Protein 5YQG (pdb70)

Solvent-accessible surface area: 45230 Å² total

Nearest PDB structures (foldseek):
  5yqg-assembly1_B  TM=1.004E+00  e=5.027E-29  Mus musculus
  7nmz-assembly1_AA  TM=9.951E-01  e=8.163E-27  Homo sapiens
  2c63-assembly2_D  TM=9.895E-01  e=8.532E-27  Homo sapiens
  7nmz-assembly1_BA  TM=9.955E-01  e=5.475E-26  Homo sapiens
  6byj-assembly1_A  TM=9.793E-01  e=8.900E-25  Homo sapiens

Foldseek 3Di:
DPDLLVVLVVQLVVCVVVVVLVSNLVSLLVNLVVQDAADPVSVVSNVVSLCSQLVVLLVVLVVLVVVLVPDPPPVVSVVSVVVSVVSLVSNLVSLVSLLCSLVVHQCVPDDPPPLVSNLQSLLSQLVSLLSNLVPDDDPSNVVSLVRNLVSLVVSQVSCVVPHQLLDQSNLVSLLVNLVSCVPRVVNLVVSLVSLVVSLVSNVVPDPCSSVVSNVSSVVVNVVSD/DDDLVVLVVQLVVCVVVVNLVSNLVSLLVNLVVQDAADPVSLVSNVVSLCSQLVVLLVVLVVLVVVLVVCVVVVVPVVNVVSVVVSVVSLVSNLVSLVSLLCSLVVHQCVPDDPPPLVSLLSSLLVLLVSLLSNLVPDDDPSNVVSLVSNLVSLVVSQVSCVVPHQLQQLSNLVSLQVNLVSCCVRVVNLVVSLVSLVVSLVRNVVCLVPDDPVSNVSRVVSSVSSVVCNVVSVVD/DQDDLNVLVVQLVVCVVVVNLVSNLVSLLVSLVVLDAADPVSLVSNCVSLCSQLVVLLVVLVVLVVVLVVCVVVVVVVVNVVSVVVSVVSLVSNVVSLVSLLCSLVVHQCVPDDPPNLVSLLSSLLVNLVSLLSNLVPDDDPSNVVSLVSNLVSLVVSQVSCVVPHQLQQLSNLVSLQVNLVSCCVRVVNLVVSLVSLVVSLVSNVVCLVVDDPVSNVSRVVSSVSSVVCNVVSVVD/DDLLVVLVVQLVVCVVVVVLVSNLVSLLVNLVVQDAADPVSVVSNVVSLCSQLVVLLVVLVVLVVVLVVVVVDPVVSVVSVVVSVVSLVSNLVSLVSLLCSLVVHQCVPDDPPPLVSNLQSLLVQLVSLLSNLVPDDDPSNVVSLVSSLVSLVVSQVSCVVPHQLLDLSNLVSLQVNLVSCVVRVVNLVVSLVSLVVSLVSNVVPQVSNVRSVVSSVVSVVVNVVSD/DDPDDDCCVVVVVDDDPDDD/DPPDVCVCVVVDDDPPD

InterPro domains:
  IPR000308 14-3-3 protein [PIRSF000868] (3-244)
  IPR000308 14-3-3 protein [PR00305] (36-65)
  IPR000308 14-3-3 protein [PR00305] (85-109)
  IPR000308 14-3-3 protein [PR00305] (118-140)
  IPR000308 14-3-3 protein [PR00305] (153-179)
  IPR000308 14-3-3 protein [PR00305] (180-206)
  IPR000308 14-3-3 protein [PR00305] (207-236)
  IPR000308 14-3-3 protein [PTHR18860] (4-238)
  IPR023409 14-3-3 protein, conserved site [PS00796] (42-52)
  IPR023409 14-3-3 protein, conserved site [PS00797] (216-235)
  IPR023410 14-3-3 domain [PF00244] (11-234)
  IPR023410 14-3-3 domain [SM00101] (4-246)
  IPR036815 14-3-3 domain superfamily [G3DSA:1.20.190.20] (1-246)
  IPR036815 14-3-3 domain superfamily [SSF48445] (1-236)

B-factor: mean 34.45, std 14.55, range [11.11, 111.49]

Radius of gyration: 33.61 Å; Cα contacts (8 Å, |Δi|>4): 1139; chains: 6; bounding box: 61×78×100 Å

Organism: Mus musculus (NCBI:txid10090)

Secondary structure (P-SEA, 3-state):
cccaaaaaaaaaaaaaaacaaaaaaaaaaaaaaccccccaaaaaaaaaaaaaaaaaaaaaaaaaaaaaaccccaaaaaaaaaaaaaaaaaaaaaaaaaaaaaaacccccccccaaaaaaaaaaaaaaaaaaaaaccccaaaaaaaaaaaaaaaaaaaaaaaccccccaaaaaaaaaaaaaaacccccaaaaaaaaaaaaaaaaaaccaaaaaaaaaaaaaaaaac/ccaaaaaaaaaaaaaaacaaaaaaaaaaaaaaccccccaaaaaaaaaaaaaaaaaaaaaaaaaaaaaaaaaaacaaaaaaaaaaaaaaaaaaaaaaaaaaaaaaaacccccccccaaaaaaaaaaaaaaaaaaaaaacccaaaaaaaaaaaaaaaaaaaaaaaccccccaaaaaaaaaaaaaaacccccaaaaaaaaaaaaaacccccccccaaaaaaaaaaaaaaaaaaaaaaac/cccaaaaaaaaaaaaaaacaaaaaaaaaaaaaaccccccaaaaaaaaaaaaaaaaaaaaaaaaaaaaaaaaaaacaaaaaaaaaaaaaaaaaaaaaaaaaaaaaaaacccccccccaaaaaaaaaaaaaaaaaaaaaacccaaaaaaaaaaaaaaaaaaaaaaaccccccaaaaaaaaaaaaaaacccccaaaaaaaaaaaaaacccccccccaaaaaaaaaaaaaaaaaaaaaacc/ccaaaaaaaaaaaaaaacaaaaaaaaaaaaaaccccccaaaaaaaaaaaaaaaaaaaaaaaaaaaaaaaccccaaaaaaaaaaaaaaaaaaaaaaaaaaaaaaacccccccccaaaaaaaaaaaaaaaaaaaaaccccaaaaaaaaaaaaaaaaaaaaaaaccccccaaaaaaaaaaaaaaacccccaaaaaaaaaaaaaaaaacccaaaaaaaaaaaaaaaaaaac/cccccccccccccccccccc/ccccccccccccccccc

GO terms:
  GO:0003779 actin binding (F, IDA)
  GO:0005737 cytoplasm (C, IDA)
  GO:0050774 negative regulation of dendrite morphogenesis (P, IDA)
  GO:0006886 intracellular protein transport (P, IDA)
  GO:0019904 protein domain specific binding (F, IDA)
  GO:0005515 protein binding (F, IPI)
  GO:0005829 cytosol (C, TAS)
  GO:0014704 intercalated disc (C, IC)
  GO:0044325 transmembrane transporter binding (F, IPI)
  GO:0098793 presynapse (C, IDA)
  GO:0098978 glutamatergic synapse (C, IDA)
  GO:0150048 cerebellar granule cell to Purkinje cell synapse (C, IDA)
  GO:0150048 cerebellar granule cell to Purkinje cell synapse (C, IMP)
  GO:0099171 presynaptic modulation of chemical synaptic transmission (P, IDA)
  GO:0099171 presynaptic modulation of chemical synaptic transmission (P, IMP)

CATH classification: 1.20.190.20

Structure (mmCIF, N/CA/C/O backbone):
data_5YQG
#
_entry.id   5YQG
#
_cell.length_a   59.260
_cell.length_b   74.626
_cell.length_c   134.136
_cell.angle_alpha   90.00
_cell.angle_beta   90.07
_cell.angle_gamma   90.00
#
_symmetry.space_group_name_H-M   'P 1 21 1'
#
loop_
_entity.id
_entity.type
_entity.pdbx_description
1 polymer '14-3-3 protein eta'
2 polymer 'Peptide from Protein numb homolog'
3 water water
#
loop_
_atom_site.group_PDB
_atom_site.id
_atom_site.type_symbol
_atom_site.label_atom_id
_atom_site.label_alt_id
_atom_site.label_comp_id
_atom_site.label_asym_id
_atom_site.label_entity_id
_atom_site.label_seq_id
_atom_site.pdbx_PDB_ins_code
_atom_site.Cartn_x
_atom_site.Cartn_y
_atom_site.Cartn_z
_atom_site.occupancy
_atom_site.B_iso_or_equiv
_atom_site.auth_seq_id
_atom_site.auth_comp_id
_atom_site.auth_asym_id
_atom_site.auth_atom_id
_atom_site.pdbx_PDB_model_num
ATOM 1 N N . PHE A 1 6 ? -37.125 -2.403 -25.613 1.00 59.11 0 PHE A N 1
ATOM 2 C CA . PHE A 1 6 ? -35.822 -2.803 -26.137 1.00 58.28 0 PHE A CA 1
ATOM 3 C C . PHE A 1 6 ? -35.270 -1.752 -27.108 1.00 55.47 0 PHE A C 1
ATOM 4 O O . PHE A 1 6 ? -34.632 -2.083 -28.117 1.00 50.06 0 PHE A O 1
ATOM 6 N N . MET A 1 7 ? -35.503 -0.477 -26.784 1.00 51.47 1 MET A N 1
ATOM 7 C CA . MET A 1 7 ? -35.137 0.626 -27.662 1.00 47.59 1 MET A CA 1
ATOM 8 C C . MET A 1 7 ? -33.801 1.288 -27.325 1.00 45.30 1 MET A C 1
ATOM 9 O O . MET A 1 7 ? -33.275 2.028 -28.164 1.00 43.88 1 MET A O 1
ATOM 13 N N . GLY A 1 8 ? -33.243 1.049 -26.137 1.00 37.97 2 GLY A N 1
ATOM 14 C CA . GLY A 1 8 ? -32.008 1.706 -25.748 1.00 32.47 2 GLY A CA 1
ATOM 15 C C . GLY A 1 8 ? -30.810 1.263 -26.572 1.00 32.18 2 GLY A C 1
ATOM 16 O O . GLY A 1 8 ? -30.862 0.303 -27.350 1.00 28.40 2 GLY A O 1
ATOM 17 N N . ASP A 1 9 ? -29.697 1.995 -26.393 1.00 26.41 3 ASP A N 1
ATOM 18 C CA . ASP A 1 9 ? -28.477 1.695 -27.150 1.00 22.46 3 ASP A CA 1
ATOM 19 C C . ASP A 1 9 ? -28.011 0.268 -26.902 1.00 26.98 3 ASP A C 1
ATOM 20 O O . ASP A 1 9 ? -27.614 -0.441 -27.838 1.00 22.08 3 ASP A O 1
ATOM 25 N N . ARG A 1 10 ? -28.046 -0.173 -25.643 1.00 24.48 4 ARG A N 1
ATOM 26 C CA . ARG A 1 10 ? -27.487 -1.478 -25.319 1.00 24.96 4 ARG A CA 1
ATOM 27 C C . ARG A 1 10 ? -28.186 -2.586 -26.105 1.00 18.54 4 ARG A C 1
ATOM 28 O O . ARG A 1 10 ? -27.531 -3.403 -26.760 1.00 17.37 4 ARG A O 1
ATOM 36 N N . GLU A 1 11 ? -29.518 -2.616 -26.063 1.00 20.57 5 GLU A N 1
ATOM 37 C CA . GLU A 1 11 ? -30.254 -3.653 -26.772 1.00 22.15 5 GLU A CA 1
ATOM 38 C C . GLU A 1 11 ? -30.112 -3.504 -28.280 1.00 22.48 5 GLU A C 1
ATOM 39 O O . GLU A 1 11 ? -30.022 -4.508 -28.993 1.00 26.62 5 GLU A O 1
ATOM 42 N N . GLN A 1 12 ? -30.089 -2.265 -28.790 1.00 20.95 6 GLN A N 1
ATOM 43 C CA . GLN A 1 12 ? -29.790 -2.051 -30.207 1.00 24.77 6 GLN A CA 1
ATOM 44 C C . GLN A 1 12 ? -28.460 -2.696 -30.592 1.00 23.18 6 GLN A C 1
ATOM 45 O O . GLN A 1 12 ? -28.374 -3.452 -31.572 1.00 22.61 6 GLN A O 1
ATOM 51 N N . LEU A 1 13 ? -27.403 -2.385 -29.846 1.00 17.38 7 LEU A N 1
ATOM 52 C CA . LEU A 1 13 ? -26.083 -2.913 -30.190 1.00 19.93 7 LEU A CA 1
ATOM 53 C C . LEU A 1 13 ? -26.034 -4.427 -30.049 1.00 21.57 7 LEU A C 1
ATOM 54 O O . LEU A 1 13 ? -25.452 -5.109 -30.898 1.00 24.41 7 LEU A O 1
ATOM 59 N N . LEU A 1 14 ? -26.637 -4.971 -28.981 1.00 21.61 8 LEU A N 1
ATOM 60 C CA . LEU A 1 14 ? -26.613 -6.420 -28.779 1.00 20.04 8 LEU A CA 1
ATOM 61 C C . LEU A 1 14 ? -27.355 -7.137 -29.896 1.00 22.15 8 LEU A C 1
ATOM 62 O O . LEU A 1 14 ? -26.909 -8.184 -30.374 1.00 21.21 8 LEU A O 1
ATOM 67 N N . GLN A 1 15 ? -28.493 -6.589 -30.320 1.00 22.32 9 GLN A N 1
ATOM 68 C CA . GLN A 1 15 ? -29.221 -7.187 -31.433 1.00 26.18 9 GLN A CA 1
ATOM 69 C C . GLN A 1 15 ? -28.390 -7.144 -32.710 1.00 23.60 9 GLN A C 1
ATOM 70 O O . GLN A 1 15 ? -28.350 -8.125 -33.463 1.00 20.68 9 GLN A O 1
ATOM 76 N N . ARG A 1 16 ? -27.697 -6.021 -32.952 1.00 19.69 10 ARG A N 1
ATOM 77 C CA . ARG A 1 16 ? -26.824 -5.903 -34.120 1.00 18.60 10 ARG A CA 1
ATOM 78 C C . ARG A 1 16 ? -25.720 -6.962 -34.101 1.00 20.27 10 ARG A C 1
ATOM 79 O O . ARG A 1 16 ? -25.412 -7.577 -35.134 1.00 19.08 10 ARG A O 1
ATOM 87 N N . ALA A 1 17 ? -25.118 -7.206 -32.939 1.00 15.40 11 ALA A N 1
ATOM 88 C CA . ALA A 1 17 ? -24.041 -8.188 -32.907 1.00 16.67 11 ALA A CA 1
ATOM 89 C C . ALA A 1 17 ? -24.532 -9.609 -33.115 1.00 15.74 11 ALA A C 1
ATOM 90 O O . ALA A 1 17 ? -23.791 -10.441 -33.649 1.00 19.59 11 ALA A O 1
ATOM 92 N N . ARG A 1 18 ? -25.722 -9.932 -32.618 1.00 14.35 12 ARG A N 1
ATOM 93 C CA . ARG A 1 18 ? -26.240 -11.274 -32.839 1.00 16.09 12 ARG A CA 1
ATOM 94 C C . ARG A 1 18 ? -26.566 -11.496 -34.314 1.00 18.81 12 ARG A C 1
ATOM 95 O O . ARG A 1 18 ? -26.291 -12.573 -34.858 1.00 24.46 12 ARG A O 1
ATOM 103 N N . LEU A 1 19 ? -27.133 -10.483 -34.981 1.00 16.71 13 LEU A N 1
ATOM 104 C CA . LEU A 1 19 ? -27.388 -10.585 -36.417 1.00 17.10 13 LEU A CA 1
ATOM 105 C C . LEU A 1 19 ? -26.086 -10.682 -37.189 1.00 18.39 13 LEU A C 1
ATOM 106 O O . LEU A 1 19 ? -25.947 -11.515 -38.095 1.00 20.22 13 LEU A O 1
ATOM 111 N N . ALA A 1 20 ? -25.130 -9.810 -36.865 1.00 11.89 14 ALA A N 1
ATOM 112 C CA . ALA A 1 20 ? -23.838 -9.860 -37.523 1.00 16.99 14 ALA A CA 1
ATOM 113 C C . ALA A 1 20 ? -23.215 -11.239 -37.375 1.00 17.73 14 ALA A C 1
ATOM 114 O O . ALA A 1 20 ? -22.627 -11.771 -38.325 1.00 18.71 14 ALA A O 1
ATOM 116 N N . GLU A 1 21 ? -23.367 -11.854 -36.200 1.00 15.80 15 GLU A N 1
ATOM 117 C CA . GLU A 1 21 ? -22.882 -13.218 -36.030 1.00 19.18 15 GLU A CA 1
ATOM 118 C C . GLU A 1 21 ? -23.513 -14.154 -37.034 1.00 15.22 15 GLU A C 1
ATOM 119 O O . GLU A 1 21 ? -22.812 -14.893 -37.733 1.00 18.29 15 GLU A O 1
ATOM 125 N N . GLN A 1 22 ? -24.844 -14.151 -37.099 1.00 16.71 16 GLN A N 1
ATOM 126 C CA . GLN A 1 22 ? -25.521 -15.072 -37.992 1.00 19.56 16 GLN A CA 1
ATOM 127 C C . GLN A 1 22 ? -25.122 -14.823 -39.438 1.00 26.00 16 GLN A C 1
ATOM 128 O O . GLN A 1 22 ? -25.085 -15.760 -40.239 1.00 24.89 16 GLN A O 1
ATOM 134 N N . ALA A 1 23 ? -24.810 -13.577 -39.790 1.00 22.20 17 ALA A N 1
ATOM 135 C CA . ALA A 1 23 ? -24.405 -13.234 -41.151 1.00 22.45 17 ALA A CA 1
ATOM 136 C C . ALA A 1 23 ? -22.912 -13.437 -41.400 1.00 15.11 17 ALA A C 1
ATOM 137 O O . ALA A 1 23 ? -22.442 -13.158 -42.510 1.00 20.00 17 ALA A O 1
ATOM 139 N N . GLU A 1 24 ? -22.166 -13.900 -40.396 1.00 16.43 18 GLU A N 1
ATOM 140 C CA . GLU A 1 24 ? -20.700 -14.007 -40.435 1.00 16.02 18 GLU A CA 1
ATOM 141 C C . GLU A 1 24 ? -20.044 -12.708 -40.891 1.00 20.52 18 GLU A C 1
ATOM 142 O O . GLU A 1 24 ? -19.112 -12.695 -41.699 1.00 18.70 18 GLU A O 1
ATOM 148 N N . ARG A 1 25 ? -20.522 -11.601 -40.325 1.00 17.45 19 ARG A N 1
ATOM 149 C CA . ARG A 1 25 ? -19.950 -10.279 -40.545 1.00 17.41 19 ARG A CA 1
ATOM 150 C C . ARG A 1 25 ? -19.290 -9.876 -39.231 1.00 20.53 19 ARG A C 1
ATOM 151 O O . ARG A 1 25 ? -19.855 -9.146 -38.414 1.00 17.46 19 ARG A O 1
ATOM 159 N N . TYR A 1 26 ? -18.074 -10.385 -39.026 1.00 17.21 20 TYR A N 1
ATOM 160 C CA . TYR A 1 26 ? -17.449 -10.306 -37.717 1.00 17.37 20 TYR A CA 1
ATOM 161 C C . TYR A 1 26 ? -16.891 -8.928 -37.422 1.00 18.21 20 TYR A C 1
ATOM 162 O O . TYR A 1 26 ? -16.764 -8.570 -36.248 1.00 14.11 20 TYR A O 1
ATOM 171 N N . ASP A 1 27 ? -16.569 -8.139 -38.445 1.00 15.33 21 ASP A N 1
ATOM 172 C CA . ASP A 1 27 ? -16.181 -6.764 -38.171 1.00 20.76 21 ASP A CA 1
ATOM 173 C C . ASP A 1 27 ? -17.362 -5.968 -37.623 1.00 17.57 21 ASP A C 1
ATOM 174 O O . ASP A 1 27 ? -17.199 -5.196 -36.673 1.00 19.00 21 ASP A O 1
ATOM 179 N N . ASP A 1 28 ? -18.560 -6.159 -38.198 1.00 17.44 22 ASP A N 1
ATOM 180 C CA . ASP A 1 28 ? -19.772 -5.561 -37.625 1.00 13.51 22 ASP A CA 1
ATOM 181 C C . ASP A 1 28 ? -19.981 -6.050 -36.206 1.00 20.13 22 ASP A C 1
ATOM 182 O O . ASP A 1 28 ? -20.301 -5.266 -35.306 1.00 17.89 22 ASP A O 1
ATOM 187 N N . MET A 1 29 ? -19.840 -7.349 -36.013 1.00 14.09 23 MET A N 1
ATOM 188 C CA . MET A 1 29 ? -20.041 -7.933 -34.725 1.00 14.61 23 MET A CA 1
ATOM 189 C C . MET A 1 29 ? -19.143 -7.317 -33.673 1.00 19.11 23 MET A C 1
ATOM 190 O O . MET A 1 29 ? -19.620 -6.932 -32.654 1.00 20.72 23 MET A O 1
ATOM 195 N N . ALA A 1 30 ? -17.857 -7.220 -33.984 1.00 18.05 24 ALA A N 1
ATOM 196 C CA . ALA A 1 30 ? -16.866 -6.681 -33.054 1.00 14.85 24 ALA A CA 1
ATOM 197 C C . ALA A 1 30 ? -17.120 -5.208 -32.761 1.00 15.06 24 ALA A C 1
ATOM 198 O O . ALA A 1 30 ? -17.039 -4.772 -31.607 1.00 16.30 24 ALA A O 1
ATOM 200 N N . SER A 1 31 ? -17.360 -4.410 -33.811 1.00 16.36 25 SER A N 1
ATOM 201 C CA . SER A 1 31 ? -17.704 -3.004 -33.611 1.00 17.71 25 SER A CA 1
ATOM 202 C C . SER A 1 31 ? -18.923 -2.855 -32.701 1.00 18.74 25 SER A C 1
ATOM 203 O O . SER A 1 31 ? -18.951 -1.973 -31.835 1.00 17.54 25 SER A O 1
ATOM 206 N N . ALA A 1 32 ? -19.930 -3.727 -32.853 1.00 18.52 26 ALA A N 1
ATOM 207 C CA . ALA A 1 32 ? -21.093 -3.645 -31.972 1.00 15.46 26 ALA A CA 1
ATOM 208 C C . ALA A 1 32 ? -20.738 -4.019 -30.534 1.00 16.16 26 ALA A C 1
ATOM 209 O O . ALA A 1 32 ? -21.184 -3.357 -29.591 1.00 21.29 26 ALA A O 1
ATOM 211 N N . MET A 1 33 ? -19.966 -5.061 -30.327 1.00 16.95 27 MET A N 1
ATOM 212 C CA . MET A 1 33 ? -19.603 -5.500 -28.997 1.00 13.96 27 MET A CA 1
ATOM 213 C C . MET A 1 33 ? -18.640 -4.513 -28.330 1.00 18.06 27 MET A C 1
ATOM 214 O O . MET A 1 33 ? -18.658 -4.318 -27.163 1.00 28.03 27 MET A O 1
ATOM 219 N N . LYS A 1 34 ? -17.804 -3.901 -29.114 1.00 15.47 28 LYS A N 1
ATOM 220 C CA . LYS A 1 34 ? -16.948 -2.840 -28.604 1.00 22.97 28 LYS A CA 1
ATOM 221 C C . LYS A 1 34 ? -17.801 -1.721 -28.031 1.00 22.20 28 LYS A C 1
ATOM 222 O O . LYS A 1 34 ? -17.572 -1.253 -26.907 1.00 22.30 28 LYS A O 1
ATOM 228 N N . ALA A 1 35 ? -18.809 -1.296 -28.798 1.00 20.45 29 ALA A N 1
ATOM 229 C CA . ALA A 1 35 ? -19.715 -0.251 -28.335 1.00 22.36 29 ALA A CA 1
ATOM 230 C C . ALA A 1 35 ? -20.467 -0.683 -27.080 1.00 21.46 29 ALA A C 1
ATOM 231 O O . ALA A 1 35 ? -20.592 0.102 -26.131 1.00 20.82 29 ALA A O 1
ATOM 233 N N . VAL A 1 36 ? -20.964 -1.928 -27.048 1.00 16.44 30 VAL A N 1
ATOM 234 C CA . VAL A 1 36 ? -21.605 -2.453 -25.833 1.00 17.33 30 VAL A CA 1
ATOM 235 C C . VAL A 1 36 ? -20.668 -2.346 -24.636 1.00 24.23 30 VAL A C 1
ATOM 236 O O . VAL A 1 36 ? -21.051 -1.858 -23.561 1.00 23.58 30 VAL A O 1
ATOM 240 N N . THR A 1 37 ? -19.443 -2.861 -24.784 1.00 16.10 31 THR A N 1
ATOM 241 C CA . THR A 1 37 ? -18.477 -2.803 -23.689 1.00 18.03 31 THR A CA 1
ATOM 242 C C . THR A 1 37 ? -18.244 -1.376 -23.230 1.00 19.27 31 THR A C 1
ATOM 243 O O . THR A 1 37 ? -18.093 -1.124 -22.031 1.00 21.14 31 THR A O 1
ATOM 247 N N . GLU A 1 38 ? -18.209 -0.425 -24.173 1.00 18.76 32 GLU A N 1
ATOM 248 C CA . GLU A 1 38 ? -17.911 0.959 -23.826 1.00 26.51 32 GLU A CA 1
ATOM 249 C C . GLU A 1 38 ? -19.063 1.643 -23.106 1.00 26.01 32 GLU A C 1
ATOM 250 O O . GLU A 1 38 ? -18.886 2.766 -22.628 1.00 23.02 32 GLU A O 1
ATOM 256 N N . LEU A 1 39 ? -20.230 1.004 -23.009 1.00 22.85 33 LEU A N 1
ATOM 257 C CA . LEU A 1 39 ? -21.271 1.513 -22.122 1.00 22.38 33 LEU A CA 1
ATOM 258 C C . LEU A 1 39 ? -20.906 1.368 -20.654 1.00 28.19 33 LEU A C 1
ATOM 259 O O . LEU A 1 39 ? -21.650 1.857 -19.798 1.00 28.18 33 LEU A O 1
ATOM 264 N N . ASN A 1 40 ? -19.808 0.683 -20.339 1.00 27.25 34 ASN A N 1
ATOM 265 C CA . ASN A 1 40 ? -19.286 0.614 -18.978 1.00 28.73 34 ASN A CA 1
ATOM 266 C C . ASN A 1 40 ? -20.219 -0.146 -18.040 1.00 28.02 34 ASN A C 1
ATOM 267 O O . ASN A 1 40 ? -20.316 0.180 -16.859 1.00 30.10 34 ASN A O 1
ATOM 272 N N . GLU A 1 41 ? -20.927 -1.144 -18.558 1.00 29.90 35 GLU A N 1
ATOM 273 C CA . GLU A 1 41 ? -21.755 -2.020 -17.751 1.00 27.12 35 GLU A CA 1
ATOM 274 C C . GLU A 1 41 ? -21.218 -3.439 -17.871 1.00 25.03 35 GLU A C 1
ATOM 275 O O . GLU A 1 41 ? -20.619 -3.784 -18.888 1.00 29.58 35 GLU A O 1
ATOM 281 N N . PRO A 1 42 ? -21.409 -4.277 -16.858 1.00 27.19 36 PRO A N 1
ATOM 282 C CA . PRO A 1 42 ? -20.855 -5.635 -16.918 1.00 26.93 36 PRO A CA 1
ATOM 283 C C . PRO A 1 42 ? -21.410 -6.408 -18.102 1.00 30.67 36 PRO A C 1
ATOM 284 O O . PRO A 1 42 ? -22.526 -6.164 -18.568 1.00 37.80 36 PRO A O 1
ATOM 288 N N . LEU A 1 43 ? -20.596 -7.320 -18.616 1.00 25.84 37 LEU A N 1
ATOM 289 C CA . LEU A 1 43 ? -21.047 -8.252 -19.639 1.00 23.38 37 LEU A CA 1
ATOM 290 C C . LEU A 1 43 ? -21.524 -9.524 -18.956 1.00 26.07 37 LEU A C 1
ATOM 291 O O . LEU A 1 43 ? -20.837 -10.062 -18.079 1.00 29.42 37 LEU A O 1
ATOM 296 N N . SER A 1 44 ? -22.705 -9.994 -19.336 1.00 25.81 38 SER A N 1
ATOM 297 C CA . SER A 1 44 ? -23.108 -11.326 -18.919 1.00 29.16 38 SER A CA 1
ATOM 298 C C . SER A 1 44 ? -22.196 -12.359 -19.585 1.00 31.12 38 SER A C 1
ATOM 299 O O . SER A 1 44 ? -21.319 -12.032 -20.403 1.00 27.89 38 SER A O 1
ATOM 302 N N . ASN A 1 45 ? -22.408 -13.634 -19.247 1.00 30.80 39 ASN A N 1
ATOM 303 C CA . ASN A 1 45 ? -21.629 -14.684 -19.892 1.00 29.24 39 ASN A CA 1
ATOM 304 C C . ASN A 1 45 ? -21.966 -14.774 -21.374 1.00 27.77 39 ASN A C 1
ATOM 305 O O . ASN A 1 45 ? -21.076 -14.977 -22.205 1.00 27.25 39 ASN A O 1
ATOM 308 N N . GLU A 1 46 ? -23.233 -14.571 -21.734 1.00 32.69 40 GLU A N 1
ATOM 309 C CA . GLU A 1 46 ? -23.581 -14.547 -23.152 1.00 34.66 40 GLU A CA 1
ATOM 310 C C . GLU A 1 46 ? -22.924 -13.370 -23.854 1.00 25.14 40 GLU A C 1
ATOM 311 O O . GLU A 1 46 ? -22.369 -13.530 -24.948 1.00 28.48 40 GLU A O 1
ATOM 313 N N . ASP A 1 47 ? -22.979 -12.178 -23.240 1.00 23.96 41 ASP A N 1
ATOM 314 C CA . ASP A 1 47 ? -22.365 -10.994 -23.837 1.00 19.86 41 ASP A CA 1
ATOM 315 C C . ASP A 1 47 ? -20.864 -11.185 -23.982 1.00 26.11 41 ASP A C 1
ATOM 316 O O . ASP A 1 47 ? -20.261 -10.758 -24.974 1.00 21.95 41 ASP A O 1
ATOM 321 N N . ARG A 1 48 ? -20.245 -11.789 -22.965 1.00 20.59 42 ARG A N 1
ATOM 322 C CA . ARG A 1 48 ? -18.805 -12.015 -22.965 1.00 26.71 42 ARG A CA 1
ATOM 323 C C . ARG A 1 48 ? -18.407 -12.954 -24.091 1.00 24.55 42 ARG A C 1
ATOM 324 O O . ARG A 1 48 ? -17.360 -12.777 -24.726 1.00 21.80 42 ARG A O 1
ATOM 332 N N . ASN A 1 49 ? -19.227 -13.977 -24.336 1.00 21.46 43 ASN A N 1
ATOM 333 C CA . ASN A 1 49 ? -18.963 -14.888 -25.444 1.00 23.12 43 ASN A CA 1
ATOM 334 C C . ASN A 1 49 ? -19.156 -14.204 -26.800 1.00 26.21 43 ASN A C 1
ATOM 335 O O . ASN A 1 49 ? -18.438 -14.512 -27.754 1.00 23.15 43 ASN A O 1
ATOM 340 N N . LEU A 1 50 ? -20.131 -13.292 -26.920 1.00 24.24 44 LEU A N 1
ATOM 341 C CA . LEU A 1 50 ? -20.271 -12.521 -28.160 1.00 21.38 44 LEU A CA 1
ATOM 342 C C . LEU A 1 50 ? -19.017 -11.719 -28.444 1.00 19.64 44 LEU A C 1
ATOM 343 O O . LEU A 1 50 ? -18.488 -11.735 -29.562 1.00 19.46 44 LEU A O 1
ATOM 348 N N . LEU A 1 51 ? -18.543 -10.983 -27.434 1.00 18.94 45 LEU A N 1
ATOM 349 C CA . LEU A 1 51 ? -17.351 -10.166 -27.591 1.00 15.06 45 LEU A CA 1
ATOM 350 C C . LEU A 1 51 ? -16.144 -11.019 -27.981 1.00 21.52 45 LEU A C 1
ATOM 351 O O . LEU A 1 51 ? -15.375 -10.651 -28.873 1.00 17.32 45 LEU A O 1
ATOM 356 N N . SER A 1 52 ? -15.990 -12.184 -27.346 1.00 21.64 46 SER A N 1
ATOM 357 C CA . SER A 1 52 ? -14.850 -13.049 -27.629 1.00 22.01 46 SER A CA 1
ATOM 358 C C . SER A 1 52 ? -14.940 -13.654 -29.029 1.00 21.96 46 SER A C 1
ATOM 359 O O . SER A 1 52 ? -13.950 -13.679 -29.761 1.00 17.45 46 SER A O 1
ATOM 362 N N . VAL A 1 53 ? -16.117 -14.161 -29.410 1.00 27.50 47 VAL A N 1
ATOM 363 C CA . VAL A 1 53 ? -16.293 -14.756 -30.740 1.00 22.04 47 VAL A CA 1
ATOM 364 C C . VAL A 1 53 ? -15.987 -13.729 -31.824 1.00 23.68 47 VAL A C 1
ATOM 365 O O . VAL A 1 53 ? -15.260 -14.006 -32.791 1.00 24.67 47 VAL A O 1
ATOM 369 N N . ALA A 1 54 ? -16.536 -12.524 -31.667 1.00 20.46 48 ALA A N 1
ATOM 370 C CA . ALA A 1 54 ? -16.349 -11.467 -32.651 1.00 21.61 48 ALA A CA 1
ATOM 371 C C . ALA A 1 54 ? -14.872 -11.159 -32.857 1.00 20.52 48 ALA A C 1
ATOM 372 O O . ALA A 1 54 ? -14.370 -11.209 -33.983 1.00 20.31 48 ALA A O 1
ATOM 374 N N . TYR A 1 55 ? -14.148 -10.863 -31.773 1.00 19.79 49 TYR A N 1
ATOM 375 C CA . TYR A 1 55 ? -12.753 -10.455 -31.928 1.00 18.16 49 TYR A CA 1
ATOM 376 C C . TYR A 1 55 ? -11.842 -11.619 -32.300 1.00 13.65 49 TYR A C 1
ATOM 377 O O . TYR A 1 55 ? -10.872 -11.420 -33.034 1.00 19.83 49 TYR A O 1
ATOM 386 N N . LYS A 1 56 ? -12.127 -12.826 -31.817 1.00 19.78 50 LYS A N 1
ATOM 387 C CA . LYS A 1 56 ? -11.344 -13.976 -32.251 1.00 21.60 50 LYS A CA 1
ATOM 388 C C . LYS A 1 56 ? -11.394 -14.128 -33.766 1.00 18.48 50 LYS A C 1
ATOM 389 O O . LYS A 1 56 ? -10.385 -14.454 -34.393 1.00 16.16 50 LYS A O 1
ATOM 395 N N . ASN A 1 57 ? -12.558 -13.889 -34.369 1.00 20.48 51 ASN A N 1
ATOM 396 C CA . ASN A 1 57 ? -12.704 -14.067 -35.812 1.00 25.29 51 ASN A CA 1
ATOM 397 C C . ASN A 1 57 ? -12.020 -12.944 -36.578 1.00 20.04 51 ASN A C 1
ATOM 398 O O . ASN A 1 57 ? -11.319 -13.191 -37.568 1.00 22.27 51 ASN A O 1
ATOM 403 N N . VAL A 1 58 ? -12.252 -11.699 -36.157 1.00 15.51 52 VAL A N 1
ATOM 404 C CA . VAL A 1 58 ? -11.606 -10.550 -36.785 1.00 16.66 52 VAL A CA 1
ATOM 405 C C . VAL A 1 58 ? -10.084 -10.703 -36.740 1.00 22.09 52 VAL A C 1
ATOM 406 O O . VAL A 1 58 ? -9.406 -10.625 -37.771 1.00 21.88 52 VAL A O 1
ATOM 410 N N . VAL A 1 59 ? -9.525 -10.959 -35.552 1.00 17.77 53 VAL A N 1
ATOM 411 C CA . VAL A 1 59 ? -8.076 -11.100 -35.450 1.00 16.59 53 VAL A CA 1
ATOM 412 C C . VAL A 1 59 ? -7.603 -12.348 -36.185 1.00 18.19 53 VAL A C 1
ATOM 413 O O . VAL A 1 59 ? -6.514 -12.349 -36.764 1.00 18.77 53 VAL A O 1
ATOM 417 N N . GLY A 1 60 ? -8.418 -13.407 -36.220 1.00 19.96 54 GLY A N 1
ATOM 418 C CA . GLY A 1 60 ? -7.999 -14.628 -36.894 1.00 22.70 54 GLY A CA 1
ATOM 419 C C . GLY A 1 60 ? -7.825 -14.447 -38.394 1.00 21.12 54 GLY A C 1
ATOM 420 O O . GLY A 1 60 ? -6.894 -14.989 -38.990 1.00 22.69 54 GLY A O 1
ATOM 421 N N . ALA A 1 61 ? -8.702 -13.663 -39.020 1.00 20.29 55 ALA A N 1
ATOM 422 C CA . ALA A 1 61 ? -8.527 -13.357 -40.439 1.00 21.70 55 ALA A CA 1
ATOM 423 C C . ALA A 1 61 ? -7.236 -12.580 -40.692 1.00 19.52 55 ALA A C 1
ATOM 424 O O . ALA A 1 61 ? -6.535 -12.840 -41.680 1.00 26.60 55 ALA A O 1
ATOM 426 N N . ARG A 1 62 ? -6.909 -11.603 -39.831 1.00 14.91 56 ARG A N 1
ATOM 427 C CA . ARG A 1 62 ? -5.671 -10.851 -40.049 1.00 17.33 56 ARG A CA 1
ATOM 428 C C . ARG A 1 62 ? -4.464 -11.738 -39.806 1.00 21.12 56 ARG A C 1
ATOM 429 O O . ARG A 1 62 ? -3.510 -11.709 -40.584 1.00 28.17 56 ARG A O 1
ATOM 437 N N . ARG A 1 63 ? -4.508 -12.552 -38.744 1.00 24.81 57 ARG A N 1
ATOM 438 C CA . ARG A 1 63 ? -3.434 -13.494 -38.464 1.00 18.51 57 ARG A CA 1
ATOM 439 C C . ARG A 1 63 ? -3.212 -14.418 -39.647 1.00 23.76 57 ARG A C 1
ATOM 440 O O . ARG A 1 63 ? -2.076 -14.621 -40.091 1.00 29.76 57 ARG A O 1
ATOM 448 N N . SER A 1 64 ? -4.294 -14.990 -40.175 1.00 18.40 58 SER A N 1
ATOM 449 C CA . SER A 1 64 ? -4.147 -15.938 -41.265 1.00 25.99 58 SER A CA 1
ATOM 450 C C . SER A 1 64 ? -3.634 -15.241 -42.524 1.00 28.48 58 SER A C 1
ATOM 451 O O . SER A 1 64 ? -2.778 -15.782 -43.227 1.00 31.44 58 SER A O 1
ATOM 454 N N . SER A 1 65 ? -4.129 -14.028 -42.811 1.00 25.11 59 SER A N 1
ATOM 455 C CA . SER A 1 65 ? -3.593 -13.274 -43.945 1.00 28.07 59 SER A CA 1
ATOM 456 C C . SER A 1 65 ? -2.118 -12.952 -43.726 1.00 28.50 59 SER A C 1
ATOM 457 O O . SER A 1 65 ? -1.296 -13.063 -44.647 1.00 24.04 59 SER A O 1
ATOM 460 N N . TRP A 1 66 ? -1.771 -12.556 -42.501 1.00 23.28 60 TRP A N 1
ATOM 461 C CA . TRP A 1 66 ? -0.409 -12.140 -42.209 1.00 28.57 60 TRP A CA 1
ATOM 462 C C . TRP A 1 66 ? 0.571 -13.294 -42.412 1.00 29.89 60 TRP A C 1
ATOM 463 O O . TRP A 1 66 ? 1.681 -13.099 -42.924 1.00 31.01 60 TRP A O 1
ATOM 474 N N . ARG A 1 67 ? 0.169 -14.510 -42.031 1.00 26.06 61 ARG A N 1
ATOM 475 C CA . ARG A 1 67 ? 1.041 -15.661 -42.225 1.00 31.76 61 ARG A CA 1
ATOM 476 C C . ARG A 1 67 ? 1.259 -15.945 -43.708 1.00 32.51 61 ARG A C 1
ATOM 477 O O . ARG A 1 67 ? 2.363 -16.310 -44.118 1.00 36.64 61 ARG A O 1
ATOM 485 N N . VAL A 1 68 ? 0.230 -15.757 -44.534 1.00 30.79 62 VAL A N 1
ATOM 486 C CA . VAL A 1 68 ? 0.366 -16.055 -45.957 1.00 36.42 62 VAL A CA 1
ATOM 487 C C . VAL A 1 68 ? 1.356 -15.099 -46.609 1.00 27.79 62 VAL A C 1
ATOM 488 O O . VAL A 1 68 ? 2.262 -15.519 -47.330 1.00 36.65 62 VAL A O 1
ATOM 492 N N . ILE A 1 69 ? 1.196 -13.799 -46.364 1.00 29.58 63 ILE A N 1
ATOM 493 C CA . ILE A 1 69 ? 2.045 -12.804 -47.010 1.00 31.69 63 ILE A CA 1
ATOM 494 C C . ILE A 1 69 ? 3.471 -12.885 -46.470 1.00 37.05 63 ILE A C 1
ATOM 495 O O . ILE A 1 69 ? 4.440 -12.944 -47.239 1.00 41.51 63 ILE A O 1
ATOM 500 N N . SER A 1 70 ? 3.618 -12.918 -45.139 1.00 38.42 64 SER A N 1
ATOM 501 C CA . SER A 1 70 ? 4.937 -13.065 -44.525 1.00 42.32 64 SER A CA 1
ATOM 502 C C . SER A 1 70 ? 5.677 -14.286 -45.060 1.00 50.69 64 SER A C 1
ATOM 505 N N . SER A 1 71 ? 4.940 -15.351 -45.381 1.00 48.48 65 SER A N 1
ATOM 506 C CA . SER A 1 71 ? 5.553 -16.530 -45.981 1.00 46.05 65 SER A CA 1
ATOM 507 C C . SER A 1 71 ? 5.966 -16.256 -47.423 1.00 52.04 65 SER A C 1
ATOM 508 O O . SER A 1 71 ? 7.074 -16.609 -47.840 1.00 55.65 65 SER A O 1
ATOM 511 N N . ILE A 1 72 ? 5.083 -15.627 -48.204 1.00 44.78 66 ILE A N 1
ATOM 512 C CA . ILE A 1 72 ? 5.482 -15.189 -49.537 1.00 44.67 66 ILE A CA 1
ATOM 513 C C . ILE A 1 72 ? 6.660 -14.225 -49.453 1.00 49.19 66 ILE A C 1
ATOM 514 O O . ILE A 1 72 ? 7.529 -14.217 -50.334 1.00 54.49 66 ILE A O 1
ATOM 519 N N . GLU A 1 73 ? 6.720 -13.410 -48.394 1.00 50.90 67 GLU A N 1
ATOM 520 C CA . GLU A 1 73 ? 7.866 -12.525 -48.218 1.00 59.26 67 GLU A CA 1
ATOM 521 C C . GLU A 1 73 ? 9.146 -13.314 -47.969 1.00 65.13 67 GLU A C 1
ATOM 522 O O . GLU A 1 73 ? 10.235 -12.859 -48.341 1.00 64.08 67 GLU A O 1
ATOM 528 N N . GLN A 1 74 ? 9.036 -14.497 -47.352 1.00 68.28 68 GLN A N 1
ATOM 529 C CA . GLN A 1 74 ? 10.210 -15.346 -47.162 1.00 69.27 68 GLN A CA 1
ATOM 530 C C . GLN A 1 74 ? 10.844 -15.718 -48.500 1.00 72.19 68 GLN A C 1
ATOM 531 O O . GLN A 1 74 ? 12.074 -15.729 -48.626 1.00 76.82 68 GLN A O 1
ATOM 533 N N . LYS A 1 75 ? 10.025 -16.013 -49.515 1.00 70.22 69 LYS A N 1
ATOM 534 C CA . LYS A 1 75 ? 10.543 -16.180 -50.871 1.00 69.16 69 LYS A CA 1
ATOM 535 C C . LYS A 1 75 ? 11.055 -14.842 -51.391 1.00 70.02 69 LYS A C 1
ATOM 536 O O . LYS A 1 75 ? 10.294 -14.061 -51.977 1.00 67.59 69 LYS A O 1
ATOM 538 N N . THR A 1 76 ? 12.339 -14.568 -51.159 1.00 73.77 70 THR A N 1
ATOM 539 C CA . THR A 1 76 ? 12.963 -13.284 -51.483 1.00 74.33 70 THR A CA 1
ATOM 540 C C . THR A 1 76 ? 14.276 -13.560 -52.212 1.00 82.61 70 THR A C 1
ATOM 541 O O . THR A 1 76 ? 15.304 -13.821 -51.579 1.00 84.11 70 THR A O 1
ATOM 543 N N . MET A 1 77 ? 14.234 -13.502 -53.540 1.00 88.25 71 MET A N 1
ATOM 544 C CA . MET A 1 77 ? 15.406 -13.727 -54.382 1.00 86.49 71 MET A CA 1
ATOM 545 C C . MET A 1 77 ? 15.198 -13.132 -55.773 1.00 82.32 71 MET A C 1
ATOM 546 O O . MET A 1 77 ? 15.692 -12.044 -56.076 1.00 82.31 71 MET A O 1
ATOM 550 N N . ASN A 1 81 ? 13.539 -9.676 -57.168 1.00 71.68 75 ASN A N 1
ATOM 551 C CA . ASN A 1 81 ? 13.258 -8.287 -57.518 1.00 67.11 75 ASN A CA 1
ATOM 552 C C . ASN A 1 81 ? 13.125 -7.433 -56.259 1.00 61.07 75 ASN A C 1
ATOM 553 O O . ASN A 1 81 ? 12.263 -7.686 -55.420 1.00 49.12 75 ASN A O 1
ATOM 555 N N . GLU A 1 82 ? 14.002 -6.430 -56.134 1.00 59.39 76 GLU A N 1
ATOM 556 C CA . GLU A 1 82 ? 13.890 -5.475 -55.034 1.00 57.43 76 GLU A CA 1
ATOM 557 C C . GLU A 1 82 ? 12.526 -4.795 -55.024 1.00 53.04 76 GLU A C 1
ATOM 558 O O . GLU A 1 82 ? 11.925 -4.613 -53.961 1.00 51.30 76 GLU A O 1
ATOM 560 N N . LYS A 1 83 ? 12.024 -4.401 -56.199 1.00 58.35 77 LYS A N 1
ATOM 561 C CA . LYS A 1 83 ? 10.742 -3.707 -56.246 1.00 59.71 77 LYS A CA 1
ATOM 562 C C . LYS A 1 83 ? 9.576 -4.649 -55.948 1.00 56.88 77 LYS A C 1
ATOM 563 O O . LYS A 1 83 ? 8.573 -4.217 -55.374 1.00 54.87 77 LYS A O 1
ATOM 567 N N . LYS A 1 84 ? 9.688 -5.932 -56.313 1.00 54.78 78 LYS A N 1
ATOM 568 C CA . LYS A 1 84 ? 8.628 -6.879 -55.977 1.00 53.77 78 LYS A CA 1
ATOM 569 C C . LYS A 1 84 ? 8.627 -7.200 -54.487 1.00 52.88 78 LYS A C 1
ATOM 570 O O . LYS A 1 84 ? 7.560 -7.286 -53.866 1.00 50.33 78 LYS A O 1
ATOM 572 N N . LEU A 1 85 ? 9.810 -7.368 -53.888 1.00 53.74 79 LEU A N 1
ATOM 573 C CA . LEU A 1 85 ? 9.863 -7.653 -52.456 1.00 54.63 79 LEU A CA 1
ATOM 574 C C . LEU A 1 85 ? 9.291 -6.500 -51.639 1.00 47.81 79 LEU A C 1
ATOM 575 O O . LEU A 1 85 ? 8.573 -6.722 -50.656 1.00 39.85 79 LEU A O 1
ATOM 580 N N . GLU A 1 86 ? 9.599 -5.259 -52.032 1.00 47.72 80 GLU A N 1
ATOM 581 C CA . GLU A 1 86 ? 9.162 -4.101 -51.256 1.00 44.50 80 GLU A CA 1
ATOM 582 C C . GLU A 1 86 ? 7.641 -4.019 -51.187 1.00 45.63 80 GLU A C 1
ATOM 584 N N . LYS A 1 87 ? 6.961 -4.393 -52.277 1.00 49.24 81 LYS A N 1
ATOM 585 C CA . LYS A 1 87 ? 5.504 -4.338 -52.286 1.00 43.34 81 LYS A CA 1
ATOM 586 C C . LYS A 1 87 ? 4.898 -5.471 -51.470 1.00 42.15 81 LYS A C 1
ATOM 587 O O . LYS A 1 87 ? 3.827 -5.294 -50.875 1.00 42.90 81 LYS A O 1
ATOM 591 N N . VAL A 1 88 ? 5.551 -6.638 -51.439 1.00 38.46 82 VAL A N 1
ATOM 592 C CA . VAL A 1 88 ? 5.130 -7.696 -50.526 1.00 35.19 82 VAL A CA 1
ATOM 593 C C . VAL A 1 88 ? 5.288 -7.229 -49.084 1.00 44.63 82 VAL A C 1
ATOM 594 O O . VAL A 1 88 ? 4.373 -7.363 -48.261 1.00 41.33 82 VAL A O 1
ATOM 598 N N . LYS A 1 89 ? 6.460 -6.679 -48.764 1.00 39.04 83 LYS A N 1
ATOM 599 C CA . LYS A 1 89 ? 6.710 -6.138 -47.432 1.00 39.48 83 LYS A CA 1
ATOM 600 C C . LYS A 1 89 ? 5.683 -5.073 -47.069 1.00 34.07 83 LYS A C 1
ATOM 601 O O . LYS A 1 89 ? 5.130 -5.081 -45.964 1.00 43.12 83 LYS A O 1
ATOM 606 N N . ALA A 1 90 ? 5.418 -4.145 -47.988 1.00 34.50 84 ALA A N 1
ATOM 607 C CA . ALA A 1 90 ? 4.464 -3.080 -47.704 1.00 41.86 84 ALA A CA 1
ATOM 608 C C . ALA A 1 90 ? 3.069 -3.642 -47.446 1.00 40.22 84 ALA A C 1
ATOM 609 O O . ALA A 1 90 ? 2.348 -3.149 -46.570 1.00 39.23 84 ALA A O 1
ATOM 611 N N . TYR A 1 91 ? 2.676 -4.682 -48.193 1.00 38.82 85 TYR A N 1
ATOM 612 C CA . TYR A 1 91 ? 1.368 -5.294 -47.983 1.00 31.34 85 TYR A CA 1
ATOM 613 C C . TYR A 1 91 ? 1.313 -6.029 -46.650 1.00 34.70 85 TYR A C 1
ATOM 614 O O . TYR A 1 91 ? 0.316 -5.945 -45.928 1.00 34.31 85 TYR A O 1
ATOM 623 N N . ARG A 1 92 ? 2.377 -6.759 -46.315 1.00 38.67 86 ARG A N 1
ATOM 624 C CA . ARG A 1 92 ? 2.430 -7.459 -45.039 1.00 28.21 86 ARG A CA 1
ATOM 625 C C . ARG A 1 92 ? 2.323 -6.480 -43.875 1.00 34.84 86 ARG A C 1
ATOM 626 O O . ARG A 1 92 ? 1.693 -6.777 -42.855 1.00 34.76 86 ARG A O 1
ATOM 634 N N . GLU A 1 93 ? 2.949 -5.308 -44.004 1.00 36.17 87 GLU A N 1
ATOM 635 C CA . GLU A 1 93 ? 2.885 -4.307 -42.945 1.00 36.86 87 GLU A CA 1
ATOM 636 C C . GLU A 1 93 ? 1.511 -3.652 -42.867 1.00 30.28 87 GLU A C 1
ATOM 637 O O . GLU A 1 93 ? 1.063 -3.290 -41.773 1.00 30.00 87 GLU A O 1
ATOM 640 N N . LYS A 1 94 ? 0.838 -3.482 -44.009 1.00 27.54 88 LYS A N 1
ATOM 641 C CA . LYS A 1 94 ? -0.542 -3.005 -44.008 1.00 31.28 88 LYS A CA 1
ATOM 642 C C . LYS A 1 94 ? -1.437 -3.945 -43.208 1.00 31.80 88 LYS A C 1
ATOM 643 O O . LYS A 1 94 ? -2.224 -3.505 -42.357 1.00 29.66 88 LYS A O 1
ATOM 649 N N . ILE A 1 95 ? -1.329 -5.248 -43.478 1.00 32.78 89 ILE A N 1
ATOM 650 C CA . ILE A 1 95 ? -2.098 -6.236 -42.731 1.00 32.97 89 ILE A CA 1
ATOM 651 C C . ILE A 1 95 ? -1.695 -6.195 -41.267 1.00 30.90 89 ILE A C 1
ATOM 652 O O . ILE A 1 95 ? -2.541 -6.195 -40.366 1.00 25.05 89 ILE A O 1
ATOM 657 N N . GLU A 1 96 ? -0.386 -6.155 -41.021 1.00 23.55 90 GLU A N 1
ATOM 658 C CA . GLU A 1 96 ? 0.145 -6.092 -39.661 1.00 26.73 90 GLU A CA 1
ATOM 659 C C . GLU A 1 96 ? -0.457 -4.938 -38.879 1.00 27.62 90 GLU A C 1
ATOM 660 O O . GLU A 1 96 ? -0.800 -5.084 -37.700 1.00 23.25 90 GLU A O 1
ATOM 666 N N . LYS A 1 97 ? -0.553 -3.768 -39.516 1.00 25.49 91 LYS A N 1
ATOM 667 C CA . LYS A 1 97 ? -1.116 -2.594 -38.860 1.00 30.61 91 LYS A CA 1
ATOM 668 C C . LYS A 1 97 ? -2.598 -2.797 -38.564 1.00 29.03 91 LYS A C 1
ATOM 669 O O . LYS A 1 97 ? -3.086 -2.389 -37.509 1.00 26.25 91 LYS A O 1
ATOM 672 N N . GLU A 1 98 ? -3.328 -3.437 -39.478 1.00 22.68 92 GLU A N 1
ATOM 673 C CA . GLU A 1 98 ? -4.705 -3.814 -39.176 1.00 26.38 92 GLU A CA 1
ATOM 674 C C . GLU A 1 98 ? -4.775 -4.728 -37.957 1.00 27.42 92 GLU A C 1
ATOM 675 O O . GLU A 1 98 ? -5.665 -4.586 -37.110 1.00 20.48 92 GLU A O 1
ATOM 681 N N . LEU A 1 99 ? -3.866 -5.696 -37.873 1.00 30.79 93 LEU A N 1
ATOM 682 C CA . LEU A 1 99 ? -3.912 -6.664 -36.783 1.00 29.05 93 LEU A CA 1
ATOM 683 C C . LEU A 1 99 ? -3.596 -5.994 -35.450 1.00 25.04 93 LEU A C 1
ATOM 684 O O . LEU A 1 99 ? -4.223 -6.302 -34.427 1.00 21.23 93 LEU A O 1
ATOM 689 N N . GLU A 1 100 ? -2.637 -5.061 -35.455 1.00 27.12 94 GLU A N 1
ATOM 690 C CA . GLU A 1 100 ? -2.254 -4.346 -34.237 1.00 27.25 94 GLU A CA 1
ATOM 691 C C . GLU A 1 100 ? -3.406 -3.499 -33.714 1.00 25.19 94 GLU A C 1
ATOM 692 O O . GLU A 1 100 ? -3.666 -3.462 -32.504 1.00 30.45 94 GLU A O 1
ATOM 698 N N . THR A 1 101 ? -4.093 -2.794 -34.616 1.00 27.00 95 THR A N 1
ATOM 699 C CA . THR A 1 101 ? -5.242 -1.980 -34.232 1.00 31.18 95 THR A CA 1
ATOM 700 C C . THR A 1 101 ? -6.338 -2.837 -33.607 1.00 26.27 95 THR A C 1
ATOM 701 O O . THR A 1 101 ? -6.943 -2.449 -32.600 1.00 24.35 95 THR A O 1
ATOM 705 N N . VAL A 1 102 ? -6.603 -4.009 -34.187 1.00 25.22 96 VAL A N 1
ATOM 706 C CA . VAL A 1 102 ? -7.592 -4.921 -33.607 1.00 26.94 96 VAL A CA 1
ATOM 707 C C . VAL A 1 102 ? -7.178 -5.330 -32.198 1.00 27.51 96 VAL A C 1
ATOM 708 O O . VAL A 1 102 ? -7.976 -5.261 -31.256 1.00 25.40 96 VAL A O 1
ATOM 712 N N . CYS A 1 103 ? -5.919 -5.766 -32.037 1.00 17.77 97 CYS A N 1
ATOM 713 C CA . CYS A 1 103 ? -5.441 -6.248 -30.740 1.00 21.34 97 CYS A CA 1
ATOM 714 C C . CYS A 1 103 ? -5.469 -5.136 -29.703 1.00 25.18 97 CYS A C 1
ATOM 715 O O . CYS A 1 103 ? -5.834 -5.357 -28.540 1.00 23.62 97 CYS A O 1
ATOM 718 N N . ASN A 1 104 ? -5.070 -3.929 -30.109 1.00 28.99 98 ASN A N 1
ATOM 719 C CA . ASN A 1 104 ? -5.027 -2.808 -29.179 1.00 31.99 98 ASN A CA 1
ATOM 720 C C . ASN A 1 104 ? -6.425 -2.354 -28.780 1.00 21.13 98 ASN A C 1
ATOM 721 O O . ASN A 1 104 ? -6.623 -1.899 -27.652 1.00 22.20 98 ASN A O 1
ATOM 726 N N . ASP A 1 105 ? -7.397 -2.456 -29.683 1.00 19.27 99 ASP A N 1
ATOM 727 C CA . ASP A 1 105 ? -8.782 -2.162 -29.307 1.00 26.74 99 ASP A CA 1
ATOM 728 C C . ASP A 1 105 ? -9.272 -3.113 -28.226 1.00 24.23 99 ASP A C 1
ATOM 729 O O . ASP A 1 105 ? -9.858 -2.685 -27.226 1.00 27.44 99 ASP A O 1
ATOM 734 N N . VAL A 1 106 ? -9.044 -4.414 -28.432 1.00 22.08 100 VAL A N 1
ATOM 735 C CA . VAL A 1 106 ? -9.374 -5.436 -27.440 1.00 18.83 100 VAL A CA 1
ATOM 736 C C . VAL A 1 106 ? -8.702 -5.131 -26.119 1.00 19.68 100 VAL A C 1
ATOM 737 O O . VAL A 1 106 ? -9.345 -5.114 -25.067 1.00 21.13 100 VAL A O 1
ATOM 741 N N . LEU A 1 107 ? -7.380 -4.934 -26.151 1.00 21.23 101 LEU A N 1
ATOM 742 C CA . LEU A 1 107 ? -6.644 -4.721 -24.915 1.00 23.46 101 LEU A CA 1
ATOM 743 C C . LEU A 1 107 ? -7.102 -3.448 -24.213 1.00 22.19 101 LEU A C 1
ATOM 744 O O . LEU A 1 107 ? -7.151 -3.396 -22.979 1.00 23.38 101 LEU A O 1
ATOM 749 N N . ALA A 1 108 ? -7.418 -2.397 -24.974 1.00 22.55 102 ALA A N 1
ATOM 750 C CA . ALA A 1 108 ? -7.960 -1.201 -24.335 1.00 30.95 102 ALA A CA 1
ATOM 751 C C . ALA A 1 108 ? -9.299 -1.513 -23.668 1.00 22.29 102 ALA A C 1
ATOM 752 O O . ALA A 1 108 ? -9.534 -1.119 -22.524 1.00 27.63 102 ALA A O 1
ATOM 754 N N . LEU A 1 109 ? -10.163 -2.271 -24.344 1.00 20.81 103 LEU A N 1
ATOM 755 C CA . LEU A 1 109 ? -11.426 -2.680 -23.731 1.00 23.31 103 LEU A CA 1
ATOM 756 C C . LEU A 1 109 ? -11.188 -3.449 -22.431 1.00 24.24 103 LEU A C 1
ATOM 757 O O . LEU A 1 109 ? -11.801 -3.156 -21.398 1.00 22.15 103 LEU A O 1
ATOM 762 N N . LEU A 1 110 ? -10.275 -4.421 -22.459 1.00 21.56 104 LEU A N 1
ATOM 763 C CA . LEU A 1 110 ? -9.989 -5.215 -21.268 1.00 18.42 104 LEU A CA 1
ATOM 764 C C . LEU A 1 110 ? -9.468 -4.344 -20.136 1.00 31.72 104 LEU A C 1
ATOM 765 O O . LEU A 1 110 ? -9.860 -4.517 -18.973 1.00 30.44 104 LEU A O 1
ATOM 770 N N . ASP A 1 111 ? -8.579 -3.406 -20.454 1.00 29.61 105 ASP A N 1
ATOM 771 C CA . ASP A 1 111 ? -7.959 -2.604 -19.410 1.00 32.20 105 ASP A CA 1
ATOM 772 C C . ASP A 1 111 ? -8.877 -1.486 -18.929 1.00 35.38 105 ASP A C 1
ATOM 773 O O . ASP A 1 111 ? -8.899 -1.181 -17.734 1.00 36.04 105 ASP A O 1
ATOM 778 N N . LYS A 1 112 ? -9.630 -0.847 -19.832 1.00 27.03 106 LYS A N 1
ATOM 779 C CA . LYS A 1 112 ? -10.442 0.293 -19.406 1.00 37.06 106 LYS A CA 1
ATOM 780 C C . LYS A 1 112 ? -11.753 -0.134 -18.749 1.00 35.75 106 LYS A C 1
ATOM 781 O O . LYS A 1 112 ? -12.258 0.581 -17.877 1.00 31.93 106 LYS A O 1
ATOM 785 N N . PHE A 1 113 ? -12.312 -1.286 -19.138 1.00 28.65 107 PHE A N 1
ATOM 786 C CA . PHE A 1 113 ? -13.652 -1.667 -18.701 1.00 29.27 107 PHE A CA 1
ATOM 787 C C . PHE A 1 113 ? -13.703 -3.064 -18.086 1.00 31.63 107 PHE A C 1
ATOM 788 O O . PHE A 1 113 ? -14.127 -3.219 -16.938 1.00 34.31 107 PHE A O 1
ATOM 796 N N . LEU A 1 114 ? -13.280 -4.087 -18.834 1.00 29.60 108 LEU A N 1
ATOM 797 C CA . LEU A 1 114 ? -13.655 -5.457 -18.489 1.00 27.05 108 LEU A CA 1
ATOM 798 C C . LEU A 1 114 ? -12.950 -5.947 -17.232 1.00 28.38 108 LEU A C 1
ATOM 799 O O . LEU A 1 114 ? -13.602 -6.384 -16.279 1.00 28.42 108 LEU A O 1
ATOM 804 N N . ILE A 1 115 ? -11.614 -5.943 -17.237 1.00 25.72 109 ILE A N 1
ATOM 805 C CA . ILE A 1 115 ? -10.872 -6.374 -16.054 1.00 27.94 109 ILE A CA 1
ATOM 806 C C . ILE A 1 115 ? -11.118 -5.404 -14.903 1.00 28.42 109 ILE A C 1
ATOM 807 O O . ILE A 1 115 ? -11.353 -5.820 -13.762 1.00 31.84 109 ILE A O 1
ATOM 812 N N . LYS A 1 116 ? -11.131 -4.102 -15.197 1.00 33.69 110 LYS A N 1
ATOM 813 C CA . LYS A 1 116 ? -11.303 -3.094 -14.154 1.00 42.86 110 LYS A CA 1
ATOM 814 C C . LYS A 1 116 ? -12.563 -3.349 -13.330 1.00 44.68 110 LYS A C 1
ATOM 815 O O . LYS A 1 116 ? -12.506 -3.473 -12.102 1.00 50.12 110 LYS A O 1
ATOM 820 N N . ASN A 1 117 ? -13.710 -3.453 -13.996 1.00 37.27 111 ASN A N 1
ATOM 821 C CA . ASN A 1 117 ? -14.996 -3.544 -13.304 1.00 32.60 111 ASN A CA 1
ATOM 822 C C . ASN A 1 117 ? -15.255 -4.900 -12.667 1.00 34.26 111 ASN A C 1
ATOM 823 O O . ASN A 1 117 ? -16.302 -5.066 -12.037 1.00 38.85 111 ASN A O 1
ATOM 828 N N . CYS A 1 118 ? -14.370 -5.880 -12.824 1.00 32.37 112 CYS A N 1
ATOM 829 C CA . CYS A 1 118 ? -14.583 -7.147 -12.146 1.00 36.17 112 CYS A CA 1
ATOM 830 C C . CYS A 1 118 ? -14.538 -6.945 -10.643 1.00 38.16 112 CYS A C 1
ATOM 831 O O . CYS A 1 118 ? -13.600 -6.346 -10.113 1.00 43.31 112 CYS A O 1
ATOM 834 N N . ASN A 1 119 ? -15.560 -7.441 -9.962 1.00 43.72 113 ASN A N 1
ATOM 835 C CA . ASN A 1 119 ? -15.545 -7.458 -8.512 1.00 46.80 113 ASN A CA 1
ATOM 836 C C . ASN A 1 119 ? -14.637 -8.570 -8.014 1.00 47.74 113 ASN A C 1
ATOM 837 O O . ASN A 1 119 ? -14.411 -9.573 -8.699 1.00 45.11 113 ASN A O 1
ATOM 842 N N . ASP A 1 120 ? -14.127 -8.387 -6.792 1.00 55.25 114 ASP A N 1
ATOM 843 C CA . ASP A 1 120 ? -13.158 -9.324 -6.235 1.00 59.09 114 ASP A CA 1
ATOM 844 C C . ASP A 1 120 ? -13.675 -10.759 -6.237 1.00 59.29 114 ASP A C 1
ATOM 845 O O . ASP A 1 120 ? -12.877 -11.700 -6.306 1.00 61.85 114 ASP A O 1
ATOM 847 N N . PHE A 1 121 ? -14.996 -10.951 -6.189 1.00 53.48 115 PHE A N 1
ATOM 848 C CA . PHE A 1 121 ? -15.576 -12.290 -6.135 1.00 48.41 115 PHE A CA 1
ATOM 849 C C . PHE A 1 121 ? -15.891 -12.883 -7.509 1.00 48.71 115 PHE A C 1
ATOM 850 O O . PHE A 1 121 ? -16.282 -14.052 -7.583 1.00 44.94 115 PHE A O 1
ATOM 858 N N . GLN A 1 122 ? -15.734 -12.133 -8.598 1.00 36.36 116 GLN A N 1
ATOM 859 C CA . GLN A 1 122 ? -16.042 -12.673 -9.923 1.00 40.18 116 GLN A CA 1
ATOM 860 C C . GLN A 1 122 ? -14.796 -13.294 -10.561 1.00 39.92 116 GLN A C 1
ATOM 861 O O . GLN A 1 122 ? -14.282 -12.840 -11.585 1.00 39.97 116 GLN A O 1
ATOM 867 N N . TYR A 1 123 ? -14.334 -14.378 -9.935 1.00 36.32 117 TYR A N 1
ATOM 868 C CA . TYR A 1 123 ? -13.085 -15.012 -10.349 1.00 32.00 117 TYR A CA 1
ATOM 869 C C . TYR A 1 123 ? -13.176 -15.560 -11.765 1.00 31.60 117 TYR A C 1
ATOM 870 O O . TYR A 1 123 ? -12.193 -15.515 -12.517 1.00 33.83 117 TYR A O 1
ATOM 879 N N . GLU A 1 124 ? -14.341 -16.091 -12.153 1.00 32.91 118 GLU A N 1
ATOM 880 C CA . GLU A 1 124 ? -14.487 -16.593 -13.517 1.00 39.26 118 GLU A CA 1
ATOM 881 C C . GLU A 1 124 ? -14.282 -15.476 -14.532 1.00 37.46 118 GLU A C 1
ATOM 882 O O . GLU A 1 124 ? -13.538 -15.636 -15.507 1.00 33.99 118 GLU A O 1
ATOM 888 N N . SER A 1 125 ? -14.935 -14.332 -14.316 1.00 36.02 119 SER A N 1
ATOM 889 C CA . SER A 1 125 ? -14.740 -13.195 -15.210 1.00 35.14 119 SER A CA 1
ATOM 890 C C . SER A 1 125 ? -13.274 -12.785 -15.263 1.00 25.61 119 SER A C 1
ATOM 891 O O . SER A 1 125 ? -12.720 -12.561 -16.345 1.00 28.27 119 SER A O 1
ATOM 894 N N . LYS A 1 126 ? -12.627 -12.695 -14.098 1.00 27.89 120 LYS A N 1
ATOM 895 C CA . LYS A 1 126 ? -11.246 -12.229 -14.046 1.00 29.01 120 LYS A CA 1
ATOM 896 C C . LYS A 1 126 ? -10.327 -13.165 -14.818 1.00 26.15 120 LYS A C 1
ATOM 897 O O . LYS A 1 126 ? -9.519 -12.722 -15.641 1.00 30.94 120 LYS A O 1
ATOM 900 N N . VAL A 1 127 ? -10.451 -14.472 -14.575 1.00 25.07 121 VAL A N 1
ATOM 901 C CA . VAL A 1 127 ? -9.609 -15.439 -15.273 1.00 29.93 121 VAL A CA 1
ATOM 902 C C . VAL A 1 127 ? -9.857 -15.365 -16.776 1.00 27.14 121 VAL A C 1
ATOM 903 O O . VAL A 1 127 ? -8.914 -15.354 -17.576 1.00 23.32 121 VAL A O 1
ATOM 907 N N . PHE A 1 128 ? -11.128 -15.272 -17.174 1.00 25.48 122 PHE A N 1
ATOM 908 C CA . PHE A 1 128 ? -11.483 -15.223 -18.589 1.00 24.20 122 PHE A CA 1
ATOM 909 C C . PHE A 1 128 ? -10.887 -13.998 -19.273 1.00 26.24 122 PHE A C 1
ATOM 910 O O . PHE A 1 128 ? -10.377 -14.094 -20.398 1.00 28.79 122 PHE A O 1
ATOM 918 N N . TYR A 1 129 ? -10.981 -12.829 -18.626 1.00 26.86 123 TYR A N 1
ATOM 919 C CA . TYR A 1 129 ? -10.520 -11.575 -19.231 1.00 23.16 123 TYR A CA 1
ATOM 920 C C . TYR A 1 129 ? -9.001 -11.462 -19.207 1.00 23.07 123 TYR A C 1
ATOM 921 O O . TYR A 1 129 ? -8.398 -10.983 -20.172 1.00 23.66 123 TYR A O 1
ATOM 930 N N . LEU A 1 130 ? -8.367 -11.887 -18.112 1.00 20.96 124 LEU A N 1
ATOM 931 C CA . LEU A 1 130 ? -6.907 -11.881 -18.079 1.00 21.00 124 LEU A CA 1
ATOM 932 C C . LEU A 1 130 ? -6.322 -12.877 -19.074 1.00 22.09 124 LEU A C 1
ATOM 933 O O . LEU A 1 130 ? -5.290 -12.596 -19.698 1.00 26.13 124 LEU A O 1
ATOM 938 N N . LYS A 1 131 ? -6.960 -14.041 -19.246 1.00 21.04 125 LYS A N 1
ATOM 939 C CA . LYS A 1 131 ? -6.552 -14.947 -20.325 1.00 21.61 125 LYS A CA 1
ATOM 940 C C . LYS A 1 131 ? -6.650 -14.253 -21.682 1.00 23.01 125 LYS A C 1
ATOM 941 O O . LYS A 1 131 ? -5.732 -14.344 -22.508 1.00 21.20 125 LYS A O 1
ATOM 947 N N . MET A 1 132 ? -7.767 -13.554 -21.925 1.00 18.23 126 MET A N 1
ATOM 948 C CA . MET A 1 132 ? -7.949 -12.807 -23.168 1.00 19.55 126 MET A CA 1
ATOM 949 C C . MET A 1 132 ? -6.815 -11.805 -23.373 1.00 21.66 126 MET A C 1
ATOM 950 O O . MET A 1 132 ? -6.294 -11.655 -24.486 1.00 23.33 126 MET A O 1
ATOM 955 N N . LYS A 1 133 ? -6.404 -11.132 -22.293 1.00 23.97 127 LYS A N 1
ATOM 956 C CA . LYS A 1 133 ? -5.296 -10.185 -22.359 1.00 22.99 127 LYS A CA 1
ATOM 957 C C . LYS A 1 133 ? -3.987 -10.879 -22.739 1.00 23.68 127 LYS A C 1
ATOM 958 O O . LYS A 1 133 ? -3.224 -10.375 -23.573 1.00 25.81 127 LYS A O 1
ATOM 964 N N . GLY A 1 134 ? -3.700 -12.030 -22.125 1.00 18.99 128 GLY A N 1
ATOM 965 C CA . GLY A 1 134 ? -2.549 -12.814 -22.552 1.00 24.45 128 GLY A CA 1
ATOM 966 C C . GLY A 1 134 ? -2.625 -13.212 -24.016 1.00 19.02 128 GLY A C 1
ATOM 967 O O . GLY A 1 134 ? -1.619 -13.172 -24.729 1.00 24.21 128 GLY A O 1
ATOM 968 N N . ASP A 1 135 ? -3.821 -13.582 -24.487 1.00 19.82 129 ASP A N 1
ATOM 969 C CA . ASP A 1 135 ? -3.997 -14.007 -25.879 1.00 20.84 129 ASP A CA 1
ATOM 970 C C . ASP A 1 135 ? -3.690 -12.874 -26.858 1.00 20.14 129 ASP A C 1
ATOM 971 O O . ASP A 1 135 ? -2.999 -13.075 -27.865 1.00 27.54 129 ASP A O 1
ATOM 976 N N . TYR A 1 136 ? -4.250 -11.685 -26.614 1.00 20.39 130 TYR A N 1
ATOM 977 C CA . TYR A 1 136 ? -4.100 -10.614 -27.593 1.00 23.16 130 TYR A CA 1
ATOM 978 C C . TYR A 1 136 ? -2.708 -9.993 -27.544 1.00 18.08 130 TYR A C 1
ATOM 979 O O . TYR A 1 136 ? -2.199 -9.561 -28.581 1.00 26.62 130 TYR A O 1
ATOM 988 N N . TYR A 1 137 ? -2.059 -9.971 -26.375 1.00 18.65 131 TYR A N 1
ATOM 989 C CA . TYR A 1 137 ? -0.636 -9.643 -26.367 1.00 19.78 131 TYR A CA 1
ATOM 990 C C . TYR A 1 137 ? 0.171 -10.714 -27.082 1.00 25.54 131 TYR A C 1
ATOM 991 O O . TYR A 1 137 ? 1.162 -10.399 -27.749 1.00 32.27 131 TYR A O 1
ATOM 1000 N N . ARG A 1 138 ? -0.238 -11.980 -26.957 1.00 23.53 132 ARG A N 1
ATOM 1001 C CA . ARG A 1 138 ? 0.441 -13.037 -27.697 1.00 25.15 132 ARG A CA 1
ATOM 1002 C C . ARG A 1 138 ? 0.289 -12.827 -29.203 1.00 22.70 132 ARG A C 1
ATOM 1003 O O . ARG A 1 138 ? 1.254 -12.991 -29.953 1.00 27.79 132 ARG A O 1
ATOM 1011 N N . TYR A 1 139 ? -0.894 -12.400 -29.661 1.00 20.49 133 TYR A N 1
ATOM 1012 C CA . TYR A 1 139 ? -1.044 -12.114 -31.090 1.00 19.02 133 TYR A CA 1
ATOM 1013 C C . TYR A 1 139 ? -0.174 -10.932 -31.514 1.00 24.34 133 TYR A C 1
ATOM 1014 O O . TYR A 1 139 ? 0.353 -10.919 -32.636 1.00 21.60 133 TYR A O 1
ATOM 1023 N N . LEU A 1 140 ? 0.019 -9.944 -30.642 1.00 20.12 134 LEU A N 1
ATOM 1024 C CA . LEU A 1 140 ? 0.948 -8.877 -31.002 1.00 25.51 134 LEU A CA 1
ATOM 1025 C C . LEU A 1 140 ? 2.378 -9.412 -31.081 1.00 26.94 134 LEU A C 1
ATOM 1026 O O . LEU A 1 140 ? 3.138 -9.047 -31.989 1.00 26.66 134 LEU A O 1
ATOM 1031 N N . ALA A 1 141 ? 2.746 -10.300 -30.151 1.00 25.11 135 ALA A N 1
ATOM 1032 C CA . ALA A 1 141 ? 4.095 -10.861 -30.122 1.00 30.09 135 ALA A CA 1
ATOM 1033 C C . ALA A 1 141 ? 4.388 -11.699 -31.360 1.00 33.67 135 ALA A C 1
ATOM 1034 O O . ALA A 1 141 ? 5.553 -11.822 -31.762 1.00 31.12 135 ALA A O 1
ATOM 1036 N N . GLU A 1 142 ? 3.351 -12.273 -31.981 1.00 33.94 136 GLU A N 1
ATOM 1037 C CA . GLU A 1 142 ? 3.551 -13.086 -33.179 1.00 30.15 136 GLU A CA 1
ATOM 1038 C C . GLU A 1 142 ? 4.109 -12.262 -34.331 1.00 27.35 136 GLU A C 1
ATOM 1039 O O . GLU A 1 142 ? 4.739 -12.816 -35.239 1.00 29.86 136 GLU A O 1
ATOM 1045 N N . VAL A 1 143 ? 3.869 -10.954 -34.336 1.00 25.09 137 VAL A N 1
ATOM 1046 C CA . VAL A 1 143 ? 4.302 -10.103 -35.438 1.00 34.52 137 VAL A CA 1
ATOM 1047 C C . VAL A 1 143 ? 5.279 -9.024 -35.005 1.00 27.97 137 VAL A C 1
ATOM 1048 O O . VAL A 1 143 ? 5.877 -8.377 -35.870 1.00 36.18 137 VAL A O 1
ATOM 1052 N N . ALA A 1 144 ? 5.459 -8.796 -33.709 1.00 27.76 138 ALA A N 1
ATOM 1053 C CA . ALA A 1 144 ? 6.325 -7.716 -33.275 1.00 35.65 138 ALA A CA 1
ATOM 1054 C C . ALA A 1 144 ? 7.792 -8.119 -33.414 1.00 35.35 138 ALA A C 1
ATOM 1055 O O . ALA A 1 144 ? 8.139 -9.299 -33.518 1.00 33.83 138 ALA A O 1
ATOM 1057 N N . SER A 1 145 ? 8.652 -7.110 -33.426 1.00 34.87 139 SER A N 1
ATOM 1058 C CA . SER A 1 145 ? 10.093 -7.285 -33.507 1.00 39.29 139 SER A CA 1
ATOM 1059 C C . SER A 1 145 ? 10.772 -6.410 -32.462 1.00 42.88 139 SER A C 1
ATOM 1060 O O . SER A 1 145 ? 10.167 -5.495 -31.897 1.00 39.77 139 SER A O 1
ATOM 1063 N N . GLY A 1 146 ? 12.049 -6.700 -32.218 1.00 44.61 140 GLY A N 1
ATOM 1064 C CA . GLY A 1 146 ? 12.887 -5.790 -31.450 1.00 55.57 140 GLY A CA 1
ATOM 1065 C C . GLY A 1 146 ? 12.381 -5.568 -30.038 1.00 48.66 140 GLY A C 1
ATOM 1066 O O . GLY A 1 146 ? 11.947 -6.502 -29.352 1.00 40.75 140 GLY A O 1
ATOM 1067 N N . GLU A 1 147 ? 12.436 -4.304 -29.598 1.00 47.43 141 GLU A N 1
ATOM 1068 C CA . GLU A 1 147 ? 12.033 -3.956 -28.238 1.00 44.87 141 GLU A CA 1
ATOM 1069 C C . GLU A 1 147 ? 10.522 -4.026 -28.072 1.00 47.62 141 GLU A C 1
ATOM 1070 O O . GLU A 1 147 ? 10.026 -4.406 -27.002 1.00 47.25 141 GLU A O 1
ATOM 1072 N N . LYS A 1 148 ? 9.775 -3.647 -29.113 1.00 42.22 142 LYS A N 1
ATOM 1073 C CA . LYS A 1 148 ? 8.329 -3.801 -29.065 1.00 37.12 142 LYS A CA 1
ATOM 1074 C C . LYS A 1 148 ? 7.963 -5.244 -28.763 1.00 38.01 142 LYS A C 1
ATOM 1075 O O . LYS A 1 148 ? 7.065 -5.505 -27.957 1.00 34.60 142 LYS A O 1
ATOM 1077 N N . LYS A 1 149 ? 8.676 -6.198 -29.374 1.00 33.68 143 LYS A N 1
ATOM 1078 C CA . LYS A 1 149 ? 8.386 -7.603 -29.113 1.00 41.59 143 LYS A CA 1
ATOM 1079 C C . LYS A 1 149 ? 8.614 -7.952 -27.648 1.00 32.62 143 LYS A C 1
ATOM 1080 O O . LYS A 1 149 ? 7.791 -8.631 -27.029 1.00 33.61 143 LYS A O 1
ATOM 1086 N N . ASN A 1 150 ? 9.734 -7.514 -27.078 1.00 35.10 144 ASN A N 1
ATOM 1087 C CA . ASN A 1 150 ? 10.014 -7.861 -25.690 1.00 43.50 144 ASN A CA 1
ATOM 1088 C C . ASN A 1 150 ? 8.919 -7.348 -24.767 1.00 40.61 144 ASN A C 1
ATOM 1089 O O . ASN A 1 150 ? 8.502 -8.048 -23.838 1.00 39.32 144 ASN A O 1
ATOM 1094 N N . SER A 1 151 ? 8.413 -6.145 -25.041 1.00 41.01 145 SER A N 1
ATOM 1095 C CA . SER A 1 151 ? 7.393 -5.538 -24.196 1.00 32.73 145 SER A CA 1
ATOM 1096 C C . SER A 1 151 ? 6.076 -6.319 -24.248 1.00 30.00 145 SER A C 1
ATOM 1097 O O . SER A 1 151 ? 5.440 -6.535 -23.213 1.00 29.32 145 SER A O 1
ATOM 1100 N N . VAL A 1 152 ? 5.662 -6.778 -25.434 1.00 30.77 146 VAL A N 1
ATOM 1101 C CA . VAL A 1 152 ? 4.393 -7.502 -25.520 1.00 32.36 146 VAL A CA 1
ATOM 1102 C C . VAL A 1 152 ? 4.539 -8.947 -25.061 1.00 30.53 146 VAL A C 1
ATOM 1103 O O . VAL A 1 152 ? 3.568 -9.549 -24.581 1.00 29.20 146 VAL A O 1
ATOM 1107 N N . VAL A 1 153 ? 5.720 -9.543 -25.225 1.00 29.01 147 VAL A N 1
ATOM 1108 C CA . VAL A 1 153 ? 5.930 -10.884 -24.687 1.00 27.57 147 VAL A CA 1
ATOM 1109 C C . VAL A 1 153 ? 5.810 -10.857 -23.172 1.00 33.57 147 VAL A C 1
ATOM 1110 O O . VAL A 1 153 ? 5.152 -11.713 -22.569 1.00 33.52 147 VAL A O 1
ATOM 1114 N N . GLU A 1 154 ? 6.419 -9.848 -22.537 1.00 32.39 148 GLU A N 1
ATOM 1115 C CA . GLU A 1 154 ? 6.329 -9.696 -21.087 1.00 30.41 148 GLU A CA 1
ATOM 1116 C C . GLU A 1 154 ? 4.896 -9.418 -20.638 1.00 35.41 148 GLU A C 1
ATOM 1117 O O . GLU A 1 154 ? 4.429 -10.008 -19.657 1.00 36.05 148 GLU A O 1
ATOM 1123 N N . ALA A 1 155 ? 4.171 -8.553 -21.357 1.00 27.47 149 ALA A N 1
ATOM 1124 C CA . ALA A 1 155 ? 2.787 -8.279 -20.981 1.00 28.82 149 ALA A CA 1
ATOM 1125 C C . ALA A 1 155 ? 1.919 -9.526 -21.119 1.00 28.82 149 ALA A C 1
ATOM 1126 O O . ALA A 1 155 ? 1.058 -9.789 -20.269 1.00 26.83 149 ALA A O 1
ATOM 1128 N N . SER A 1 156 ? 2.151 -10.323 -22.165 1.00 27.69 150 SER A N 1
ATOM 1129 C CA . SER A 1 156 ? 1.390 -11.554 -22.345 1.00 26.13 150 SER A CA 1
ATOM 1130 C C . SER A 1 156 ? 1.614 -12.521 -21.190 1.00 26.31 150 SER A C 1
ATOM 1131 O O . SER A 1 156 ? 0.659 -13.039 -20.606 1.00 29.07 150 SER A O 1
ATOM 1134 N N . GLU A 1 157 ? 2.874 -12.781 -20.850 1.00 28.54 151 GLU A N 1
ATOM 1135 C CA . GLU A 1 157 ? 3.165 -13.746 -19.796 1.00 31.26 151 GLU A CA 1
ATOM 1136 C C . GLU A 1 157 ? 2.626 -13.272 -18.449 1.00 32.16 151 GLU A C 1
ATOM 1137 O O . GLU A 1 157 ? 2.165 -14.084 -17.639 1.00 32.87 151 GLU A O 1
ATOM 1143 N N . ALA A 1 158 ? 2.661 -11.960 -18.195 1.00 29.86 152 ALA A N 1
ATOM 1144 C CA . ALA A 1 158 ? 2.198 -11.455 -16.901 1.00 32.58 152 ALA A CA 1
ATOM 1145 C C . ALA A 1 158 ? 0.684 -11.573 -16.768 1.00 29.52 152 ALA A C 1
ATOM 1146 O O . ALA A 1 158 ? 0.172 -11.862 -15.680 1.00 33.13 152 ALA A O 1
ATOM 1148 N N . ALA A 1 159 ? -0.049 -11.342 -17.860 1.00 28.04 153 ALA A N 1
ATOM 1149 C CA . ALA A 1 159 ? -1.493 -11.561 -17.849 1.00 25.36 153 ALA A CA 1
ATOM 1150 C C . ALA A 1 159 ? -1.816 -13.030 -17.625 1.00 25.01 153 ALA A C 1
ATOM 1151 O O . ALA A 1 159 ? -2.619 -13.373 -16.753 1.00 35.34 153 ALA A O 1
ATOM 1153 N N . TYR A 1 160 ? -1.220 -13.910 -18.437 1.00 25.23 154 TYR A N 1
ATOM 1154 C CA . TYR A 1 160 ? -1.397 -15.350 -18.274 1.00 24.19 154 TYR A CA 1
ATOM 1155 C C . TYR A 1 160 ? -1.053 -15.794 -16.858 1.00 29.74 154 TYR A C 1
ATOM 1156 O O . TYR A 1 160 ? -1.805 -16.540 -16.224 1.00 30.45 154 TYR A O 1
ATOM 1165 N N . LYS A 1 161 ? 0.102 -15.350 -16.358 1.00 33.81 155 LYS A N 1
ATOM 1166 C CA . LYS A 1 161 ? 0.545 -15.739 -15.027 1.00 35.99 155 LYS A CA 1
ATOM 1167 C C . LYS A 1 161 ? -0.474 -15.341 -13.967 1.00 36.56 155 LYS A C 1
ATOM 1168 O O . LYS A 1 161 ? -0.771 -16.124 -13.063 1.00 32.86 155 LYS A O 1
ATOM 1171 N N . GLU A 1 162 ? -1.044 -14.139 -14.070 1.00 36.61 156 GLU A N 1
ATOM 1172 C CA . GLU A 1 162 ? -2.015 -13.724 -13.061 1.00 38.92 156 GLU A CA 1
ATOM 1173 C C . GLU A 1 162 ? -3.306 -14.525 -13.176 1.00 39.88 156 GLU A C 1
ATOM 1174 O O . GLU A 1 162 ? -3.838 -15.006 -12.169 1.00 28.41 156 GLU A O 1
ATOM 1180 N N . ALA A 1 163 ? -3.841 -14.656 -14.392 1.00 25.56 157 ALA A N 1
ATOM 1181 C CA . ALA A 1 163 ? -5.036 -15.473 -14.577 1.00 28.09 157 ALA A CA 1
ATOM 1182 C C . ALA A 1 163 ? -4.820 -16.894 -14.059 1.00 33.32 157 ALA A C 1
ATOM 1183 O O . ALA A 1 163 ? -5.730 -17.497 -13.474 1.00 34.09 157 ALA A O 1
ATOM 1185 N N . PHE A 1 164 ? -3.618 -17.444 -14.251 1.00 31.98 158 PHE A N 1
ATOM 1186 C CA . PHE A 1 164 ? -3.390 -18.819 -13.833 1.00 32.69 158 PHE A CA 1
ATOM 1187 C C . PHE A 1 164 ? -3.364 -18.936 -12.318 1.00 35.73 158 PHE A C 1
ATOM 1188 O O . PHE A 1 164 ? -3.874 -19.913 -11.761 1.00 38.52 158 PHE A O 1
ATOM 1196 N N . GLU A 1 165 ? -2.770 -17.952 -11.639 1.00 36.17 159 GLU A N 1
ATOM 1197 C CA . GLU A 1 165 ? -2.737 -17.951 -10.184 1.00 39.35 159 GLU A CA 1
ATOM 1198 C C . GLU A 1 165 ? -4.138 -17.844 -9.597 1.00 37.20 159 GLU A C 1
ATOM 1199 O O . GLU A 1 165 ? -4.487 -18.603 -8.688 1.00 34.78 159 GLU A O 1
ATOM 1204 N N . ILE A 1 166 ? -4.964 -16.930 -10.116 1.00 36.74 160 ILE A N 1
ATOM 1205 C CA . ILE A 1 166 ? -6.356 -16.860 -9.671 1.00 34.05 160 ILE A CA 1
ATOM 1206 C C . ILE A 1 166 ? -7.067 -18.177 -9.945 1.00 32.80 160 ILE A C 1
ATOM 1207 O O . ILE A 1 166 ? -7.799 -18.692 -9.093 1.00 37.91 160 ILE A O 1
ATOM 1212 N N . SER A 1 167 ? -6.873 -18.739 -11.138 1.00 32.29 161 SER A N 1
ATOM 1213 C CA . SER A 1 167 ? -7.590 -19.962 -11.478 1.00 36.37 161 SER A CA 1
ATOM 1214 C C . SER A 1 167 ? -7.101 -21.153 -10.660 1.00 43.21 161 SER A C 1
ATOM 1215 O O . SER A 1 167 ? -7.896 -22.038 -10.329 1.00 47.07 161 SER A O 1
ATOM 1218 N N . LYS A 1 168 ? -5.808 -21.199 -10.328 1.00 44.82 162 LYS A N 1
ATOM 1219 C CA . LYS A 1 168 ? -5.311 -22.270 -9.474 1.00 49.66 162 LYS A CA 1
ATOM 1220 C C . LYS A 1 168 ? -5.896 -22.171 -8.072 1.00 54.56 162 LYS A C 1
ATOM 1221 O O . LYS A 1 168 ? -6.047 -23.188 -7.390 1.00 59.15 162 LYS A O 1
ATOM 1226 N N . GLU A 1 169 ? -6.261 -20.962 -7.639 1.00 54.40 163 GLU A N 1
ATOM 1227 C CA . GLU A 1 169 ? -6.817 -20.779 -6.308 1.00 50.87 163 GLU A CA 1
ATOM 1228 C C . GLU A 1 169 ? -8.322 -21.013 -6.268 1.00 50.13 163 GLU A C 1
ATOM 1229 O O . GLU A 1 169 ? -8.838 -21.471 -5.246 1.00 49.48 163 GLU A O 1
ATOM 1233 N N . HIS A 1 170 ? -9.047 -20.713 -7.349 1.00 41.46 164 HIS A N 1
ATOM 1234 C CA . HIS A 1 170 ? -10.501 -20.670 -7.267 1.00 43.34 164 HIS A CA 1
ATOM 1235 C C . HIS A 1 170 ? -11.230 -21.569 -8.256 1.00 46.50 164 HIS A C 1
ATOM 1236 O O . HIS A 1 170 ? -12.467 -21.586 -8.248 1.00 55.46 164 HIS A O 1
ATOM 1243 N N . MET A 1 171 ? -10.528 -22.331 -9.087 1.00 39.14 165 MET A N 1
ATOM 1244 C CA . MET A 1 171 ? -11.187 -23.233 -10.022 1.00 42.00 165 MET A CA 1
ATOM 1245 C C . MET A 1 171 ? -10.665 -24.651 -9.854 1.00 43.58 165 MET A C 1
ATOM 1246 O O . MET A 1 171 ? -9.500 -24.865 -9.513 1.00 47.70 165 MET A O 1
ATOM 1251 N N . GLN A 1 172 ? -11.542 -25.619 -10.105 1.00 41.19 166 GLN A N 1
ATOM 1252 C CA . GLN A 1 172 ? -11.120 -27.008 -10.134 1.00 46.64 166 GLN A CA 1
ATOM 1253 C C . GLN A 1 172 ? -10.261 -27.249 -11.372 1.00 46.90 166 GLN A C 1
ATOM 1254 O O . GLN A 1 172 ? -10.407 -26.554 -12.379 1.00 43.62 166 GLN A O 1
ATOM 1256 N N . PRO A 1 173 ? -9.345 -28.221 -11.318 1.00 49.09 167 PRO A N 1
ATOM 1257 C CA . PRO A 1 173 ? -8.532 -28.521 -12.505 1.00 44.35 167 PRO A CA 1
ATOM 1258 C C . PRO A 1 173 ? -9.361 -28.962 -13.685 1.00 41.42 167 PRO A C 1
ATOM 1259 O O . PRO A 1 173 ? -8.859 -28.962 -14.814 1.00 41.72 167 PRO A O 1
ATOM 1263 N N . THR A 1 174 ? -10.611 -29.356 -13.457 1.00 44.20 168 THR A N 1
ATOM 1264 C CA . THR A 1 174 ? -11.508 -29.759 -14.527 1.00 45.23 168 THR A CA 1
ATOM 1265 C C . THR A 1 174 ? -12.247 -28.590 -15.162 1.00 42.28 168 THR A C 1
ATOM 1266 O O . THR A 1 174 ? -12.914 -28.789 -16.183 1.00 36.10 168 THR A O 1
ATOM 1269 N N . HIS A 1 175 ? -12.146 -27.393 -14.593 1.00 45.66 169 HIS A N 1
ATOM 1270 C CA . HIS A 1 175 ? -12.905 -26.250 -15.098 1.00 44.20 169 HIS A CA 1
ATOM 1271 C C . HIS A 1 175 ? -12.465 -25.890 -16.515 1.00 41.46 169 HIS A C 1
ATOM 1272 O O . HIS A 1 175 ? -11.279 -25.607 -16.736 1.00 42.03 169 HIS A O 1
ATOM 1279 N N . PRO A 1 176 ? -13.381 -25.862 -17.490 1.00 36.98 170 PRO A N 1
ATOM 1280 C CA . PRO A 1 176 ? -12.978 -25.567 -18.878 1.00 35.39 170 PRO A CA 1
ATOM 1281 C C . PRO A 1 176 ? -12.222 -24.260 -19.044 1.00 35.16 170 PRO A C 1
ATOM 1282 O O . PRO A 1 176 ? -11.296 -24.191 -19.861 1.00 38.13 170 PRO A O 1
ATOM 1286 N N . ILE A 1 177 ? -12.597 -23.209 -18.314 1.00 33.03 171 ILE A N 1
ATOM 1287 C CA . ILE A 1 177 ? -11.892 -21.941 -18.468 1.00 28.99 171 ILE A CA 1
ATOM 1288 C C . ILE A 1 177 ? -10.439 -22.084 -18.028 1.00 31.42 171 ILE A C 1
ATOM 1289 O O . ILE A 1 177 ? -9.519 -21.598 -18.693 1.00 29.02 171 ILE A O 1
ATOM 1294 N N . ARG A 1 178 ? -10.203 -22.772 -16.915 1.00 34.72 172 ARG A N 1
ATOM 1295 C CA . ARG A 1 178 ? -8.829 -22.928 -16.456 1.00 37.47 172 ARG A CA 1
ATOM 1296 C C . ARG A 1 178 ? -8.040 -23.870 -17.366 1.00 37.13 172 ARG A C 1
ATOM 1297 O O . ARG A 1 178 ? -6.862 -23.627 -17.652 1.00 40.58 172 ARG A O 1
ATOM 1305 N N . LEU A 1 179 ? -8.677 -24.933 -17.856 1.00 26.54 173 LEU A N 1
ATOM 1306 C CA . LEU A 1 179 ? -8.025 -25.791 -18.848 1.00 26.32 173 LEU A CA 1
ATOM 1307 C C . LEU A 1 179 ? -7.743 -25.034 -20.142 1.00 28.52 173 LEU A C 1
ATOM 1308 O O . LEU A 1 179 ? -6.668 -25.185 -20.735 1.00 28.65 173 LEU A O 1
ATOM 1313 N N . GLY A 1 180 ? -8.697 -24.221 -20.607 1.00 24.18 174 GLY A N 1
ATOM 1314 C CA . GLY A 1 180 ? -8.443 -23.422 -21.796 1.00 25.78 174 GLY A CA 1
ATOM 1315 C C . GLY A 1 180 ? -7.318 -22.425 -21.595 1.00 31.22 174 GLY A C 1
ATOM 1316 O O . GLY A 1 180 ? -6.578 -22.112 -22.537 1.00 28.37 174 GLY A O 1
ATOM 1317 N N . LEU A 1 181 ? -7.170 -21.917 -20.367 1.00 26.31 175 LEU A N 1
ATOM 1318 C CA . LEU A 1 181 ? -6.068 -21.012 -20.055 1.00 21.76 175 LEU A CA 1
ATOM 1319 C C . LEU A 1 181 ? -4.738 -21.753 -20.028 1.00 28.94 175 LEU A C 1
ATOM 1320 O O . LEU A 1 181 ? -3.736 -21.271 -20.566 1.00 29.70 175 LEU A O 1
ATOM 1325 N N . ALA A 1 182 ? -4.700 -22.922 -19.391 1.00 30.62 176 ALA A N 1
ATOM 1326 C CA . ALA A 1 182 ? -3.467 -23.697 -19.391 1.00 31.91 176 ALA A CA 1
ATOM 1327 C C . ALA A 1 182 ? -3.024 -24.000 -20.814 1.00 30.34 176 ALA A C 1
ATOM 1328 O O . ALA A 1 182 ? -1.834 -23.896 -21.146 1.00 26.67 176 ALA A O 1
ATOM 1330 N N . LEU A 1 183 ? -3.979 -24.370 -21.671 1.00 29.52 177 LEU A N 1
ATOM 1331 C CA . LEU A 1 183 ? -3.662 -24.707 -23.052 1.00 28.01 177 LEU A CA 1
ATOM 1332 C C . LEU A 1 183 ? -2.999 -23.532 -23.758 1.00 24.51 177 LEU A C 1
ATOM 1333 O O . LEU A 1 183 ? -1.899 -23.659 -24.309 1.00 26.29 177 LEU A O 1
ATOM 1338 N N . ASN A 1 184 ? -3.646 -22.367 -23.717 1.00 23.28 178 ASN A N 1
ATOM 1339 C CA . ASN A 1 184 ? -3.119 -21.189 -24.396 1.00 25.88 178 ASN A CA 1
ATOM 1340 C C . ASN A 1 184 ? -1.824 -20.703 -23.770 1.00 24.38 178 ASN A C 1
ATOM 1341 O O . ASN A 1 184 ? -0.945 -20.202 -24.475 1.00 24.06 178 ASN A O 1
ATOM 1346 N N . PHE A 1 185 ? -1.712 -20.800 -22.443 1.00 28.56 179 PHE A N 1
ATOM 1347 C CA . PHE A 1 185 ? -0.467 -20.450 -21.770 1.00 28.85 179 PHE A CA 1
ATOM 1348 C C . PHE A 1 185 ? 0.661 -21.372 -22.221 1.00 33.00 179 PHE A C 1
ATOM 1349 O O . PHE A 1 185 ? 1.797 -20.925 -22.421 1.00 27.91 179 PHE A O 1
ATOM 1357 N N . SER A 1 186 ? 0.365 -22.661 -22.414 1.00 32.13 180 SER A N 1
ATOM 1358 C CA . SER A 1 186 ? 1.413 -23.558 -22.887 1.00 31.72 180 SER A CA 1
ATOM 1359 C C . SER A 1 186 ? 1.769 -23.258 -24.335 1.00 29.54 180 SER A C 1
ATOM 1360 O O . SER A 1 186 ? 2.938 -23.360 -24.716 1.00 31.56 180 SER A O 1
ATOM 1363 N N . VAL A 1 187 ? 0.784 -22.856 -25.150 1.00 26.73 181 VAL A N 1
ATOM 1364 C CA . VAL A 1 187 ? 1.087 -22.439 -26.523 1.00 23.98 181 VAL A CA 1
ATOM 1365 C C . VAL A 1 187 ? 1.982 -21.207 -26.509 1.00 29.20 181 VAL A C 1
ATOM 1366 O O . VAL A 1 187 ? 2.911 -21.089 -27.320 1.00 30.18 181 VAL A O 1
ATOM 1370 N N . PHE A 1 188 ? 1.734 -20.282 -25.574 1.00 25.13 182 PHE A N 1
ATOM 1371 C CA . PHE A 1 188 ? 2.605 -19.117 -25.433 1.00 29.33 182 PHE A CA 1
ATOM 1372 C C . PHE A 1 188 ? 4.055 -19.535 -25.196 1.00 31.23 182 PHE A C 1
ATOM 1373 O O . PHE A 1 188 ? 4.978 -18.994 -25.811 1.00 35.58 182 PHE A O 1
ATOM 1381 N N . TYR A 1 189 ? 4.277 -20.494 -24.300 1.00 28.58 183 TYR A N 1
ATOM 1382 C CA . TYR A 1 189 ? 5.647 -20.912 -24.042 1.00 34.38 183 TYR A CA 1
ATOM 1383 C C . TYR A 1 189 ? 6.257 -21.576 -25.268 1.00 36.22 183 TYR A C 1
ATOM 1384 O O . TYR A 1 189 ? 7.415 -21.306 -25.613 1.00 39.82 183 TYR A O 1
ATOM 1393 N N . TYR A 1 190 ? 5.488 -22.422 -25.957 1.00 33.19 184 TYR A N 1
ATOM 1394 C CA . TYR A 1 190 ? 6.059 -23.184 -27.065 1.00 41.38 184 TYR A CA 1
ATOM 1395 C C . TYR A 1 190 ? 6.309 -22.293 -28.274 1.00 41.20 184 TYR A C 1
ATOM 1396 O O . TYR A 1 190 ? 7.407 -22.300 -28.847 1.00 46.43 184 TYR A O 1
ATOM 1404 N N . GLU A 1 191 ? 5.311 -21.501 -28.661 1.00 36.24 185 GLU A N 1
ATOM 1405 C CA . GLU A 1 191 ? 5.361 -20.717 -29.892 1.00 36.51 185 GLU A CA 1
ATOM 1406 C C . GLU A 1 191 ? 6.052 -19.362 -29.719 1.00 36.40 185 GLU A C 1
ATOM 1407 O O . GLU A 1 191 ? 6.768 -18.919 -30.620 1.00 34.95 185 GLU A O 1
ATOM 1409 N N . ILE A 1 192 ? 5.850 -18.682 -28.592 1.00 33.73 186 ILE A N 1
ATOM 1410 C CA . ILE A 1 192 ? 6.399 -17.339 -28.427 1.00 30.87 186 ILE A CA 1
ATOM 1411 C C . ILE A 1 192 ? 7.755 -17.368 -27.746 1.00 38.40 186 ILE A C 1
ATOM 1412 O O . ILE A 1 192 ? 8.663 -16.631 -28.137 1.00 37.10 186 ILE A O 1
ATOM 1417 N N . GLN A 1 193 ? 7.912 -18.211 -26.729 1.00 42.42 187 GLN A N 1
ATOM 1418 C CA . GLN A 1 193 ? 9.134 -18.232 -25.946 1.00 43.37 187 GLN A CA 1
ATOM 1419 C C . GLN A 1 193 ? 10.138 -19.268 -26.425 1.00 47.32 187 GLN A C 1
ATOM 1420 O O . GLN A 1 193 ? 11.285 -19.247 -25.964 1.00 53.86 187 GLN A O 1
ATOM 1426 N N . ASN A 1 194 ? 9.746 -20.153 -27.345 1.00 47.12 188 ASN A N 1
ATOM 1427 C CA . ASN A 1 194 ? 10.603 -21.257 -27.793 1.00 49.94 188 ASN A CA 1
ATOM 1428 C C . ASN A 1 194 ? 11.116 -22.043 -26.592 1.00 51.50 188 ASN A C 1
ATOM 1429 O O . ASN A 1 194 ? 12.302 -22.357 -26.486 1.00 56.49 188 ASN A O 1
ATOM 1432 N N . ALA A 1 195 ? 10.204 -22.334 -25.662 1.00 46.74 189 ALA A N 1
ATOM 1433 C CA . ALA A 1 195 ? 10.502 -23.007 -24.400 1.00 47.62 189 ALA A CA 1
ATOM 1434 C C . ALA A 1 195 ? 9.724 -24.317 -24.368 1.00 47.75 189 ALA A C 1
ATOM 1435 O O . ALA A 1 195 ? 8.755 -24.458 -23.609 1.00 51.45 189 ALA A O 1
ATOM 1437 N N . PRO A 1 196 ? 10.124 -25.300 -25.184 1.00 52.12 190 PRO A N 1
ATOM 1438 C CA . PRO A 1 196 ? 9.296 -26.511 -25.327 1.00 51.88 190 PRO A CA 1
ATOM 1439 C C . PRO A 1 196 ? 9.133 -27.301 -24.039 1.00 51.03 190 PRO A C 1
ATOM 1440 O O . PRO A 1 196 ? 8.030 -27.789 -23.756 1.00 51.18 190 PRO A O 1
ATOM 1444 N N . GLU A 1 197 ? 10.202 -27.443 -23.250 1.00 42.83 191 GLU A N 1
ATOM 1445 C CA . GLU A 1 197 ? 10.105 -28.196 -22.005 1.00 46.87 191 GLU A CA 1
ATOM 1446 C C . GLU A 1 197 ? 9.161 -27.505 -21.036 1.00 51.23 191 GLU A C 1
ATOM 1447 O O . GLU A 1 197 ? 8.272 -28.141 -20.458 1.00 47.48 191 GLU A O 1
ATOM 1449 N N . GLN A 1 198 ? 9.330 -26.192 -20.859 1.00 53.28 192 GLN A N 1
ATOM 1450 C CA . GLN A 1 198 ? 8.418 -25.431 -20.012 1.00 44.80 192 GLN A CA 1
ATOM 1451 C C . GLN A 1 198 ? 6.985 -25.490 -20.537 1.00 43.11 192 GLN A C 1
ATOM 1452 O O . GLN A 1 198 ? 6.035 -25.532 -19.745 1.00 44.77 192 GLN A O 1
ATOM 1458 N N . ALA A 1 199 ? 6.808 -25.522 -21.861 1.00 36.08 193 ALA A N 1
ATOM 1459 C CA . ALA A 1 199 ? 5.466 -25.657 -22.421 1.00 35.19 193 ALA A CA 1
ATOM 1460 C C . ALA A 1 199 ? 4.882 -27.033 -22.125 1.00 40.34 193 ALA A C 1
ATOM 1461 O O . ALA A 1 199 ? 3.724 -27.151 -21.709 1.00 35.83 193 ALA A O 1
ATOM 1463 N N . CYS A 1 200 ? 5.670 -28.092 -22.339 1.00 39.32 194 CYS A N 1
ATOM 1464 C CA . CYS A 1 200 ? 5.151 -29.438 -22.120 1.00 39.80 194 CYS A CA 1
ATOM 1465 C C . CYS A 1 200 ? 4.858 -29.696 -20.647 1.00 43.99 194 CYS A C 1
ATOM 1466 O O . CYS A 1 200 ? 3.878 -30.375 -20.316 1.00 47.76 194 CYS A O 1
ATOM 1469 N N . LEU A 1 201 ? 5.684 -29.163 -19.745 1.00 43.48 195 LEU A N 1
ATOM 1470 C CA . LEU A 1 201 ? 5.431 -29.380 -18.324 1.00 37.40 195 LEU A CA 1
ATOM 1471 C C . LEU A 1 201 ? 4.151 -28.697 -17.861 1.00 44.95 195 LEU A C 1
ATOM 1472 O O . LEU A 1 201 ? 3.461 -29.217 -16.976 1.00 43.72 195 LEU A O 1
ATOM 1477 N N . LEU A 1 202 ? 3.800 -27.552 -18.452 1.00 39.37 196 LEU A N 1
ATOM 1478 C CA . LEU A 1 202 ? 2.573 -26.877 -18.040 1.00 38.65 196 LEU A CA 1
ATOM 1479 C C . LEU A 1 202 ? 1.351 -27.598 -18.598 1.00 36.90 196 LEU A C 1
ATOM 1480 O O . LEU A 1 202 ? 0.374 -27.837 -17.878 1.00 35.93 196 LEU A O 1
ATOM 1485 N N . ALA A 1 203 ? 1.389 -27.946 -19.884 1.00 38.52 197 ALA A N 1
ATOM 1486 C CA . ALA A 1 203 ? 0.331 -28.768 -20.459 1.00 41.55 197 ALA A CA 1
ATOM 1487 C C . ALA A 1 203 ? 0.205 -30.092 -19.717 1.00 40.40 197 ALA A C 1
ATOM 1488 O O . ALA A 1 203 ? -0.909 -30.575 -19.490 1.00 43.71 197 ALA A O 1
ATOM 1490 N N . LYS A 1 204 ? 1.336 -30.687 -19.319 1.00 40.28 198 LYS A N 1
ATOM 1491 C CA . LYS A 1 204 ? 1.298 -31.970 -18.619 1.00 44.75 198 LYS A CA 1
ATOM 1492 C C . LYS A 1 204 ? 0.642 -31.840 -17.249 1.00 45.88 198 LYS A C 1
ATOM 1493 O O . LYS A 1 204 ? -0.235 -32.637 -16.894 1.00 43.34 198 LYS A O 1
ATOM 1495 N N . GLN A 1 205 ? 1.052 -30.844 -16.460 1.00 48.15 199 GLN A N 1
ATOM 1496 C CA . GLN A 1 205 ? 0.477 -30.702 -15.126 1.00 51.14 199 GLN A CA 1
ATOM 1497 C C . GLN A 1 205 ? -1.022 -30.435 -15.203 1.00 49.00 199 GLN A C 1
ATOM 1498 O O . GLN A 1 205 ? -1.794 -30.948 -14.383 1.00 52.08 199 GLN A O 1
ATOM 1500 N N . ALA A 1 206 ? -1.455 -29.663 -16.203 1.00 41.84 200 ALA A N 1
ATOM 1501 C CA . ALA A 1 206 ? -2.869 -29.321 -16.323 1.00 37.93 200 ALA A CA 1
ATOM 1502 C C . ALA A 1 206 ? -3.705 -30.545 -16.675 1.00 38.47 200 ALA A C 1
ATOM 1503 O O . ALA A 1 206 ? -4.760 -30.783 -16.078 1.00 40.59 200 ALA A O 1
ATOM 1505 N N . PHE A 1 207 ? -3.256 -31.330 -17.653 1.00 40.02 201 PHE A N 1
ATOM 1506 C CA . PHE A 1 207 ? -3.955 -32.568 -17.967 1.00 38.68 201 PHE A CA 1
ATOM 1507 C C . PHE A 1 207 ? -3.895 -33.531 -16.788 1.00 47.89 201 PHE A C 1
ATOM 1508 O O . PHE A 1 207 ? -4.895 -34.178 -16.456 1.00 51.38 201 PHE A O 1
ATOM 1516 N N . ASP A 1 208 ? -2.735 -33.618 -16.128 1.00 48.66 202 ASP A N 1
ATOM 1517 C CA . ASP A 1 208 ? -2.593 -34.500 -14.972 1.00 52.40 202 ASP A CA 1
ATOM 1518 C C . ASP A 1 208 ? -3.557 -34.105 -13.861 1.00 55.67 202 ASP A C 1
ATOM 1519 O O . ASP A 1 208 ? -4.329 -34.937 -13.370 1.00 58.46 202 ASP A O 1
ATOM 1524 N N . ASP A 1 209 ? -3.539 -32.828 -13.465 1.00 54.36 203 ASP A N 1
ATOM 1525 C CA . ASP A 1 209 ? -4.430 -32.359 -12.407 1.00 53.36 203 ASP A CA 1
ATOM 1526 C C . ASP A 1 209 ? -5.898 -32.551 -12.769 1.00 50.33 203 ASP A C 1
ATOM 1527 O O . ASP A 1 209 ? -6.729 -32.782 -11.886 1.00 51.27 203 ASP A O 1
ATOM 1532 N N . ALA A 1 210 ? -6.240 -32.474 -14.054 1.00 51.06 204 ALA A N 1
ATOM 1533 C CA . ALA A 1 210 ? -7.634 -32.655 -14.444 1.00 49.66 204 ALA A CA 1
ATOM 1534 C C . ALA A 1 210 ? -8.033 -34.128 -14.432 1.00 48.91 204 ALA A C 1
ATOM 1535 O O . ALA A 1 210 ? -9.089 -34.485 -13.902 1.00 49.01 204 ALA A O 1
ATOM 1537 N N . ILE A 1 211 ? -7.202 -34.998 -15.015 1.00 47.35 205 ILE A N 1
ATOM 1538 C CA . ILE A 1 211 ? -7.521 -36.418 -15.063 1.00 48.67 205 ILE A CA 1
ATOM 1539 C C . ILE A 1 211 ? -7.576 -37.007 -13.659 1.00 57.71 205 ILE A C 1
ATOM 1540 O O . ILE A 1 211 ? -8.238 -38.028 -13.434 1.00 60.43 205 ILE A O 1
ATOM 1544 N N . ALA A 1 212 ? -6.924 -36.363 -12.692 1.00 59.37 206 ALA A N 1
ATOM 1545 C CA . ALA A 1 212 ? -7.041 -36.810 -11.310 1.00 61.20 206 ALA A CA 1
ATOM 1546 C C . ALA A 1 212 ? -8.459 -36.612 -10.785 1.00 61.31 206 ALA A C 1
ATOM 1547 O O . ALA A 1 212 ? -8.977 -37.462 -10.053 1.00 58.43 206 ALA A O 1
ATOM 1549 N N . GLU A 1 213 ? -9.109 -35.512 -11.165 1.00 59.67 207 GLU A N 1
ATOM 1550 C CA . GLU A 1 213 ? -10.411 -35.141 -10.623 1.00 61.36 207 GLU A CA 1
ATOM 1551 C C . GLU A 1 213 ? -11.584 -35.625 -11.469 1.00 69.01 207 GLU A C 1
ATOM 1552 O O . GLU A 1 213 ? -12.736 -35.404 -11.082 1.00 74.62 207 GLU A O 1
ATOM 1554 N N . LEU A 1 214 ? -11.330 -36.267 -12.606 1.00 72.45 208 LEU A N 1
ATOM 1555 C CA . LEU A 1 214 ? -12.412 -36.783 -13.446 1.00 73.79 208 LEU A CA 1
ATOM 1556 C C . LEU A 1 214 ? -13.158 -37.918 -12.749 1.00 77.13 208 LEU A C 1
ATOM 1557 O O . LEU A 1 214 ? -14.386 -37.971 -12.772 1.00 78.36 208 LEU A O 1
ATOM 1560 N N . TYR A 1 222 ? -21.111 -32.266 -18.628 1.00 86.17 216 TYR A N 1
ATOM 1561 C CA . TYR A 1 222 ? -19.897 -31.565 -18.223 1.00 81.15 216 TYR A CA 1
ATOM 1562 C C . TYR A 1 222 ? -18.674 -32.059 -18.994 1.00 81.45 216 TYR A C 1
ATOM 1563 O O . TYR A 1 222 ? -17.539 -31.704 -18.665 1.00 80.37 216 TYR A O 1
ATOM 1565 N N . LYS A 1 223 ? -18.909 -32.869 -20.031 1.00 80.46 217 LYS A N 1
ATOM 1566 C CA . LYS A 1 223 ? -17.839 -33.370 -20.891 1.00 70.12 217 LYS A CA 1
ATOM 1567 C C . LYS A 1 223 ? -17.189 -32.285 -21.744 1.00 64.58 217 LYS A C 1
ATOM 1568 O O . LYS A 1 223 ? -16.359 -32.613 -22.599 1.00 61.00 217 LYS A O 1
ATOM 1570 N N . ASP A 1 224 ? -17.551 -31.013 -21.558 1.00 65.85 218 ASP A N 1
ATOM 1571 C CA . ASP A 1 224 ? -16.853 -29.937 -22.253 1.00 63.10 218 ASP A CA 1
ATOM 1572 C C . ASP A 1 224 ? -15.411 -29.803 -21.779 1.00 63.01 218 ASP A C 1
ATOM 1573 O O . ASP A 1 224 ? -14.582 -29.225 -22.494 1.00 65.43 218 ASP A O 1
ATOM 1576 N N . SER A 1 225 ? -15.099 -30.326 -20.591 1.00 55.93 219 SER A N 1
ATOM 1577 C CA . SER A 1 225 ? -13.720 -30.344 -20.124 1.00 54.76 219 SER A CA 1
ATOM 1578 C C . SER A 1 225 ? -12.886 -31.379 -20.870 1.00 54.27 219 SER A C 1
ATOM 1579 O O . SER A 1 225 ? -11.679 -31.179 -21.058 1.00 49.31 219 SER A O 1
ATOM 1581 N N . THR A 1 226 ? -13.502 -32.487 -21.300 1.00 54.57 220 THR A N 1
ATOM 1582 C CA . THR A 1 226 ? -12.735 -33.539 -21.962 1.00 51.29 220 THR A CA 1
ATOM 1583 C C . THR A 1 226 ? -12.202 -33.063 -23.303 1.00 47.09 220 THR A C 1
ATOM 1584 O O . THR A 1 226 ? -11.083 -33.423 -23.690 1.00 44.76 220 THR A O 1
ATOM 1588 N N . LEU A 1 227 ? -12.980 -32.244 -24.018 1.00 42.83 221 LEU A N 1
ATOM 1589 C CA . LEU A 1 227 ? -12.523 -31.739 -25.307 1.00 41.54 221 LEU A CA 1
ATOM 1590 C C . LEU A 1 227 ? -11.221 -30.957 -25.165 1.00 48.09 221 LEU A C 1
ATOM 1591 O O . LEU A 1 227 ? -10.288 -31.142 -25.957 1.00 49.04 221 LEU A O 1
ATOM 1593 N N . ILE A 1 228 ? -11.126 -30.097 -24.146 1.00 47.69 222 ILE A N 1
ATOM 1594 C CA . ILE A 1 228 ? -9.917 -29.297 -23.966 1.00 40.74 222 ILE A CA 1
ATOM 1595 C C . ILE A 1 228 ? -8.749 -30.175 -23.538 1.00 39.24 222 ILE A C 1
ATOM 1596 O O . ILE A 1 228 ? -7.620 -30.005 -24.019 1.00 38.78 222 ILE A O 1
ATOM 1601 N N . MET A 1 229 ? -8.994 -31.108 -22.608 1.00 41.37 223 MET A N 1
ATOM 1602 C CA . MET A 1 229 ? -7.949 -32.040 -22.191 1.00 39.83 223 MET A CA 1
ATOM 1603 C C . MET A 1 229 ? -7.360 -32.787 -23.385 1.00 38.28 223 MET A C 1
ATOM 1604 O O . MET A 1 229 ? -6.152 -33.045 -23.429 1.00 40.55 223 MET A O 1
ATOM 1609 N N . GLN A 1 230 ? -8.195 -33.135 -24.368 1.00 38.71 224 GLN A N 1
ATOM 1610 C CA . GLN A 1 230 ? -7.680 -33.769 -25.575 1.00 43.64 224 GLN A CA 1
ATOM 1611 C C . GLN A 1 230 ? -6.746 -32.839 -26.345 1.00 41.70 224 GLN A C 1
ATOM 1612 O O . GLN A 1 230 ? -5.762 -33.301 -26.932 1.00 38.53 224 GLN A O 1
ATOM 1618 N N . LEU A 1 231 ? -7.027 -31.532 -26.354 1.00 33.38 225 LEU A N 1
ATOM 1619 C CA . LEU A 1 231 ? -6.138 -30.602 -27.047 1.00 33.59 225 LEU A CA 1
ATOM 1620 C C . LEU A 1 231 ? -4.784 -30.517 -26.352 1.00 27.53 225 LEU A C 1
ATOM 1621 O O . LEU A 1 231 ? -3.739 -30.546 -27.010 1.00 39.50 225 LEU A O 1
ATOM 1624 N N . LEU A 1 232 ? -4.782 -30.410 -25.022 1.00 27.71 226 LEU A N 1
ATOM 1625 C CA . LEU A 1 232 ? -3.542 -30.510 -24.262 1.00 35.35 226 LEU A CA 1
ATOM 1626 C C . LEU A 1 232 ? -2.749 -31.755 -24.657 1.00 36.79 226 LEU A C 1
ATOM 1627 O O . LEU A 1 232 ? -1.546 -31.681 -24.935 1.00 34.79 226 LEU A O 1
ATOM 1632 N N . ARG A 1 233 ? -3.415 -32.914 -24.684 1.00 42.61 227 ARG A N 1
ATOM 1633 C CA . ARG A 1 233 ? -2.726 -34.158 -25.011 1.00 43.13 227 ARG A CA 1
ATOM 1634 C C . ARG A 1 233 ? -2.239 -34.155 -26.456 1.00 38.86 227 ARG A C 1
ATOM 1635 O O . ARG A 1 233 ? -1.138 -34.635 -26.747 1.00 43.26 227 ARG A O 1
ATOM 1637 N N . ASP A 1 234 ? -3.048 -33.625 -27.375 1.00 39.87 228 ASP A N 1
ATOM 1638 C CA . ASP A 1 234 ? -2.621 -33.505 -28.766 1.00 43.47 228 ASP A CA 1
ATOM 1639 C C . ASP A 1 234 ? -1.359 -32.667 -28.876 1.00 44.06 228 ASP A C 1
ATOM 1640 O O . ASP A 1 234 ? -0.382 -33.075 -29.514 1.00 45.93 228 ASP A O 1
ATOM 1645 N N . ASN A 1 235 ? -1.371 -31.477 -28.272 1.00 36.47 229 ASN A N 1
ATOM 1646 C CA . ASN A 1 235 ? -0.185 -30.630 -28.287 1.00 36.63 229 ASN A CA 1
ATOM 1647 C C . ASN A 1 235 ? 1.017 -31.359 -27.697 1.00 36.33 229 ASN A C 1
ATOM 1648 O O . ASN A 1 235 ? 2.113 -31.325 -28.268 1.00 37.27 229 ASN A O 1
ATOM 1653 N N . LEU A 1 236 ? 0.825 -32.045 -26.564 1.00 35.47 230 LEU A N 1
ATOM 1654 C CA . LEU A 1 236 ? 1.944 -32.744 -25.927 1.00 41.85 230 LEU A CA 1
ATOM 1655 C C . LEU A 1 236 ? 2.476 -33.875 -26.804 1.00 46.86 230 LEU A C 1
ATOM 1656 O O . LEU A 1 236 ? 3.696 -34.049 -26.931 1.00 47.83 230 LEU A O 1
ATOM 1659 N N . THR A 1 237 ? 1.582 -34.664 -27.409 1.00 49.01 231 THR A N 1
ATOM 1660 C CA . THR A 1 237 ? 2.042 -35.711 -28.319 1.00 53.37 231 THR A CA 1
ATOM 1661 C C . THR A 1 237 ? 2.811 -35.114 -29.490 1.00 50.95 231 THR A C 1
ATOM 1662 O O . THR A 1 237 ? 3.809 -35.684 -29.945 1.00 48.92 231 THR A O 1
ATOM 1666 N N . LEU A 1 238 ? 2.362 -33.960 -29.987 1.00 44.70 232 LEU A N 1
ATOM 1667 C CA . LEU A 1 238 ? 3.061 -33.299 -31.085 1.00 48.05 232 LEU A CA 1
ATOM 1668 C C . LEU A 1 238 ? 4.424 -32.789 -30.632 1.00 45.78 232 LEU A C 1
ATOM 1669 O O . LEU A 1 238 ? 5.447 -33.099 -31.249 1.00 50.11 232 LEU A O 1
ATOM 1672 N N . TRP A 1 239 ? 4.457 -32.019 -29.533 1.00 39.46 233 TRP A N 1
ATOM 1673 C CA . TRP A 1 239 ? 5.644 -31.366 -28.973 1.00 42.48 233 TRP A CA 1
ATOM 1674 C C . TRP A 1 239 ? 6.711 -32.356 -28.431 1.00 50.52 233 TRP A C 1
ATOM 1675 O O . TRP A 1 239 ? 7.718 -31.880 -27.891 1.00 50.75 233 TRP A O 1
ATOM 1686 N N . THR A 1 240 ? 6.542 -33.669 -28.558 1.00 57.76 234 THR A N 1
ATOM 1687 C CA . THR A 1 240 ? 7.520 -34.634 -28.060 1.00 59.94 234 THR A CA 1
ATOM 1688 C C . THR A 1 240 ? 8.023 -35.574 -29.166 1.00 60.70 234 THR A C 1
ATOM 1689 O O . THR A 1 240 ? 7.609 -35.482 -30.328 1.00 59.32 234 THR A O 1
ATOM 1692 N N . MET B 1 7 ? 7.793 -4.410 -61.847 1.00 76.01 1 MET B N 1
ATOM 1693 C CA . MET B 1 7 ? 8.295 -3.162 -62.415 1.00 72.81 1 MET B CA 1
ATOM 1694 C C . MET B 1 7 ? 7.192 -2.114 -62.504 1.00 69.05 1 MET B C 1
ATOM 1695 O O . MET B 1 7 ? 6.993 -1.331 -61.574 1.00 73.37 1 MET B O 1
ATOM 1699 N N . GLY B 1 8 ? 6.470 -2.124 -63.621 1.00 59.39 2 GLY B N 1
ATOM 1700 C CA . GLY B 1 8 ? 5.526 -1.072 -63.937 1.00 59.14 2 GLY B CA 1
ATOM 1701 C C . GLY B 1 8 ? 4.312 -1.010 -63.016 1.00 52.16 2 GLY B C 1
ATOM 1702 O O . GLY B 1 8 ? 4.078 -1.854 -62.150 1.00 49.76 2 GLY B O 1
ATOM 1703 N N . ASP B 1 9 ? 3.512 0.036 -63.238 1.00 53.42 3 ASP B N 1
ATOM 1704 C CA . ASP B 1 9 ? 2.394 0.342 -62.350 1.00 47.75 3 ASP B CA 1
ATOM 1705 C C . ASP B 1 9 ? 1.280 -0.688 -62.484 1.00 51.13 3 ASP B C 1
ATOM 1706 O O . ASP B 1 9 ? 0.708 -1.130 -61.481 1.00 51.18 3 ASP B O 1
ATOM 1711 N N . ARG B 1 10 ? 0.946 -1.060 -63.721 1.00 51.82 4 ARG B N 1
ATOM 1712 C CA . ARG B 1 10 ? -0.082 -2.069 -63.953 1.00 49.01 4 ARG B CA 1
ATOM 1713 C C . ARG B 1 10 ? 0.312 -3.400 -63.326 1.00 42.63 4 ARG B C 1
ATOM 1714 O O . ARG B 1 10 ? -0.498 -4.041 -62.652 1.00 38.96 4 ARG B O 1
ATOM 1722 N N . GLU B 1 11 ? 1.567 -3.825 -63.535 1.00 40.30 5 GLU B N 1
ATOM 1723 C CA . GLU B 1 11 ? 2.056 -5.046 -62.902 1.00 41.08 5 GLU B CA 1
ATOM 1724 C C . GLU B 1 11 ? 2.051 -4.921 -61.381 1.00 45.41 5 GLU B C 1
ATOM 1725 O O . GLU B 1 11 ? 1.848 -5.915 -60.674 1.00 45.93 5 GLU B O 1
ATOM 1727 N N . GLN B 1 12 ? 2.257 -3.707 -60.863 1.00 48.13 6 GLN B N 1
ATOM 1728 C CA . GLN B 1 12 ? 2.176 -3.477 -59.423 1.00 43.66 6 GLN B CA 1
ATOM 1729 C C . GLN B 1 12 ? 0.759 -3.719 -58.911 1.00 41.61 6 GLN B C 1
ATOM 1730 O O . GLN B 1 12 ? 0.567 -4.338 -57.855 1.00 34.83 6 GLN B O 1
ATOM 1734 N N . LEU B 1 13 ? -0.245 -3.225 -59.646 1.00 35.46 7 LEU B N 1
ATOM 1735 C CA . LEU B 1 13 ? -1.645 -3.449 -59.272 1.00 32.75 7 LEU B CA 1
ATOM 1736 C C . LEU B 1 13 ? -2.012 -4.923 -59.369 1.00 30.42 7 LEU B C 1
ATOM 1737 O O . LEU B 1 13 ? -2.745 -5.449 -58.524 1.00 32.29 7 LEU B O 1
ATOM 1742 N N . LEU B 1 14 ? -1.520 -5.604 -60.404 1.00 31.09 8 LEU B N 1
ATOM 1743 C CA . LEU B 1 14 ? -1.803 -7.024 -60.572 1.00 29.70 8 LEU B CA 1
ATOM 1744 C C . LEU B 1 14 ? -1.123 -7.857 -59.488 1.00 33.51 8 LEU B C 1
ATOM 1745 O O . LEU B 1 14 ? -1.691 -8.847 -59.019 1.00 32.46 8 LEU B O 1
ATOM 1750 N N . GLN B 1 15 ? 0.093 -7.476 -59.074 1.00 32.97 9 GLN B N 1
ATOM 1751 C CA . GLN B 1 15 ? 0.727 -8.179 -57.960 1.00 35.80 9 GLN B CA 1
ATOM 1752 C C . GLN B 1 15 ? -0.081 -7.994 -56.678 1.00 34.61 9 GLN B C 1
ATOM 1753 O O . GLN B 1 15 ? -0.307 -8.959 -55.937 1.00 34.25 9 GLN B O 1
ATOM 1759 N N . ARG B 1 16 ? -0.541 -6.761 -56.415 1.00 34.47 10 ARG B N 1
ATOM 1760 C CA . ARG B 1 16 ? -1.446 -6.510 -55.292 1.00 28.74 10 ARG B CA 1
ATOM 1761 C C . ARG B 1 16 ? -2.658 -7.431 -55.341 1.00 25.96 10 ARG B C 1
ATOM 1762 O O . ARG B 1 16 ? -3.058 -8.000 -54.321 1.00 26.95 10 ARG B O 1
ATOM 1770 N N . ALA B 1 17 ? -3.251 -7.597 -56.524 1.00 25.69 11 ALA B N 1
ATOM 1771 C CA . ALA B 1 17 ? -4.453 -8.420 -56.634 1.00 26.09 11 ALA B CA 1
ATOM 1772 C C . ALA B 1 17 ? -4.156 -9.887 -56.340 1.00 23.17 11 ALA B C 1
ATOM 1773 O O . ALA B 1 17 ? -4.970 -10.569 -55.706 1.00 25.00 11 ALA B O 1
ATOM 1775 N N . ARG B 1 18 ? -3.001 -10.407 -56.779 1.00 24.68 12 ARG B N 1
ATOM 1776 C CA . ARG B 1 18 ? -2.740 -11.812 -56.469 1.00 27.29 12 ARG B CA 1
ATOM 1777 C C . ARG B 1 18 ? -2.283 -12.019 -55.032 1.00 25.68 12 ARG B C 1
ATOM 1778 O O . ARG B 1 18 ? -2.588 -13.060 -54.445 1.00 30.07 12 ARG B O 1
ATOM 1786 N N . LEU B 1 19 ? -1.564 -11.058 -54.444 1.00 29.97 13 LEU B N 1
ATOM 1787 C CA . LEU B 1 19 ? -1.277 -11.136 -53.012 1.00 30.37 13 LEU B CA 1
ATOM 1788 C C . LEU B 1 19 ? -2.572 -11.154 -52.217 1.00 26.49 13 LEU B C 1
ATOM 1789 O O . LEU B 1 19 ? -2.752 -11.971 -51.307 1.00 30.37 13 LEU B O 1
ATOM 1794 N N . ALA B 1 20 ? -3.495 -10.259 -52.563 1.00 26.28 14 ALA B N 1
ATOM 1795 C CA . ALA B 1 20 ? -4.768 -10.200 -51.861 1.00 24.22 14 ALA B CA 1
ATOM 1796 C C . ALA B 1 20 ? -5.540 -11.506 -52.013 1.00 21.66 14 ALA B C 1
ATOM 1797 O O . ALA B 1 20 ? -6.087 -12.028 -51.036 1.00 26.45 14 ALA B O 1
ATOM 1799 N N . GLU B 1 21 ? -5.588 -12.061 -53.226 1.00 20.86 15 GLU B N 1
ATOM 1800 C CA . GLU B 1 21 ? -6.244 -13.354 -53.398 1.00 19.93 15 GLU B CA 1
ATOM 1801 C C . GLU B 1 21 ? -5.640 -14.414 -52.480 1.00 21.41 15 GLU B C 1
ATOM 1802 O O . GLU B 1 21 ? -6.367 -15.195 -51.863 1.00 24.08 15 GLU B O 1
ATOM 1808 N N . GLN B 1 22 ? -4.307 -14.470 -52.395 1.00 24.37 16 GLN B N 1
ATOM 1809 C CA . GLN B 1 22 ? -3.661 -15.495 -51.579 1.00 30.41 16 GLN B CA 1
ATOM 1810 C C . GLN B 1 22 ? -3.980 -15.301 -50.105 1.00 26.66 16 GLN B C 1
ATOM 1811 O O . GLN B 1 22 ? -4.101 -16.277 -49.355 1.00 26.57 16 GLN B O 1
ATOM 1817 N N . ALA B 1 23 ? -4.105 -14.047 -49.672 1.00 24.22 17 ALA B N 1
ATOM 1818 C CA . ALA B 1 23 ? -4.465 -13.718 -48.297 1.00 31.23 17 ALA B CA 1
ATOM 1819 C C . ALA B 1 23 ? -5.968 -13.773 -48.048 1.00 30.30 17 ALA B C 1
ATOM 1820 O O . ALA B 1 23 ? -6.406 -13.521 -46.914 1.00 27.83 17 ALA B O 1
ATOM 1822 N N . GLU B 1 24 ? -6.758 -14.091 -49.074 1.00 28.35 18 GLU B N 1
ATOM 1823 C CA . GLU B 1 24 ? -8.221 -14.087 -48.983 1.00 24.23 18 GLU B CA 1
ATOM 1824 C C . GLU B 1 24 ? -8.745 -12.734 -48.511 1.00 22.32 18 GLU B C 1
ATOM 1825 O O . GLU B 1 24 ? -9.660 -12.646 -47.683 1.00 21.45 18 GLU B O 1
ATOM 1831 N N . ARG B 1 25 ? -8.145 -11.662 -49.035 1.00 22.74 19 ARG B N 1
ATOM 1832 C CA . ARG B 1 25 ? -8.600 -10.288 -48.798 1.00 23.25 19 ARG B CA 1
ATOM 1833 C C . ARG B 1 25 ? -9.177 -9.770 -50.114 1.00 26.32 19 ARG B C 1
ATOM 1834 O O . ARG B 1 25 ? -8.516 -9.076 -50.900 1.00 18.97 19 ARG B O 1
ATOM 1842 N N . TYR B 1 26 ? -10.437 -10.135 -50.356 1.00 22.01 20 TYR B N 1
ATOM 1843 C CA . TYR B 1 26 ? -11.049 -9.934 -51.657 1.00 18.89 20 TYR B CA 1
ATOM 1844 C C . TYR B 1 26 ? -11.483 -8.493 -51.891 1.00 21.30 20 TYR B C 1
ATOM 1845 O O . TYR B 1 26 ? -11.571 -8.071 -53.051 1.00 15.57 20 TYR B O 1
ATOM 1854 N N . ASP B 1 27 ? -11.732 -7.716 -50.831 1.00 16.61 21 ASP B N 1
ATOM 1855 C CA . ASP B 1 27 ? -11.968 -6.292 -51.055 1.00 21.61 21 ASP B CA 1
ATOM 1856 C C . ASP B 1 27 ? -10.693 -5.623 -51.564 1.00 21.36 21 ASP B C 1
ATOM 1857 O O . ASP B 1 27 ? -10.742 -4.805 -52.494 1.00 23.09 21 ASP B O 1
ATOM 1862 N N . ASP B 1 28 ? -9.533 -5.994 -51.006 1.00 19.54 22 ASP B N 1
ATOM 1863 C CA . ASP B 1 28 ? -8.262 -5.525 -51.574 1.00 22.09 22 ASP B CA 1
ATOM 1864 C C . ASP B 1 28 ? -8.098 -6.004 -53.010 1.00 26.57 22 ASP B C 1
ATOM 1865 O O . ASP B 1 28 ? -7.683 -5.238 -53.888 1.00 24.67 22 ASP B O 1
ATOM 1870 N N . MET B 1 29 ? -8.431 -7.272 -53.271 1.00 24.09 23 MET B N 1
ATOM 1871 C CA . MET B 1 29 ? -8.286 -7.804 -54.620 1.00 24.77 23 MET B CA 1
ATOM 1872 C C . MET B 1 29 ? -9.162 -7.044 -55.611 1.00 23.76 23 MET B C 1
ATOM 1873 O O . MET B 1 29 ? -8.728 -6.743 -56.727 1.00 25.93 23 MET B O 1
ATOM 1878 N N . ALA B 1 30 ? -10.402 -6.730 -55.216 1.00 18.94 24 ALA B N 1
ATOM 1879 C CA . ALA B 1 30 ? -11.341 -6.066 -56.116 1.00 16.03 24 ALA B CA 1
ATOM 1880 C C . ALA B 1 30 ? -10.948 -4.619 -56.337 1.00 22.92 24 ALA B C 1
ATOM 1881 O O . ALA B 1 30 ? -11.080 -4.088 -57.446 1.00 24.57 24 ALA B O 1
ATOM 1883 N N . SER B 1 31 ? -10.480 -3.960 -55.281 1.00 20.85 25 SER B N 1
ATOM 1884 C CA . SER B 1 31 ? -9.966 -2.609 -55.428 1.00 27.12 25 SER B CA 1
ATOM 1885 C C . SER B 1 31 ? -8.794 -2.564 -56.399 1.00 29.54 25 SER B C 1
ATOM 1886 O O . SER B 1 31 ? -8.664 -1.612 -57.174 1.00 29.32 25 SER B O 1
ATOM 1889 N N . ALA B 1 32 ? -7.934 -3.587 -56.387 1.00 27.10 26 ALA B N 1
ATOM 1890 C CA . ALA B 1 32 ? -6.795 -3.564 -57.302 1.00 28.92 26 ALA B CA 1
ATOM 1891 C C . ALA B 1 32 ? -7.234 -3.832 -58.737 1.00 26.32 26 ALA B C 1
ATOM 1892 O O . ALA B 1 32 ? -6.763 -3.166 -59.666 1.00 25.20 26 ALA B O 1
ATOM 1894 N N . MET B 1 33 ? -8.146 -4.787 -58.945 1.00 18.68 27 MET B N 1
ATOM 1895 C CA . MET B 1 33 ? -8.567 -5.099 -60.311 1.00 20.44 27 MET B CA 1
ATOM 1896 C C . MET B 1 33 ? -9.452 -4.002 -60.878 1.00 24.93 27 MET B C 1
ATOM 1897 O O . MET B 1 33 ? -9.515 -3.820 -62.101 1.00 25.13 27 MET B O 1
ATOM 1902 N N . LYS B 1 34 ? -10.154 -3.276 -60.009 1.00 22.03 28 LYS B N 1
ATOM 1903 C CA . LYS B 1 34 ? -10.869 -2.092 -60.458 1.00 27.87 28 LYS B CA 1
ATOM 1904 C C . LYS B 1 34 ? -9.891 -1.040 -60.970 1.00 26.26 28 LYS B C 1
ATOM 1905 O O . LYS B 1 34 ? -10.105 -0.453 -62.035 1.00 23.27 28 LYS B O 1
ATOM 1911 N N . ALA B 1 35 ? -8.799 -0.807 -60.240 1.00 22.38 29 ALA B N 1
ATOM 1912 C CA . ALA B 1 35 ? -7.810 0.168 -60.690 1.00 28.01 29 ALA B CA 1
ATOM 1913 C C . ALA B 1 35 ? -7.164 -0.269 -62.003 1.00 26.57 29 ALA B C 1
ATOM 1914 O O . ALA B 1 35 ? -6.921 0.557 -62.886 1.00 26.20 29 ALA B O 1
ATOM 1916 N N . VAL B 1 36 ? -6.906 -1.568 -62.163 1.00 25.36 30 VAL B N 1
ATOM 1917 C CA . VAL B 1 36 ? -6.361 -2.072 -63.424 1.00 32.07 30 VAL B CA 1
ATOM 1918 C C . VAL B 1 36 ? -7.303 -1.749 -64.581 1.00 33.15 30 VAL B C 1
ATOM 1919 O O . VAL B 1 36 ? -6.876 -1.277 -65.643 1.00 35.22 30 VAL B O 1
ATOM 1923 N N . THR B 1 37 ? -8.603 -1.997 -64.388 1.00 28.06 31 THR B N 1
ATOM 1924 C CA . THR B 1 37 ? -9.571 -1.803 -65.464 1.00 27.82 31 THR B CA 1
ATOM 1925 C C . THR B 1 37 ? -9.658 -0.340 -65.875 1.00 24.89 31 THR B C 1
ATOM 1926 O O . THR B 1 37 ? -9.743 -0.023 -67.066 1.00 27.29 31 THR B O 1
ATOM 1930 N N . GLU B 1 38 ? -9.645 0.561 -64.901 1.00 27.70 32 GLU B N 1
ATOM 1931 C CA . GLU B 1 38 ? -9.757 1.988 -65.159 1.00 33.50 32 GLU B CA 1
ATOM 1932 C C . GLU B 1 38 ? -8.485 2.589 -65.743 1.00 35.77 32 GLU B C 1
ATOM 1933 O O . GLU B 1 38 ? -8.493 3.766 -66.107 1.00 38.01 32 GLU B O 1
ATOM 1939 N N . LEU B 1 39 ? -7.397 1.825 -65.857 1.00 33.59 33 LEU B N 1
ATOM 1940 C CA . LEU B 1 39 ? -6.297 2.297 -66.697 1.00 39.78 33 LEU B CA 1
ATOM 1941 C C . LEU B 1 39 ? -6.644 2.276 -68.179 1.00 41.98 33 LEU B C 1
ATOM 1942 O O . LEU B 1 39 ? -5.831 2.731 -68.992 1.00 43.05 33 LEU B O 1
ATOM 1947 N N . ASN B 1 40 ? -7.811 1.741 -68.548 1.00 32.55 34 ASN B N 1
ATOM 1948 C CA . ASN B 1 40 ? -8.318 1.820 -69.915 1.00 37.18 34 ASN B CA 1
ATOM 1949 C C . ASN B 1 40 ? -7.445 1.030 -70.883 1.00 40.39 34 ASN B C 1
ATOM 1950 O O . ASN B 1 40 ? -7.372 1.348 -72.072 1.00 42.12 34 ASN B O 1
ATOM 1955 N N . GLU B 1 41 ? -6.751 0.016 -70.370 1.00 34.52 35 GLU B N 1
ATOM 1956 C CA . GLU B 1 41 ? -6.074 -0.956 -71.209 1.00 35.57 35 GLU B CA 1
ATOM 1957 C C . GLU B 1 41 ? -6.777 -2.304 -71.080 1.00 30.25 35 GLU B C 1
ATOM 1958 O O . GLU B 1 41 ? -7.310 -2.623 -70.013 1.00 31.80 35 GLU B O 1
ATOM 1964 N N . PRO B 1 42 ? -6.820 -3.103 -72.140 1.00 30.89 36 PRO B N 1
ATOM 1965 C CA . PRO B 1 42 ? -7.602 -4.344 -72.090 1.00 32.77 36 PRO B CA 1
ATOM 1966 C C . PRO B 1 42 ? -7.028 -5.329 -71.081 1.00 32.07 36 PRO B C 1
ATOM 1967 O O . PRO B 1 42 ? -5.868 -5.243 -70.668 1.00 33.07 36 PRO B O 1
ATOM 1971 N N . LEU B 1 43 ? -7.866 -6.276 -70.676 1.00 28.28 37 LEU B N 1
ATOM 1972 C CA . LEU B 1 43 ? -7.434 -7.318 -69.761 1.00 28.21 37 LEU B CA 1
ATOM 1973 C C . LEU B 1 43 ? -7.121 -8.596 -70.519 1.00 26.47 37 LEU B C 1
ATOM 1974 O O . LEU B 1 43 ? -7.858 -8.990 -71.424 1.00 33.96 37 LEU B O 1
ATOM 1979 N N . SER B 1 44 ? -6.028 -9.245 -70.137 1.00 28.51 38 SER B N 1
ATOM 1980 C CA . SER B 1 44 ? -5.732 -10.574 -70.648 1.00 30.92 38 SER B CA 1
ATOM 1981 C C . SER B 1 44 ? -6.713 -11.597 -70.065 1.00 22.74 38 SER B C 1
ATOM 1982 O O . SER B 1 44 ? -7.544 -11.285 -69.222 1.00 24.25 38 SER B O 1
ATOM 1985 N N A ASN B 1 45 ? -6.606 -12.839 -70.536 0.63 28.07 39 ASN B N 1
ATOM 1986 N N B ASN B 1 45 ? -6.597 -12.839 -70.536 0.37 27.98 39 ASN B N 1
ATOM 1987 C CA A ASN B 1 45 ? -7.450 -13.904 -70.002 0.63 29.04 39 ASN B CA 1
ATOM 1988 C CA B ASN B 1 45 ? -7.435 -13.912 -70.012 0.37 28.99 39 ASN B CA 1
ATOM 1989 C C A ASN B 1 45 ? -7.244 -14.066 -68.501 0.63 29.97 39 ASN B C 1
ATOM 1990 C C B ASN B 1 45 ? -7.239 -14.083 -68.510 0.37 30.26 39 ASN B C 1
ATOM 1991 O O A ASN B 1 45 ? -8.206 -14.275 -67.750 0.63 31.73 39 ASN B O 1
ATOM 1992 O O B ASN B 1 45 ? -8.202 -14.319 -67.771 0.37 30.98 39 ASN B O 1
ATOM 1997 N N . GLU B 1 46 ? -5.997 -13.962 -68.040 1.00 34.23 40 GLU B N 1
ATOM 1998 C CA . GLU B 1 46 ? -5.723 -14.123 -66.615 1.00 31.29 40 GLU B CA 1
ATOM 1999 C C . GLU B 1 46 ? -6.203 -12.912 -65.833 1.00 25.00 40 GLU B C 1
ATOM 2000 O O . GLU B 1 46 ? -6.682 -13.045 -64.703 1.00 26.20 40 GLU B O 1
ATOM 2002 N N . ASP B 1 47 ? -6.068 -11.720 -66.420 1.00 24.92 41 ASP B N 1
ATOM 2003 C CA . ASP B 1 47 ? -6.552 -10.506 -65.777 1.00 22.37 41 ASP B CA 1
ATOM 2004 C C . ASP B 1 47 ? -8.065 -10.547 -65.603 1.00 23.05 41 ASP B C 1
ATOM 2005 O O . ASP B 1 47 ? -8.582 -10.142 -64.560 1.00 20.68 41 ASP B O 1
ATOM 2010 N N . ARG B 1 48 ? -8.791 -10.998 -66.634 1.00 22.38 42 ARG B N 1
ATOM 2011 C CA . ARG B 1 48 ? -10.243 -11.127 -66.525 1.00 29.05 42 ARG B CA 1
ATOM 2012 C C . ARG B 1 48 ? -10.630 -12.078 -65.404 1.00 26.30 42 ARG B C 1
ATOM 2013 O O . ARG B 1 48 ? -11.612 -11.842 -64.694 1.00 24.66 42 ARG B O 1
ATOM 2021 N N . ASN B 1 49 ? -9.888 -13.180 -65.254 1.00 24.09 43 ASN B N 1
ATOM 2022 C CA . ASN B 1 49 ? -10.206 -14.140 -64.203 1.00 21.75 43 ASN B CA 1
ATOM 2023 C C . ASN B 1 49 ? -9.954 -13.549 -62.818 1.00 25.62 43 ASN B C 1
ATOM 2024 O O . ASN B 1 49 ? -10.740 -13.772 -61.892 1.00 27.44 43 ASN B O 1
ATOM 2029 N N . LEU B 1 50 ? -8.874 -12.778 -62.657 1.00 25.60 44 LEU B N 1
ATOM 2030 C CA . LEU B 1 50 ? -8.633 -12.117 -61.377 1.00 17.49 44 LEU B CA 1
ATOM 2031 C C . LEU B 1 50 ? -9.746 -11.134 -61.055 1.00 22.14 44 LEU B C 1
ATOM 2032 O O . LEU B 1 50 ? -10.195 -11.048 -59.907 1.00 29.53 44 LEU B O 1
ATOM 2037 N N . LEU B 1 51 ? -10.180 -10.365 -62.054 1.00 21.56 45 LEU B N 1
ATOM 2038 C CA . LEU B 1 51 ? -11.320 -9.470 -61.870 1.00 28.78 45 LEU B CA 1
ATOM 2039 C C . LEU B 1 51 ? -12.565 -10.244 -61.459 1.00 26.20 45 LEU B C 1
ATOM 2040 O O . LEU B 1 51 ? -13.292 -9.830 -60.545 1.00 17.29 45 LEU B O 1
ATOM 2045 N N . SER B 1 52 ? -12.826 -11.373 -62.127 1.00 20.86 46 SER B N 1
ATOM 2046 C CA . SER B 1 52 ? -14.030 -12.145 -61.837 1.00 18.64 46 SER B CA 1
ATOM 2047 C C . SER B 1 52 ? -13.963 -12.803 -60.464 1.00 18.81 46 SER B C 1
ATOM 2048 O O . SER B 1 52 ? -14.943 -12.776 -59.715 1.00 20.43 46 SER B O 1
ATOM 2051 N N . VAL B 1 53 ? -12.821 -13.401 -60.119 1.00 17.48 47 VAL B N 1
ATOM 2052 C CA . VAL B 1 53 ? -12.660 -14.029 -58.808 1.00 17.34 47 VAL B CA 1
ATOM 2053 C C . VAL B 1 53 ? -12.838 -13.001 -57.689 1.00 21.88 47 VAL B C 1
ATOM 2054 O O . VAL B 1 53 ? -13.475 -13.278 -56.670 1.00 19.06 47 VAL B O 1
ATOM 2058 N N . ALA B 1 54 ? -12.269 -11.801 -57.860 1.00 18.45 48 ALA B N 1
ATOM 2059 C CA . ALA B 1 54 ? -12.322 -10.786 -56.808 1.00 17.70 48 ALA B CA 1
ATOM 2060 C C . ALA B 1 54 ? -13.763 -10.387 -56.502 1.00 16.14 48 ALA B C 1
ATOM 2061 O O . ALA B 1 54 ? -14.206 -10.449 -55.351 1.00 18.17 48 ALA B O 1
ATOM 2063 N N . TYR B 1 55 ? -14.520 -9.995 -57.532 1.00 11.95 49 TYR B N 1
ATOM 2064 C CA . TYR B 1 55 ? -15.887 -9.531 -57.306 1.00 16.49 49 TYR B CA 1
ATOM 2065 C C . TYR B 1 55 ? -16.847 -10.669 -56.993 1.00 12.06 49 TYR B C 1
ATOM 2066 O O . TYR B 1 55 ? -17.838 -10.454 -56.288 1.00 19.42 49 TYR B O 1
ATOM 2075 N N . LYS B 1 56 ? -16.601 -11.865 -57.525 1.00 17.47 50 LYS B N 1
ATOM 2076 C CA . LYS B 1 56 ? -17.428 -13.003 -57.151 1.00 19.55 50 LYS B CA 1
ATOM 2077 C C . LYS B 1 56 ? -17.389 -13.214 -55.646 1.00 14.72 50 LYS B C 1
ATOM 2078 O O . LYS B 1 56 ? -18.422 -13.470 -55.015 1.00 18.67 50 LYS B O 1
ATOM 2081 N N . ASN B 1 57 ? -16.201 -13.092 -55.055 1.00 14.16 51 ASN B N 1
ATOM 2082 C CA . ASN B 1 57 ? -16.062 -13.304 -53.622 1.00 16.39 51 ASN B CA 1
ATOM 2083 C C . ASN B 1 57 ? -16.642 -12.142 -52.830 1.00 18.16 51 ASN B C 1
ATOM 2084 O O . ASN B 1 57 ? -17.311 -12.362 -51.817 1.00 20.73 51 ASN B O 1
ATOM 2089 N N . VAL B 1 58 ? -16.410 -10.900 -53.279 1.00 16.89 52 VAL B N 1
ATOM 2090 C CA . VAL B 1 58 ? -16.940 -9.740 -52.563 1.00 18.77 52 VAL B CA 1
ATOM 2091 C C . VAL B 1 58 ? -18.465 -9.748 -52.591 1.00 18.54 52 VAL B C 1
ATOM 2092 O O . VAL B 1 58 ? -19.121 -9.580 -51.559 1.00 21.67 52 VAL B O 1
ATOM 2096 N N . VAL B 1 59 ? -19.056 -9.908 -53.778 1.00 13.87 53 VAL B N 1
ATOM 2097 C CA . VAL B 1 59 ? -20.515 -9.938 -53.847 1.00 16.95 53 VAL B CA 1
ATOM 2098 C C . VAL B 1 59 ? -21.064 -11.201 -53.183 1.00 16.24 53 VAL B C 1
ATOM 2099 O O . VAL B 1 59 ? -22.150 -11.171 -52.601 1.00 19.79 53 VAL B O 1
ATOM 2103 N N . GLY B 1 60 ? -20.335 -12.317 -53.247 1.00 18.95 54 GLY B N 1
ATOM 2104 C CA . GLY B 1 60 ? -20.852 -13.559 -52.690 1.00 11.11 54 GLY B CA 1
ATOM 2105 C C . GLY B 1 60 ? -20.974 -13.498 -51.180 1.00 19.09 54 GLY B C 1
ATOM 2106 O O . GLY B 1 60 ? -21.953 -13.979 -50.608 1.00 13.19 54 GLY B O 1
ATOM 2107 N N . ALA B 1 61 ? -19.991 -12.887 -50.516 1.00 14.04 55 ALA B N 1
ATOM 2108 C CA . ALA B 1 61 ? -20.103 -12.630 -49.083 1.00 14.97 55 ALA B CA 1
ATOM 2109 C C . ALA B 1 61 ? -21.356 -11.815 -48.760 1.00 18.37 55 ALA B C 1
ATOM 2110 O O . ALA B 1 61 ? -22.074 -12.136 -47.805 1.00 18.07 55 ALA B O 1
ATOM 2112 N N . ARG B 1 62 ? -21.643 -10.761 -49.551 1.00 16.91 56 ARG B N 1
ATOM 2113 C CA . ARG B 1 62 ? -22.815 -9.920 -49.279 1.00 17.64 56 ARG B CA 1
ATOM 2114 C C . ARG B 1 62 ? -24.112 -10.669 -49.550 1.00 16.74 56 ARG B C 1
ATOM 2115 O O . ARG B 1 62 ? -25.097 -10.494 -48.821 1.00 20.93 56 ARG B O 1
ATOM 2123 N N . ARG B 1 63 ? -24.155 -11.454 -50.634 1.00 13.71 57 ARG B N 1
ATOM 2124 C CA . ARG B 1 63 ? -25.340 -12.257 -50.945 1.00 15.71 57 ARG B CA 1
ATOM 2125 C C . ARG B 1 63 ? -25.621 -13.285 -49.855 1.00 14.68 57 ARG B C 1
ATOM 2126 O O . ARG B 1 63 ? -26.778 -13.509 -49.487 1.00 17.03 57 ARG B O 1
ATOM 2134 N N . SER B 1 64 ? -24.581 -13.954 -49.358 1.00 14.75 58 SER B N 1
ATOM 2135 C CA . SER B 1 64 ? -24.787 -14.921 -48.280 1.00 20.55 58 SER B CA 1
ATOM 2136 C C . SER B 1 64 ? -25.340 -14.235 -47.040 1.00 19.65 58 SER B C 1
ATOM 2137 O O . SER B 1 64 ? -26.340 -14.680 -46.453 1.00 16.08 58 SER B O 1
ATOM 2140 N N . SER B 1 65 ? -24.702 -13.136 -46.632 1.00 15.17 59 SER B N 1
ATOM 2141 C CA . SER B 1 65 ? -25.178 -12.404 -45.467 1.00 15.71 59 SER B CA 1
ATOM 2142 C C . SER B 1 65 ? -26.612 -11.925 -45.670 1.00 22.49 59 SER B C 1
ATOM 2143 O O . SER B 1 65 ? -27.450 -12.047 -44.764 1.00 20.35 59 SER B O 1
ATOM 2146 N N . TRP B 1 66 ? -26.915 -11.398 -46.863 1.00 21.37 60 TRP B N 1
ATOM 2147 C CA . TRP B 1 66 ? -28.249 -10.867 -47.135 1.00 15.02 60 TRP B CA 1
ATOM 2148 C C . TRP B 1 66 ? -29.314 -11.946 -46.986 1.00 19.64 60 TRP B C 1
ATOM 2149 O O . TRP B 1 66 ? -30.381 -11.696 -46.413 1.00 19.74 60 TRP B O 1
ATOM 2160 N N . ARG B 1 67 ? -29.052 -13.148 -47.515 1.00 15.47 61 ARG B N 1
ATOM 2161 C CA . ARG B 1 67 ? -30.035 -14.224 -47.415 1.00 16.43 61 ARG B CA 1
ATOM 2162 C C . ARG B 1 67 ? -30.296 -14.610 -45.966 1.00 18.40 61 ARG B C 1
ATOM 2163 O O . ARG B 1 67 ? -31.449 -14.850 -45.578 1.00 18.55 61 ARG B O 1
ATOM 2171 N N . VAL B 1 68 ? -29.238 -14.691 -45.150 1.00 16.71 62 VAL B N 1
ATOM 2172 C CA . VAL B 1 68 ? -29.418 -15.027 -43.737 1.00 19.98 62 VAL B CA 1
ATOM 2173 C C . VAL B 1 68 ? -30.288 -13.979 -43.047 1.00 17.06 62 VAL B C 1
ATOM 2174 O O . VAL B 1 68 ? -31.261 -14.309 -42.368 1.00 19.46 62 VAL B O 1
ATOM 2178 N N . ILE B 1 69 ? -29.955 -12.695 -43.214 1.00 18.72 63 ILE B N 1
ATOM 2179 C CA . ILE B 1 69 ? -30.686 -11.663 -42.472 1.00 17.09 63 ILE B CA 1
ATOM 2180 C C . ILE B 1 69 ? -32.092 -11.487 -43.032 1.00 23.00 63 ILE B C 1
ATOM 2181 O O . ILE B 1 69 ? -33.036 -11.184 -42.292 1.00 25.34 63 ILE B O 1
ATOM 2186 N N . SER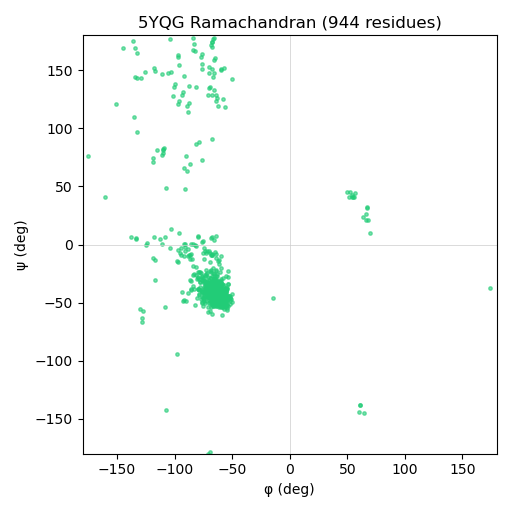 B 1 70 ? -32.266 -11.669 -44.340 1.00 23.51 64 SER B N 1
ATOM 2187 C CA . SER B 1 70 ? -33.602 -11.546 -44.907 1.00 19.08 64 SER B CA 1
ATOM 2188 C C . SER B 1 70 ? -34.493 -12.696 -44.437 1.00 21.36 64 SER B C 1
ATOM 2189 O O . SER B 1 70 ? -35.686 -12.505 -44.156 1.00 21.96 64 SER B O 1
ATOM 2192 N N . SER B 1 71 ? -33.922 -13.894 -44.316 1.00 19.85 65 SER B N 1
ATOM 2193 C CA . SER B 1 71 ? -34.657 -15.006 -43.716 1.00 29.60 65 SER B CA 1
ATOM 2194 C C . SER B 1 71 ? -35.055 -14.694 -42.270 1.00 31.02 65 SER B C 1
ATOM 2195 O O . SER B 1 71 ? -36.188 -14.965 -41.853 1.00 28.71 65 SER B O 1
ATOM 2198 N N . ILE B 1 72 ? -34.149 -14.098 -41.492 1.00 25.68 66 ILE B N 1
ATOM 2199 C CA . ILE B 1 72 ? -34.525 -13.710 -40.129 1.00 24.18 66 ILE B CA 1
ATOM 2200 C C . ILE B 1 72 ? -35.601 -12.625 -40.153 1.00 25.71 66 ILE B C 1
ATOM 2201 O O . ILE B 1 72 ? -36.495 -12.606 -39.301 1.00 24.14 66 ILE B O 1
ATOM 2206 N N . GLU B 1 73 ? -35.552 -11.729 -41.144 1.00 26.13 67 GLU B N 1
ATOM 2207 C CA . GLU B 1 73 ? -36.541 -10.659 -41.246 1.00 27.97 67 GLU B CA 1
ATOM 2208 C C . GLU B 1 73 ? -37.943 -11.207 -41.510 1.00 30.96 67 GLU B C 1
ATOM 2209 O O . GLU B 1 73 ? -38.928 -10.700 -40.957 1.00 29.51 67 GLU B O 1
ATOM 2215 N N . GLN B 1 74 ? -38.056 -12.217 -42.378 1.00 34.09 68 GLN B N 1
ATOM 2216 C CA . GLN B 1 74 ? -39.368 -12.792 -42.668 1.00 38.50 68 GLN B CA 1
ATOM 2217 C C . GLN B 1 74 ? -39.925 -13.518 -41.451 1.00 36.07 68 GLN B C 1
ATOM 2218 O O . GLN B 1 74 ? -41.134 -13.475 -41.195 1.00 37.84 68 GLN B O 1
ATOM 2224 N N . LYS B 1 75 ? -39.058 -14.201 -40.699 1.00 31.83 69 LYS B N 1
ATOM 2225 C CA . LYS B 1 75 ? -39.502 -14.890 -39.490 1.00 37.20 69 LYS B CA 1
ATOM 2226 C C . LYS B 1 75 ? -39.887 -13.896 -38.394 1.00 36.59 69 LYS B C 1
ATOM 2227 O O . LYS B 1 75 ? -40.832 -14.137 -37.632 1.00 37.36 69 LYS B O 1
ATOM 2230 N N . THR B 1 76 ? -39.183 -12.761 -38.315 1.00 32.59 70 THR B N 1
ATOM 2231 C CA . THR B 1 76 ? -39.527 -11.738 -37.329 1.00 29.41 70 THR B CA 1
ATOM 2232 C C . THR B 1 76 ? -40.865 -11.082 -37.664 1.00 39.13 70 THR B C 1
ATOM 2233 O O . THR B 1 76 ? -41.664 -10.788 -36.768 1.00 39.78 70 THR B O 1
ATOM 2237 N N . MET B 1 77 ? -41.119 -10.837 -38.952 1.00 31.86 71 MET B N 1
ATOM 2238 C CA . MET B 1 77 ? -42.374 -10.223 -39.369 1.00 35.04 71 MET B CA 1
ATOM 2239 C C . MET B 1 77 ? -43.546 -11.158 -39.114 1.00 40.44 71 MET B C 1
ATOM 2240 O O . MET B 1 77 ? -44.616 -10.722 -38.667 1.00 42.47 71 MET B O 1
ATOM 2245 N N . ALA B 1 78 ? -43.358 -12.451 -39.381 1.00 41.35 72 ALA B N 1
ATOM 2246 C CA . ALA B 1 78 ? -44.425 -13.417 -39.136 1.00 46.14 72 ALA B CA 1
ATOM 2247 C C . ALA B 1 78 ? -44.834 -13.412 -37.667 1.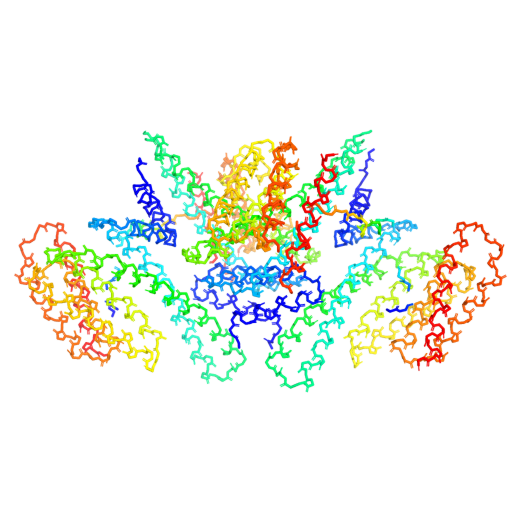00 48.31 72 ALA B C 1
ATOM 2248 O O . ALA B 1 78 ? -46.027 -13.362 -37.341 1.00 53.47 72 ALA B O 1
ATOM 2250 N N . ASP B 1 79 ? -43.850 -13.436 -36.761 1.00 42.71 73 ASP B N 1
ATOM 2251 C CA . ASP B 1 79 ? -44.125 -13.347 -35.329 1.00 46.88 73 ASP B CA 1
ATOM 2252 C C . ASP B 1 79 ? -44.664 -11.987 -34.902 1.00 46.45 73 ASP B C 1
ATOM 2253 O O . ASP B 1 79 ? -45.043 -11.836 -33.737 1.00 47.49 73 ASP B O 1
ATOM 2258 N N . GLY B 1 80 ? -44.684 -10.994 -35.791 1.00 45.86 74 GLY B N 1
ATOM 2259 C CA . GLY B 1 80 ? -45.204 -9.688 -35.430 1.00 47.32 74 GLY B CA 1
ATOM 2260 C C . GLY B 1 80 ? -44.404 -8.933 -34.389 1.00 46.27 74 GLY B C 1
ATOM 2261 O O . GLY B 1 80 ? -44.946 -8.031 -33.738 1.00 42.64 74 GLY B O 1
ATOM 2262 N N . ASN B 1 81 ? -43.127 -9.270 -34.206 1.00 43.71 75 ASN B N 1
ATOM 2263 C CA . ASN B 1 81 ? -42.265 -8.538 -33.279 1.00 37.42 75 ASN B CA 1
ATOM 2264 C C . ASN B 1 81 ? -41.836 -7.254 -33.978 1.00 30.51 75 ASN B C 1
ATOM 2265 O O . ASN B 1 81 ? -40.798 -7.191 -34.639 1.00 29.71 75 ASN B O 1
ATOM 2270 N N . GLU B 1 82 ? -42.655 -6.212 -33.829 1.00 28.39 76 GLU B N 1
ATOM 2271 C CA . GLU B 1 82 ? -42.488 -5.025 -34.662 1.00 32.02 76 GLU B CA 1
ATOM 2272 C C . GLU B 1 82 ? -41.196 -4.282 -34.329 1.00 33.21 76 GLU B C 1
ATOM 2273 O O . GLU B 1 82 ? -40.532 -3.746 -35.229 1.00 27.89 76 GLU B O 1
ATOM 2279 N N . LYS B 1 83 ? -40.813 -4.257 -33.047 1.00 29.16 77 LYS B N 1
ATOM 2280 C CA . LYS B 1 83 ? -39.617 -3.521 -32.651 1.00 29.24 77 LYS B CA 1
ATOM 2281 C C . LYS B 1 83 ? -38.364 -4.246 -33.110 1.00 25.98 77 LYS B C 1
ATOM 2282 O O . LYS B 1 83 ? -37.422 -3.618 -33.607 1.00 26.94 77 LYS B O 1
ATOM 2284 N N . LYS B 1 84 ? -38.354 -5.574 -33.010 1.00 27.57 78 LYS B N 1
ATOM 2285 C CA . LYS B 1 84 ? -37.215 -6.316 -33.529 1.00 29.76 78 LYS B CA 1
ATOM 2286 C C . LYS B 1 84 ? -37.181 -6.274 -35.051 1.00 28.84 78 LYS B C 1
ATOM 2287 O O . LYS B 1 84 ? -36.104 -6.184 -35.648 1.00 25.76 78 LYS B O 1
ATOM 2293 N N . LEU B 1 85 ? -38.349 -6.320 -35.697 1.00 27.96 79 LEU B N 1
ATOM 2294 C CA . LEU B 1 85 ? -38.385 -6.257 -37.152 1.00 28.09 79 LEU B CA 1
ATOM 2295 C C . LEU B 1 85 ? -37.702 -4.999 -37.669 1.00 29.23 79 LEU B C 1
ATOM 2296 O O . LEU B 1 85 ? -36.959 -5.048 -38.657 1.00 30.60 79 LEU B O 1
ATOM 2301 N N . GLU B 1 86 ? -37.953 -3.859 -37.024 1.00 23.93 80 GLU B N 1
ATOM 2302 C CA . GLU B 1 86 ? -37.344 -2.614 -37.474 1.00 20.23 80 GLU B CA 1
ATOM 2303 C C . GLU B 1 86 ? -35.822 -2.690 -37.434 1.00 21.14 80 GLU B C 1
ATOM 2304 O O . GLU B 1 86 ? -35.150 -2.141 -38.317 1.00 20.14 80 GLU B O 1
ATOM 2306 N N . LYS B 1 87 ? -35.261 -3.387 -36.438 1.00 19.29 81 LYS B N 1
ATOM 2307 C CA . LYS B 1 87 ? -33.812 -3.506 -36.304 1.00 18.71 81 LYS B CA 1
ATOM 2308 C C . LYS B 1 87 ? -33.230 -4.491 -37.317 1.00 24.43 81 LYS B C 1
ATOM 2309 O O . LYS B 1 87 ? -32.145 -4.260 -37.864 1.00 21.11 81 LYS B O 1
ATOM 2315 N N . VAL B 1 88 ? -33.913 -5.614 -37.543 1.00 20.43 82 VAL B N 1
ATOM 2316 C CA . VAL B 1 88 ? -33.470 -6.562 -38.564 1.00 19.75 82 VAL B CA 1
ATOM 2317 C C . VAL B 1 88 ? -33.520 -5.916 -39.947 1.00 23.74 82 VAL B C 1
ATOM 2318 O O . VAL B 1 88 ? -32.590 -6.056 -40.753 1.00 18.26 82 VAL B O 1
ATOM 2322 N N . LYS B 1 89 ? -34.631 -5.237 -40.251 1.00 16.48 83 LYS B N 1
ATOM 2323 C CA . LYS B 1 89 ? -34.788 -4.550 -41.528 1.00 18.16 83 LYS B CA 1
ATOM 2324 C C . LYS B 1 89 ? -33.645 -3.571 -41.785 1.00 21.66 83 LYS B C 1
ATOM 2325 O O . LYS B 1 89 ? -33.105 -3.512 -42.895 1.00 19.05 83 LYS B O 1
ATOM 2330 N N . ALA B 1 90 ? -33.277 -2.783 -40.778 1.00 20.13 84 ALA B N 1
ATOM 2331 C CA . ALA B 1 90 ? -32.197 -1.820 -40.953 1.00 26.39 84 ALA B CA 1
ATOM 2332 C C . ALA B 1 90 ? -30.885 -2.517 -41.313 1.00 22.63 84 ALA B C 1
ATOM 2333 O O . ALA B 1 90 ? -30.094 -1.995 -42.109 1.00 20.51 84 ALA B O 1
ATOM 2335 N N . TYR B 1 91 ? -30.635 -3.694 -40.736 1.00 18.87 85 TYR B N 1
ATOM 2336 C CA . TYR B 1 91 ? -29.400 -4.412 -41.037 1.00 21.54 85 TYR B CA 1
ATOM 2337 C C . TYR B 1 91 ? -29.453 -5.039 -42.425 1.00 20.55 85 TYR B C 1
ATOM 2338 O O . TYR B 1 91 ? -28.463 -5.004 -43.170 1.00 19.97 85 TYR B O 1
ATOM 2347 N N . ARG B 1 92 ? -30.591 -5.635 -42.778 1.00 17.50 86 ARG B N 1
ATOM 2348 C CA . ARG B 1 92 ? -30.757 -6.193 -44.118 1.00 19.56 86 ARG B CA 1
ATOM 2349 C C . ARG B 1 92 ? -30.549 -5.121 -45.179 1.00 21.27 86 ARG B C 1
ATOM 2350 O O . ARG B 1 92 ? -29.847 -5.347 -46.170 1.00 19.30 86 ARG B O 1
ATOM 2358 N N . GLU B 1 93 ? -31.153 -3.939 -44.978 1.00 15.77 87 GLU B N 1
ATOM 2359 C CA . GLU B 1 93 ? -30.980 -2.825 -45.911 1.00 20.59 87 GLU B CA 1
ATOM 2360 C C . GLU B 1 93 ? -29.529 -2.345 -45.970 1.00 20.90 87 GLU B C 1
ATOM 2361 O O . GLU B 1 93 ? -29.053 -1.939 -47.036 1.00 17.55 87 GLU B O 1
ATOM 2367 N N . LYS B 1 94 ? -28.826 -2.337 -44.832 1.00 18.88 88 LYS B N 1
ATOM 2368 C CA . LYS B 1 94 ? -27.396 -2.009 -44.841 1.00 20.66 88 LYS B CA 1
ATOM 2369 C C . LYS B 1 94 ? -26.629 -2.945 -45.772 1.00 18.34 88 LYS B C 1
ATOM 2370 O O . LYS B 1 94 ? -25.882 -2.499 -46.651 1.00 17.82 88 LYS B O 1
ATOM 2376 N N . ILE B 1 95 ? -26.798 -4.250 -45.570 1.00 15.52 89 ILE B N 1
ATOM 2377 C CA . ILE B 1 95 ? -26.120 -5.257 -46.377 1.00 14.50 89 ILE B CA 1
ATOM 2378 C C . ILE B 1 95 ? -26.536 -5.136 -47.834 1.00 15.66 89 ILE B C 1
ATOM 2379 O O . ILE B 1 95 ? -25.704 -5.225 -48.744 1.00 17.63 89 ILE B O 1
ATOM 2384 N N . GLU B 1 96 ? -27.830 -4.910 -48.069 1.00 15.91 90 GLU B N 1
ATOM 2385 C CA . GLU B 1 96 ? -28.358 -4.757 -49.417 1.00 19.20 90 GLU B CA 1
ATOM 2386 C C . GLU B 1 96 ? -27.685 -3.607 -50.161 1.00 17.86 90 GLU B C 1
ATOM 2387 O O . GLU B 1 96 ? -27.397 -3.715 -51.359 1.00 18.80 90 GLU B O 1
ATOM 2393 N N . LYS B 1 97 ? -27.474 -2.477 -49.484 1.00 16.22 91 LYS B N 1
ATOM 2394 C CA . LYS B 1 97 ? -26.879 -1.338 -50.167 1.00 20.45 91 LYS B CA 1
ATOM 2395 C C . LYS B 1 97 ? -25.433 -1.627 -50.533 1.00 17.65 91 LYS B C 1
ATOM 2396 O O . LYS B 1 97 ? -24.964 -1.207 -51.596 1.00 20.56 91 LYS B O 1
ATOM 2399 N N . GLU B 1 98 ? -24.706 -2.313 -49.649 1.00 14.72 92 GLU B N 1
ATOM 2400 C CA . GLU B 1 98 ? -23.362 -2.777 -49.991 1.00 17.17 92 GLU B CA 1
ATOM 2401 C C . GLU B 1 98 ? -23.387 -3.668 -51.216 1.00 16.94 92 GLU B C 1
ATOM 2402 O O . GLU B 1 98 ? -22.539 -3.546 -52.107 1.00 15.51 92 GLU B O 1
ATOM 2408 N N . LEU B 1 99 ? -24.346 -4.592 -51.256 1.00 20.10 93 LEU B N 1
ATOM 2409 C CA . LEU B 1 99 ? -24.469 -5.517 -52.373 1.00 18.14 93 LEU B CA 1
ATOM 2410 C C . LEU B 1 99 ? -24.742 -4.756 -53.663 1.00 18.81 93 LEU B C 1
ATOM 2411 O O . LEU B 1 99 ? -24.105 -5.001 -54.693 1.00 22.59 93 LEU B O 1
ATOM 2416 N N . GLU B 1 100 ? -25.662 -3.795 -53.611 1.00 18.96 94 GLU B N 1
ATOM 2417 C CA . GLU B 1 100 ? -25.990 -3.042 -54.810 1.00 18.93 94 GLU B CA 1
ATOM 2418 C C . GLU B 1 100 ? -24.812 -2.185 -55.271 1.00 22.00 94 GLU B C 1
ATOM 2419 O O . GLU B 1 100 ? -24.567 -2.070 -56.474 1.00 20.56 94 GLU B O 1
ATOM 2425 N N . THR B 1 101 ? -24.031 -1.636 -54.333 1.00 20.02 95 THR B N 1
ATOM 2426 C CA . THR B 1 101 ? -22.870 -0.825 -54.718 1.00 21.99 95 THR B CA 1
ATOM 2427 C C . THR B 1 101 ? -21.795 -1.668 -55.403 1.00 15.53 95 THR B C 1
ATOM 2428 O O . THR B 1 101 ? -21.225 -1.245 -56.420 1.00 16.50 95 THR B O 1
ATOM 2432 N N . VAL B 1 102 ? -21.508 -2.860 -54.862 1.00 20.21 96 VAL B N 1
ATOM 2433 C CA . VAL B 1 102 ? -20.589 -3.796 -55.518 1.00 15.59 96 VAL B CA 1
ATOM 2434 C C . VAL B 1 102 ? -21.067 -4.093 -56.930 1.00 17.28 96 VAL B C 1
ATOM 2435 O O . VAL B 1 102 ? -20.298 -4.002 -57.898 1.00 22.33 96 VAL B O 1
ATOM 2439 N N . CYS B 1 103 ? -22.354 -4.436 -57.072 1.00 15.47 97 CYS B N 1
ATOM 2440 C CA . CYS B 1 103 ? -22.904 -4.721 -58.395 1.00 19.94 97 CYS B CA 1
ATOM 2441 C C . CYS B 1 103 ? -22.779 -3.523 -59.325 1.00 22.38 97 CYS B C 1
ATOM 2442 O O . CYS B 1 103 ? -22.423 -3.684 -60.498 1.00 18.10 97 CYS B O 1
ATOM 2445 N N . ASN B 1 104 ? -23.087 -2.312 -58.832 1.00 18.50 98 ASN B N 1
ATOM 2446 C CA . ASN B 1 104 ? -22.997 -1.147 -59.714 1.00 21.54 98 ASN B CA 1
ATOM 2447 C C . ASN B 1 104 ? -21.554 -0.793 -60.055 1.00 19.32 98 ASN B C 1
ATOM 2448 O O . ASN B 1 104 ? -21.294 -0.253 -61.136 1.00 22.82 98 ASN B O 1
ATOM 2453 N N . ASP B 1 105 ? -20.619 -1.022 -59.131 1.00 15.95 99 ASP B N 1
ATOM 2454 C CA . ASP B 1 105 ? -19.201 -0.855 -59.450 1.00 25.68 99 ASP B CA 1
ATOM 2455 C C . ASP B 1 105 ? -18.796 -1.732 -60.632 1.00 26.05 99 ASP B C 1
ATOM 2456 O O . ASP B 1 105 ? -18.205 -1.252 -61.609 1.00 23.88 99 ASP B O 1
ATOM 2461 N N . VAL B 1 106 ? -19.121 -3.027 -60.553 1.00 21.18 100 VAL B N 1
ATOM 2462 C CA . VAL B 1 106 ? -18.822 -3.972 -61.630 1.00 20.19 100 VAL B CA 1
ATOM 2463 C C . VAL B 1 106 ? -19.479 -3.541 -62.931 1.00 16.02 100 VAL B C 1
ATOM 2464 O O . VAL B 1 106 ? -18.847 -3.542 -63.995 1.00 23.39 100 VAL B O 1
ATOM 2468 N N . LEU B 1 107 ? -20.779 -3.232 -62.873 1.00 20.74 101 LEU B N 1
ATOM 2469 C CA . LEU B 1 107 ? -21.508 -2.840 -64.075 1.00 20.42 101 LEU B CA 1
ATOM 2470 C C . LEU B 1 107 ? -20.913 -1.583 -64.694 1.00 18.82 101 LEU B C 1
ATOM 2471 O O . LEU B 1 107 ? -20.791 -1.494 -65.921 1.00 23.58 101 LEU B O 1
ATOM 2476 N N . ALA B 1 108 ? -20.493 -0.622 -63.864 1.00 18.76 102 ALA B N 1
ATOM 2477 C CA . ALA B 1 108 ? -19.841 0.567 -64.406 1.00 24.51 102 ALA B CA 1
ATOM 2478 C C . ALA B 1 108 ? -18.548 0.202 -65.132 1.00 25.56 102 ALA B C 1
ATOM 2479 O O . ALA B 1 108 ? -18.298 0.693 -66.236 1.00 22.27 102 ALA B O 1
ATOM 2481 N N . LEU B 1 109 ? -17.731 -0.687 -64.545 1.00 23.32 103 LEU B N 1
ATOM 2482 C CA . LEU B 1 109 ? -16.502 -1.119 -65.217 1.00 27.93 103 LEU B CA 1
ATOM 2483 C C . LEU B 1 109 ? -16.806 -1.773 -66.554 1.00 27.41 103 LEU B C 1
ATOM 2484 O O . LEU B 1 109 ? -16.120 -1.516 -67.550 1.00 30.66 103 LEU B O 1
ATOM 2489 N N . LEU B 1 110 ? -17.838 -2.613 -66.599 1.00 21.50 104 LEU B N 1
ATOM 2490 C CA . LEU B 1 110 ? -18.172 -3.302 -67.838 1.00 24.60 104 LEU B CA 1
ATOM 2491 C C . LEU B 1 110 ? -18.597 -2.316 -68.920 1.00 26.61 104 LEU B C 1
ATOM 2492 O O . LEU B 1 110 ? -18.158 -2.413 -70.070 1.00 25.88 104 LEU B O 1
ATOM 2497 N N . ASP B 1 111 ? -19.434 -1.345 -68.558 1.00 21.74 105 ASP B N 1
ATOM 2498 C CA . ASP B 1 111 ? -20.005 -0.416 -69.525 1.00 27.11 105 ASP B CA 1
ATOM 2499 C C . ASP B 1 111 ? -19.030 0.693 -69.904 1.00 31.01 105 ASP B C 1
ATOM 2500 O O . ASP B 1 111 ? -18.987 1.107 -71.067 1.00 35.56 105 ASP B O 1
ATOM 2505 N N . LYS B 1 112 ? -18.252 1.198 -68.943 1.00 29.25 106 LYS B N 1
ATOM 2506 C CA . LYS B 1 112 ? -17.350 2.309 -69.235 1.00 29.34 106 LYS B CA 1
ATOM 2507 C C . LYS B 1 112 ? -16.039 1.846 -69.857 1.00 27.01 106 LYS B C 1
ATOM 2508 O O . LYS B 1 112 ? -15.388 2.625 -70.559 1.00 28.88 106 LYS B O 1
ATOM 2512 N N . PHE B 1 113 ? -15.630 0.602 -69.605 1.00 25.38 107 PHE B N 1
ATOM 2513 C CA . PHE B 1 113 ? -14.323 0.129 -70.042 1.00 31.75 107 PHE B CA 1
ATOM 2514 C C . PHE B 1 113 ? -14.389 -1.189 -70.813 1.00 31.49 107 PHE B C 1
ATOM 2515 O O . PHE B 1 113 ? -14.099 -1.225 -72.016 1.00 31.64 107 PHE B O 1
ATOM 2523 N N . LEU B 1 114 ? -14.767 -2.273 -70.127 1.00 23.38 108 LEU B N 1
ATOM 2524 C CA . LEU B 1 114 ? -14.492 -3.613 -70.640 1.00 24.70 108 LEU B CA 1
ATOM 2525 C C . LEU B 1 114 ? -15.297 -3.913 -71.898 1.00 27.56 108 LEU B C 1
ATOM 2526 O O . LEU B 1 114 ? -14.719 -4.199 -72.953 1.00 29.45 108 LEU B O 1
ATOM 2531 N N . ILE B 1 115 ? -16.634 -3.871 -71.811 1.00 22.49 109 ILE B N 1
ATOM 2532 C CA . ILE B 1 115 ? -17.444 -4.081 -73.016 1.00 28.20 109 ILE B CA 1
ATOM 2533 C C . ILE B 1 115 ? -17.180 -2.974 -74.026 1.00 25.47 109 ILE B C 1
ATOM 2534 O O . ILE B 1 115 ? -17.102 -3.215 -75.235 1.00 28.12 109 ILE B O 1
ATOM 2539 N N . LYS B 1 116 ? -17.016 -1.747 -73.537 1.00 31.18 110 LYS B N 1
ATOM 2540 C CA . LYS B 1 116 ? -16.857 -0.595 -74.414 1.00 30.62 110 LYS B CA 1
ATOM 2541 C C . LYS B 1 116 ? -15.667 -0.754 -75.352 1.00 35.94 110 LYS B C 1
ATOM 2542 O O . LYS B 1 116 ? -15.763 -0.424 -76.536 1.00 34.90 110 LYS B O 1
ATOM 2546 N N . ASN B 1 117 ? -14.544 -1.264 -74.851 1.00 30.36 111 ASN B N 1
ATOM 2547 C CA . ASN B 1 117 ? -13.311 -1.314 -75.630 1.00 36.47 111 ASN B CA 1
ATOM 2548 C C . ASN B 1 117 ? -13.114 -2.610 -76.417 1.00 39.79 111 ASN B C 1
ATOM 2549 O O . ASN B 1 117 ? -12.085 -2.752 -77.086 1.00 40.45 111 ASN B O 1
ATOM 2554 N N . CYS B 1 118 ? -14.047 -3.557 -76.350 1.00 35.64 112 CYS B N 1
ATOM 2555 C CA . CYS B 1 118 ? -13.962 -4.735 -77.202 1.00 35.84 112 CYS B CA 1
ATOM 2556 C C . CYS B 1 118 ? -14.229 -4.373 -78.649 1.00 35.71 112 CYS B C 1
ATOM 2557 O O . CYS B 1 118 ? -15.176 -3.648 -78.955 1.00 38.45 112 CYS B O 1
ATOM 2560 N N . ASN B 1 119 ? -13.394 -4.903 -79.540 1.00 41.67 113 ASN B N 1
ATOM 2561 C CA . ASN B 1 119 ? -13.701 -4.948 -80.959 1.00 41.80 113 ASN B CA 1
ATOM 2562 C C . ASN B 1 119 ? -14.598 -6.148 -81.255 1.00 46.07 113 ASN B C 1
ATOM 2563 O O . ASN B 1 119 ? -14.763 -7.053 -80.432 1.00 40.93 113 ASN B O 1
ATOM 2568 N N . ASP B 1 120 ? -15.182 -6.141 -82.456 1.00 48.18 114 ASP B N 1
ATOM 2569 C CA . ASP B 1 120 ? -16.157 -7.149 -82.855 1.00 53.51 114 ASP B CA 1
ATOM 2570 C C . ASP B 1 120 ? -15.543 -8.529 -83.059 1.00 53.00 114 ASP B C 1
ATOM 2571 O O . ASP B 1 120 ? -16.287 -9.510 -83.129 1.00 57.82 114 ASP B O 1
ATOM 2574 N N . PHE B 1 121 ? -14.223 -8.641 -83.158 1.00 49.63 115 PHE B N 1
ATOM 2575 C CA . PHE B 1 121 ? -13.590 -9.941 -83.327 1.00 49.62 115 PHE B CA 1
ATOM 2576 C C . PHE B 1 121 ? -13.083 -10.531 -82.017 1.00 47.04 115 PHE B C 1
ATOM 2577 O O . PHE B 1 121 ? -12.590 -11.658 -82.020 1.00 48.96 115 PHE B O 1
ATOM 2585 N N . GLN B 1 122 ? -13.171 -9.800 -80.906 1.00 43.35 116 GLN B N 1
ATOM 2586 C CA . GLN B 1 122 ? -12.808 -10.364 -79.605 1.00 42.29 116 GLN B CA 1
ATOM 2587 C C . GLN B 1 122 ? -14.051 -11.001 -78.984 1.00 38.91 116 GLN B C 1
ATOM 2588 O O . GLN B 1 122 ? -14.700 -10.461 -78.082 1.00 35.73 116 GLN B O 1
ATOM 2594 N N . TYR B 1 123 ? -14.378 -12.183 -79.515 1.00 36.46 117 TYR B N 1
ATOM 2595 C CA . TYR B 1 123 ? -15.608 -12.871 -79.135 1.00 36.96 117 TYR B CA 1
ATOM 2596 C C . TYR B 1 123 ? -15.536 -13.399 -77.709 1.00 31.20 117 TYR B C 1
ATOM 2597 O O . TYR B 1 123 ? -16.525 -13.344 -76.972 1.00 28.78 117 TYR B O 1
ATOM 2606 N N . GLU B 1 124 ? -14.381 -13.927 -77.307 1.00 32.04 118 GLU B N 1
ATOM 2607 C CA . GLU B 1 124 ? -14.249 -14.450 -75.952 1.00 37.42 118 GLU B CA 1
ATOM 2608 C C . GLU B 1 124 ? -14.381 -13.336 -74.926 1.00 28.43 118 GLU B C 1
ATOM 2609 O O . GLU B 1 124 ? -15.077 -13.492 -73.919 1.00 33.12 118 GLU B O 1
ATOM 2614 N N . SER B 1 125 ? -13.734 -12.197 -75.175 1.00 26.56 119 SER B N 1
ATOM 2615 C CA . SER B 1 125 ? -13.881 -11.053 -74.279 1.00 24.56 119 SER B CA 1
ATOM 2616 C C . SER B 1 125 ? -15.328 -10.602 -74.209 1.00 22.92 119 SER B C 1
ATOM 2617 O O . SER B 1 125 ? -15.870 -10.416 -73.120 1.00 31.70 119 SER B O 1
ATOM 2620 N N . LYS B 1 126 ? -15.974 -10.432 -75.368 1.00 24.04 120 LYS B N 1
ATOM 2621 C CA . LYS B 1 126 ? -17.362 -9.973 -75.390 1.00 29.63 120 LYS B CA 1
ATOM 2622 C C . LYS B 1 126 ? -18.264 -10.912 -74.601 1.00 22.08 120 LYS B C 1
ATOM 2623 O O . LYS B 1 126 ? -19.040 -10.473 -73.746 1.00 25.43 120 LYS B O 1
ATOM 2628 N N . VAL B 1 127 ? -18.182 -12.213 -74.883 1.00 31.74 121 VAL B N 1
ATOM 2629 C CA . VAL B 1 127 ? -19.022 -13.177 -74.176 1.00 22.82 121 VAL B CA 1
ATOM 2630 C C . VAL B 1 127 ? -18.744 -13.129 -72.682 1.00 20.75 121 VAL B C 1
ATOM 2631 O O . VAL B 1 127 ? -19.668 -13.148 -71.859 1.00 23.37 121 VAL B O 1
ATOM 2635 N N . PHE B 1 128 ? -17.464 -13.078 -72.313 1.00 27.76 122 PHE B N 1
ATOM 2636 C CA . PHE B 1 128 ? -17.092 -13.071 -70.907 1.00 27.21 122 PHE B CA 1
ATOM 2637 C C . PHE B 1 128 ? -17.712 -11.870 -70.197 1.00 21.75 122 PHE B C 1
ATOM 2638 O O . PHE B 1 128 ? -18.307 -12.011 -69.125 1.00 20.38 122 PHE B O 1
ATOM 2646 N N . TYR B 1 129 ? -17.606 -10.684 -70.805 1.00 17.60 123 TYR B N 1
ATOM 2647 C CA . TYR B 1 129 ? -18.053 -9.456 -70.163 1.00 18.14 123 TYR B CA 1
ATOM 2648 C C . TYR B 1 129 ? -19.568 -9.348 -70.157 1.00 19.64 123 TYR B C 1
ATOM 2649 O O . TYR B 1 129 ? -20.149 -8.857 -69.183 1.00 22.18 123 TYR B O 1
ATOM 2658 N N . LEU B 1 130 ? -20.222 -9.815 -71.229 1.00 18.54 124 LEU B N 1
ATOM 2659 C CA . LEU B 1 130 ? -21.684 -9.771 -71.298 1.00 19.43 124 LEU B CA 1
ATOM 2660 C C . LEU B 1 130 ? -22.318 -10.804 -70.367 1.00 20.82 124 LEU B C 1
ATOM 2661 O O . LEU B 1 130 ? -23.375 -10.539 -69.775 1.00 18.65 124 LEU B O 1
ATOM 2666 N N . LYS B 1 131 ? -21.714 -12.001 -70.253 1.00 19.56 125 LYS B N 1
ATOM 2667 C CA . LYS B 1 131 ? -22.122 -12.951 -69.207 1.00 18.06 125 LYS B CA 1
ATOM 2668 C C . LYS B 1 131 ? -21.986 -12.330 -67.816 1.00 16.45 125 LYS B C 1
ATOM 2669 O O . LYS B 1 131 ? -22.869 -12.471 -66.967 1.00 18.86 125 LYS B O 1
ATOM 2675 N N . MET B 1 132 ? -20.871 -11.655 -67.560 1.00 15.69 126 MET B N 1
ATOM 2676 C CA . MET B 1 132 ? -20.685 -11.056 -66.245 1.00 17.58 126 MET B CA 1
ATOM 2677 C C . MET B 1 132 ? -21.677 -9.922 -66.008 1.00 15.69 126 MET B C 1
ATOM 2678 O O . MET B 1 132 ? -22.170 -9.763 -64.888 1.00 18.93 126 MET B O 1
ATOM 2683 N N . LYS B 1 133 ? -22.043 -9.174 -67.052 1.00 13.91 127 LYS B N 1
ATOM 2684 C CA . LYS B 1 133 ? -23.100 -8.174 -66.897 1.00 15.75 127 LYS B CA 1
ATOM 2685 C C . LYS B 1 133 ? -24.432 -8.842 -66.570 1.00 15.57 127 LYS B C 1
ATOM 2686 O O . LYS B 1 133 ? -25.211 -8.345 -65.743 1.00 17.20 127 LYS B O 1
ATOM 2692 N N . GLY B 1 134 ? -24.709 -9.978 -67.203 1.00 14.04 128 GLY B N 1
ATOM 2693 C CA . GLY B 1 134 ? -25.907 -10.720 -66.858 1.00 13.30 128 GLY B CA 1
ATOM 2694 C C . GLY B 1 134 ? -25.889 -11.168 -65.411 1.00 15.97 128 GLY B C 1
ATOM 2695 O O . GLY B 1 134 ? -26.902 -11.083 -64.716 1.00 18.19 128 GLY B O 1
ATOM 2696 N N . ASP B 1 135 ? -24.730 -11.641 -64.941 1.00 15.88 129 ASP B N 1
ATOM 2697 C CA . ASP B 1 135 ? -24.593 -12.148 -63.575 1.00 17.95 129 ASP B CA 1
ATOM 2698 C C . ASP B 1 135 ? -24.887 -11.058 -62.548 1.00 17.21 129 ASP B C 1
ATOM 2699 O O . ASP B 1 135 ? -25.655 -11.268 -61.604 1.00 17.43 129 ASP B O 1
ATOM 2704 N N . TYR B 1 136 ? -24.268 -9.882 -62.710 1.00 17.89 130 TYR B N 1
ATOM 2705 C CA . TYR B 1 136 ? -24.385 -8.849 -61.683 1.00 19.22 130 TYR B CA 1
ATOM 2706 C C . TYR B 1 136 ? -25.738 -8.142 -61.729 1.00 16.51 130 TYR B C 1
ATOM 2707 O O . TYR B 1 136 ? -26.220 -7.696 -60.685 1.00 16.96 130 TYR B O 1
ATOM 2716 N N . TYR B 1 137 ? -26.387 -8.061 -62.897 1.00 14.09 131 TYR B N 1
ATOM 2717 C CA . TYR B 1 137 ? -27.797 -7.685 -62.896 1.00 13.88 131 TYR B CA 1
ATOM 2718 C C . TYR B 1 137 ? -28.651 -8.751 -62.212 1.00 17.09 131 TYR B C 1
ATOM 2719 O O . TYR B 1 137 ? -29.609 -8.424 -61.507 1.00 17.04 131 TYR B O 1
ATOM 2728 N N . ARG B 1 138 ? -28.322 -10.032 -62.404 1.00 12.65 132 ARG B N 1
ATOM 2729 C CA . ARG B 1 138 ? -29.087 -11.088 -61.739 1.00 14.46 132 ARG B CA 1
ATOM 2730 C C . ARG B 1 138 ? -28.948 -11.007 -60.219 1.00 15.33 132 ARG B C 1
ATOM 2731 O O . ARG B 1 138 ? -29.916 -11.244 -59.486 1.00 19.76 132 ARG B O 1
ATOM 2739 N N . TYR B 1 139 ? -27.748 -10.703 -59.719 1.00 12.50 133 TYR B N 1
ATOM 2740 C CA . TYR B 1 139 ? -27.606 -10.496 -58.280 1.00 14.16 133 TYR B CA 1
ATOM 2741 C C . TYR B 1 139 ? -28.432 -9.311 -57.807 1.00 14.20 133 TYR B C 1
ATOM 2742 O O . TYR B 1 139 ? -28.922 -9.318 -56.675 1.00 17.75 133 TYR B O 1
ATOM 2751 N N . LEU B 1 140 ? -28.583 -8.276 -58.642 1.00 13.32 134 LEU B N 1
ATOM 2752 C CA . LEU B 1 140 ? -29.429 -7.151 -58.255 1.00 16.69 134 LEU B CA 1
ATOM 2753 C C . LEU B 1 140 ? -30.889 -7.579 -58.180 1.00 17.95 134 LEU B C 1
ATOM 2754 O O . LEU B 1 140 ? -31.6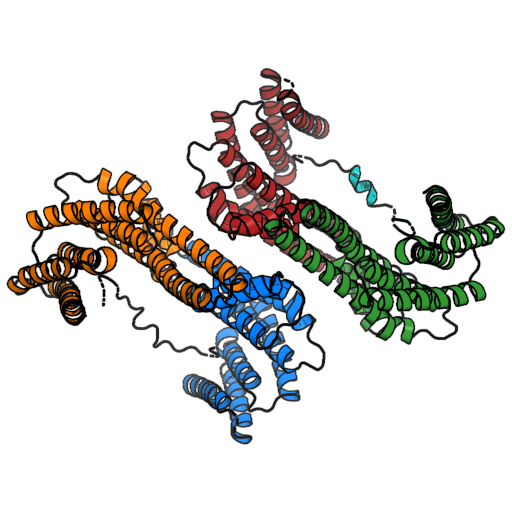11 -7.189 -57.253 1.00 16.21 134 LEU B O 1
ATOM 2759 N N . ALA B 1 141 ? -31.319 -8.408 -59.138 1.00 15.68 135 ALA B N 1
ATOM 2760 C CA . ALA B 1 141 ? -32.679 -8.942 -59.173 1.00 17.93 135 ALA B CA 1
ATOM 2761 C C . ALA B 1 141 ? -33.011 -9.784 -57.946 1.00 15.52 135 ALA B C 1
ATOM 2762 O O . ALA B 1 141 ? -34.156 -9.771 -57.478 1.00 26.34 135 ALA B O 1
ATOM 2764 N N . GLU B 1 142 ? -32.033 -10.522 -57.423 1.00 15.15 136 GLU B N 1
ATOM 2765 C CA . GLU B 1 142 ? -32.239 -11.374 -56.249 1.00 14.21 136 GLU B CA 1
ATOM 2766 C C . GLU B 1 142 ? -32.733 -10.591 -55.042 1.00 14.89 136 GLU B C 1
ATOM 2767 O O . GLU B 1 142 ? -33.390 -11.156 -54.164 1.00 29.12 136 GLU B O 1
ATOM 2773 N N . VAL B 1 143 ? -32.381 -9.317 -54.938 1.00 18.98 137 VAL B N 1
ATOM 2774 C CA . VAL B 1 143 ? -32.757 -8.526 -53.772 1.00 24.06 137 VAL B CA 1
ATOM 2775 C C . VAL B 1 143 ? -33.786 -7.463 -54.099 1.00 21.93 137 VAL B C 1
ATOM 2776 O O . VAL B 1 143 ? -34.201 -6.718 -53.204 1.00 27.14 137 VAL B O 1
ATOM 2780 N N . ALA B 1 144 ? -34.217 -7.366 -55.341 1.00 17.83 138 ALA B N 1
ATOM 2781 C CA . ALA B 1 144 ? -35.192 -6.351 -55.708 1.00 20.33 138 ALA B CA 1
ATOM 2782 C C . ALA B 1 144 ? -36.588 -6.951 -55.703 1.00 23.56 138 ALA B C 1
ATOM 2783 O O . ALA B 1 144 ? -36.766 -8.170 -55.767 1.00 24.28 138 ALA B O 1
ATOM 2785 N N . SER B 1 145 ? -37.581 -6.073 -55.646 1.00 22.65 139 SER B N 1
ATOM 2786 C CA . SER B 1 145 ? -38.969 -6.440 -55.886 1.00 27.77 139 SER B CA 1
ATOM 2787 C C . SER B 1 145 ? -39.613 -5.413 -56.820 1.00 29.21 139 SER B C 1
ATOM 2788 O O . SER B 1 145 ? -39.038 -4.361 -57.116 1.00 30.36 139 SER B O 1
ATOM 2791 N N . GLY B 1 146 ? -40.805 -5.735 -57.317 1.00 29.56 140 GLY B N 1
ATOM 2792 C CA . GLY B 1 146 ? -41.603 -4.733 -58.018 1.00 38.37 140 GLY B CA 1
ATOM 2793 C C . GLY B 1 146 ? -40.968 -4.238 -59.309 1.00 36.27 140 GLY B C 1
ATOM 2794 O O . GLY B 1 146 ? -40.325 -4.989 -60.045 1.00 26.34 140 GLY B O 1
ATOM 2795 N N . GLU B 1 147 ? -41.166 -2.948 -59.601 1.00 28.36 141 GLU B N 1
ATOM 2796 C CA . GLU B 1 147 ? -40.645 -2.395 -60.852 1.00 28.59 141 GLU B CA 1
ATOM 2797 C C . GLU B 1 147 ? -39.128 -2.279 -60.845 1.00 29.44 141 GLU B C 1
ATOM 2798 O O . GLU B 1 147 ? -38.494 -2.340 -61.909 1.00 27.24 141 GLU B O 1
ATOM 2804 N N . LYS B 1 148 ? -38.527 -2.117 -59.672 1.00 24.53 142 LYS B N 1
ATOM 2805 C CA . LYS B 1 148 ? -37.073 -2.126 -59.606 1.00 22.82 142 LYS B CA 1
ATOM 2806 C C . LYS B 1 148 ? -36.529 -3.470 -60.064 1.00 28.71 142 LYS B C 1
ATOM 2807 O O . LYS B 1 148 ? -35.542 -3.538 -60.809 1.00 20.45 142 LYS B O 1
ATOM 2813 N N . LYS B 1 149 ? -37.185 -4.552 -59.647 1.00 22.80 143 LYS B N 1
ATOM 2814 C CA . LYS B 1 149 ? -36.758 -5.883 -60.034 1.00 20.46 143 LYS B CA 1
ATOM 2815 C C . LYS B 1 149 ? -36.915 -6.086 -61.541 1.00 21.31 143 LYS B C 1
ATOM 2816 O O . LYS B 1 149 ? -36.006 -6.597 -62.200 1.00 23.54 143 LYS B O 1
ATOM 2822 N N . ASN B 1 150 ? -38.064 -5.691 -62.085 1.00 23.09 144 ASN B N 1
ATOM 2823 C CA . ASN B 1 150 ? -38.299 -5.895 -63.511 1.00 27.18 144 ASN B CA 1
ATOM 2824 C C . ASN B 1 150 ? -37.225 -5.226 -64.343 1.00 23.89 144 ASN B C 1
ATOM 2825 O O . ASN B 1 150 ? -36.827 -5.768 -65.375 1.00 25.27 144 ASN B O 1
ATOM 2830 N N . SER B 1 151 ? -36.722 -4.069 -63.897 1.00 25.81 145 SER B N 1
ATOM 2831 C CA . SER B 1 151 ? -35.707 -3.353 -64.665 1.00 26.10 145 SER B CA 1
ATOM 2832 C C . SER B 1 151 ? -34.409 -4.158 -64.764 1.00 28.02 145 SER B C 1
ATOM 2833 O O . SER B 1 151 ? -33.877 -4.362 -65.859 1.00 30.29 145 SER B O 1
ATOM 2836 N N . VAL B 1 152 ? -33.882 -4.623 -63.627 1.00 19.41 146 VAL B N 1
ATOM 2837 C CA . VAL B 1 152 ? -32.621 -5.368 -63.658 1.00 17.84 146 VAL B CA 1
ATOM 2838 C C . VAL B 1 152 ? -32.815 -6.766 -64.242 1.00 17.84 146 VAL B C 1
ATOM 2839 O O . VAL B 1 152 ? -31.869 -7.361 -64.782 1.00 23.74 146 VAL B O 1
ATOM 2843 N N . VAL B 1 153 ? -34.024 -7.320 -64.148 1.00 23.11 147 VAL B N 1
ATOM 2844 C CA . VAL B 1 153 ? -34.292 -8.607 -64.784 1.00 25.70 147 VAL B CA 1
ATOM 2845 C C . VAL B 1 153 ? -34.204 -8.478 -66.303 1.00 29.86 147 VAL B C 1
ATOM 2846 O O . VAL B 1 153 ? -33.583 -9.307 -66.982 1.00 24.78 147 VAL B O 1
ATOM 2850 N N . GLU B 1 154 ? -34.817 -7.427 -66.857 1.00 28.20 148 GLU B N 1
ATOM 2851 C CA . GLU B 1 154 ? -34.722 -7.189 -68.292 1.00 29.71 148 GLU B CA 1
ATOM 2852 C C . GLU B 1 154 ? -33.282 -6.940 -68.710 1.00 30.09 148 GLU B C 1
ATOM 2853 O O . GLU B 1 154 ? -32.830 -7.449 -69.745 1.00 31.50 148 GLU B O 1
ATOM 2859 N N . ALA B 1 155 ? -32.546 -6.156 -67.924 1.00 21.22 149 ALA B N 1
ATOM 2860 C CA . ALA B 1 155 ? -31.138 -5.927 -68.233 1.00 25.94 149 ALA B CA 1
ATOM 2861 C C . ALA B 1 155 ? -30.334 -7.227 -68.156 1.00 22.09 149 ALA B C 1
ATOM 2862 O O . ALA B 1 155 ? -29.475 -7.482 -69.009 1.00 27.35 149 ALA B O 1
ATOM 2864 N N . SER B 1 156 ? -30.629 -8.089 -67.179 1.00 24.48 150 SER B N 1
ATOM 2865 C CA . SER B 1 156 ? -29.911 -9.366 -67.084 1.00 19.86 150 SER B CA 1
ATOM 2866 C C . SER B 1 156 ? -30.158 -10.236 -68.310 1.00 20.21 150 SER B C 1
ATOM 2867 O O . SER B 1 156 ? -29.214 -10.739 -68.931 1.00 20.65 150 SER B O 1
ATOM 2870 N N . GLU B 1 157 ? -31.427 -10.437 -68.663 1.00 20.85 151 GLU B N 1
ATOM 2871 C CA . GLU B 1 157 ? -31.763 -11.305 -69.791 1.00 21.04 151 GLU B CA 1
ATOM 2872 C C . GLU B 1 157 ? -31.157 -10.789 -71.091 1.00 27.12 151 GLU B C 1
ATOM 2873 O O . GLU B 1 157 ? -30.633 -11.576 -71.894 1.00 28.53 151 GLU B O 1
ATOM 2879 N N . ALA B 1 158 ? -31.234 -9.472 -71.325 1.00 22.35 152 ALA B N 1
ATOM 2880 C CA . ALA B 1 158 ? -30.708 -8.900 -72.562 1.00 32.93 152 ALA B CA 1
ATOM 2881 C C . ALA B 1 158 ? -29.218 -9.158 -72.688 1.00 26.92 152 ALA B C 1
ATOM 2882 O O . ALA B 1 158 ? -28.738 -9.508 -73.769 1.00 27.25 152 ALA B O 1
ATOM 2884 N N . ALA B 1 159 ? -28.476 -8.987 -71.590 1.00 25.60 153 ALA B N 1
ATOM 2885 C CA . ALA B 1 159 ? -27.041 -9.258 -71.583 1.00 21.47 153 ALA B CA 1
ATOM 2886 C C . ALA B 1 159 ? -26.760 -10.732 -71.825 1.00 23.69 153 ALA B C 1
ATOM 2887 O O . ALA B 1 159 ? -25.888 -11.080 -72.625 1.00 26.34 153 ALA B O 1
ATOM 2889 N N . TYR B 1 160 ? -27.467 -11.614 -71.108 1.00 24.20 154 TYR B N 1
ATOM 2890 C CA . TYR B 1 160 ? -27.289 -13.051 -71.293 1.00 24.11 154 TYR B CA 1
ATOM 2891 C C . TYR B 1 160 ? -27.614 -13.471 -72.721 1.00 23.06 154 TYR B C 1
ATOM 2892 O O . TYR B 1 160 ? -26.884 -14.264 -73.326 1.00 21.78 154 TYR B O 1
ATOM 2901 N N . LYS B 1 161 ? -28.714 -12.950 -73.267 1.00 22.94 155 LYS B N 1
ATOM 2902 C CA . LYS B 1 161 ? -29.130 -13.289 -74.624 1.00 28.61 155 LYS B CA 1
ATOM 2903 C C . LYS B 1 161 ? -28.052 -12.934 -75.643 1.00 31.46 155 LYS B C 1
ATOM 2904 O O . LYS B 1 161 ? -27.723 -13.741 -76.517 1.00 29.18 155 LYS B O 1
ATOM 2907 N N . GLU B 1 162 ? -27.503 -11.718 -75.569 1.00 29.33 156 GLU B N 1
ATOM 2908 C CA . GLU B 1 162 ? -26.482 -11.360 -76.545 1.00 26.72 156 GLU B CA 1
ATOM 2909 C C . GLU B 1 162 ? -25.221 -12.184 -76.332 1.00 28.54 156 GLU B C 1
ATOM 2910 O O . GLU B 1 162 ? -24.588 -12.616 -77.299 1.00 31.80 156 GLU B O 1
ATOM 2916 N N . ALA B 1 163 ? -24.836 -12.405 -75.074 1.00 24.76 157 ALA B N 1
ATOM 2917 C CA . ALA B 1 163 ? -23.695 -13.269 -74.796 1.00 25.28 157 ALA B CA 1
ATOM 2918 C C . ALA B 1 163 ? -23.876 -14.634 -75.447 1.00 23.12 157 ALA B C 1
ATOM 2919 O O . ALA B 1 163 ? -22.954 -15.175 -76.073 1.00 24.35 157 ALA B O 1
ATOM 2921 N N . PHE B 1 164 ? -25.067 -15.207 -75.309 1.00 21.66 158 PHE B N 1
ATOM 2922 C CA . PHE B 1 164 ? -25.275 -16.567 -75.781 1.00 21.29 158 PHE B CA 1
ATOM 2923 C C . PHE B 1 164 ? -25.284 -16.633 -77.304 1.00 26.13 158 PHE B C 1
ATOM 2924 O O . PHE B 1 164 ? -24.734 -17.571 -77.894 1.00 30.63 158 PHE B O 1
ATOM 2932 N N . GLU B 1 165 ? -25.884 -15.642 -77.966 1.00 27.43 159 GLU B N 1
ATOM 2933 C CA . GLU B 1 165 ? -25.858 -15.637 -79.426 1.00 30.41 159 GLU B CA 1
ATOM 2934 C C . GLU B 1 165 ? -24.429 -15.553 -79.950 1.00 30.14 159 GLU B C 1
ATOM 2935 O O . GLU B 1 165 ? -24.064 -16.257 -80.896 1.00 32.03 159 GLU B O 1
ATOM 2941 N N . ILE B 1 166 ? -23.600 -14.702 -79.349 1.00 29.36 160 ILE B N 1
ATOM 2942 C CA . ILE B 1 166 ? -22.212 -14.617 -79.790 1.00 33.90 160 ILE B CA 1
ATOM 2943 C C . ILE B 1 166 ? -21.493 -15.928 -79.511 1.00 33.59 160 ILE B C 1
ATOM 2944 O O . ILE B 1 166 ? -20.747 -16.436 -80.358 1.00 27.99 160 ILE B O 1
ATOM 2949 N N . SER B 1 167 ? -21.731 -16.513 -78.333 1.00 27.08 161 SER B N 1
ATOM 2950 C CA . SER B 1 167 ? -21.044 -17.746 -77.964 1.00 25.28 161 SER B CA 1
ATOM 2951 C C . SER B 1 167 ? -21.438 -18.882 -78.886 1.00 30.54 161 SER B C 1
ATOM 2952 O O . SER B 1 167 ? -20.585 -19.676 -79.293 1.00 33.94 161 SER B O 1
ATOM 2955 N N . LYS B 1 168 ? -22.722 -18.966 -79.241 1.00 32.05 162 LYS B N 1
ATOM 2956 C CA . LYS B 1 168 ? -23.169 -19.997 -80.170 1.00 29.33 162 LYS B CA 1
ATOM 2957 C C . LYS B 1 168 ? -22.512 -19.835 -81.536 1.00 39.45 162 LYS B C 1
ATOM 2958 O O . LYS B 1 168 ? -22.175 -20.825 -82.197 1.00 38.72 162 LYS B O 1
ATOM 2963 N N . GLU B 1 169 ? -22.323 -18.594 -81.978 1.00 35.62 163 GLU B N 1
ATOM 2964 C CA . GLU B 1 169 ? -21.804 -18.347 -83.310 1.00 38.51 163 GLU B CA 1
ATOM 2965 C C . GLU B 1 169 ? -20.281 -18.406 -83.379 1.00 43.87 163 GLU B C 1
ATOM 2966 O O . GLU B 1 169 ? -19.739 -18.602 -84.472 1.00 48.19 163 GLU B O 1
ATOM 2970 N N . HIS B 1 170 ? -19.569 -18.286 -82.251 1.00 36.85 164 HIS B N 1
ATOM 2971 C CA . HIS B 1 170 ? -18.113 -18.197 -82.313 1.00 38.29 164 HIS B CA 1
ATOM 2972 C C . HIS B 1 170 ? -17.369 -19.088 -81.322 1.00 38.06 164 HIS B C 1
ATOM 2973 O O . HIS B 1 170 ? -16.137 -18.990 -81.231 1.00 43.00 164 HIS B O 1
ATOM 2980 N N . MET B 1 171 ? -18.059 -19.944 -80.575 1.00 35.01 165 MET B N 1
ATOM 2981 C CA . MET B 1 171 ? -17.401 -20.777 -79.575 1.00 37.19 165 MET B CA 1
ATOM 2982 C C . MET B 1 171 ? -17.889 -22.214 -79.667 1.00 34.00 165 MET B C 1
ATOM 2983 O O . MET B 1 171 ? -19.067 -22.458 -79.941 1.00 30.87 165 MET B O 1
ATOM 2988 N N . GLN B 1 172 ? -16.979 -23.160 -79.433 1.00 36.80 166 GLN B N 1
ATOM 2989 C CA . GLN B 1 172 ? -17.365 -24.560 -79.414 1.00 39.60 166 GLN B CA 1
ATOM 2990 C C . GLN B 1 172 ? -18.220 -24.857 -78.178 1.00 35.16 166 GLN B C 1
ATOM 2991 O O . GLN B 1 172 ? -18.031 -24.255 -77.117 1.00 27.96 166 GLN B O 1
ATOM 2993 N N . PRO B 1 173 ? -19.165 -25.801 -78.297 1.00 36.43 167 PRO B N 1
ATOM 2994 C CA . PRO B 1 173 ? -20.027 -26.175 -77.158 1.00 28.30 167 PRO B CA 1
ATOM 2995 C C . PRO B 1 173 ? -19.289 -26.558 -75.886 1.00 32.62 167 PRO B C 1
ATOM 2996 O O . PRO B 1 173 ? -19.862 -26.490 -74.795 1.00 36.96 167 PRO B O 1
ATOM 3000 N N . THR B 1 174 ? -18.031 -26.980 -76.009 1.00 32.49 168 THR B N 1
ATOM 3001 C CA . THR B 1 174 ? -17.216 -27.407 -74.876 1.00 30.47 168 THR B CA 1
ATOM 3002 C C . THR B 1 174 ? -16.482 -26.264 -74.191 1.00 32.19 168 THR B C 1
ATOM 3003 O O . THR B 1 174 ? -15.929 -26.471 -73.104 1.00 32.04 168 THR B O 1
ATOM 3007 N N . HIS B 1 175 ? -16.436 -25.092 -74.807 1.00 27.24 169 HIS B N 1
ATOM 3008 C CA . HIS B 1 175 ? -15.680 -23.984 -74.245 1.00 33.29 169 HIS B CA 1
ATOM 3009 C C . HIS B 1 175 ? -16.193 -23.675 -72.843 1.00 28.18 169 HIS B C 1
ATOM 3010 O O . HIS B 1 175 ? -17.406 -23.479 -72.658 1.00 29.55 169 HIS B O 1
ATOM 3017 N N . PRO B 1 176 ? -15.325 -23.664 -71.832 1.00 25.10 170 PRO B N 1
ATOM 3018 C CA . PRO B 1 176 ? -15.806 -23.422 -70.463 1.00 24.15 170 PRO B CA 1
ATOM 3019 C C . PRO B 1 176 ? -16.601 -22.135 -70.309 1.00 27.54 170 PRO B C 1
ATOM 3020 O O . PRO B 1 176 ? -17.572 -22.112 -69.547 1.00 26.55 170 PRO B O 1
ATOM 3024 N N . ILE B 1 177 ? -16.222 -21.062 -71.005 1.00 28.70 171 ILE B N 1
ATOM 3025 C CA . ILE B 1 177 ? -16.961 -19.809 -70.871 1.00 24.47 171 ILE B CA 1
ATOM 3026 C C . ILE B 1 177 ? -18.369 -19.955 -71.435 1.00 29.39 171 ILE B C 1
ATOM 3027 O O . ILE B 1 177 ? -19.345 -19.492 -70.832 1.00 18.84 171 ILE B O 1
ATOM 3032 N N . ARG B 1 178 ? -18.502 -20.580 -72.611 1.00 29.61 172 ARG B N 1
ATOM 3033 C CA . ARG B 1 178 ? -19.836 -20.797 -73.158 1.00 25.94 172 ARG B CA 1
ATOM 3034 C C . ARG B 1 178 ? -20.646 -21.742 -72.274 1.00 24.31 172 ARG B C 1
ATOM 3035 O O . ARG B 1 178 ? -21.843 -21.521 -72.062 1.00 28.16 172 ARG B O 1
ATOM 3043 N N . LEU B 1 179 ? -20.018 -22.794 -71.739 1.00 28.47 173 LEU B N 1
ATOM 3044 C CA . LEU B 1 179 ? -20.734 -23.673 -70.813 1.00 25.36 173 LEU B CA 1
ATOM 3045 C C . LEU B 1 179 ? -21.125 -22.934 -69.534 1.00 21.18 173 LEU B C 1
ATOM 3046 O O . LEU B 1 179 ? -22.240 -23.103 -69.028 1.00 22.10 173 LEU B O 1
ATOM 3051 N N . GLY B 1 180 ? -20.226 -22.107 -68.999 1.00 20.33 174 GLY B N 1
ATOM 3052 C CA . GLY B 1 180 ? -20.548 -21.380 -67.782 1.00 17.40 174 GLY B CA 1
ATOM 3053 C C . GLY B 1 180 ? -21.688 -20.407 -67.989 1.00 19.44 174 GLY B C 1
ATOM 3054 O O . GLY B 1 180 ? -22.469 -20.150 -67.065 1.00 17.67 174 GLY B O 1
ATOM 3055 N N . LEU B 1 181 ? -21.829 -19.894 -69.217 1.00 23.23 175 LEU B N 1
ATOM 3056 C CA . LEU B 1 181 ? -22.873 -18.928 -69.551 1.00 16.13 175 LEU B CA 1
ATOM 3057 C C . LEU B 1 181 ? -24.223 -19.615 -69.688 1.00 16.32 175 LEU B C 1
ATOM 3058 O O . LEU B 1 181 ? -25.231 -19.131 -69.167 1.00 15.70 175 LEU B O 1
ATOM 3063 N N . ALA B 1 182 ? -24.253 -20.748 -70.394 1.00 17.02 176 ALA B N 1
ATOM 3064 C CA . ALA B 1 182 ? -25.452 -21.577 -70.442 1.00 21.04 176 ALA B CA 1
ATOM 3065 C C . ALA B 1 182 ? -25.929 -21.939 -69.039 1.00 25.88 176 ALA B C 1
ATOM 3066 O O . ALA B 1 182 ? -27.119 -21.817 -68.724 1.00 21.07 176 ALA B O 1
ATOM 3068 N N . LEU B 1 183 ? -25.011 -22.393 -68.184 1.00 16.96 177 LEU B N 1
ATOM 3069 C CA . LEU B 1 183 ? -25.356 -22.687 -66.792 1.00 19.35 177 LEU B CA 1
ATOM 3070 C C . LEU B 1 183 ? -26.012 -21.489 -66.108 1.00 16.98 177 LEU B C 1
ATOM 3071 O O . LEU B 1 183 ? -27.124 -21.590 -65.574 1.00 18.45 177 LEU B O 1
ATOM 3076 N N . ASN B 1 184 ? -25.329 -20.338 -66.108 1.00 15.28 178 ASN B N 1
ATOM 3077 C CA . ASN B 1 184 ? -25.844 -19.197 -65.351 1.00 15.27 178 ASN B CA 1
ATOM 3078 C C . ASN B 1 184 ? -27.119 -18.648 -65.977 1.00 21.10 178 ASN B C 1
ATOM 3079 O O . ASN B 1 184 ? -28.022 -18.208 -65.255 1.00 22.25 178 ASN B O 1
ATOM 3084 N N . PHE B 1 185 ? -27.214 -18.677 -67.312 1.00 26.31 179 PHE B N 1
ATOM 3085 C CA . PHE B 1 185 ? -28.439 -18.262 -67.993 1.00 23.57 179 PHE B CA 1
ATOM 3086 C C . PHE B 1 185 ? -29.605 -19.186 -67.629 1.00 24.25 179 PHE B C 1
ATOM 3087 O O . PHE B 1 185 ? -30.724 -18.719 -67.380 1.00 20.12 179 PHE B O 1
ATOM 3095 N N . SER B 1 186 ? -29.369 -20.507 -67.586 1.00 20.67 180 SER B N 1
ATOM 3096 C CA . SER B 1 186 ? -30.446 -21.396 -67.157 1.00 20.59 180 SER B CA 1
ATOM 3097 C C . SER B 1 186 ? -30.809 -21.142 -65.696 1.00 19.94 180 SER B C 1
ATOM 3098 O O . SER B 1 186 ? -31.990 -21.128 -65.339 1.00 23.31 180 SER B O 1
ATOM 3101 N N . VAL B 1 187 ? -29.815 -20.904 -64.840 1.00 17.15 181 VAL B N 1
ATOM 3102 C CA . VAL B 1 187 ? -30.117 -20.517 -63.457 1.00 17.20 181 VAL B CA 1
ATOM 3103 C C . VAL B 1 187 ? -30.981 -19.248 -63.427 1.00 24.05 181 VAL B C 1
ATOM 3104 O O . VAL B 1 187 ? -31.925 -19.144 -62.632 1.00 22.37 181 VAL B O 1
ATOM 3108 N N . PHE B 1 188 ? -30.680 -18.268 -64.294 1.00 18.82 182 PHE B N 1
ATOM 3109 C CA . PHE B 1 188 ? -31.506 -17.057 -64.391 1.00 21.36 182 PHE B CA 1
ATOM 3110 C C . PHE B 1 188 ? -32.967 -17.401 -64.660 1.00 22.71 182 PHE B C 1
ATOM 3111 O O . PHE B 1 188 ? -33.867 -16.900 -63.977 1.00 26.21 182 PHE B O 1
ATOM 3119 N N . TYR B 1 189 ? -33.223 -18.242 -65.670 1.00 18.69 183 TYR B N 1
ATOM 3120 C CA . TYR B 1 189 ? -34.597 -18.628 -65.976 1.00 21.94 183 TYR B CA 1
ATOM 3121 C C . TYR B 1 189 ? -35.248 -19.326 -64.791 1.00 23.72 183 TYR B C 1
ATOM 3122 O O . TYR B 1 189 ? -36.406 -19.046 -64.454 1.00 24.38 183 TYR B O 1
ATOM 3131 N N . TYR B 1 190 ? -34.516 -20.220 -64.128 1.00 21.30 184 TYR B N 1
ATOM 3132 C CA . TYR B 1 190 ? -35.134 -21.001 -63.066 1.00 24.33 184 TYR B CA 1
ATOM 3133 C C . TYR B 1 190 ? -35.312 -20.174 -61.798 1.00 27.50 184 TYR B C 1
ATOM 3134 O O . TYR B 1 190 ? -36.412 -20.125 -61.241 1.00 26.05 184 TYR B O 1
ATOM 3143 N N . GLU B 1 191 ? -34.254 -19.493 -61.343 1.00 20.99 185 GLU B N 1
ATOM 3144 C CA . GLU B 1 191 ? -34.309 -18.830 -60.041 1.00 27.97 185 GLU B CA 1
ATOM 3145 C C . GLU B 1 191 ? -34.947 -17.445 -60.117 1.00 26.39 185 GLU B C 1
ATOM 3146 O O . GLU B 1 191 ? -35.643 -17.035 -59.184 1.00 29.15 185 GLU B O 1
ATOM 3152 N N . ILE B 1 192 ? -34.713 -16.708 -61.196 1.00 24.66 186 ILE B N 1
ATOM 3153 C CA . ILE B 1 192 ? -35.171 -15.323 -61.285 1.00 21.91 186 ILE B CA 1
ATOM 3154 C C . ILE B 1 192 ? -36.535 -15.232 -61.952 1.00 27.74 186 ILE B C 1
ATOM 3155 O O . ILE B 1 192 ? -37.437 -14.548 -61.461 1.00 29.92 186 ILE B O 1
ATOM 3160 N N . GLN B 1 193 ? -36.696 -15.901 -63.094 1.00 24.35 187 GLN B N 1
ATOM 3161 C CA . GLN B 1 193 ? -37.927 -15.850 -63.865 1.00 30.15 187 GLN B CA 1
ATOM 3162 C C . GLN B 1 193 ? -38.947 -16.892 -63.443 1.00 34.70 187 GLN B C 1
ATOM 3163 O O . GLN B 1 193 ? -40.094 -16.821 -63.899 1.00 33.08 187 GLN B O 1
ATOM 3169 N N . ASN B 1 194 ? -38.560 -17.845 -62.591 1.00 33.91 188 ASN B N 1
ATOM 3170 C CA . ASN B 1 194 ? -39.413 -18.975 -62.230 1.00 36.14 188 ASN B CA 1
ATOM 3171 C C . ASN B 1 194 ? -39.951 -19.663 -63.483 1.00 33.64 188 ASN B C 1
ATOM 3172 O O . ASN B 1 194 ? -41.123 -20.034 -63.560 1.00 34.58 188 ASN B O 1
ATOM 3177 N N . ALA B 1 195 ? -39.085 -19.809 -64.489 1.00 28.42 189 ALA B N 1
ATOM 3178 C CA . ALA B 1 195 ? -39.436 -20.441 -65.756 1.00 32.44 189 ALA B CA 1
ATOM 3179 C C . ALA B 1 195 ? -38.702 -21.769 -65.873 1.00 37.82 189 ALA B C 1
ATOM 3180 O O . ALA B 1 195 ? -37.708 -21.868 -66.606 1.00 35.07 189 ALA B O 1
ATOM 3182 N N . PRO B 1 196 ? -39.161 -22.809 -65.175 1.00 35.37 190 PRO B N 1
ATOM 3183 C CA . PRO B 1 196 ? -38.387 -24.063 -65.145 1.00 34.73 190 PRO B CA 1
ATOM 3184 C C . PRO B 1 196 ? -38.243 -24.720 -66.504 1.00 31.65 190 PRO B C 1
ATOM 3185 O O . PRO B 1 196 ? -37.180 -25.276 -66.809 1.00 36.10 190 PRO B O 1
ATOM 3189 N N . GLU B 1 197 ? -39.277 -24.664 -67.341 1.00 36.55 191 GLU B N 1
ATOM 3190 C CA . GLU B 1 197 ? -39.204 -25.347 -68.630 1.00 38.85 191 GLU B CA 1
ATOM 3191 C C . GLU B 1 197 ? -38.160 -24.692 -69.529 1.00 30.38 191 GLU B C 1
ATOM 3192 O O . GLU B 1 197 ? -37.319 -25.373 -70.121 1.00 37.59 191 GLU B O 1
ATOM 3194 N N . GLN B 1 198 ? -38.196 -23.364 -69.624 1.00 35.21 192 GLN B N 1
ATOM 3195 C CA . GLN B 1 198 ? -37.166 -22.623 -70.346 1.00 34.60 192 GLN B CA 1
ATOM 3196 C C . GLN B 1 198 ? -35.776 -22.929 -69.796 1.00 35.15 192 GLN B C 1
ATOM 3197 O O . GLN B 1 198 ? -34.822 -23.134 -70.561 1.00 30.25 192 GLN B O 1
ATOM 3203 N N . ALA B 1 199 ? -35.648 -22.976 -68.465 1.00 30.32 193 ALA B N 1
ATOM 3204 C CA . ALA B 1 199 ? -34.353 -23.212 -67.843 1.00 23.76 193 ALA B CA 1
ATOM 3205 C C . ALA B 1 199 ? -33.822 -24.598 -68.187 1.00 30.90 193 ALA B C 1
ATOM 3206 O O . ALA B 1 199 ? -32.651 -24.757 -68.566 1.00 27.14 193 ALA B O 1
ATOM 3208 N N . CYS B 1 200 ? -34.677 -25.618 -68.056 1.00 27.26 194 CYS B N 1
ATOM 3209 C CA . CYS B 1 200 ? -34.265 -26.984 -68.366 1.00 32.97 194 CYS B CA 1
ATOM 3210 C C . CYS B 1 200 ? -33.945 -27.144 -69.843 1.00 31.47 194 CYS B C 1
ATOM 3211 O O . CYS B 1 200 ? -32.962 -27.802 -70.203 1.00 34.76 194 CYS B O 1
ATOM 3214 N N . LEU B 1 201 ? -34.762 -26.549 -70.714 1.00 32.33 195 LEU B N 1
ATOM 3215 C CA . LEU B 1 201 ? -34.483 -26.616 -72.146 1.00 34.42 195 LEU B CA 1
ATOM 3216 C C . LEU B 1 201 ? -33.086 -26.086 -72.459 1.00 37.98 195 LEU B C 1
ATOM 3217 O O . LEU B 1 201 ? -32.344 -26.693 -73.243 1.00 32.81 195 LEU B O 1
ATOM 3220 N N . LEU B 1 202 ? -32.702 -24.969 -71.831 1.00 26.60 196 LEU B N 1
ATOM 3221 C CA . LEU B 1 202 ? -31.402 -24.365 -72.101 1.00 32.07 196 LEU B CA 1
ATOM 3222 C C . LEU B 1 202 ? -30.280 -25.247 -71.580 1.00 29.43 196 LEU B C 1
ATOM 3223 O O . LEU B 1 202 ? -29.355 -25.598 -72.319 1.00 30.31 196 LEU B O 1
ATOM 3228 N N . ALA B 1 203 ? -30.352 -25.613 -70.299 1.00 26.06 197 ALA B N 1
ATOM 3229 C CA . ALA B 1 203 ? -29.301 -26.417 -69.698 1.00 25.49 197 ALA B CA 1
ATOM 3230 C C . ALA B 1 203 ? -29.130 -27.741 -70.432 1.00 24.22 197 ALA B C 1
ATOM 3231 O O . ALA B 1 203 ? -28.001 -28.199 -70.632 1.00 26.31 197 ALA B O 1
ATOM 3233 N N . LYS B 1 204 ? -30.233 -28.356 -70.862 1.00 25.94 198 LYS B N 1
ATOM 3234 C CA . LYS B 1 204 ? -30.147 -29.651 -71.537 1.00 27.82 198 LYS B CA 1
ATOM 3235 C C . LYS B 1 204 ? -29.562 -29.517 -72.937 1.00 34.26 198 LYS B C 1
ATOM 3236 O O . LYS B 1 204 ? -28.801 -30.384 -73.383 1.00 30.32 198 LYS B O 1
ATOM 3240 N N . GLN B 1 205 ? -29.904 -28.443 -73.652 1.00 31.84 199 GLN B N 1
ATOM 3241 C CA . GLN B 1 205 ? -29.275 -28.206 -74.946 1.00 34.69 199 GLN B CA 1
ATOM 3242 C C . GLN B 1 205 ? -27.767 -28.007 -74.796 1.00 33.76 199 GLN B C 1
ATOM 3243 O O . GLN B 1 205 ? -26.978 -28.564 -75.568 1.00 29.57 199 GLN B O 1
ATOM 3246 N N . ALA B 1 206 ? -27.349 -27.219 -73.802 1.00 31.21 200 ALA B N 1
ATOM 3247 C CA . ALA B 1 206 ? -25.926 -26.966 -73.602 1.00 25.56 200 ALA B CA 1
ATOM 3248 C C . ALA B 1 206 ? -25.173 -28.245 -73.257 1.00 27.93 200 ALA B C 1
ATOM 3249 O O . ALA B 1 206 ? -24.065 -28.478 -73.757 1.00 26.31 200 ALA B O 1
ATOM 3251 N N . PHE B 1 207 ? -25.749 -29.078 -72.386 1.00 25.89 201 PHE B N 1
ATOM 3252 C CA . PHE B 1 207 ? -25.091 -30.323 -72.008 1.00 29.18 201 PHE B CA 1
ATOM 3253 C C . PHE B 1 207 ? -24.959 -31.260 -73.206 1.00 28.95 201 PHE B C 1
ATOM 3254 O O . PHE B 1 207 ? -23.879 -31.808 -73.458 1.00 31.94 201 PHE B O 1
ATOM 3262 N N . ASP B 1 208 ? -26.044 -31.447 -73.965 1.00 29.83 202 ASP B N 1
ATOM 3263 C CA . ASP B 1 208 ? -25.997 -32.371 -75.100 1.00 33.83 202 ASP B CA 1
ATOM 3264 C C . ASP B 1 208 ? -25.047 -31.876 -76.190 1.00 36.07 202 ASP B C 1
ATOM 3265 O O . ASP B 1 208 ? -24.324 -32.674 -76.800 1.00 33.91 202 ASP B O 1
ATOM 3270 N N . ASP B 1 209 ? -25.022 -30.565 -76.445 1.00 32.65 203 ASP B N 1
ATOM 3271 C CA . ASP B 1 209 ? -24.092 -30.047 -77.448 1.00 32.43 203 ASP B CA 1
ATOM 3272 C C . ASP B 1 209 ? -22.641 -30.249 -77.028 1.00 34.45 203 ASP B C 1
ATOM 3273 O O . ASP B 1 209 ? -21.773 -30.452 -77.882 1.00 32.64 203 ASP B O 1
ATOM 3278 N N . ALA B 1 210 ? -22.350 -30.187 -75.732 1.00 36.75 204 ALA B N 1
ATOM 3279 C CA . ALA B 1 210 ? -20.964 -30.326 -75.300 1.00 37.52 204 ALA B CA 1
ATOM 3280 C C . ALA B 1 210 ? -20.522 -31.787 -75.285 1.00 31.75 204 ALA B C 1
ATOM 3281 O O . ALA B 1 210 ? -19.420 -32.110 -75.736 1.00 33.57 204 ALA B O 1
ATOM 3283 N N . ILE B 1 211 ? -21.363 -32.682 -74.774 1.00 31.02 205 ILE B N 1
ATOM 3284 C CA . ILE B 1 211 ? -20.895 -34.038 -74.524 1.00 32.31 205 ILE B CA 1
ATOM 3285 C C . ILE B 1 211 ? -20.585 -34.755 -75.829 1.00 35.51 205 ILE B C 1
ATOM 3286 O O . ILE B 1 211 ? -19.710 -35.624 -75.869 1.00 37.26 205 ILE B O 1
ATOM 3291 N N . ALA B 1 212 ? -21.240 -34.367 -76.925 1.00 40.14 206 ALA B N 1
ATOM 3292 C CA . ALA B 1 212 ? -20.978 -35.014 -78.204 1.00 41.70 206 ALA B CA 1
ATOM 3293 C C . ALA B 1 212 ? -19.567 -34.729 -78.707 1.00 40.32 206 ALA B C 1
ATOM 3294 O O . ALA B 1 212 ? -19.013 -35.523 -79.472 1.00 42.96 206 ALA B O 1
ATOM 3296 N N . GLU B 1 213 ? -18.962 -33.628 -78.277 1.00 36.31 207 GLU B N 1
ATOM 3297 C CA . GLU B 1 213 ? -17.645 -33.229 -78.753 1.00 43.22 207 GLU B CA 1
ATOM 3298 C C . GLU B 1 213 ? -16.588 -33.316 -77.665 1.00 41.66 207 GLU B C 1
ATOM 3299 O O . GLU B 1 213 ? -15.435 -32.942 -77.898 1.00 42.65 207 GLU B O 1
ATOM 3305 N N . LEU B 1 214 ? -16.961 -33.813 -76.486 1.00 38.32 208 LEU B N 1
ATOM 3306 C CA . LEU B 1 214 ? -16.049 -33.897 -75.356 1.00 38.43 208 LEU B CA 1
ATOM 3307 C C . LEU B 1 214 ? -14.850 -34.786 -75.659 1.00 41.09 208 LEU B C 1
ATOM 3308 O O . LEU B 1 214 ? -13.743 -34.516 -75.180 1.00 37.18 208 LEU B O 1
ATOM 3313 N N . ASP B 1 215 ? -15.045 -35.840 -76.457 1.00 38.24 209 ASP B N 1
ATOM 3314 C CA . ASP B 1 215 ? -13.998 -36.829 -76.696 1.00 42.49 209 ASP B CA 1
ATOM 3315 C C . ASP B 1 215 ? -12.793 -36.251 -77.429 1.00 44.92 209 ASP B C 1
ATOM 3316 O O . ASP B 1 215 ? -11.784 -36.946 -77.575 1.00 45.89 209 ASP B O 1
ATOM 3321 N N . THR B 1 216 ? -12.868 -35.003 -77.883 1.00 50.28 210 THR B N 1
ATOM 3322 C CA . THR B 1 216 ? -11.831 -34.400 -78.703 1.00 60.61 210 THR B CA 1
ATOM 3323 C C . THR B 1 216 ? -10.944 -33.428 -77.922 1.00 64.16 210 THR B C 1
ATOM 3324 O O . THR B 1 216 ? -10.198 -32.660 -78.536 1.00 71.30 210 THR B O 1
ATOM 3328 N N . LEU B 1 217 ? -11.008 -33.442 -76.588 1.00 57.10 211 LEU B N 1
ATOM 3329 C CA . LEU B 1 217 ? -10.274 -32.491 -75.762 1.00 48.74 211 LEU B CA 1
ATOM 3330 C C . LEU B 1 217 ? -9.038 -33.131 -75.131 1.00 53.23 211 LEU B C 1
ATOM 3331 O O . LEU B 1 217 ? -9.021 -34.326 -74.824 1.00 51.02 211 LEU B O 1
ATOM 3336 N N . ASN B 1 218 ? -7.998 -32.315 -74.943 1.00 52.27 212 ASN B N 1
ATOM 3337 C CA . ASN B 1 218 ? -6.842 -32.741 -74.170 1.00 52.00 212 ASN B CA 1
ATOM 3338 C C . ASN B 1 218 ? -7.242 -32.901 -72.706 1.00 48.01 212 ASN B C 1
ATOM 3339 O O . ASN B 1 218 ? -8.364 -32.579 -72.305 1.00 45.37 212 ASN B O 1
ATOM 3341 N N . GLU B 1 219 ? -6.313 -33.411 -71.896 1.00 55.96 213 GLU B N 1
ATOM 3342 C CA . GLU B 1 219 ? -6.641 -33.694 -70.499 1.00 57.79 213 GLU B CA 1
ATOM 3343 C C . GLU B 1 219 ? -7.118 -32.438 -69.773 1.00 60.07 213 GLU B C 1
ATOM 3344 O O . GLU B 1 219 ? -8.180 -32.441 -69.137 1.00 54.62 213 GLU B O 1
ATOM 3350 N N . ASP B 1 220 ? -6.352 -31.345 -69.873 1.00 63.21 214 ASP B N 1
ATOM 3351 C CA . ASP B 1 220 ? -6.666 -30.144 -69.102 1.00 62.42 214 ASP B CA 1
ATOM 3352 C C . ASP B 1 220 ? -7.998 -29.536 -69.528 1.00 55.13 214 ASP B C 1
ATOM 3353 O O . ASP B 1 220 ? -8.821 -29.162 -68.679 1.00 48.74 214 ASP B O 1
ATOM 3355 N N . SER B 1 221 ? -8.229 -29.428 -70.841 1.00 52.08 215 SER B N 1
ATOM 3356 C CA . SER B 1 221 ? -9.466 -28.836 -71.335 1.00 46.10 215 SER B CA 1
ATOM 3357 C C . SER B 1 221 ? -10.677 -29.680 -70.953 1.00 48.25 215 SER B C 1
ATOM 3358 O O . SER B 1 221 ? -11.770 -29.143 -70.746 1.00 46.32 215 SER B O 1
ATOM 3360 N N . TYR B 1 222 ? -10.490 -30.994 -70.821 1.00 48.31 216 TYR B N 1
ATOM 3361 C CA . TYR B 1 222 ? -11.582 -31.889 -70.453 1.00 46.36 216 TYR B CA 1
ATOM 3362 C C . TYR B 1 222 ? -12.019 -31.676 -69.007 1.00 51.32 216 TYR B C 1
ATOM 3363 O O . TYR B 1 222 ? -13.221 -31.690 -68.709 1.00 51.69 216 TYR B O 1
ATOM 3372 N N . LYS B 1 223 ? -11.060 -31.484 -68.096 1.00 53.29 217 LYS B N 1
ATOM 3373 C CA . LYS B 1 223 ? -11.396 -31.250 -66.694 1.00 51.19 217 LYS B CA 1
ATOM 3374 C C . LYS B 1 223 ? -12.260 -30.005 -66.533 1.00 47.02 217 LYS B C 1
ATOM 3375 O O . LYS B 1 223 ? -13.249 -30.015 -65.790 1.00 45.91 217 LYS B O 1
ATOM 3377 N N . ASP B 1 224 ? -11.905 -28.921 -67.234 1.00 50.27 218 ASP B N 1
ATOM 3378 C CA . ASP B 1 224 ? -12.653 -27.670 -67.119 1.00 45.38 218 ASP B CA 1
ATOM 3379 C C . ASP B 1 224 ? -14.093 -27.837 -67.593 1.00 38.58 218 ASP B C 1
ATOM 3380 O O . ASP B 1 224 ? -15.041 -27.411 -66.920 1.00 36.19 218 ASP B O 1
ATOM 3385 N N . SER B 1 225 ? -14.273 -28.434 -68.769 1.00 36.89 219 SER B N 1
ATOM 3386 C CA . SER B 1 225 ? -15.606 -28.527 -69.353 1.00 34.34 219 SER B CA 1
ATOM 3387 C C . SER B 1 225 ? -16.500 -29.486 -68.568 1.00 36.33 219 SER B C 1
ATOM 3388 O O . SER B 1 225 ? -17.686 -29.207 -68.364 1.00 32.46 219 SER B O 1
ATOM 3391 N N . THR B 1 226 ? -15.962 -30.629 -68.128 1.00 34.60 220 THR B N 1
ATOM 3392 C CA . THR B 1 226 ? -16.817 -31.609 -67.457 1.00 33.02 220 THR B CA 1
ATOM 3393 C C . THR B 1 226 ? -17.277 -31.110 -66.092 1.00 31.48 220 THR B C 1
ATOM 3394 O O . THR B 1 226 ? -18.408 -31.386 -65.681 1.00 36.47 220 THR B O 1
ATOM 3398 N N . LEU B 1 227 ? -16.410 -30.398 -65.366 1.00 32.89 221 LEU B N 1
ATOM 3399 C CA . LEU B 1 227 ? -16.830 -29.795 -64.104 1.00 38.81 221 LEU B CA 1
ATOM 3400 C C . LEU B 1 227 ? -18.103 -28.979 -64.300 1.00 42.19 221 LEU B C 1
ATOM 3401 O O . LEU B 1 227 ? -19.071 -29.125 -63.546 1.00 44.94 221 LEU B O 1
ATOM 3404 N N . ILE B 1 228 ? -18.142 -28.157 -65.349 1.00 38.02 222 ILE B N 1
ATOM 3405 C CA . ILE B 1 228 ? -19.316 -27.320 -65.573 1.00 32.94 222 ILE B CA 1
ATOM 3406 C C . ILE B 1 228 ? -20.489 -28.161 -66.060 1.00 32.70 222 ILE B C 1
ATOM 3407 O O . ILE B 1 228 ? -21.645 -27.904 -65.705 1.00 28.71 222 ILE B O 1
ATOM 3412 N N . MET B 1 229 ? -20.216 -29.180 -66.875 1.00 31.04 223 MET B N 1
ATOM 3413 C CA . MET B 1 229 ? -21.292 -30.028 -67.374 1.00 30.13 223 MET B CA 1
ATOM 3414 C C . MET B 1 229 ? -21.938 -30.829 -66.259 1.00 32.98 223 MET B C 1
ATOM 3415 O O . MET B 1 229 ? -23.143 -31.102 -66.319 1.00 31.29 223 MET B O 1
ATOM 3420 N N . GLN B 1 230 ? -21.159 -31.224 -65.247 1.00 32.46 224 GLN B N 1
ATOM 3421 C CA . GLN B 1 230 ? -21.746 -31.911 -64.101 1.00 38.02 224 GLN B CA 1
ATOM 3422 C C . GLN B 1 230 ? -22.709 -31.005 -63.345 1.00 34.51 224 GLN B C 1
ATOM 3423 O O . GLN B 1 230 ? -23.736 -31.478 -62.846 1.00 37.92 224 GLN B O 1
ATOM 3429 N N . LEU B 1 231 ? -22.403 -29.704 -63.267 1.00 28.19 225 LEU B N 1
ATOM 3430 C CA . LEU B 1 231 ? -23.315 -28.756 -62.624 1.00 34.56 225 LEU B CA 1
ATOM 3431 C C . LEU B 1 231 ? -24.596 -28.587 -63.427 1.00 25.56 225 LEU B C 1
ATOM 3432 O O . LEU B 1 231 ? -25.686 -28.497 -62.853 1.00 28.72 225 LEU B O 1
ATOM 3437 N N . LEU B 1 232 ? -24.487 -28.512 -64.753 1.00 23.59 226 LEU B N 1
ATOM 3438 C CA . LEU B 1 232 ? -25.687 -28.506 -65.579 1.00 27.95 226 LEU B CA 1
ATOM 3439 C C . LEU B 1 232 ? -26.532 -29.735 -65.286 1.00 31.63 226 LEU B C 1
ATOM 3440 O O . LEU B 1 232 ? -27.743 -29.633 -65.050 1.00 34.50 226 LEU B O 1
ATOM 3445 N N . ARG B 1 233 ? -25.894 -30.906 -65.267 1.00 29.39 227 ARG B N 1
ATOM 3446 C CA . ARG B 1 233 ? -26.616 -32.153 -65.032 1.00 34.12 227 ARG B CA 1
ATOM 3447 C C . ARG B 1 233 ? -27.273 -32.167 -63.654 1.00 30.68 227 ARG B C 1
ATOM 3448 O O . ARG B 1 233 ? -28.403 -32.654 -63.502 1.00 42.12 227 ARG B O 1
ATOM 3453 N N . ASP B 1 234 ? -26.590 -31.637 -62.635 1.00 34.69 228 ASP B N 1
ATOM 3454 C CA . ASP B 1 234 ? -27.177 -31.614 -61.292 1.00 37.90 228 ASP B CA 1
ATOM 3455 C C . ASP B 1 234 ? -28.396 -30.697 -61.230 1.00 30.83 228 ASP B C 1
ATOM 3456 O O . ASP B 1 234 ? -29.439 -31.069 -60.679 1.00 33.23 228 ASP B O 1
ATOM 3461 N N . ASN B 1 235 ? -28.277 -29.486 -61.772 1.00 31.48 229 ASN B N 1
ATOM 3462 C CA . ASN B 1 235 ? -29.416 -28.574 -61.794 1.00 32.63 229 ASN B CA 1
ATOM 3463 C C . ASN B 1 235 ? -30.604 -29.193 -62.521 1.00 37.11 229 ASN B C 1
ATOM 3464 O O . ASN B 1 235 ? -31.738 -29.117 -62.039 1.00 38.84 229 ASN B O 1
ATOM 3469 N N . LEU B 1 236 ? -30.365 -29.798 -63.688 1.00 29.37 230 LEU B N 1
ATOM 3470 C CA . LEU B 1 236 ? -31.453 -30.437 -64.424 1.00 34.46 230 LEU B CA 1
ATOM 3471 C C . LEU B 1 236 ? -32.156 -31.487 -63.578 1.00 38.41 230 LEU B C 1
ATOM 3472 O O . LEU B 1 236 ? -33.390 -31.565 -63.576 1.00 39.53 230 LEU B O 1
ATOM 3477 N N . THR B 1 237 ? -31.394 -32.302 -62.848 1.00 38.66 231 THR B N 1
ATOM 3478 C CA . THR B 1 237 ? -32.020 -33.304 -61.993 1.00 45.60 231 THR B CA 1
ATOM 3479 C C . THR B 1 237 ? -32.832 -32.646 -60.879 1.00 48.47 231 THR B C 1
ATOM 3480 O O . THR B 1 237 ? -33.977 -33.033 -60.617 1.00 48.73 231 THR B O 1
ATOM 3484 N N . LEU B 1 238 ? -32.258 -31.635 -60.222 1.00 44.78 232 LEU B N 1
ATOM 3485 C CA . LEU B 1 238 ? -32.963 -30.958 -59.137 1.00 52.62 232 LEU B CA 1
ATOM 3486 C C . LEU B 1 238 ? -34.191 -30.218 -59.649 1.00 54.79 232 LEU B C 1
ATOM 3487 O O . LEU B 1 238 ? -35.254 -30.257 -59.018 1.00 54.20 232 LEU B O 1
ATOM 3490 N N . TRP B 1 239 ? -34.064 -29.544 -60.792 1.00 52.25 233 TRP B N 1
ATOM 3491 C CA . TRP B 1 239 ? -35.139 -28.684 -61.273 1.00 50.20 233 TRP B CA 1
ATOM 3492 C C . TRP B 1 239 ? -36.336 -29.493 -61.765 1.00 58.24 233 TRP B C 1
ATOM 3493 O O . TRP B 1 239 ? -37.487 -29.086 -61.562 1.00 58.00 233 TRP B O 1
ATOM 3504 N N . THR B 1 240 ? -36.097 -30.635 -62.420 1.00 58.95 234 THR B N 1
ATOM 3505 C CA . THR B 1 240 ? -37.223 -31.444 -62.888 1.00 66.39 234 THR B CA 1
ATOM 3506 C C . THR B 1 240 ? -37.942 -32.162 -61.749 1.00 66.06 234 THR B C 1
ATOM 3507 O O . THR B 1 240 ? -39.110 -32.531 -61.910 1.00 71.33 234 THR B O 1
ATOM 3511 N N . SER B 1 241 ? -37.280 -32.360 -60.607 1.00 61.78 235 SER B N 1
ATOM 3512 C CA . SER B 1 241 ? -37.915 -32.987 -59.454 1.00 65.31 235 SER B CA 1
ATOM 3513 C C . SER B 1 241 ? -38.757 -32.013 -58.632 1.00 71.30 235 SER B C 1
ATOM 3514 O O . SER B 1 241 ? -39.617 -32.461 -57.864 1.00 73.44 235 SER B O 1
ATOM 3516 N N . ASP B 1 242 ? -38.533 -30.705 -58.778 1.00 71.57 236 ASP B N 1
ATOM 3517 C CA . ASP B 1 242 ? -39.266 -29.668 -58.040 1.00 71.54 236 ASP B CA 1
ATOM 3518 C C . ASP B 1 242 ? -39.140 -29.847 -56.530 1.00 70.72 236 ASP B C 1
ATOM 3520 N N . PHE C 1 6 ? 12.239 8.945 -2.741 1.00 66.40 0 PHE C N 1
ATOM 3521 C CA . PHE C 1 6 ? 11.468 8.088 -3.633 1.00 65.90 0 PHE C CA 1
ATOM 3522 C C . PHE C 1 6 ? 9.971 8.342 -3.497 1.00 65.87 0 PHE C C 1
ATOM 3523 O O . PHE C 1 6 ? 9.454 8.518 -2.396 1.00 59.80 0 PHE C O 1
ATOM 3528 N N . MET C 1 7 ? 9.282 8.342 -4.633 1.00 64.38 1 MET C N 1
ATOM 3529 C CA . MET C 1 7 ? 7.849 8.607 -4.687 1.00 66.32 1 MET C CA 1
ATOM 3530 C C . MET C 1 7 ? 7.089 7.295 -4.505 1.00 66.59 1 MET C C 1
ATOM 3531 O O . MET C 1 7 ? 7.157 6.408 -5.363 1.00 73.57 1 MET C O 1
ATOM 3536 N N . GLY C 1 8 ? 6.359 7.174 -3.400 1.00 59.30 2 GLY C N 1
ATOM 3537 C CA . GLY C 1 8 ? 5.562 5.993 -3.142 1.00 55.90 2 GLY C CA 1
ATOM 3538 C C . GLY C 1 8 ? 4.339 5.887 -4.049 1.00 55.49 2 GLY C C 1
ATOM 3539 O O . GLY C 1 8 ? 4.060 6.734 -4.897 1.00 58.58 2 GLY C O 1
ATOM 3540 N N . ASP C 1 9 ? 3.581 4.809 -3.834 1.00 55.82 3 ASP C N 1
ATOM 3541 C CA . ASP C 1 9 ? 2.458 4.484 -4.711 1.00 48.20 3 ASP C CA 1
ATOM 3542 C C . ASP C 1 9 ? 1.321 5.489 -4.566 1.00 50.45 3 ASP C C 1
ATOM 3543 O O . ASP C 1 9 ? 0.749 5.940 -5.564 1.00 48.60 3 ASP C O 1
ATOM 3548 N N . ARG C 1 10 ? 0.966 5.833 -3.328 1.00 51.41 4 ARG C N 1
ATOM 3549 C CA . ARG C 1 10 ? -0.084 6.816 -3.105 1.00 50.88 4 ARG C CA 1
ATOM 3550 C C . ARG C 1 10 ? 0.279 8.151 -3.736 1.00 46.62 4 ARG C C 1
ATOM 3551 O O . ARG C 1 10 ? -0.568 8.797 -4.361 1.00 39.13 4 ARG C O 1
ATOM 3559 N N . GLU C 1 11 ? 1.543 8.570 -3.609 1.00 44.52 5 GLU C N 1
ATOM 3560 C CA . GLU C 1 11 ? 1.949 9.844 -4.193 1.00 47.38 5 GLU C CA 1
ATOM 3561 C C . GLU C 1 11 ? 1.971 9.795 -5.718 1.00 43.77 5 GLU C C 1
ATOM 3562 O O . GLU C 1 11 ? 1.753 10.821 -6.369 1.00 44.68 5 GLU C O 1
ATOM 3568 N N . GLN C 1 12 ? 2.220 8.623 -6.304 1.00 43.78 6 GLN C N 1
ATOM 3569 C CA . GLN C 1 12 ? 2.149 8.498 -7.757 1.00 43.02 6 GLN C CA 1
ATOM 3570 C C . GLN C 1 12 ? 0.719 8.667 -8.252 1.00 37.55 6 GLN C C 1
ATOM 3571 O O . GLN C 1 12 ? 0.494 9.220 -9.335 1.00 36.02 6 GLN C O 1
ATOM 3573 N N . LEU C 1 13 ? -0.262 8.194 -7.477 1.00 40.66 7 LEU C N 1
ATOM 3574 C CA . LEU C 1 13 ? -1.659 8.414 -7.846 1.00 36.91 7 LEU C CA 1
ATOM 3575 C C . LEU C 1 13 ? -2.042 9.880 -7.699 1.00 32.30 7 LEU C C 1
ATOM 3576 O O . LEU C 1 13 ? -2.738 10.433 -8.557 1.00 30.90 7 LEU C O 1
ATOM 3581 N N . LEU C 1 14 ? -1.603 10.526 -6.618 1.00 33.75 8 LEU C N 1
ATOM 3582 C CA . LEU C 1 14 ? -1.840 11.959 -6.473 1.00 34.56 8 LEU C CA 1
ATOM 3583 C C . LEU C 1 14 ? -1.155 12.751 -7.587 1.00 35.98 8 LEU C C 1
ATOM 3584 O O . LEU C 1 14 ? -1.695 13.753 -8.067 1.00 31.25 8 LEU C O 1
ATOM 3589 N N . GLN C 1 15 ? 0.041 12.323 -8.010 1.00 34.58 9 GLN C N 1
ATOM 3590 C CA . GLN C 1 15 ? 0.692 12.988 -9.137 1.00 34.85 9 GLN C CA 1
ATOM 3591 C C . GLN C 1 15 ? -0.120 12.820 -10.418 1.00 32.53 9 GLN C C 1
ATOM 3592 O O . GLN C 1 15 ? -0.276 13.776 -11.186 1.00 31.71 9 GLN C O 1
ATOM 3598 N N . ARG C 1 16 ? -0.639 11.610 -10.669 1.00 31.84 10 ARG C N 1
ATOM 3599 C CA . ARG C 1 16 ? -1.498 11.403 -11.837 1.00 29.66 10 ARG C CA 1
ATOM 3600 C C . ARG C 1 16 ? -2.699 12.339 -11.804 1.00 29.67 10 ARG C C 1
ATOM 3601 O O . ARG C 1 16 ? -3.065 12.942 -12.821 1.00 25.70 10 ARG C O 1
ATOM 3609 N N . ALA C 1 17 ? -3.325 12.483 -10.648 1.00 26.50 11 ALA C N 1
ATOM 3610 C CA . ALA C 1 17 ? -4.514 13.316 -10.637 1.00 31.35 11 ALA C CA 1
ATOM 3611 C C . ALA C 1 17 ? -4.184 14.790 -10.801 1.00 24.62 11 ALA C C 1
ATOM 3612 O O . ALA C 1 17 ? -4.968 15.526 -11.402 1.00 25.50 11 ALA C O 1
ATOM 3614 N N . ARG C 1 18 ? -3.046 15.250 -10.286 1.00 29.76 12 ARG C N 1
ATOM 3615 C CA . ARG C 1 18 ? -2.693 16.651 -10.497 1.00 28.80 12 ARG C CA 1
ATOM 3616 C C . ARG C 1 18 ? -2.315 16.909 -11.954 1.00 27.80 12 ARG C C 1
ATOM 3617 O O . ARG C 1 18 ? -2.629 17.971 -12.500 1.00 27.40 12 ARG C O 1
ATOM 3625 N N . LEU C 1 19 ? -1.639 15.956 -12.602 1.00 33.75 13 LEU C N 1
ATOM 3626 C CA . LEU C 1 19 ? -1.352 16.103 -14.030 1.00 33.16 13 LEU C CA 1
ATOM 3627 C C . LEU C 1 19 ? -2.636 16.040 -14.851 1.00 25.92 13 LEU C C 1
ATOM 3628 O O . LEU C 1 19 ? -2.825 16.823 -15.789 1.00 30.13 13 LEU C O 1
ATOM 3633 N N . ALA C 1 20 ? -3.529 15.114 -14.515 1.00 24.04 14 ALA C N 1
ATOM 3634 C CA . ALA C 1 20 ? -4.808 15.050 -15.213 1.00 26.11 14 ALA C CA 1
ATOM 3635 C C . ALA C 1 20 ? -5.575 16.365 -15.068 1.00 21.29 14 ALA C C 1
ATOM 3636 O O . ALA C 1 20 ? -6.142 16.875 -16.042 1.00 27.19 14 ALA C O 1
ATOM 3638 N N . GLU C 1 21 ? -5.587 16.939 -13.866 1.00 20.64 15 GLU C N 1
ATOM 3639 C CA . GLU C 1 21 ? -6.237 18.235 -13.677 1.00 20.10 15 GLU C CA 1
ATOM 3640 C C . GLU C 1 21 ? -5.667 19.297 -14.609 1.00 21.95 15 GLU C C 1
ATOM 3641 O O . GLU C 1 21 ? -6.419 20.082 -15.196 1.00 23.44 15 GLU C O 1
ATOM 3647 N N . GLN C 1 22 ? -4.337 19.372 -14.722 1.00 23.96 16 GLN C N 1
ATOM 3648 C CA . GLN C 1 22 ? -3.729 20.405 -15.553 1.00 32.00 16 GLN C CA 1
ATOM 3649 C C . GLN C 1 22 ? -4.051 20.193 -17.023 1.00 29.15 16 GLN C C 1
ATOM 3650 O O . GLN C 1 22 ? -4.168 21.166 -17.780 1.00 27.50 16 GLN C O 1
ATOM 3656 N N . ALA C 1 23 ? -4.175 18.933 -17.445 1.00 31.77 17 ALA C N 1
ATOM 3657 C CA . ALA C 1 23 ? -4.534 18.589 -18.815 1.00 34.60 17 ALA C CA 1
ATOM 3658 C C . ALA C 1 23 ? -6.039 18.604 -19.048 1.00 30.05 17 ALA C C 1
ATOM 3659 O O . ALA C 1 23 ? -6.479 18.335 -20.175 1.00 32.31 17 ALA C O 1
ATOM 3661 N N . GLU C 1 24 ? -6.827 18.923 -18.023 1.00 26.67 18 GLU C N 1
ATOM 3662 C CA . GLU C 1 24 ? -8.292 18.937 -18.118 1.00 30.87 18 GLU C CA 1
ATOM 3663 C C . GLU C 1 24 ? -8.822 17.581 -18.576 1.00 26.80 18 GLU C C 1
ATOM 3664 O O . GLU C 1 24 ? -9.697 17.476 -19.438 1.00 24.01 18 GLU C O 1
ATOM 3670 N N . ARG C 1 25 ? -8.263 16.530 -17.982 1.00 23.47 19 ARG C N 1
ATOM 3671 C CA . ARG C 1 25 ? -8.627 15.141 -18.254 1.00 24.33 19 ARG C CA 1
ATOM 3672 C C . ARG C 1 25 ? -9.225 14.604 -16.957 1.00 25.83 19 ARG C C 1
ATOM 3673 O O . ARG C 1 25 ? -8.565 13.933 -16.151 1.00 20.56 19 ARG C O 1
ATOM 3681 N N . TYR C 1 26 ? -10.502 14.928 -16.754 1.00 23.21 20 TYR C N 1
ATOM 3682 C CA . TYR C 1 26 ? -11.130 14.752 -15.457 1.00 18.71 20 TYR C CA 1
ATOM 3683 C C . TYR C 1 26 ? -11.584 13.317 -15.209 1.00 19.86 20 TYR C C 1
ATOM 3684 O O . TYR C 1 26 ? -11.651 12.900 -14.045 1.00 15.34 20 TYR C O 1
ATOM 3693 N N . ASP C 1 27 ? -11.878 12.543 -16.262 1.00 18.53 21 ASP C N 1
ATOM 3694 C CA . ASP C 1 27 ? -12.063 11.104 -16.063 1.00 23.31 21 ASP C CA 1
ATOM 3695 C C . ASP C 1 27 ? -10.783 10.478 -15.504 1.00 23.39 21 ASP C C 1
ATOM 3696 O O . ASP C 1 27 ? -10.826 9.667 -14.570 1.00 22.88 21 ASP C O 1
ATOM 3701 N N . ASP C 1 28 ? -9.629 10.849 -16.068 1.00 18.48 22 ASP C N 1
ATOM 3702 C CA . ASP C 1 28 ? -8.342 10.386 -15.532 1.00 18.83 22 ASP C CA 1
ATOM 3703 C C . ASP C 1 28 ? -8.150 10.839 -14.086 1.00 20.65 22 ASP C C 1
ATOM 3704 O O . ASP C 1 28 ? -7.707 10.059 -13.229 1.00 22.59 22 ASP C O 1
ATOM 3709 N N . MET C 1 29 ? -8.442 12.114 -13.806 1.00 20.13 23 MET C N 1
ATOM 3710 C CA . MET C 1 29 ? -8.338 12.627 -12.439 1.00 23.82 23 MET C CA 1
ATOM 3711 C C . MET C 1 29 ? -9.212 11.829 -11.483 1.00 22.56 23 MET C C 1
ATOM 3712 O O . MET C 1 29 ? -8.761 11.405 -10.413 1.00 26.63 23 MET C O 1
ATOM 3717 N N . ALA C 1 30 ? -10.478 11.630 -11.854 1.00 21.88 24 ALA C N 1
ATOM 3718 C CA . ALA C 1 30 ? -11.412 10.966 -10.959 1.00 20.10 24 ALA C CA 1
ATOM 3719 C C . ALA C 1 30 ? -10.990 9.528 -10.709 1.00 22.40 24 ALA C C 1
ATOM 3720 O O . ALA C 1 30 ? -11.081 9.026 -9.583 1.00 22.92 24 ALA C O 1
ATOM 3722 N N . SER C 1 31 ? -10.496 8.859 -11.745 1.00 23.85 25 SER C N 1
ATOM 3723 C CA . SER C 1 31 ? -10.011 7.500 -11.570 1.00 26.87 25 SER C CA 1
ATOM 3724 C C . SER C 1 31 ? -8.825 7.460 -10.616 1.00 28.47 25 SER C C 1
ATOM 3725 O O . SER C 1 31 ? -8.701 6.534 -9.807 1.00 29.33 25 SER C O 1
ATOM 3728 N N . ALA C 1 32 ? -7.946 8.463 -10.677 1.00 24.66 26 ALA C N 1
ATOM 3729 C CA . ALA C 1 32 ? -6.803 8.450 -9.771 1.00 28.62 26 ALA C CA 1
ATOM 3730 C C . ALA C 1 32 ? -7.244 8.712 -8.338 1.00 29.12 26 ALA C C 1
ATOM 3731 O O . ALA C 1 32 ? -6.760 8.061 -7.402 1.00 26.90 26 ALA C O 1
ATOM 3733 N N . MET C 1 33 ? -8.169 9.648 -8.143 1.00 20.31 27 MET C N 1
ATOM 3734 C CA . MET C 1 33 ? -8.663 9.964 -6.812 1.00 22.21 27 MET C CA 1
ATOM 3735 C C . MET C 1 33 ? -9.511 8.844 -6.233 1.00 24.27 27 MET C C 1
ATOM 3736 O O . MET C 1 33 ? -9.472 8.595 -5.084 1.00 25.82 27 MET C O 1
ATOM 3741 N N . LYS C 1 34 ? -10.272 8.178 -7.062 1.00 22.34 28 LYS C N 1
ATOM 3742 C CA . LYS C 1 34 ? -10.976 6.975 -6.626 1.00 25.33 28 LYS C CA 1
ATOM 3743 C C . LYS C 1 34 ? -9.992 5.931 -6.110 1.00 27.16 28 LYS C C 1
ATOM 3744 O O . LYS C 1 34 ? -10.215 5.311 -5.060 1.00 22.90 28 LYS C O 1
ATOM 3750 N N . ALA C 1 35 ? -8.882 5.739 -6.819 1.00 25.66 29 ALA C N 1
ATOM 3751 C CA . ALA C 1 35 ? -7.906 4.753 -6.368 1.00 29.95 29 ALA C CA 1
ATOM 3752 C C . ALA C 1 35 ? -7.244 5.195 -5.064 1.00 29.23 29 ALA C C 1
ATOM 3753 O O . ALA C 1 35 ? -7.041 4.377 -4.165 1.00 26.92 29 ALA C O 1
ATOM 3755 N N . VAL C 1 36 ? -6.927 6.486 -4.926 1.00 27.41 30 VAL C N 1
ATOM 3756 C CA . VAL C 1 36 ? -6.378 6.968 -3.659 1.00 31.18 30 VAL C CA 1
ATOM 3757 C C . VAL C 1 36 ? -7.325 6.639 -2.512 1.00 34.25 30 VAL C C 1
ATOM 3758 O O . VAL C 1 36 ? -6.906 6.130 -1.464 1.00 34.99 30 VAL C O 1
ATOM 3762 N N . THR C 1 37 ? -8.622 6.906 -2.706 1.00 26.51 31 THR C N 1
ATOM 3763 C CA . THR C 1 37 ? -9.600 6.667 -1.649 1.00 26.77 31 THR C CA 1
ATOM 3764 C C . THR C 1 37 ? -9.662 5.196 -1.268 1.00 24.23 31 THR C C 1
ATOM 3765 O O . THR C 1 37 ? -9.801 4.855 -0.088 1.00 25.65 31 THR C O 1
ATOM 3769 N N . GLU C 1 38 ? -9.573 4.309 -2.254 1.00 30.87 32 GLU C N 1
ATOM 3770 C CA . GLU C 1 38 ? -9.721 2.880 -2.002 1.00 31.78 32 GLU C CA 1
ATOM 3771 C C . GLU C 1 38 ? -8.490 2.273 -1.344 1.00 36.66 32 GLU C C 1
ATOM 3772 O O . GLU C 1 38 ? -8.538 1.110 -0.935 1.00 39.20 32 GLU C O 1
ATOM 3778 N N . LEU C 1 39 ? -7.398 3.029 -1.218 1.00 35.48 33 LEU C N 1
ATOM 3779 C CA . LEU C 1 39 ? -6.301 2.605 -0.355 1.00 42.36 33 LEU C CA 1
ATOM 3780 C C . LEU C 1 39 ? -6.702 2.541 1.114 1.00 43.67 33 LEU C C 1
ATOM 3781 O O . LEU C 1 39 ? -5.925 2.019 1.920 1.00 40.71 33 LEU C O 1
ATOM 3786 N N . ASN C 1 40 ? -7.871 3.077 1.481 1.00 36.64 34 ASN C N 1
ATOM 3787 C CA . ASN C 1 40 ? -8.413 3.007 2.832 1.00 43.17 34 ASN C CA 1
ATOM 3788 C C . ASN C 1 40 ? -7.597 3.824 3.824 1.00 46.00 34 ASN C C 1
ATOM 3789 O O . ASN C 1 40 ? -7.646 3.562 5.031 1.00 41.56 34 ASN C O 1
ATOM 3794 N N . GLU C 1 41 ? -6.807 4.825 3.320 1.00 39.47 35 GLU C N 1
ATOM 3795 C CA . GLU C 1 41 ? -6.131 5.814 4.146 1.00 36.71 35 GLU C CA 1
ATOM 3796 C C . GLU C 1 41 ? -6.855 7.150 4.035 1.00 29.11 35 GLU C C 1
ATOM 3797 O O . GLU C 1 41 ? -7.427 7.466 2.986 1.00 27.82 35 GLU C O 1
ATOM 3801 N N . PRO C 1 42 ? -6.869 7.950 5.095 1.00 29.69 36 PRO C N 1
ATOM 3802 C CA . PRO C 1 42 ? -7.634 9.201 5.058 1.00 35.32 36 PRO C CA 1
ATOM 3803 C C . PRO C 1 42 ? -7.056 10.178 4.043 1.00 34.86 36 PRO C C 1
ATOM 3804 O O . PRO C 1 42 ? -5.893 10.094 3.643 1.00 35.28 36 PRO C O 1
ATOM 3808 N N . LEU C 1 43 ? -7.898 11.114 3.620 1.00 31.42 37 LEU C N 1
ATOM 3809 C CA . LEU C 1 43 ? -7.479 12.149 2.690 1.00 27.11 37 LEU C CA 1
ATOM 3810 C C . LEU C 1 43 ? -7.188 13.442 3.431 1.00 29.07 37 LEU C C 1
ATOM 3811 O O . LEU C 1 43 ? -7.951 13.858 4.303 1.00 36.73 37 LEU C O 1
ATOM 3816 N N . SER C 1 44 ? -6.084 14.076 3.069 1.00 30.42 38 SER C N 1
ATOM 3817 C CA . SER C 1 44 ? -5.788 15.406 3.561 1.00 34.16 38 SER C CA 1
ATOM 3818 C C . SER C 1 44 ? -6.766 16.426 2.973 1.00 24.99 38 SER C C 1
ATOM 3819 O O . SER C 1 44 ? -7.569 16.131 2.090 1.00 28.00 38 SER C O 1
ATOM 3822 N N . ASN C 1 45 ? -6.682 17.649 3.492 1.00 30.33 39 ASN C N 1
ATOM 3823 C CA . ASN C 1 45 ? -7.432 18.777 2.948 1.00 31.40 39 ASN C CA 1
ATOM 3824 C C . ASN C 1 45 ? -7.234 18.908 1.437 1.00 33.85 39 ASN C C 1
ATOM 3825 O O . ASN C 1 45 ? -8.198 19.083 0.674 1.00 30.49 39 ASN C O 1
ATOM 3830 N N . GLU C 1 46 ? -5.978 18.827 0.987 1.00 33.00 40 GLU C N 1
ATOM 3831 C CA . GLU C 1 46 ? -5.679 18.924 -0.441 1.00 29.83 40 GLU C CA 1
ATOM 3832 C C . GLU C 1 46 ? -6.247 17.736 -1.205 1.00 26.69 40 GLU C C 1
ATOM 3833 O O . GLU C 1 46 ? -6.791 17.898 -2.300 1.00 25.88 40 GLU C O 1
ATOM 3835 N N . ASP C 1 47 ? -6.102 16.529 -0.645 1.00 26.96 41 ASP C N 1
ATOM 3836 C CA . ASP C 1 47 ? -6.614 15.324 -1.288 1.00 23.72 41 ASP C CA 1
ATOM 3837 C C . ASP C 1 47 ? -8.127 15.387 -1.451 1.00 25.41 41 ASP C C 1
ATOM 3838 O O . ASP C 1 47 ? -8.655 15.017 -2.501 1.00 22.51 41 ASP C O 1
ATOM 3843 N N . ARG C 1 48 ? -8.843 15.848 -0.418 1.00 19.99 42 ARG C N 1
ATOM 3844 C CA . ARG C 1 48 ? -10.291 15.987 -0.541 1.00 30.29 42 ARG C CA 1
ATOM 3845 C C . ARG C 1 48 ? -10.660 16.946 -1.665 1.00 29.67 42 ARG C C 1
ATOM 3846 O O . ARG C 1 48 ? -11.597 16.687 -2.431 1.00 23.60 42 ARG C O 1
ATOM 3854 N N A ASN C 1 49 ? -9.936 18.064 -1.777 0.98 29.34 43 ASN C N 1
ATOM 3855 N N B ASN C 1 49 ? -9.930 18.059 -1.783 0.02 29.19 43 ASN C N 1
ATOM 3856 C CA A ASN C 1 49 ? -10.227 19.028 -2.833 0.98 28.06 43 ASN C CA 1
ATOM 3857 C CA B ASN C 1 49 ? -10.222 19.027 -2.836 0.02 29.86 43 ASN C CA 1
ATOM 3858 C C A ASN C 1 49 ? -9.995 18.426 -4.215 0.98 28.74 43 ASN C C 1
ATOM 3859 C C B ASN C 1 49 ? -9.994 18.426 -4.217 0.02 28.36 43 ASN C C 1
ATOM 3860 O O A ASN C 1 49 ? -10.783 18.657 -5.138 0.98 29.12 43 ASN C O 1
ATOM 3861 O O B ASN C 1 49 ? -10.783 18.661 -5.140 0.02 27.72 43 ASN C O 1
ATOM 3868 N N . LEU C 1 50 ? -8.922 17.644 -4.381 1.00 27.77 44 LEU C N 1
ATOM 3869 C CA . LEU C 1 50 ? -8.692 16.983 -5.664 1.00 17.33 44 LEU C CA 1
ATOM 3870 C C . LEU C 1 50 ? -9.804 15.989 -5.971 1.00 21.44 44 LEU C C 1
ATOM 3871 O O . LEU C 1 50 ? -10.269 15.903 -7.112 1.00 26.76 44 LEU C O 1
ATOM 3876 N N . LEU C 1 51 ? -10.221 15.210 -4.973 1.00 27.36 45 LEU C N 1
ATOM 3877 C CA . LEU C 1 51 ? -11.370 14.323 -5.157 1.00 27.40 45 LEU C CA 1
ATOM 3878 C C . LEU C 1 51 ? -12.602 15.106 -5.594 1.00 22.49 45 LEU C C 1
ATOM 3879 O O . LEU C 1 51 ? -13.291 14.732 -6.554 1.00 17.05 45 LEU C O 1
ATOM 3884 N N . SER C 1 52 ? -12.894 16.205 -4.894 1.00 19.26 46 SER C N 1
ATOM 3885 C CA . SER C 1 52 ? -14.099 16.969 -5.195 1.00 20.35 46 SER C CA 1
ATOM 3886 C C . SER C 1 52 ? -14.024 17.625 -6.567 1.00 21.08 46 SER C C 1
ATOM 3887 O O . SER C 1 52 ? -15.010 17.601 -7.315 1.00 20.96 46 SER C O 1
ATOM 3890 N N . VAL C 1 53 ? -12.868 18.216 -6.913 1.00 17.38 47 VAL C N 1
ATOM 3891 C CA . VAL C 1 53 ? -12.704 18.860 -8.219 1.00 14.34 47 VAL C CA 1
ATOM 3892 C C . VAL C 1 53 ? -12.893 17.846 -9.349 1.00 20.04 47 VAL C C 1
ATOM 3893 O O . VAL C 1 53 ? -13.554 18.131 -10.351 1.00 15.79 47 VAL C O 1
ATOM 3897 N N . ALA C 1 54 ? -12.306 16.650 -9.209 1.00 15.05 48 ALA C N 1
ATOM 3898 C CA . ALA C 1 54 ? -12.382 15.645 -10.268 1.00 14.87 48 ALA C CA 1
ATOM 3899 C C . ALA C 1 54 ? -13.824 15.236 -10.543 1.00 14.93 48 ALA C C 1
ATOM 3900 O O . ALA C 1 54 ? -14.268 15.236 -11.694 1.00 16.19 48 ALA C O 1
ATOM 3902 N N . TYR C 1 55 ? -14.573 14.869 -9.498 1.00 12.44 49 TYR C N 1
ATOM 3903 C CA . TYR C 1 55 ? -15.939 14.394 -9.729 1.00 18.01 49 TYR C CA 1
ATOM 3904 C C . TYR C 1 55 ? -16.902 15.527 -10.059 1.00 15.47 49 TYR C C 1
ATOM 3905 O O . TYR C 1 55 ? -17.876 15.307 -10.778 1.00 17.39 49 TYR C O 1
ATOM 3914 N N . LYS C 1 56 ? -16.649 16.737 -9.556 1.00 18.77 50 LYS C N 1
ATOM 3915 C CA . LYS C 1 56 ? -17.485 17.870 -9.928 1.00 17.30 50 LYS C CA 1
ATOM 3916 C C . LYS C 1 56 ? -17.429 18.113 -11.431 1.00 14.43 50 LYS C C 1
ATOM 3917 O O . LYS C 1 56 ? -18.451 18.412 -12.059 1.00 16.44 50 LYS C O 1
ATOM 3920 N N . ASN C 1 57 ? -16.237 17.982 -12.025 1.00 14.36 51 ASN C N 1
ATOM 3921 C CA . ASN C 1 57 ? -16.090 18.200 -13.458 1.00 17.54 51 ASN C CA 1
ATOM 3922 C C . ASN C 1 57 ? -16.677 17.042 -14.256 1.00 16.52 51 ASN C C 1
ATOM 3923 O O . ASN C 1 57 ? -17.330 17.263 -15.281 1.00 19.71 51 ASN C O 1
ATOM 3928 N N . VAL C 1 58 ? -16.471 15.804 -13.794 1.00 15.33 52 VAL C N 1
ATOM 3929 C CA . VAL C 1 58 ? -17.012 14.642 -14.500 1.00 15.04 52 VAL C CA 1
ATOM 3930 C C . VAL C 1 58 ? -18.535 14.639 -14.447 1.00 17.15 52 VAL C C 1
ATOM 3931 O O . VAL C 1 58 ? -19.206 14.498 -15.474 1.00 21.92 52 VAL C O 1
ATOM 3935 N N . VAL C 1 59 ? -19.108 14.743 -13.250 1.00 13.67 53 VAL C N 1
ATOM 3936 C CA . VAL C 1 59 ? -20.568 14.758 -13.188 1.00 18.23 53 VAL C CA 1
ATOM 3937 C C . VAL C 1 59 ? -21.111 16.026 -13.840 1.00 15.14 53 VAL C C 1
ATOM 3938 O O . VAL C 1 59 ? -22.185 16.001 -14.441 1.00 16.25 53 VAL C O 1
ATOM 3942 N N . GLY C 1 60 ? -20.368 17.136 -13.767 1.00 15.38 54 GLY C N 1
ATOM 3943 C CA . GLY C 1 60 ? -20.852 18.390 -14.338 1.00 12.55 54 GLY C CA 1
ATOM 3944 C C . GLY C 1 60 ? -20.976 18.330 -15.849 1.00 20.50 54 GLY C C 1
ATOM 3945 O O . GLY C 1 60 ? -21.936 18.846 -16.426 1.00 14.50 54 GLY C O 1
ATOM 3946 N N . ALA C 1 61 ? -20.009 17.694 -16.512 1.00 15.85 55 ALA C N 1
ATOM 3947 C CA . ALA C 1 61 ? -20.125 17.482 -17.949 1.00 16.07 55 ALA C CA 1
ATOM 3948 C C . ALA C 1 61 ? -21.360 16.644 -18.293 1.00 17.19 55 ALA C C 1
ATOM 3949 O O . ALA C 1 61 ? -22.069 16.954 -19.259 1.00 16.39 55 ALA C O 1
ATOM 3951 N N . ARG C 1 62 ? -21.643 15.581 -17.517 1.00 14.05 56 ARG C N 1
ATOM 3952 C CA . ARG C 1 62 ? -22.830 14.762 -17.807 1.00 13.83 56 ARG C CA 1
ATOM 3953 C C . ARG C 1 62 ? -24.123 15.531 -17.546 1.00 15.67 56 ARG C C 1
ATOM 3954 O O . ARG C 1 62 ? -25.100 15.374 -18.286 1.00 21.69 56 ARG C O 1
ATOM 3962 N N . ARG C 1 63 ? -24.170 16.313 -16.460 1.00 12.87 57 ARG C N 1
ATOM 3963 C CA . ARG C 1 63 ? -25.361 17.106 -16.136 1.00 17.98 57 ARG C CA 1
ATOM 3964 C C . ARG C 1 63 ? -25.661 18.115 -17.234 1.00 16.33 57 ARG C C 1
ATOM 3965 O O . ARG C 1 63 ? -26.821 18.313 -17.613 1.00 13.83 57 ARG C O 1
ATOM 3973 N N . SER C 1 64 ? -24.624 18.781 -17.741 1.00 16.47 58 SER C N 1
ATOM 3974 C CA . SER C 1 64 ? -24.823 19.760 -18.800 1.00 18.29 58 SER C CA 1
ATOM 3975 C C . SER C 1 64 ? -25.361 19.083 -20.056 1.00 19.33 58 SER C C 1
ATOM 3976 O O . SER C 1 64 ? -26.342 19.536 -20.651 1.00 19.82 58 SER C O 1
ATOM 3979 N N . SER C 1 65 ? -24.745 17.972 -20.458 1.00 14.70 59 SER C N 1
ATOM 3980 C CA . SER C 1 65 ? -25.238 17.261 -21.634 1.00 14.24 59 SER C CA 1
ATOM 3981 C C . SER C 1 65 ? -26.675 16.782 -21.428 1.00 19.96 59 SER C C 1
ATOM 3982 O O . SER C 1 65 ? -27.510 16.878 -22.339 1.00 19.89 59 SER C O 1
ATOM 3985 N N . TRP C 1 66 ? -26.985 16.288 -20.225 1.00 17.81 60 TRP C N 1
ATOM 3986 C CA . TRP C 1 66 ? -28.317 15.758 -19.954 1.00 17.38 60 TRP C CA 1
ATOM 3987 C C . TRP C 1 66 ? -29.376 16.847 -20.066 1.00 19.38 60 TRP C C 1
ATOM 3988 O O . TRP C 1 66 ? -30.450 16.618 -20.636 1.00 19.14 60 TRP C O 1
ATOM 3999 N N . ARG C 1 67 ? -29.091 18.048 -19.542 1.00 17.54 61 ARG C N 1
ATOM 4000 C CA . ARG C 1 67 ? -30.068 19.132 -19.641 1.00 15.05 61 ARG C CA 1
ATOM 4001 C C . ARG C 1 67 ? -30.325 19.521 -21.090 1.00 18.24 61 ARG C C 1
ATOM 4002 O O . ARG C 1 67 ? -31.473 19.787 -21.474 1.00 18.41 61 ARG C O 1
ATOM 4010 N N . VAL C 1 68 ? -29.270 19.575 -21.913 1.00 18.15 62 VAL C N 1
ATOM 4011 C CA . VAL C 1 68 ? -29.451 19.906 -23.328 1.00 19.89 62 VAL C CA 1
ATOM 4012 C C . VAL C 1 68 ? -30.307 18.846 -24.026 1.00 17.75 62 VAL C C 1
ATOM 4013 O O . VAL C 1 68 ? -31.253 19.171 -24.744 1.00 19.43 62 VAL C O 1
ATOM 4017 N N . ILE C 1 69 ? -29.974 17.561 -23.850 1.00 19.34 63 ILE C N 1
ATOM 4018 C CA . ILE C 1 69 ? -30.705 16.519 -24.584 1.00 16.20 63 ILE C CA 1
ATOM 4019 C C . ILE C 1 69 ? -32.106 16.327 -24.019 1.00 17.04 63 ILE C C 1
ATOM 4020 O O . ILE C 1 69 ? -33.044 15.991 -24.757 1.00 24.61 63 ILE C O 1
ATOM 4025 N N . SER C 1 70 ? -32.275 16.516 -22.706 1.00 17.49 64 SER C N 1
ATOM 4026 C CA . SER C 1 70 ? -33.607 16.455 -22.117 1.00 25.30 64 SER C CA 1
ATOM 4027 C C . SER C 1 70 ? -34.491 17.570 -22.664 1.00 28.63 64 SER C C 1
ATOM 4028 O O . SER C 1 70 ? -35.672 17.351 -22.982 1.00 24.61 64 SER C O 1
ATOM 4031 N N . SER C 1 71 ? -33.930 18.774 -22.796 1.00 24.75 65 SER C N 1
ATOM 4032 C CA . SER C 1 71 ? -34.690 19.871 -23.387 1.00 29.00 65 SER C CA 1
ATOM 4033 C C . SER C 1 71 ? -35.072 19.567 -24.840 1.00 28.62 65 SER C C 1
ATOM 4034 O O . SER C 1 71 ? -36.197 19.848 -25.260 1.00 28.50 65 SER C O 1
ATOM 4037 N N . ILE C 1 72 ? -34.162 18.968 -25.616 1.00 30.08 66 ILE C N 1
ATOM 4038 C CA . ILE C 1 72 ? -34.519 18.563 -26.985 1.00 29.52 66 ILE C CA 1
ATOM 4039 C C . ILE C 1 72 ? -35.594 17.478 -26.967 1.00 22.20 66 ILE C C 1
ATOM 4040 O O . ILE C 1 72 ? -36.470 17.451 -27.834 1.00 23.72 66 ILE C O 1
ATOM 4045 N N . GLU C 1 73 ? -35.563 16.593 -25.967 1.00 27.20 67 GLU C N 1
ATOM 4046 C CA . GLU C 1 73 ? -36.555 15.526 -25.847 1.00 27.24 67 GLU C CA 1
ATOM 4047 C C . GLU C 1 73 ? -37.948 16.085 -25.570 1.00 29.12 67 GLU C C 1
ATOM 4048 O O . GLU C 1 73 ? -38.938 15.618 -26.146 1.00 28.79 67 GLU C O 1
ATOM 4054 N N . GLN C 1 74 ? -38.049 17.050 -24.650 1.00 35.30 68 GLN C N 1
ATOM 4055 C CA . GLN C 1 74 ? -39.338 17.670 -24.359 1.00 36.16 68 GLN C CA 1
ATOM 4056 C C . GLN C 1 74 ? -39.918 18.310 -25.609 1.00 34.61 68 GLN C C 1
ATOM 4057 O O . GLN C 1 74 ? -41.096 18.122 -25.927 1.00 37.78 68 GLN C O 1
ATOM 4060 N N . LYS C 1 75 ? -39.089 19.054 -26.346 1.00 33.46 69 LYS C N 1
ATOM 4061 C CA . LYS C 1 75 ? -39.556 19.740 -27.550 1.00 34.24 69 LYS C CA 1
ATOM 4062 C C . LYS C 1 75 ? -39.952 18.747 -28.642 1.00 36.25 69 LYS C C 1
ATOM 4063 O O . LYS C 1 75 ? -40.908 18.986 -29.396 1.00 32.65 69 LYS C O 1
ATOM 4066 N N . THR C 1 76 ? -39.234 17.623 -28.735 1.00 32.94 70 THR C N 1
ATOM 4067 C CA . THR C 1 76 ? -39.561 16.610 -29.732 1.00 28.92 70 THR C CA 1
ATOM 4068 C C . THR C 1 76 ? -40.900 15.963 -29.410 1.00 34.14 70 THR C C 1
ATOM 4069 O O . THR C 1 76 ? -41.695 15.674 -30.310 1.00 40.30 70 THR C O 1
ATOM 4073 N N . MET C 1 77 ? -41.155 15.727 -28.121 1.00 32.20 71 MET C N 1
ATOM 4074 C CA . MET C 1 77 ? -42.392 15.088 -27.693 1.00 39.58 71 MET C CA 1
ATOM 4075 C C . MET C 1 77 ? -43.588 15.993 -27.954 1.00 41.53 71 MET C C 1
ATOM 4076 O O . MET C 1 77 ? -44.629 15.533 -28.438 1.00 42.48 71 MET C O 1
ATOM 4080 N N . ALA C 1 78 ? -43.446 17.286 -27.660 1.00 41.32 72 ALA C N 1
ATOM 4081 C CA . ALA C 1 78 ? -44.543 18.218 -27.897 1.00 42.68 72 ALA C CA 1
ATOM 4082 C C . ALA C 1 78 ? -44.902 18.279 -29.378 1.00 45.54 72 ALA C C 1
ATOM 4083 O O . ALA C 1 78 ? -46.084 18.334 -29.737 1.00 49.71 72 ALA C O 1
ATOM 4085 N N . ASP C 1 79 ? -43.897 18.244 -30.257 1.00 46.01 73 ASP C N 1
ATOM 4086 C CA . ASP C 1 79 ? -44.151 18.196 -31.695 1.00 49.12 73 ASP C CA 1
ATOM 4087 C C . ASP C 1 79 ? -44.684 16.848 -32.165 1.00 45.70 73 ASP C C 1
ATOM 4088 O O . ASP C 1 79 ? -45.012 16.715 -33.348 1.00 45.67 73 ASP C O 1
ATOM 4093 N N . GLY C 1 80 ? -44.758 15.847 -31.288 1.00 46.73 74 GLY C N 1
ATOM 4094 C CA . GLY C 1 80 ? -45.262 14.544 -31.686 1.00 45.53 74 GLY C CA 1
ATOM 4095 C C . GLY C 1 80 ? -44.440 13.818 -32.732 1.00 43.46 74 GLY C C 1
ATOM 4096 O O . GLY C 1 80 ? -44.976 12.959 -33.442 1.00 39.62 74 GLY C O 1
ATOM 4097 N N . ASN C 1 81 ? -43.152 14.132 -32.856 1.00 40.98 75 ASN C N 1
ATOM 4098 C CA . ASN C 1 81 ? -42.281 13.419 -33.790 1.00 35.47 75 ASN C CA 1
ATOM 4099 C C . ASN C 1 81 ? -41.839 12.129 -33.108 1.00 34.90 75 ASN C C 1
ATOM 4100 O O . ASN C 1 81 ? -40.781 12.059 -32.478 1.00 30.70 75 ASN C O 1
ATOM 4105 N N . GLU C 1 82 ? -42.658 11.083 -33.245 1.00 33.22 76 GLU C N 1
ATOM 4106 C CA . GLU C 1 82 ? -42.471 9.895 -32.415 1.00 27.98 76 GLU C CA 1
ATOM 4107 C C . GLU C 1 82 ? -41.187 9.153 -32.766 1.00 29.50 76 GLU C C 1
ATOM 4108 O O . GLU C 1 82 ? -40.511 8.622 -31.873 1.00 26.79 76 GLU C O 1
ATOM 4114 N N . LYS C 1 83 ? -40.839 9.097 -34.053 1.00 25.97 77 LYS C N 1
ATOM 4115 C CA . LYS C 1 83 ? -39.656 8.351 -34.459 1.00 29.95 77 LYS C CA 1
ATOM 4116 C C . LYS C 1 83 ? -38.395 9.072 -34.017 1.00 25.59 77 LYS C C 1
ATOM 4117 O O . LYS C 1 83 ? -37.447 8.440 -33.540 1.00 30.64 77 LYS C O 1
ATOM 4119 N N . LYS C 1 84 ? -38.384 10.401 -34.114 1.00 25.87 78 LYS C N 1
ATOM 4120 C CA . LYS C 1 84 ? -37.234 11.138 -33.603 1.00 30.54 78 LYS C CA 1
ATOM 4121 C C . LYS C 1 84 ? -37.168 11.066 -32.080 1.00 26.86 78 LYS C C 1
ATOM 4122 O O . LYS C 1 84 ? -36.078 10.983 -31.501 1.00 24.74 78 LYS C O 1
ATOM 4128 N N . LEU C 1 85 ? -38.320 11.074 -31.410 1.00 29.64 79 LEU C N 1
ATOM 4129 C CA . LEU C 1 85 ? -38.298 11.097 -29.956 1.00 25.83 79 LEU C CA 1
ATOM 4130 C C . LEU C 1 85 ? -37.661 9.828 -29.397 1.00 30.65 79 LEU C C 1
ATOM 4131 O O . LEU C 1 85 ? -36.936 9.874 -28.397 1.00 27.49 79 LEU C O 1
ATOM 4136 N N . GLU C 1 86 ? -37.914 8.687 -30.042 1.00 21.72 80 GLU C N 1
ATOM 4137 C CA . GLU C 1 86 ? -37.286 7.441 -29.624 1.00 22.32 80 GLU C CA 1
ATOM 4138 C C . GLU C 1 86 ? -35.763 7.551 -29.650 1.00 20.08 80 GLU C C 1
ATOM 4139 O O . GLU C 1 86 ? -35.084 7.046 -28.749 1.00 23.43 80 GLU C O 1
ATOM 4141 N N . LYS C 1 87 ? -35.210 8.214 -30.674 1.00 19.68 81 LYS C N 1
ATOM 4142 C CA . LYS C 1 87 ? -33.758 8.342 -30.796 1.00 21.96 81 LYS C CA 1
ATOM 4143 C C . LYS C 1 87 ? -33.196 9.312 -29.760 1.00 24.92 81 LYS C C 1
ATOM 4144 O O . LYS C 1 87 ? -32.103 9.092 -29.219 1.00 23.19 81 LYS C O 1
ATOM 4150 N N . VAL C 1 88 ? -33.914 10.406 -29.500 1.00 19.87 82 VAL C N 1
ATOM 4151 C CA . VAL C 1 88 ? -33.489 11.368 -28.489 1.00 21.72 82 VAL C CA 1
ATOM 4152 C C . VAL C 1 88 ? -33.541 10.740 -27.098 1.00 23.25 82 VAL C C 1
ATOM 4153 O O . VAL C 1 88 ? -32.619 10.899 -26.287 1.00 18.25 82 VAL C O 1
ATOM 4157 N N . LYS C 1 89 ? -34.645 10.054 -26.790 1.00 17.72 83 LYS C N 1
ATOM 4158 C CA . LYS C 1 89 ? -34.784 9.385 -25.507 1.00 20.81 83 LYS C CA 1
ATOM 4159 C C . LYS C 1 89 ? -33.640 8.405 -25.267 1.00 20.83 83 LYS C C 1
ATOM 4160 O O . LYS C 1 89 ? -33.085 8.347 -24.166 1.00 21.20 83 LYS C O 1
ATOM 4165 N N . ALA C 1 90 ? -33.279 7.627 -26.288 1.00 17.42 84 ALA C N 1
ATOM 4166 C CA . ALA C 1 90 ? -32.191 6.670 -26.136 1.00 32.30 84 ALA C CA 1
ATOM 4167 C C . ALA C 1 90 ? -30.890 7.374 -25.760 1.00 24.85 84 ALA C C 1
ATOM 4168 O O . ALA C 1 90 ? -30.130 6.879 -24.917 1.00 21.61 84 ALA C O 1
ATOM 4170 N N . TYR C 1 91 ? -30.629 8.547 -26.345 1.00 19.37 85 TYR C N 1
ATOM 4171 C CA . TYR C 1 91 ? -29.385 9.251 -26.029 1.00 21.90 85 TYR C CA 1
ATOM 4172 C C . TYR C 1 91 ? -29.441 9.876 -24.641 1.00 21.58 85 TYR C C 1
ATOM 4173 O O . TYR C 1 91 ? -28.449 9.854 -23.895 1.00 18.46 85 TYR C O 1
ATOM 4182 N N . ARG C 1 92 ? -30.586 10.464 -24.290 1.00 14.66 86 ARG C N 1
ATOM 4183 C CA . ARG C 1 92 ? -30.744 11.048 -22.966 1.00 17.27 86 ARG C CA 1
ATOM 4184 C C . ARG C 1 92 ? -30.585 9.977 -21.892 1.00 21.41 86 ARG C C 1
ATOM 4185 O O . ARG C 1 92 ? -29.957 10.219 -20.864 1.00 18.38 86 ARG C O 1
ATOM 4193 N N . GLU C 1 93 ? -31.149 8.781 -22.122 1.00 15.10 87 GLU C N 1
ATOM 4194 C CA . GLU C 1 93 ? -30.985 7.673 -21.182 1.00 26.00 87 GLU C CA 1
ATOM 4195 C C . GLU C 1 93 ? -29.541 7.175 -21.127 1.00 20.34 87 GLU C C 1
ATOM 4196 O O . GLU C 1 93 ? -29.069 6.764 -20.059 1.00 20.39 87 GLU C O 1
ATOM 4202 N N . LYS C 1 94 ? -28.828 7.200 -22.251 1.00 16.07 88 LYS C N 1
ATOM 4203 C CA . LYS C 1 94 ? -27.408 6.847 -22.225 1.00 20.24 88 LYS C CA 1
ATOM 4204 C C . LYS C 1 94 ? -26.636 7.795 -21.308 1.00 20.44 88 LYS C C 1
ATOM 4205 O O . LYS C 1 94 ? -25.885 7.355 -20.428 1.00 16.39 88 LYS C O 1
ATOM 4211 N N . ILE C 1 95 ? -26.851 9.105 -21.476 1.00 19.47 89 ILE C N 1
ATOM 4212 C CA . ILE C 1 95 ? -26.171 10.109 -20.662 1.00 20.08 89 ILE C CA 1
ATOM 4213 C C . ILE C 1 95 ? -26.595 9.997 -19.205 1.00 17.54 89 ILE C C 1
ATOM 4214 O O . ILE C 1 95 ? -25.765 10.094 -18.296 1.00 20.63 89 ILE C O 1
ATOM 4219 N N . GLU C 1 96 ? -27.894 9.786 -18.969 1.00 18.62 90 GLU C N 1
ATOM 4220 C CA . GLU C 1 96 ? -28.430 9.626 -17.625 1.00 16.46 90 GLU C CA 1
ATOM 4221 C C . GLU C 1 96 ? -27.740 8.491 -16.872 1.00 13.70 90 GLU C C 1
ATOM 4222 O O . GLU C 1 96 ? -27.436 8.619 -15.680 1.00 17.32 90 GLU C O 1
ATOM 4228 N N . LYS C 1 97 ? -27.562 7.349 -17.531 1.00 14.14 91 LYS C N 1
ATOM 4229 C CA . LYS C 1 97 ? -26.923 6.204 -16.893 1.00 21.52 91 LYS C CA 1
ATOM 4230 C C . LYS C 1 97 ? -25.468 6.487 -16.553 1.00 14.21 91 LYS C C 1
ATOM 4231 O O . LYS C 1 97 ? -24.981 6.041 -15.510 1.00 23.15 91 LYS C O 1
ATOM 4234 N N . GLU C 1 98 ? -24.744 7.185 -17.434 1.00 17.58 92 GLU C N 1
ATOM 4235 C CA . GLU C 1 98 ? -23.388 7.620 -17.091 1.00 16.44 92 GLU C CA 1
ATOM 4236 C C . GLU C 1 98 ? -23.410 8.509 -15.860 1.00 18.31 92 GLU C C 1
ATOM 4237 O O . GLU C 1 98 ? -22.610 8.342 -14.935 1.00 12.99 92 GLU C O 1
ATOM 4243 N N . LEU C 1 99 ? -24.328 9.473 -15.846 1.00 21.61 93 LEU C N 1
ATOM 4244 C CA . LEU C 1 99 ? -24.458 10.388 -14.722 1.00 17.41 93 LEU C CA 1
ATOM 4245 C C . LEU C 1 99 ? -24.724 9.621 -13.430 1.00 21.73 93 LEU C C 1
ATOM 4246 O O . LEU C 1 99 ? -24.083 9.863 -12.399 1.00 18.73 93 LEU C O 1
ATOM 4251 N N . GLU C 1 100 ? -25.654 8.667 -13.478 1.00 15.33 94 GLU C N 1
ATOM 4252 C CA . GLU C 1 100 ? -25.982 7.911 -12.281 1.00 19.39 94 GLU C CA 1
ATOM 4253 C C . GLU C 1 100 ? -24.800 7.073 -11.810 1.00 20.62 94 GLU C C 1
ATOM 4254 O O . GLU C 1 100 ? -24.541 6.992 -10.605 1.00 21.62 94 GLU C O 1
ATOM 4260 N N . THR C 1 101 ? -24.044 6.484 -12.745 1.00 17.44 95 THR C N 1
ATOM 4261 C CA . THR C 1 101 ? -22.875 5.685 -12.361 1.00 22.64 95 THR C CA 1
ATOM 4262 C C . THR C 1 101 ? -21.790 6.543 -11.708 1.00 21.29 95 THR C C 1
ATOM 4263 O O . THR C 1 101 ? -21.170 6.120 -10.721 1.00 22.03 95 THR C O 1
ATOM 4267 N N . VAL C 1 102 ? -21.542 7.744 -12.243 1.00 20.97 96 VAL C N 1
ATOM 4268 C CA . VAL C 1 102 ? -20.633 8.682 -11.576 1.00 16.58 96 VAL C CA 1
ATOM 4269 C C . VAL C 1 102 ? -21.113 8.943 -10.155 1.00 19.76 96 VAL C C 1
ATOM 4270 O O . VAL C 1 102 ? -20.352 8.800 -9.188 1.00 19.60 96 VAL C O 1
ATOM 4274 N N . CYS C 1 103 ? -22.395 9.303 -10.007 1.00 13.39 97 CYS C N 1
ATOM 4275 C CA . CYS C 1 103 ? -22.956 9.563 -8.680 1.00 21.73 97 CYS C CA 1
ATOM 4276 C C . CYS C 1 103 ? -22.838 8.348 -7.767 1.00 23.43 97 CYS C C 1
ATOM 4277 O O . CYS C 1 103 ? -22.423 8.471 -6.609 1.00 21.12 97 CYS C O 1
ATOM 4280 N N . ASN C 1 104 ? -23.213 7.162 -8.260 1.00 18.21 98 ASN C N 1
ATOM 4281 C CA . ASN C 1 104 ? -23.143 5.969 -7.414 1.00 20.08 98 ASN C CA 1
ATOM 4282 C C . ASN C 1 104 ? -21.702 5.648 -7.008 1.00 19.65 98 ASN C C 1
ATOM 4283 O O . ASN C 1 104 ? -21.456 5.149 -5.900 1.00 21.92 98 ASN C O 1
ATOM 4288 N N . ASP C 1 105 ? -20.740 5.884 -7.901 1.00 16.12 99 ASP C N 1
ATOM 4289 C CA . ASP C 1 105 ? -19.340 5.668 -7.534 1.00 24.10 99 ASP C CA 1
ATOM 4290 C C . ASP C 1 105 ? -18.910 6.583 -6.384 1.00 27.34 99 ASP C C 1
ATOM 4291 O O . ASP C 1 105 ? -18.275 6.132 -5.418 1.00 22.04 99 ASP C O 1
ATOM 4296 N N . VAL C 1 106 ? -19.228 7.878 -6.489 1.00 22.31 100 VAL C N 1
ATOM 4297 C CA . VAL C 1 106 ? -18.891 8.841 -5.435 1.00 15.18 100 VAL C CA 1
ATOM 4298 C C . VAL C 1 106 ? -19.529 8.438 -4.116 1.00 16.05 100 VAL C C 1
ATOM 4299 O O . VAL C 1 106 ? -18.892 8.469 -3.055 1.00 22.02 100 VAL C O 1
ATOM 4303 N N . LEU C 1 107 ? -20.819 8.095 -4.163 1.00 16.42 101 LEU C N 1
ATOM 4304 C CA . LEU C 1 107 ? -21.540 7.726 -2.953 1.00 20.06 101 LEU C CA 1
ATOM 4305 C C . LEU C 1 107 ? -20.959 6.467 -2.334 1.00 18.89 101 LEU C C 1
ATOM 4306 O O . LEU C 1 107 ? -20.828 6.380 -1.109 1.00 22.68 101 LEU C O 1
ATOM 4311 N N . ALA C 1 108 ? -20.560 5.501 -3.167 1.00 19.02 102 ALA C N 1
ATOM 4312 C CA . ALA C 1 108 ? -19.908 4.309 -2.637 1.00 22.35 102 ALA C CA 1
ATOM 4313 C C . ALA C 1 108 ? -18.593 4.659 -1.943 1.00 26.44 102 ALA C C 1
ATOM 4314 O O . ALA C 1 108 ? -18.288 4.106 -0.883 1.00 23.15 102 ALA C O 1
ATOM 4316 N N . LEU C 1 109 ? -17.804 5.580 -2.519 1.00 22.89 103 LEU C N 1
ATOM 4317 C CA . LEU C 1 109 ? -16.554 5.990 -1.870 1.00 25.90 103 LEU C CA 1
ATOM 4318 C C . LEU C 1 109 ? -16.839 6.641 -0.525 1.00 27.53 103 LEU C C 1
ATOM 4319 O O . LEU C 1 109 ? -16.140 6.388 0.464 1.00 28.92 103 LEU C O 1
ATOM 4324 N N . LEU C 1 110 ? -17.875 7.478 -0.476 1.00 21.75 104 LEU C N 1
ATOM 4325 C CA . LEU C 1 110 ? -18.261 8.140 0.762 1.00 24.29 104 LEU C CA 1
ATOM 4326 C C . LEU C 1 110 ? -18.696 7.124 1.822 1.00 25.23 104 LEU C C 1
ATOM 4327 O O . LEU C 1 110 ? -18.273 7.195 2.981 1.00 27.40 104 LEU C O 1
ATOM 4332 N N . ASP C 1 111 ? -19.542 6.165 1.438 1.00 24.06 105 ASP C N 1
ATOM 4333 C CA . ASP C 1 111 ? -20.092 5.220 2.406 1.00 30.76 105 ASP C CA 1
ATOM 4334 C C . ASP C 1 111 ? -19.086 4.134 2.784 1.00 27.82 105 ASP C C 1
ATOM 4335 O O . ASP C 1 111 ? -19.038 3.707 3.943 1.00 34.55 105 ASP C O 1
ATOM 4340 N N . LYS C 1 112 ? -18.278 3.672 1.827 1.00 26.53 106 LYS C N 1
ATOM 4341 C CA . LYS C 1 112 ? -17.358 2.578 2.119 1.00 33.20 106 LYS C CA 1
ATOM 4342 C C . LYS C 1 112 ? -16.065 3.064 2.752 1.00 33.04 106 LYS C C 1
ATOM 4343 O O . LYS C 1 112 ? -15.417 2.302 3.474 1.00 32.76 106 LYS C O 1
ATOM 4347 N N . PHE C 1 113 ? -15.667 4.309 2.492 1.00 24.92 107 PHE C N 1
ATOM 4348 C CA . PHE C 1 113 ? -14.353 4.760 2.931 1.00 33.01 107 PHE C CA 1
ATOM 4349 C C . PHE C 1 113 ? -14.406 6.072 3.712 1.00 31.51 107 PHE C C 1
ATOM 4350 O O . PHE C 1 113 ? -14.051 6.113 4.901 1.00 29.17 107 PHE C O 1
ATOM 4358 N N . LEU C 1 114 ? -14.841 7.147 3.048 1.00 22.24 108 LEU C N 1
ATOM 4359 C CA . LEU C 1 114 ? -14.548 8.491 3.542 1.00 21.44 108 LEU C CA 1
ATOM 4360 C C . LEU C 1 114 ? -15.310 8.792 4.826 1.00 27.40 108 LEU C C 1
ATOM 4361 O O . LEU C 1 114 ? -14.703 9.128 5.853 1.00 28.39 108 LEU C O 1
ATOM 4366 N N . ILE C 1 115 ? -16.647 8.696 4.783 1.00 22.01 109 ILE C N 1
ATOM 4367 C CA . ILE C 1 115 ? -17.438 8.913 5.995 1.00 22.53 109 ILE C CA 1
ATOM 4368 C C . ILE C 1 115 ? -17.178 7.802 7.007 1.00 24.97 109 ILE C C 1
ATOM 4369 O O . ILE C 1 115 ? -17.042 8.055 8.207 1.00 32.05 109 ILE C O 1
ATOM 4374 N N . LYS C 1 116 ? -17.082 6.558 6.531 1.00 29.49 110 LYS C N 1
ATOM 4375 C CA . LYS C 1 116 ? -16.907 5.414 7.423 1.00 28.70 110 LYS C CA 1
ATOM 4376 C C . LYS C 1 116 ? -15.695 5.573 8.337 1.00 34.44 110 LYS C C 1
ATOM 4377 O O . LYS C 1 116 ? -15.760 5.231 9.523 1.00 38.51 110 LYS C O 1
ATOM 4381 N N . ASN C 1 117 ? -14.583 6.096 7.813 1.00 29.42 111 ASN C N 1
ATOM 4382 C CA . ASN C 1 117 ? -13.344 6.179 8.583 1.00 33.62 111 ASN C CA 1
ATOM 4383 C C . ASN C 1 117 ? -13.184 7.487 9.354 1.00 40.07 111 ASN C C 1
ATOM 4384 O O . ASN C 1 117 ? -12.184 7.649 10.060 1.00 33.27 111 ASN C O 1
ATOM 4389 N N . CYS C 1 118 ? -14.117 8.427 9.230 1.00 34.49 112 CYS C N 1
ATOM 4390 C CA . CYS C 1 118 ? -14.071 9.609 10.075 1.00 35.79 112 CYS C CA 1
ATOM 4391 C C . CYS C 1 118 ? -14.291 9.241 11.526 1.00 35.20 112 CYS C C 1
ATOM 4392 O O . CYS C 1 118 ? -15.223 8.503 11.856 1.00 34.37 112 CYS C O 1
ATOM 4395 N N . ASN C 1 119 ? -13.444 9.784 12.395 1.00 39.70 113 ASN C N 1
ATOM 4396 C CA . ASN C 1 119 ? -13.745 9.779 13.814 1.00 39.46 113 ASN C CA 1
ATOM 4397 C C . ASN C 1 119 ? -14.645 10.967 14.152 1.00 41.70 113 ASN C C 1
ATOM 4398 O O . ASN C 1 119 ? -14.829 11.889 13.354 1.00 36.39 113 ASN C O 1
ATOM 4403 N N . ASP C 1 120 ? -15.210 10.936 15.361 1.00 55.90 114 ASP C N 1
ATOM 4404 C CA . ASP C 1 120 ? -16.217 11.919 15.740 1.00 61.01 114 ASP C CA 1
ATOM 4405 C C . ASP C 1 120 ? -15.642 13.319 15.913 1.00 54.94 114 ASP C C 1
ATOM 4406 O O . ASP C 1 120 ? -16.388 14.294 15.803 1.00 56.18 114 ASP C O 1
ATOM 4411 N N . PHE C 1 121 ? -14.348 13.449 16.173 1.00 47.34 115 PHE C N 1
ATOM 4412 C CA . PHE C 1 121 ? -13.742 14.768 16.299 1.00 47.80 115 PHE C CA 1
ATOM 4413 C C . PHE C 1 121 ? -13.257 15.325 14.968 1.00 45.67 115 PHE C C 1
ATOM 4414 O O . PHE C 1 121 ? -12.780 16.461 14.932 1.00 42.84 115 PHE C O 1
ATOM 4422 N N . GLN C 1 122 ? -13.355 14.556 13.880 1.00 38.68 116 GLN C N 1
ATOM 4423 C CA . GLN C 1 122 ? -12.932 15.027 12.559 1.00 36.00 116 GLN C CA 1
ATOM 4424 C C . GLN C 1 122 ? -14.094 15.769 11.895 1.00 34.19 116 GLN C C 1
ATOM 4425 O O . GLN C 1 122 ? -14.691 15.330 10.904 1.00 37.55 116 GLN C O 1
ATOM 4431 N N . TYR C 1 123 ? -14.395 16.939 12.471 1.00 36.97 117 TYR C N 1
ATOM 4432 C CA . TYR C 1 123 ? -15.596 17.687 12.102 1.00 35.80 117 TYR C CA 1
ATOM 4433 C C . TYR C 1 123 ? -15.517 18.230 10.681 1.00 32.97 117 TYR C C 1
ATOM 4434 O O . TYR C 1 123 ? -16.511 18.207 9.946 1.00 31.02 117 TYR C O 1
ATOM 4443 N N . GLU C 1 124 ? -14.360 18.752 10.283 1.00 33.39 118 GLU C N 1
ATOM 4444 C CA . GLU C 1 124 ? -14.234 19.280 8.931 1.00 43.35 118 GLU C CA 1
ATOM 4445 C C . GLU C 1 124 ? -14.400 18.174 7.900 1.00 31.27 118 GLU C C 1
ATOM 4446 O O . GLU C 1 124 ? -15.142 18.323 6.924 1.00 31.90 118 GLU C O 1
ATOM 4452 N N . SER C 1 125 ? -13.697 17.059 8.103 1.00 28.18 119 SER C N 1
ATOM 4453 C CA . SER C 1 125 ? -13.834 15.910 7.216 1.00 26.53 119 SER C CA 1
ATOM 4454 C C . SER C 1 125 ? -15.287 15.482 7.120 1.00 24.30 119 SER C C 1
ATOM 4455 O O . SER C 1 125 ? -15.833 15.332 6.024 1.00 28.17 119 SER C O 1
ATOM 4458 N N . LYS C 1 126 ? -15.933 15.297 8.273 1.00 25.75 120 LYS C N 1
ATOM 4459 C CA . LYS C 1 126 ? -17.319 14.843 8.300 1.00 27.93 120 LYS C CA 1
ATOM 4460 C C . LYS C 1 126 ? -18.221 15.775 7.498 1.00 24.68 120 LYS C C 1
ATOM 4461 O O . LYS C 1 126 ? -18.976 15.321 6.634 1.00 24.76 120 LYS C O 1
ATOM 4467 N N . VAL C 1 127 ? -18.163 17.085 7.779 1.00 28.36 121 VAL C N 1
ATOM 4468 C CA . VAL C 1 127 ? -19.041 18.032 7.087 1.00 27.11 121 VAL C CA 1
ATOM 4469 C C . VAL C 1 127 ? -18.787 17.989 5.593 1.00 22.44 121 VAL C C 1
ATOM 4470 O O . VAL C 1 127 ? -19.725 18.002 4.788 1.00 25.21 121 VAL C O 1
ATOM 4474 N N . PHE C 1 128 ? -17.508 17.978 5.205 1.00 22.30 122 PHE C N 1
ATOM 4475 C CA . PHE C 1 128 ? -17.140 17.972 3.797 1.00 27.77 122 PHE C CA 1
ATOM 4476 C C . PHE C 1 128 ? -17.754 16.767 3.091 1.00 24.83 122 PHE C C 1
ATOM 4477 O O . PHE C 1 128 ? -18.321 16.894 1.995 1.00 21.34 122 PHE C O 1
ATOM 4485 N N . TYR C 1 129 ? -17.686 15.595 3.727 1.00 18.49 123 TYR C N 1
ATOM 4486 C CA . TYR C 1 129 ? -18.124 14.356 3.094 1.00 17.07 123 TYR C CA 1
ATOM 4487 C C . TYR C 1 129 ? -19.641 14.216 3.116 1.00 25.54 123 TYR C C 1
ATOM 4488 O O . TYR C 1 129 ? -20.232 13.726 2.149 1.00 22.32 123 TYR C O 1
ATOM 4497 N N . LEU C 1 130 ? -20.285 14.630 4.212 1.00 18.75 124 LEU C N 1
ATOM 4498 C CA . LEU C 1 130 ? -21.746 14.610 4.258 1.00 22.28 124 LEU C CA 1
ATOM 4499 C C . LEU C 1 130 ? -22.346 15.628 3.290 1.00 23.83 124 LEU C C 1
ATOM 4500 O O . LEU C 1 130 ? -23.391 15.365 2.685 1.00 17.75 124 LEU C O 1
ATOM 4505 N N . LYS C 1 131 ? -21.717 16.807 3.154 1.00 17.85 125 LYS C N 1
ATOM 4506 C CA . LYS C 1 131 ? -22.142 17.767 2.131 1.00 17.49 125 LYS C CA 1
ATOM 4507 C C . LYS C 1 131 ? -22.044 17.164 0.738 1.00 15.53 125 LYS C C 1
ATOM 4508 O O . LYS C 1 131 ? -22.950 17.326 -0.087 1.00 20.02 125 LYS C O 1
ATOM 4514 N N . MET C 1 132 ? -20.946 16.465 0.462 1.00 16.70 126 MET C N 1
ATOM 4515 C CA . MET C 1 132 ? -20.743 15.900 -0.864 1.00 18.85 126 MET C CA 1
ATOM 4516 C C . MET C 1 132 ? -21.709 14.750 -1.122 1.00 17.22 126 MET C C 1
ATOM 4517 O O . MET C 1 132 ? -22.155 14.556 -2.258 1.00 21.50 126 MET C O 1
ATOM 4522 N N . LYS C 1 133 ? -22.112 14.022 -0.077 1.00 14.29 127 LYS C N 1
ATOM 4523 C CA . LYS C 1 133 ? -23.158 13.013 -0.267 1.00 16.31 127 LYS C CA 1
ATOM 4524 C C . LYS C 1 133 ? -24.513 13.671 -0.541 1.00 16.90 127 LYS C C 1
ATOM 4525 O O . LYS C 1 133 ? -25.314 13.160 -1.335 1.00 18.26 127 LYS C O 1
ATOM 4531 N N . GLY C 1 134 ? -24.796 14.799 0.111 1.00 14.22 128 GLY C N 1
ATOM 4532 C CA . GLY C 1 134 ? -26.000 15.539 -0.233 1.00 14.78 128 GLY C CA 1
ATOM 4533 C C . GLY C 1 134 ? -25.977 16.032 -1.669 1.00 21.89 128 GLY C C 1
ATOM 4534 O O . GLY C 1 134 ? -26.989 15.954 -2.375 1.00 17.24 128 GLY C O 1
ATOM 4535 N N . ASP C 1 135 ? -24.814 16.526 -2.123 1.00 13.33 129 ASP C N 1
ATOM 4536 C CA . ASP C 1 135 ? -24.656 17.034 -3.488 1.00 17.05 129 ASP C CA 1
ATOM 4537 C C . ASP C 1 135 ? -24.933 15.943 -4.522 1.00 14.86 129 ASP C C 1
ATOM 4538 O O . ASP C 1 135 ? -25.643 16.169 -5.508 1.00 16.54 129 ASP C O 1
ATOM 4543 N N . TYR C 1 136 ? -24.355 14.755 -4.328 1.00 18.01 130 TYR C N 1
ATOM 4544 C CA . TYR C 1 136 ? -24.462 13.728 -5.357 1.00 16.93 130 TYR C CA 1
ATOM 4545 C C . TYR C 1 136 ? -25.803 13.016 -5.305 1.00 14.20 130 TYR C C 1
ATOM 4546 O O . TYR C 1 136 ? -26.282 12.567 -6.346 1.00 14.75 130 TYR C O 1
ATOM 4555 N N . TYR C 1 137 ? -26.443 12.925 -4.135 1.00 12.46 131 TYR C N 1
ATOM 4556 C CA . TYR C 1 137 ? -27.853 12.542 -4.143 1.00 16.87 131 TYR C CA 1
ATOM 4557 C C . TYR C 1 137 ? -28.710 13.612 -4.809 1.00 19.68 131 TYR C C 1
ATOM 4558 O O . TYR C 1 137 ? -29.695 13.293 -5.479 1.00 17.52 131 TYR C O 1
ATOM 4567 N N . ARG C 1 138 ? -28.355 14.889 -4.644 1.00 14.63 132 ARG C N 1
ATOM 4568 C CA . ARG C 1 138 ? -29.128 15.937 -5.310 1.00 17.26 132 ARG C CA 1
ATOM 4569 C C . ARG C 1 138 ? -28.999 15.835 -6.830 1.00 16.60 132 ARG C C 1
ATOM 4570 O O . ARG C 1 138 ? -29.968 16.081 -7.556 1.00 17.75 132 ARG C O 1
ATOM 4578 N N . TYR C 1 139 ? -27.805 15.482 -7.333 1.00 13.54 133 TYR C N 1
ATOM 4579 C CA . TYR C 1 139 ? -27.658 15.306 -8.776 1.00 14.51 133 TYR C CA 1
ATOM 4580 C C . TYR C 1 139 ? -28.487 14.128 -9.274 1.00 12.80 133 TYR C C 1
ATOM 4581 O O . TYR C 1 139 ? -28.991 14.160 -10.401 1.00 20.71 133 TYR C O 1
ATOM 4590 N N . LEU C 1 140 ? -28.609 13.064 -8.472 1.00 15.07 134 LEU C N 1
ATOM 4591 C CA . LEU C 1 140 ? -29.482 11.957 -8.858 1.00 20.89 134 LEU C CA 1
ATOM 4592 C C . LEU C 1 140 ? -30.937 12.412 -8.901 1.00 18.20 134 LEU C C 1
ATOM 4593 O O . LEU C 1 140 ? -31.680 12.068 -9.830 1.00 16.97 134 LEU C O 1
ATOM 4598 N N . ALA C 1 141 ? -31.330 13.246 -7.938 1.00 16.99 135 ALA C N 1
ATOM 4599 C CA . ALA C 1 141 ? -32.686 13.795 -7.876 1.00 17.22 135 ALA C CA 1
ATOM 4600 C C . ALA C 1 141 ? -33.030 14.638 -9.105 1.00 16.62 135 ALA C C 1
ATOM 4601 O O . ALA C 1 141 ? -34.188 14.657 -9.545 1.00 26.01 135 ALA C O 1
ATOM 4603 N N . GLU C 1 142 ? -32.044 15.350 -9.658 1.00 16.65 136 GLU C N 1
ATOM 4604 C CA . GLU C 1 142 ? -32.263 16.200 -10.831 1.00 17.19 136 GLU C CA 1
ATOM 4605 C C . GLU C 1 142 ? -32.754 15.405 -12.034 1.00 17.38 136 GLU C C 1
ATOM 4606 O O . GLU C 1 142 ? -33.470 15.949 -12.881 1.00 26.49 136 GLU C O 1
ATOM 4612 N N . VAL C 1 143 ? -32.336 14.144 -12.167 1.00 20.49 137 VAL C N 1
ATOM 4613 C CA . VAL C 1 143 ? -32.727 13.342 -13.324 1.00 24.14 137 VAL C CA 1
ATOM 4614 C C . VAL C 1 143 ? -33.812 12.321 -12.998 1.00 22.61 137 VAL C C 1
ATOM 4615 O O . VAL C 1 143 ? -34.283 11.622 -13.901 1.00 27.32 137 VAL C O 1
ATOM 4619 N N . ALA C 1 144 ? -34.238 12.222 -11.750 1.00 20.84 138 ALA C N 1
ATOM 4620 C CA . ALA C 1 144 ? -35.244 11.231 -11.385 1.00 24.33 138 ALA C CA 1
ATOM 4621 C C . ALA C 1 144 ? -36.636 11.852 -11.354 1.00 27.30 138 ALA C C 1
ATOM 4622 O O . ALA C 1 144 ? -36.799 13.076 -11.286 1.00 27.14 138 ALA C O 1
ATOM 4624 N N . SER C 1 145 ? -37.644 10.983 -11.380 1.00 27.18 139 SER C N 1
ATOM 4625 C CA . SER C 1 145 ? -39.021 11.355 -11.088 1.00 29.48 139 SER C CA 1
ATOM 4626 C C . SER C 1 145 ? -39.649 10.301 -10.175 1.00 32.81 139 SER C C 1
ATOM 4627 O O . SER C 1 145 ? -39.032 9.280 -9.849 1.00 30.71 139 SER C O 1
ATOM 4630 N N . GLY C 1 146 ? -40.884 10.572 -9.742 1.00 30.10 140 GLY C N 1
ATOM 4631 C CA . GLY C 1 146 ? -41.688 9.582 -9.029 1.00 33.37 140 GLY C CA 1
ATOM 4632 C C . GLY C 1 146 ? -41.062 9.095 -7.732 1.00 32.75 140 GLY C C 1
ATOM 4633 O O . GLY C 1 146 ? -40.417 9.852 -6.994 1.00 28.02 140 GLY C O 1
ATOM 4634 N N . GLU C 1 147 ? -41.258 7.801 -7.443 1.00 30.44 141 GLU C N 1
ATOM 4635 C CA . GLU C 1 147 ? -40.729 7.221 -6.209 1.00 30.35 141 GLU C CA 1
ATOM 4636 C C . GLU C 1 147 ? -39.204 7.150 -6.215 1.00 27.44 141 GLU C C 1
ATOM 4637 O O . GLU C 1 147 ? -38.570 7.308 -5.161 1.00 26.36 141 GLU C O 1
ATOM 4643 N N . LYS C 1 148 ? -38.601 6.903 -7.377 1.00 25.19 142 LYS C N 1
ATOM 4644 C CA . LYS C 1 148 ? -37.145 6.941 -7.472 1.00 26.56 142 LYS C CA 1
ATOM 4645 C C . LYS C 1 148 ? -36.617 8.295 -7.017 1.00 27.84 142 LYS C C 1
ATOM 4646 O O . LYS C 1 148 ? -35.663 8.370 -6.234 1.00 21.35 142 LYS C O 1
ATOM 4652 N N . LYS C 1 149 ? -37.260 9.377 -7.456 1.00 21.48 143 LYS C N 1
ATOM 4653 C CA . LYS C 1 149 ? -36.827 10.704 -7.052 1.00 20.53 143 LYS C CA 1
ATOM 4654 C C . LYS C 1 149 ? -36.980 10.916 -5.546 1.00 22.21 143 LYS C C 1
ATOM 4655 O O . LYS C 1 149 ? -36.063 11.422 -4.890 1.00 21.43 143 LYS C O 1
ATOM 4661 N N . ASN C 1 150 ? -38.135 10.538 -4.990 1.00 25.37 144 ASN C N 1
ATOM 4662 C CA . ASN C 1 150 ? -38.372 10.742 -3.561 1.00 27.93 144 ASN C CA 1
ATOM 4663 C C . ASN C 1 150 ? -37.327 10.038 -2.709 1.00 25.77 144 ASN C C 1
ATOM 4664 O O . ASN C 1 150 ? -36.965 10.533 -1.636 1.00 25.09 144 ASN C O 1
ATOM 4669 N N . SER C 1 151 ? -36.837 8.885 -3.165 1.00 25.70 145 SER C N 1
ATOM 4670 C CA . SER C 1 151 ? -35.799 8.172 -2.428 1.00 26.22 145 SER C CA 1
ATOM 4671 C C . SER C 1 151 ? -34.504 8.986 -2.346 1.00 24.33 145 SER C C 1
ATOM 4672 O O . SER C 1 151 ? -33.965 9.196 -1.258 1.00 28.85 145 SER C O 1
ATOM 4675 N N . VAL C 1 152 ? -33.981 9.450 -3.487 1.00 19.64 146 VAL C N 1
ATOM 4676 C CA . VAL C 1 152 ? -32.702 10.173 -3.432 1.00 21.77 146 VAL C CA 1
ATOM 4677 C C . VAL C 1 152 ? -32.878 11.571 -2.834 1.00 21.69 146 VAL C C 1
ATOM 4678 O O . VAL C 1 152 ? -31.936 12.135 -2.254 1.00 24.39 146 VAL C O 1
ATOM 4682 N N . VAL C 1 153 ? -34.073 12.150 -2.949 1.00 23.25 147 VAL C N 1
ATOM 4683 C CA . VAL C 1 153 ? -34.330 13.445 -2.323 1.00 26.29 147 VAL C CA 1
ATOM 4684 C C . VAL C 1 153 ? -34.251 13.321 -0.805 1.00 29.50 147 VAL C C 1
ATOM 4685 O O . VAL C 1 153 ? -33.640 14.158 -0.129 1.00 27.87 147 VAL C O 1
ATOM 4689 N N . GLU C 1 154 ? -34.822 12.248 -0.252 1.00 24.27 148 GLU C N 1
ATOM 4690 C CA . GLU C 1 154 ? -34.754 12.037 1.188 1.00 27.76 148 GLU C CA 1
ATOM 4691 C C . GLU C 1 154 ? -33.327 11.776 1.645 1.00 26.64 148 GLU C C 1
ATOM 4692 O O . GLU C 1 154 ? -32.913 12.260 2.710 1.00 29.07 148 GLU C O 1
ATOM 4698 N N . ALA C 1 155 ? -32.570 11.000 0.867 1.00 20.01 149 ALA C N 1
ATOM 4699 C CA . ALA C 1 155 ? -31.160 10.783 1.183 1.00 25.98 149 ALA C CA 1
ATOM 4700 C C . ALA C 1 155 ? -30.364 12.088 1.107 1.00 23.54 149 ALA C C 1
ATOM 4701 O O . ALA C 1 155 ? -29.490 12.339 1.942 1.00 25.03 149 ALA C O 1
ATOM 4703 N N . SER C 1 156 ? -30.660 12.940 0.128 1.00 20.89 150 SER C N 1
ATOM 4704 C CA . SER C 1 156 ? -29.925 14.200 0.027 1.00 17.51 150 SER C CA 1
ATOM 4705 C C . SER C 1 156 ? -30.195 15.079 1.237 1.00 19.32 150 SER C C 1
ATOM 4706 O O . SER C 1 156 ? -29.263 15.541 1.902 1.00 19.45 150 SER C O 1
ATOM 4709 N N . GLU C 1 157 ? -31.471 15.301 1.544 1.00 22.37 151 GLU C N 1
ATOM 4710 C CA . GLU C 1 157 ? -31.844 16.137 2.680 1.00 23.98 151 GLU C CA 1
ATOM 4711 C C . GLU C 1 157 ? -31.213 15.639 3.978 1.00 30.42 151 GLU C C 1
ATOM 4712 O O . GLU C 1 157 ? -30.701 16.439 4.774 1.00 30.94 151 GLU C O 1
ATOM 4718 N N . ALA C 1 158 ? -31.266 14.323 4.223 1.00 21.11 152 ALA C N 1
ATOM 4719 C CA . ALA C 1 158 ? -30.745 13.770 5.470 1.00 27.84 152 ALA C CA 1
ATOM 4720 C C . ALA C 1 158 ? -29.252 14.006 5.587 1.00 26.49 152 ALA C C 1
ATOM 4721 O O . ALA C 1 158 ? -28.752 14.328 6.669 1.00 24.76 152 ALA C O 1
ATOM 4723 N N . ALA C 1 159 ? -28.529 13.864 4.476 1.00 23.68 153 ALA C N 1
ATOM 4724 C CA . ALA C 1 159 ? -27.093 14.111 4.473 1.00 25.26 153 ALA C CA 1
ATOM 4725 C C . ALA C 1 159 ? -26.797 15.583 4.716 1.00 22.59 153 ALA C C 1
ATOM 4726 O O . ALA C 1 159 ? -25.943 15.927 5.540 1.00 26.76 153 ALA C O 1
ATOM 4728 N N . TYR C 1 160 ? -27.496 16.472 4.001 1.00 24.37 154 TYR C N 1
ATOM 4729 C CA . TYR C 1 160 ? -27.307 17.906 4.203 1.00 22.31 154 TYR C CA 1
ATOM 4730 C C . TYR C 1 160 ? -27.639 18.315 5.633 1.00 23.89 154 TYR C C 1
ATOM 4731 O O . TYR C 1 160 ? -26.927 19.126 6.239 1.00 21.60 154 TYR C O 1
ATOM 4740 N N . LYS C 1 161 ? -28.733 17.775 6.176 1.00 25.65 155 LYS C N 1
ATOM 4741 C CA . LYS C 1 161 ? -29.177 18.136 7.515 1.00 26.17 155 LYS C CA 1
ATOM 4742 C C . LYS C 1 161 ? -28.121 17.782 8.556 1.00 31.30 155 LYS C C 1
ATOM 4743 O O . LYS C 1 161 ? -27.812 18.591 9.437 1.00 32.86 155 LYS C O 1
ATOM 4748 N N . GLU C 1 162 ? -27.563 16.566 8.483 1.00 25.42 156 GLU C N 1
ATOM 4749 C CA . GLU C 1 162 ? -26.548 16.195 9.464 1.00 28.88 156 GLU C CA 1
ATOM 4750 C C . GLU C 1 162 ? -25.297 17.036 9.280 1.00 31.05 156 GLU C C 1
ATOM 4751 O O . GLU C 1 162 ? -24.710 17.505 10.260 1.00 27.71 156 GLU C O 1
ATOM 4757 N N . ALA C 1 163 ? -24.886 17.250 8.028 1.00 20.40 157 ALA C N 1
ATOM 4758 C CA . ALA C 1 163 ? -23.738 18.109 7.771 1.00 25.65 157 ALA C CA 1
ATOM 4759 C C . ALA C 1 163 ? -23.937 19.491 8.379 1.00 26.16 157 ALA C C 1
ATOM 4760 O O . ALA C 1 163 ? -23.006 20.071 8.955 1.00 20.80 157 ALA C O 1
ATOM 4762 N N . PHE C 1 164 ? -25.139 20.045 8.251 1.00 26.19 158 PHE C N 1
ATOM 4763 C CA . PHE C 1 164 ? -25.328 21.412 8.710 1.00 21.72 158 PHE C CA 1
ATOM 4764 C C . PHE C 1 164 ? -25.361 21.479 10.234 1.00 24.01 158 PHE C C 1
ATOM 4765 O O . PHE C 1 164 ? -24.833 22.427 10.828 1.00 34.60 158 PHE C O 1
ATOM 4773 N N . GLU C 1 165 ? -25.931 20.464 10.890 1.00 26.59 159 GLU C N 1
ATOM 4774 C CA . GLU C 1 165 ? -25.911 20.440 12.353 1.00 29.93 159 GLU C CA 1
ATOM 4775 C C . GLU C 1 165 ? -24.483 20.392 12.881 1.00 31.81 159 GLU C C 1
ATOM 4776 O O . GLU C 1 165 ? -24.133 21.117 13.821 1.00 35.61 159 GLU C O 1
ATOM 4779 N N . ILE C 1 166 ? -23.635 19.560 12.281 1.00 32.31 160 ILE C N 1
ATOM 4780 C CA . ILE C 1 166 ? -22.242 19.512 12.705 1.00 32.47 160 ILE C CA 1
ATOM 4781 C C . ILE C 1 166 ? -21.547 20.831 12.404 1.00 32.88 160 ILE C C 1
ATOM 4782 O O . ILE C 1 166 ? -20.775 21.345 13.226 1.00 32.28 160 ILE C O 1
ATOM 4787 N N . SER C 1 167 ? -21.829 21.420 11.239 1.00 27.59 161 SER C N 1
ATOM 4788 C CA . SER C 1 167 ? -21.157 22.660 10.873 1.00 23.75 161 SER C CA 1
ATOM 4789 C C . SER C 1 167 ? -21.516 23.776 11.836 1.00 29.15 161 SER C C 1
ATOM 4790 O O . SER C 1 167 ? -20.647 24.553 12.240 1.00 32.32 161 SER C O 1
ATOM 4793 N N . LYS C 1 168 ? -22.795 23.866 12.216 1.00 30.29 162 LYS C N 1
ATOM 4794 C CA . LYS C 1 168 ? -23.229 24.913 13.131 1.00 33.51 162 LYS C CA 1
ATOM 4795 C C . LYS C 1 168 ? -22.574 24.748 14.495 1.00 43.35 162 LYS C C 1
ATOM 4796 O O . LYS C 1 168 ? -22.219 25.736 15.148 1.00 45.09 162 LYS C O 1
ATOM 4800 N N . GLU C 1 169 ? -22.392 23.501 14.935 1.00 42.82 163 GLU C N 1
ATOM 4801 C CA . GLU C 1 169 ? -21.834 23.235 16.251 1.00 42.89 163 GLU C CA 1
ATOM 4802 C C . GLU C 1 169 ? -20.315 23.367 16.295 1.00 46.27 163 GLU C C 1
ATOM 4803 O O . GLU C 1 169 ? -19.768 23.630 17.371 1.00 51.16 163 GLU C O 1
ATOM 4807 N N . HIS C 1 170 ? -19.616 23.214 15.165 1.00 37.00 164 HIS C N 1
ATOM 4808 C CA . HIS C 1 170 ? -18.165 23.101 15.205 1.00 36.73 164 HIS C CA 1
ATOM 4809 C C . HIS C 1 170 ? -17.408 23.955 14.197 1.00 39.78 164 HIS C C 1
ATOM 4810 O O . HIS C 1 170 ? -16.184 23.820 14.105 1.00 39.89 164 HIS C O 1
ATOM 4817 N N . MET C 1 171 ? -18.077 24.805 13.426 1.00 35.73 165 MET C N 1
ATOM 4818 C CA . MET C 1 171 ? -17.386 25.640 12.455 1.00 34.31 165 MET C CA 1
ATOM 4819 C C . MET C 1 171 ? -17.873 27.074 12.568 1.00 35.25 165 MET C C 1
ATOM 4820 O O . MET C 1 171 ? -19.052 27.324 12.829 1.00 31.14 165 MET C O 1
ATOM 4825 N N . GLN C 1 172 ? -16.947 28.016 12.378 1.00 34.83 166 GLN C N 1
ATOM 4826 C CA . GLN C 1 172 ? -17.317 29.422 12.354 1.00 39.39 166 GLN C CA 1
ATOM 4827 C C . GLN C 1 172 ? -18.212 29.711 11.144 1.00 33.60 166 GLN C C 1
ATOM 4828 O O . GLN C 1 172 ? -18.065 29.089 10.087 1.00 28.80 166 GLN C O 1
ATOM 4831 N N . PRO C 1 173 ? -19.151 30.654 11.275 1.00 36.53 167 PRO C N 1
ATOM 4832 C CA . PRO C 1 173 ? -20.074 30.951 10.164 1.00 35.56 167 PRO C CA 1
ATOM 4833 C C . PRO C 1 173 ? -19.376 31.405 8.896 1.00 35.82 167 PRO C C 1
ATOM 4834 O O . PRO C 1 173 ? -19.972 31.349 7.813 1.00 35.96 167 PRO C O 1
ATOM 4838 N N . THR C 1 174 ? -18.138 31.871 9.007 1.00 36.40 168 THR C N 1
ATOM 4839 C CA . THR C 1 174 ? -17.335 32.336 7.888 1.00 32.72 168 THR C CA 1
ATOM 4840 C C . THR C 1 174 ? -16.566 31.218 7.190 1.00 31.17 168 THR C C 1
ATOM 4841 O O . THR C 1 174 ? -15.993 31.452 6.120 1.00 32.23 168 THR C O 1
ATOM 4845 N N . HIS C 1 175 ? -16.549 30.025 7.759 1.00 29.31 169 HIS C N 1
ATOM 4846 C CA . HIS C 1 175 ? -15.766 28.932 7.209 1.00 28.46 169 HIS C CA 1
ATOM 4847 C C . HIS C 1 175 ? -16.283 28.570 5.813 1.00 27.29 169 HIS C C 1
ATOM 4848 O O . HIS C 1 175 ? -17.483 28.318 5.649 1.00 31.96 169 HIS C O 1
ATOM 4855 N N . PRO C 1 176 ? -15.418 28.547 4.799 1.00 27.95 170 PRO C N 1
ATOM 4856 C CA . PRO C 1 176 ? -15.915 28.335 3.426 1.00 27.57 170 PRO C CA 1
ATOM 4857 C C . PRO C 1 176 ? -16.663 27.019 3.220 1.00 29.59 170 PRO C C 1
ATOM 4858 O O . PRO C 1 176 ? -17.545 26.959 2.357 1.00 23.78 170 PRO C O 1
ATOM 4862 N N . ILE C 1 177 ? -16.333 25.958 3.961 1.00 26.16 171 ILE C N 1
ATOM 4863 C CA . ILE C 1 177 ? -17.060 24.701 3.791 1.00 25.25 171 ILE C CA 1
ATOM 4864 C C . ILE C 1 177 ? -18.466 24.817 4.377 1.00 31.37 171 ILE C C 1
ATOM 4865 O O . ILE C 1 177 ? -19.433 24.310 3.798 1.00 22.25 171 ILE C O 1
ATOM 4870 N N . ARG C 1 178 ? -18.598 25.467 5.543 1.00 26.05 172 ARG C N 1
ATOM 4871 C CA . ARG C 1 178 ? -19.925 25.722 6.102 1.00 26.40 172 ARG C CA 1
ATOM 4872 C C . ARG C 1 178 ? -20.738 26.647 5.203 1.00 22.70 172 ARG C C 1
ATOM 4873 O O . ARG C 1 178 ? -21.928 26.406 4.972 1.00 30.26 172 ARG C O 1
ATOM 4881 N N . LEU C 1 179 ? -20.116 27.715 4.692 1.00 21.71 173 LEU C N 1
ATOM 4882 C CA . LEU C 1 179 ? -20.786 28.582 3.720 1.00 20.81 173 LEU C CA 1
ATOM 4883 C C . LEU C 1 179 ? -21.206 27.796 2.473 1.00 19.89 173 LEU C C 1
ATOM 4884 O O . LEU C 1 179 ? -22.338 27.935 1.987 1.00 19.40 173 LEU C O 1
ATOM 4889 N N . GLY C 1 180 ? -20.299 26.973 1.938 1.00 20.46 174 GLY C N 1
ATOM 4890 C CA . GLY C 1 180 ? -20.615 26.206 0.740 1.00 19.99 174 GLY C CA 1
ATOM 4891 C C . GLY C 1 180 ? -21.750 25.232 0.966 1.00 19.03 174 GLY C C 1
ATOM 4892 O O . GLY C 1 180 ? -22.545 24.973 0.056 1.00 19.85 174 GLY C O 1
ATOM 4893 N N . LEU C 1 181 ? -21.867 24.718 2.192 1.00 24.55 175 LEU C N 1
ATOM 4894 C CA . LEU C 1 181 ? -22.901 23.746 2.530 1.00 18.82 175 LEU C CA 1
ATOM 4895 C C . LEU C 1 181 ? -24.256 24.418 2.650 1.00 18.83 175 LEU C C 1
ATOM 4896 O O . LEU C 1 181 ? -25.261 23.908 2.142 1.00 18.69 175 LEU C O 1
ATOM 4901 N N . ALA C 1 182 ? -24.304 25.557 3.342 1.00 18.24 176 ALA C N 1
ATOM 4902 C CA . ALA C 1 182 ? -25.529 26.350 3.391 1.00 19.57 176 ALA C CA 1
ATOM 4903 C C . ALA C 1 182 ? -25.998 26.736 1.992 1.00 22.80 176 ALA C C 1
ATOM 4904 O O . ALA C 1 182 ? -27.198 26.695 1.697 1.00 20.01 176 ALA C O 1
ATOM 4906 N N . LEU C 1 183 ? -25.070 27.132 1.124 1.00 17.53 177 LEU C N 1
ATOM 4907 C CA . LEU C 1 183 ? -25.430 27.500 -0.245 1.00 17.52 177 LEU C CA 1
ATOM 4908 C C . LEU C 1 183 ? -26.074 26.327 -0.984 1.00 20.43 177 LEU C C 1
ATOM 4909 O O . LEU C 1 183 ? -27.168 26.456 -1.545 1.00 21.94 177 LEU C O 1
ATOM 4914 N N . ASN C 1 184 ? -25.400 25.172 -0.996 1.00 18.61 178 ASN C N 1
ATOM 4915 C CA . ASN C 1 184 ? -25.909 24.023 -1.744 1.00 17.18 178 ASN C CA 1
ATOM 4916 C C . ASN C 1 184 ? -27.175 23.467 -1.106 1.00 21.74 178 ASN C C 1
ATOM 4917 O O . ASN C 1 184 ? -28.057 22.966 -1.813 1.00 22.27 178 ASN C O 1
ATOM 4922 N N . PHE C 1 185 ? -27.285 23.557 0.221 1.00 25.03 179 PHE C N 1
ATOM 4923 C CA . PHE C 1 185 ? -28.500 23.138 0.913 1.00 26.21 179 PHE C CA 1
ATOM 4924 C C . PHE C 1 185 ? -29.670 24.053 0.553 1.00 27.00 179 PHE C C 1
ATOM 4925 O O . PHE C 1 185 ? -30.789 23.579 0.315 1.00 18.13 179 PHE C O 1
ATOM 4933 N N . SER C 1 186 ? -29.437 25.373 0.499 1.00 19.73 180 SER C N 1
ATOM 4934 C CA . SER C 1 186 ? -30.512 26.264 0.065 1.00 19.87 180 SER C CA 1
ATOM 4935 C C . SER C 1 186 ? -30.876 25.994 -1.391 1.00 19.39 180 SER C C 1
ATOM 4936 O O . SER C 1 186 ? -32.055 26.015 -1.756 1.00 26.59 180 SER C O 1
ATOM 4939 N N . VAL C 1 187 ? -29.885 25.712 -2.236 1.00 17.97 181 VAL C N 1
ATOM 4940 C CA . VAL C 1 187 ? -30.193 25.353 -3.620 1.00 18.50 181 VAL C CA 1
ATOM 4941 C C . VAL C 1 187 ? -31.023 24.063 -3.670 1.00 20.92 181 VAL C C 1
ATOM 4942 O O . VAL C 1 187 ? -31.945 23.934 -4.488 1.00 19.92 181 VAL C O 1
ATOM 4946 N N . PHE C 1 188 ? -30.734 23.102 -2.784 1.00 18.23 182 PHE C N 1
ATOM 4947 C CA . PHE C 1 188 ? -31.561 21.892 -2.688 1.00 23.23 182 PHE C CA 1
ATOM 4948 C C . PHE C 1 188 ? -33.028 22.227 -2.430 1.00 22.55 182 PHE C C 1
ATOM 4949 O O . PHE C 1 188 ? -33.922 21.713 -3.112 1.00 24.40 182 PHE C O 1
ATOM 4957 N N . TYR C 1 189 ? -33.296 23.069 -1.425 1.00 19.93 183 TYR C N 1
ATOM 4958 C CA . TYR C 1 189 ? -34.672 23.452 -1.123 1.00 21.40 183 TYR C CA 1
ATOM 4959 C C . TYR C 1 189 ? -35.320 24.146 -2.310 1.00 25.92 183 TYR C C 1
ATOM 4960 O O . TYR C 1 189 ? -36.483 23.875 -2.636 1.00 27.50 183 TYR C O 1
ATOM 4969 N N . TYR C 1 190 ? -34.584 25.036 -2.979 1.00 21.80 184 TYR C N 1
ATOM 4970 C CA . TYR C 1 190 ? -35.210 25.830 -4.026 1.00 23.22 184 TYR C CA 1
ATOM 4971 C C . TYR C 1 190 ? -35.433 25.013 -5.297 1.00 23.84 184 TYR C C 1
ATOM 4972 O O . TYR C 1 190 ? -36.557 24.949 -5.802 1.00 25.65 184 TYR C O 1
ATOM 4981 N N . GLU C 1 191 ? -34.389 24.359 -5.818 1.00 25.39 185 GLU C N 1
ATOM 4982 C CA . GLU C 1 191 ? -34.542 23.683 -7.103 1.00 23.71 185 GLU C CA 1
ATOM 4983 C C . GLU C 1 191 ? -35.074 22.260 -6.991 1.00 24.66 185 GLU C C 1
ATOM 4984 O O . GLU C 1 191 ? -35.731 21.789 -7.925 1.00 28.21 185 GLU C O 1
ATOM 4990 N N . ILE C 1 192 ? -34.791 21.551 -5.903 1.00 22.91 186 ILE C N 1
ATOM 4991 C CA . ILE C 1 192 ? -35.220 20.160 -5.787 1.00 23.49 186 ILE C CA 1
ATOM 4992 C C . ILE C 1 192 ? -36.583 20.056 -5.110 1.00 26.84 186 ILE C C 1
ATOM 4993 O O . ILE C 1 192 ? -37.478 19.352 -5.591 1.00 27.57 186 ILE C O 1
ATOM 4998 N N . GLN C 1 193 ? -36.766 20.755 -3.992 1.00 24.59 187 GLN C N 1
ATOM 4999 C CA . GLN C 1 193 ? -37.995 20.689 -3.217 1.00 31.86 187 GLN C CA 1
ATOM 5000 C C . GLN C 1 193 ? -39.009 21.754 -3.612 1.00 35.72 187 GLN C C 1
ATOM 5001 O O . GLN C 1 193 ? -40.157 21.690 -3.156 1.00 33.70 187 GLN C O 1
ATOM 5007 N N . ASN C 1 194 ? -38.614 22.721 -4.444 1.00 34.70 188 ASN C N 1
ATOM 5008 C CA . ASN C 1 194 ? -39.473 23.842 -4.819 1.00 33.06 188 ASN C CA 1
ATOM 5009 C C . ASN C 1 194 ? -39.993 24.550 -3.574 1.00 34.46 188 ASN C C 1
ATOM 5010 O O . ASN C 1 194 ? -41.163 24.919 -3.488 1.00 33.80 188 ASN C O 1
ATOM 5015 N N . ALA C 1 195 ? -39.118 24.703 -2.583 1.00 28.54 189 ALA C N 1
ATOM 5016 C CA . ALA C 1 195 ? -39.460 25.358 -1.329 1.00 29.36 189 ALA C CA 1
ATOM 5017 C C . ALA C 1 195 ? -38.730 26.693 -1.260 1.00 35.57 189 ALA C C 1
ATOM 5018 O O . ALA C 1 195 ? -37.697 26.806 -0.584 1.00 32.91 189 ALA C O 1
ATOM 5020 N N . PRO C 1 196 ? -39.221 27.722 -1.956 1.00 39.10 190 PRO C N 1
ATOM 5021 C CA . PRO C 1 196 ? -38.486 29.000 -1.974 1.00 38.19 190 PRO C CA 1
ATOM 5022 C C . PRO C 1 196 ? -38.315 29.613 -0.599 1.00 34.47 190 PRO C C 1
ATOM 5023 O O . PRO C 1 196 ? -37.223 30.101 -0.278 1.00 37.89 190 PRO C O 1
ATOM 5027 N N . GLU C 1 197 ? -39.358 29.592 0.232 1.00 34.93 191 GLU C N 1
ATOM 5028 C CA . GLU C 1 197 ? -39.269 30.278 1.521 1.00 36.18 191 GLU C CA 1
ATOM 5029 C C . GLU C 1 197 ? -38.247 29.604 2.428 1.00 30.72 191 GLU C C 1
ATOM 5030 O O . GLU C 1 197 ? -37.430 30.278 3.064 1.00 32.03 191 GLU C O 1
ATOM 5032 N N . GLN C 1 198 ? -38.262 28.274 2.481 1.00 33.76 192 GLN C N 1
ATOM 5033 C CA . GLN C 1 198 ? -37.239 27.549 3.228 1.00 32.30 192 GLN C CA 1
ATOM 5034 C C . GLN C 1 198 ? -35.846 27.833 2.671 1.00 37.35 192 GLN C C 1
ATOM 5035 O O . GLN C 1 198 ? -34.885 28.019 3.433 1.00 32.39 192 GLN C O 1
ATOM 5041 N N . ALA C 1 199 ? -35.725 27.889 1.338 1.00 33.34 193 ALA C N 1
ATOM 5042 C CA . ALA C 1 199 ? -34.437 28.156 0.703 1.00 29.58 193 ALA C CA 1
ATOM 5043 C C . ALA C 1 199 ? -33.904 29.532 1.083 1.00 31.64 193 ALA C C 1
ATOM 5044 O O . ALA C 1 199 ? -32.733 29.678 1.467 1.00 29.10 193 ALA C O 1
ATOM 5046 N N . CYS C 1 200 ? -34.754 30.557 0.980 1.00 26.45 194 CYS C N 1
ATOM 5047 C CA . CYS C 1 200 ? -34.308 31.910 1.291 1.00 29.04 194 CYS C CA 1
ATOM 5048 C C . CYS C 1 200 ? -33.980 32.056 2.770 1.00 31.30 194 CYS C C 1
ATOM 5049 O O . CYS C 1 200 ? -33.002 32.724 3.127 1.00 35.41 194 CYS C O 1
ATOM 5052 N N . LEU C 1 201 ? -34.775 31.433 3.644 1.00 34.16 195 LEU C N 1
ATOM 5053 C CA . LEU C 1 201 ? -34.496 31.505 5.077 1.00 32.00 195 LEU C CA 1
ATOM 5054 C C . LEU C 1 201 ? -33.103 30.967 5.386 1.00 31.06 195 LEU C C 1
ATOM 5055 O O . LEU C 1 201 ? -32.345 31.573 6.150 1.00 30.34 195 LEU C O 1
ATOM 5058 N N . LEU C 1 202 ? -32.738 29.837 4.778 1.00 25.15 196 LEU C N 1
ATOM 5059 C CA . LEU C 1 202 ? -31.442 29.233 5.060 1.00 28.27 196 LEU C CA 1
ATOM 5060 C C . LEU C 1 202 ? -30.318 30.095 4.506 1.00 27.25 196 LEU C C 1
ATOM 5061 O O . LEU C 1 202 ? -29.358 30.418 5.214 1.00 27.35 196 LEU C O 1
ATOM 5066 N N . ALA C 1 203 ? -30.429 30.471 3.231 1.00 26.81 197 ALA C N 1
ATOM 5067 C CA . ALA C 1 203 ? -29.403 31.285 2.595 1.00 25.37 197 ALA C CA 1
ATOM 5068 C C . ALA C 1 203 ? -29.202 32.610 3.328 1.00 23.68 197 ALA C C 1
ATOM 5069 O O . ALA C 1 203 ? -28.066 33.075 3.467 1.00 26.03 197 ALA C O 1
ATOM 5071 N N . LYS C 1 204 ? -30.285 33.234 3.803 1.00 23.46 198 LYS C N 1
ATOM 5072 C CA . LYS C 1 204 ? -30.148 34.541 4.457 1.00 25.06 198 LYS C CA 1
ATOM 5073 C C . LYS C 1 204 ? -29.576 34.410 5.864 1.00 30.14 198 LYS C C 1
ATOM 5074 O O . LYS C 1 204 ? -28.784 35.257 6.301 1.00 30.91 198 LYS C O 1
ATOM 5080 N N . GLN C 1 205 ? -29.974 33.370 6.597 1.00 27.53 199 GLN C N 1
ATOM 5081 C CA . GLN C 1 205 ? -29.349 33.108 7.889 1.00 31.23 199 GLN C CA 1
ATOM 5082 C C . GLN C 1 205 ? -27.842 32.907 7.735 1.00 29.54 199 GLN C C 1
ATOM 5083 O O . GLN C 1 205 ? -27.049 33.439 8.522 1.00 29.51 199 GLN C O 1
ATOM 5086 N N . ALA C 1 206 ? -27.428 32.155 6.715 1.00 26.74 200 ALA C N 1
ATOM 5087 C CA . ALA C 1 206 ? -26.006 31.871 6.537 1.00 30.73 200 ALA C CA 1
ATOM 5088 C C . ALA C 1 206 ? -25.230 33.134 6.189 1.00 29.53 200 ALA C C 1
ATOM 5089 O O . ALA C 1 206 ? -24.134 33.357 6.713 1.00 28.43 200 ALA C O 1
ATOM 5091 N N . PHE C 1 207 ? -25.789 33.966 5.303 1.00 27.82 201 PHE C N 1
ATOM 5092 C CA . PHE C 1 207 ? -25.138 35.212 4.921 1.00 26.54 201 PHE C CA 1
ATOM 5093 C C . PHE C 1 207 ? -24.985 36.136 6.121 1.00 25.72 201 PHE C C 1
ATOM 5094 O O . PHE C 1 207 ? -23.894 36.663 6.373 1.00 26.57 201 PHE C O 1
ATOM 5102 N N . ASP C 1 208 ? -26.074 36.334 6.877 1.00 26.61 202 ASP C N 1
ATOM 5103 C CA . ASP C 1 208 ? -26.045 37.222 8.043 1.00 32.02 202 ASP C CA 1
ATOM 5104 C C . ASP C 1 208 ? -25.081 36.710 9.112 1.00 36.79 202 ASP C C 1
ATOM 5105 O O . ASP C 1 208 ? -24.300 37.489 9.674 1.00 39.24 202 ASP C O 1
ATOM 5110 N N . ASP C 1 209 ? -25.121 35.403 9.411 1.00 27.82 203 ASP C N 1
ATOM 5111 C CA . ASP C 1 209 ? -24.210 34.849 10.413 1.00 32.62 203 ASP C CA 1
ATOM 5112 C C . ASP C 1 209 ? -22.753 35.046 10.015 1.00 35.19 203 ASP C C 1
ATOM 5113 O O . ASP C 1 209 ? -21.890 35.217 10.879 1.00 37.32 203 ASP C O 1
ATOM 5118 N N . ALA C 1 210 ? -22.454 35.002 8.720 1.00 35.65 204 ALA C N 1
ATOM 5119 C CA . ALA C 1 210 ? -21.070 35.134 8.290 1.00 34.73 204 ALA C CA 1
ATOM 5120 C C . ALA C 1 210 ? -20.637 36.596 8.269 1.00 31.31 204 ALA C C 1
ATOM 5121 O O . ALA C 1 210 ? -19.564 36.938 8.772 1.00 30.66 204 ALA C O 1
ATOM 5123 N N . ILE C 1 211 ? -21.467 37.479 7.709 1.00 33.81 205 ILE C N 1
ATOM 5124 C CA . ILE C 1 211 ? -20.998 38.833 7.461 1.00 31.01 205 ILE C CA 1
ATOM 5125 C C . ILE C 1 211 ? -20.679 39.555 8.757 1.00 33.19 205 ILE C C 1
ATOM 5126 O O . ILE C 1 211 ? -19.868 40.480 8.755 1.00 36.58 205 ILE C O 1
ATOM 5131 N N . ALA C 1 212 ? -21.267 39.130 9.877 1.00 38.94 206 ALA C N 1
ATOM 5132 C CA . ALA C 1 212 ? -20.997 39.796 11.145 1.00 39.36 206 ALA C CA 1
ATOM 5133 C C . ALA C 1 212 ? -19.591 39.502 11.654 1.00 42.64 206 ALA C C 1
ATOM 5134 O O . ALA C 1 212 ? -19.033 40.304 12.410 1.00 49.59 206 ALA C O 1
ATOM 5136 N N . GLU C 1 213 ? -19.001 38.376 11.250 1.00 35.37 207 GLU C N 1
ATOM 5137 C CA . GLU C 1 213 ? -17.675 37.966 11.711 1.00 46.29 207 GLU C CA 1
ATOM 5138 C C . GLU C 1 213 ? -16.609 38.102 10.630 1.00 45.26 207 GLU C C 1
ATOM 5139 O O . GLU C 1 213 ? -15.462 37.694 10.841 1.00 42.86 207 GLU C O 1
ATOM 5141 N N . LEU C 1 214 ? -16.962 38.681 9.483 1.00 45.31 208 LEU C N 1
ATOM 5142 C CA . LEU C 1 214 ? -16.057 38.743 8.341 1.00 42.73 208 LEU C CA 1
ATOM 5143 C C . LEU C 1 214 ? -14.852 39.635 8.619 1.00 47.13 208 LEU C C 1
ATOM 5144 O O . LEU C 1 214 ? -13.739 39.338 8.166 1.00 40.00 208 LEU C O 1
ATOM 5149 N N . ASP C 1 215 ? -15.056 40.736 9.352 1.00 40.78 209 ASP C N 1
ATOM 5150 C CA . ASP C 1 215 ? -13.997 41.713 9.584 1.00 45.26 209 ASP C CA 1
ATOM 5151 C C . ASP C 1 215 ? -12.801 41.123 10.322 1.00 47.26 209 ASP C C 1
ATOM 5152 O O . ASP C 1 215 ? -11.744 41.760 10.366 1.00 48.52 209 ASP C O 1
ATOM 5157 N N . THR C 1 216 ? -12.941 39.931 10.893 1.00 49.36 210 THR C N 1
ATOM 5158 C CA . THR C 1 216 ? -11.897 39.302 11.685 1.00 59.02 210 THR C CA 1
ATOM 5159 C C . THR C 1 216 ? -11.057 38.315 10.880 1.00 65.72 210 THR C C 1
ATOM 5160 O O . THR C 1 216 ? -10.271 37.569 11.471 1.00 73.49 210 THR C O 1
ATOM 5164 N N . LEU C 1 217 ? -11.209 38.281 9.557 1.00 58.80 211 LEU C N 1
ATOM 5165 C CA . LEU C 1 217 ? -10.437 37.384 8.708 1.00 49.29 211 LEU C CA 1
ATOM 5166 C C . LEU C 1 217 ? -9.217 38.091 8.118 1.00 53.88 211 LEU C C 1
ATOM 5167 O O . LEU C 1 217 ? -9.186 39.318 7.974 1.00 54.10 211 LEU C O 1
ATOM 5172 N N . ASN C 1 218 ? -8.195 37.295 7.791 1.00 50.26 212 ASN C N 1
ATOM 5173 C CA . ASN C 1 218 ? -7.091 37.823 7.006 1.00 54.21 212 ASN C CA 1
ATOM 5174 C C . ASN C 1 218 ? -7.464 37.785 5.525 1.00 53.34 212 ASN C C 1
ATOM 5175 O O . ASN C 1 218 ? -8.500 37.240 5.134 1.00 47.32 212 ASN C O 1
ATOM 5180 N N . GLU C 1 219 ? -6.608 38.382 4.696 1.00 53.54 213 GLU C N 1
ATOM 5181 C CA . GLU C 1 219 ? -6.990 38.681 3.317 1.00 58.65 213 GLU C CA 1
ATOM 5182 C C . GLU C 1 219 ? -7.325 37.413 2.529 1.00 59.71 213 GLU C C 1
ATOM 5183 O O . GLU C 1 219 ? -8.293 37.384 1.762 1.00 60.36 213 GLU C O 1
ATOM 5189 N N . ASP C 1 220 ? -6.550 36.345 2.727 1.00 65.03 214 ASP C N 1
ATOM 5190 C CA . ASP C 1 220 ? -6.812 35.100 2.006 1.00 59.62 214 ASP C CA 1
ATOM 5191 C C . ASP C 1 220 ? -8.137 34.481 2.429 1.00 51.15 214 ASP C C 1
ATOM 5192 O O . ASP C 1 220 ? -8.958 34.114 1.579 1.00 45.62 214 ASP C O 1
ATOM 5197 N N . SER C 1 221 ? -8.350 34.336 3.741 1.00 51.60 215 SER C N 1
ATOM 5198 C CA . SER C 1 221 ? -9.572 33.706 4.228 1.00 47.02 215 SER C CA 1
ATOM 5199 C C . SER C 1 221 ? -10.799 34.536 3.870 1.00 47.15 215 SER C C 1
ATOM 5200 O O . SER C 1 221 ? -11.862 33.979 3.572 1.00 44.62 215 SER C O 1
ATOM 5202 N N . TYR C 1 222 ? -10.653 35.864 3.852 1.00 47.54 216 TYR C N 1
ATOM 5203 C CA . TYR C 1 222 ? -11.756 36.748 3.486 1.00 49.31 216 TYR C CA 1
ATOM 5204 C C . TYR C 1 222 ? -12.213 36.504 2.050 1.00 47.00 216 TYR C C 1
ATOM 5205 O O . TYR C 1 222 ? -13.415 36.388 1.782 1.00 48.11 216 TYR C O 1
ATOM 5214 N N . LYS C 1 223 ? -11.265 36.414 1.112 1.00 47.20 217 LYS C N 1
ATOM 5215 C CA . LYS C 1 223 ? -11.627 36.204 -0.288 1.00 48.64 217 LYS C CA 1
ATOM 5216 C C . LYS C 1 223 ? -12.412 34.915 -0.470 1.00 46.37 217 LYS C C 1
ATOM 5217 O O . LYS C 1 223 ? -13.409 34.886 -1.204 1.00 44.74 217 LYS C O 1
ATOM 5219 N N . ASP C 1 224 ? -11.983 33.839 0.199 1.00 45.99 218 ASP C N 1
ATOM 5220 C CA . ASP C 1 224 ? -12.681 32.561 0.080 1.00 40.04 218 ASP C CA 1
ATOM 5221 C C . ASP C 1 224 ? -14.118 32.666 0.581 1.00 40.26 218 ASP C C 1
ATOM 5222 O O . ASP C 1 224 ? -15.048 32.155 -0.057 1.00 34.51 218 ASP C O 1
ATOM 5227 N N . SER C 1 225 ? -14.316 33.312 1.733 1.00 38.66 219 SER C N 1
ATOM 5228 C CA . SER C 1 225 ? -15.651 33.408 2.317 1.00 36.55 219 SER C CA 1
ATOM 5229 C C . SER C 1 225 ? -16.556 34.333 1.505 1.00 34.76 219 SER C C 1
ATOM 5230 O O . SER C 1 225 ? -17.722 34.006 1.259 1.00 29.89 219 SER C O 1
ATOM 5233 N N . THR C 1 226 ? -16.055 35.503 1.094 1.00 33.81 220 THR C N 1
ATOM 5234 C CA . THR C 1 226 ? -16.929 36.455 0.405 1.00 31.59 220 THR C CA 1
ATOM 5235 C C . THR C 1 226 ? -17.359 35.937 -0.962 1.00 33.90 220 THR C C 1
ATOM 5236 O O . THR C 1 226 ? -18.477 36.214 -1.406 1.00 42.32 220 THR C O 1
ATOM 5240 N N . LEU C 1 227 ? -16.476 35.216 -1.658 1.00 30.64 221 LEU C N 1
ATOM 5241 C CA . LEU C 1 227 ? -16.859 34.594 -2.922 1.00 34.48 221 LEU C CA 1
ATOM 5242 C C . LEU C 1 227 ? -18.135 33.772 -2.756 1.00 36.97 221 LEU C C 1
ATOM 5243 O O . LEU C 1 227 ? -19.090 33.924 -3.525 1.00 40.91 221 LEU C O 1
ATOM 5246 N N . ILE C 1 228 ? -18.188 32.931 -1.721 1.00 33.59 222 ILE C N 1
ATOM 5247 C CA . ILE C 1 228 ? -19.387 32.127 -1.491 1.00 26.52 222 ILE C CA 1
ATOM 5248 C C . ILE C 1 228 ? -20.534 32.998 -0.995 1.00 31.12 222 ILE C C 1
ATOM 5249 O O . ILE C 1 228 ? -21.702 32.759 -1.323 1.00 30.68 222 ILE C O 1
ATOM 5254 N N . MET C 1 229 ? -20.227 34.022 -0.196 1.00 32.58 223 MET C N 1
ATOM 5255 C CA . MET C 1 229 ? -21.287 34.880 0.319 1.00 27.89 223 MET C CA 1
ATOM 5256 C C . MET C 1 229 ? -21.945 35.682 -0.791 1.00 31.29 223 MET C C 1
ATOM 5257 O O . MET C 1 229 ? -23.153 35.944 -0.731 1.00 30.34 223 MET C O 1
ATOM 5262 N N . GLN C 1 230 ? -21.181 36.075 -1.809 1.00 30.02 224 GLN C N 1
ATOM 5263 C CA . GLN C 1 230 ? -21.797 36.748 -2.945 1.00 37.86 224 GLN C CA 1
ATOM 5264 C C . GLN C 1 230 ? -22.763 35.828 -3.681 1.00 35.25 224 GLN C C 1
ATOM 5265 O O . GLN C 1 230 ? -23.782 36.296 -4.206 1.00 36.87 224 GLN C O 1
ATOM 5271 N N . LEU C 1 231 ? -22.469 34.524 -3.721 1.00 31.23 225 LEU C N 1
ATOM 5272 C CA . LEU C 1 231 ? -23.368 33.573 -4.372 1.00 34.12 225 LEU C CA 1
ATOM 5273 C C . LEU C 1 231 ? -24.669 33.426 -3.602 1.00 23.16 225 LEU C C 1
ATOM 5274 O O . LEU C 1 231 ? -25.752 33.389 -4.197 1.00 28.52 225 LEU C O 1
ATOM 5279 N N . LEU C 1 232 ? -24.582 33.285 -2.281 1.00 22.21 226 LEU C N 1
ATOM 5280 C CA . LEU C 1 232 ? -25.788 33.318 -1.463 1.00 29.99 226 LEU C CA 1
ATOM 5281 C C . LEU C 1 232 ? -26.609 34.554 -1.784 1.00 31.53 226 LEU C C 1
ATOM 5282 O O . LEU C 1 232 ? -27.828 34.475 -1.971 1.00 32.79 226 LEU C O 1
ATOM 5287 N N . ARG C 1 233 ? -25.936 35.703 -1.894 1.00 28.92 227 ARG C N 1
ATOM 5288 C CA . ARG C 1 233 ? -26.632 36.968 -2.109 1.00 28.41 227 ARG C CA 1
ATOM 5289 C C . ARG C 1 233 ? -27.329 36.987 -3.466 1.00 30.25 227 ARG C C 1
ATOM 5290 O O . ARG C 1 233 ? -28.497 37.388 -3.573 1.00 37.37 227 ARG C O 1
ATOM 5295 N N . ASP C 1 234 ? -26.634 36.545 -4.520 1.00 35.64 228 ASP C N 1
ATOM 5296 C CA . ASP C 1 234 ? -27.250 36.521 -5.850 1.00 37.61 228 ASP C CA 1
ATOM 5297 C C . ASP C 1 234 ? -28.462 35.590 -5.895 1.00 35.66 228 ASP C C 1
ATOM 5298 O O . ASP C 1 234 ? -29.496 35.937 -6.480 1.00 34.94 228 ASP C O 1
ATOM 5303 N N . ASN C 1 235 ? -28.358 34.401 -5.294 1.00 32.15 229 ASN C N 1
ATOM 5304 C CA . ASN C 1 235 ? -29.502 33.490 -5.282 1.00 30.97 229 ASN C CA 1
ATOM 5305 C C . ASN C 1 235 ? -30.688 34.109 -4.549 1.00 32.48 229 ASN C C 1
ATOM 5306 O O . ASN C 1 235 ? -31.820 34.071 -5.038 1.00 35.11 229 ASN C O 1
ATOM 5311 N N . LEU C 1 236 ? -30.447 34.661 -3.355 1.00 29.56 230 LEU C N 1
ATOM 5312 C CA . LEU C 1 236 ? -31.508 35.329 -2.606 1.00 31.95 230 LEU C CA 1
ATOM 5313 C C . LEU C 1 236 ? -32.254 36.328 -3.471 1.00 39.23 230 LEU C C 1
ATOM 5314 O O . LEU C 1 236 ? -33.490 36.390 -3.440 1.00 39.34 230 LEU C O 1
ATOM 5319 N N . THR C 1 237 ? -31.517 37.103 -4.269 1.00 41.82 231 THR C N 1
ATOM 5320 C CA . THR C 1 237 ? -32.140 38.086 -5.147 1.00 44.36 231 THR C CA 1
ATOM 5321 C C . THR C 1 237 ? -32.947 37.410 -6.253 1.00 46.19 231 THR C C 1
ATOM 5322 O O . THR C 1 237 ? -34.118 37.743 -6.474 1.00 48.58 231 THR C O 1
ATOM 5326 N N . LEU C 1 238 ? -32.330 36.463 -6.966 1.00 45.66 232 LEU C N 1
ATOM 5327 C CA . LEU C 1 238 ? -33.031 35.759 -8.035 1.00 51.07 232 LEU C CA 1
ATOM 5328 C C . LEU C 1 238 ? -34.25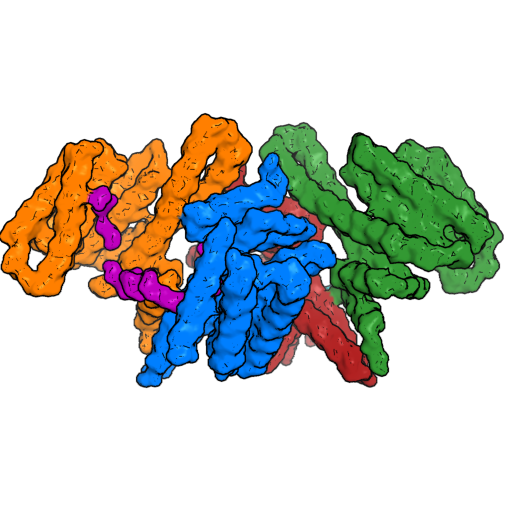0 35.025 -7.500 1.00 53.01 232 LEU C C 1
ATOM 5329 O O . LEU C 1 238 ? -35.319 35.047 -8.119 1.00 53.29 232 LEU C O 1
ATOM 5332 N N . TRP C 1 239 ? -34.112 34.380 -6.341 1.00 49.99 233 TRP C N 1
ATOM 5333 C CA . TRP C 1 239 ? -35.192 33.550 -5.823 1.00 47.65 233 TRP C CA 1
ATOM 5334 C C . TRP C 1 239 ? -36.365 34.396 -5.329 1.00 53.58 233 TRP C C 1
ATOM 5335 O O . TRP C 1 239 ? -37.529 34.030 -5.534 1.00 52.47 233 TRP C O 1
ATOM 5346 N N . THR C 1 240 ? -36.086 35.527 -4.676 1.00 49.44 234 THR C N 1
ATOM 5347 C CA . THR C 1 240 ? -37.178 36.381 -4.217 1.00 53.84 234 THR C CA 1
ATOM 5348 C C . THR C 1 240 ? -37.914 37.032 -5.386 1.00 61.10 234 THR C C 1
ATOM 5349 O O . THR C 1 240 ? -39.117 37.301 -5.287 1.00 63.80 234 THR C O 1
ATOM 5353 N N . SER C 1 241 ? -37.221 37.272 -6.502 1.00 63.70 235 SER C N 1
ATOM 5354 C CA . SER C 1 241 ? -37.848 37.893 -7.665 1.00 65.96 235 SER C CA 1
ATOM 5355 C C . SER C 1 241 ? -38.601 36.874 -8.518 1.00 71.05 235 SER C C 1
ATOM 5356 O O . SER C 1 241 ? -39.779 37.074 -8.837 1.00 75.62 235 SER C O 1
ATOM 5358 N N . ASP C 1 242 ? -37.939 35.783 -8.905 1.00 68.44 236 ASP C N 1
ATOM 5359 C CA . ASP C 1 242 ? -38.539 34.781 -9.787 1.00 66.93 236 ASP C CA 1
ATOM 5360 C C . ASP C 1 242 ? -39.746 34.117 -9.134 1.00 71.31 236 ASP C C 1
ATOM 5361 O O . ASP C 1 242 ? -40.884 34.537 -9.346 1.00 78.75 236 ASP C O 1
ATOM 5363 N N . MET D 1 7 ? -36.203 4.158 -39.450 1.00 40.10 1 MET D N 1
ATOM 5364 C CA . MET D 1 7 ? -35.023 4.827 -39.963 1.00 39.89 1 MET D CA 1
ATOM 5365 C C . MET D 1 7 ? -33.837 3.857 -40.085 1.00 39.88 1 MET D C 1
ATOM 5366 O O . MET D 1 7 ? -33.568 3.052 -39.191 1.00 39.39 1 MET D O 1
ATOM 5370 N N . GLY D 1 8 ? -33.138 3.935 -41.208 1.00 34.70 2 GLY D N 1
ATOM 5371 C CA . GLY D 1 8 ? -31.948 3.137 -41.411 1.00 28.39 2 GLY D CA 1
ATOM 5372 C C . GLY D 1 8 ? -30.802 3.572 -40.521 1.00 27.86 2 GLY D C 1
ATOM 5373 O O . GLY D 1 8 ? -30.905 4.490 -39.702 1.00 28.14 2 GLY D O 1
ATOM 5374 N N . ASP D 1 9 ? -29.668 2.876 -40.699 1.00 27.00 3 ASP D N 1
ATOM 5375 C CA . ASP D 1 9 ? -28.460 3.174 -39.926 1.00 20.51 3 ASP D CA 1
ATOM 5376 C C . ASP D 1 9 ? -27.977 4.595 -40.175 1.00 20.37 3 ASP D C 1
ATOM 5377 O O . ASP D 1 9 ? -27.546 5.293 -39.245 1.00 17.53 3 ASP D O 1
ATOM 5382 N N . ARG D 1 10 ? -28.016 5.034 -41.434 1.00 17.96 4 ARG D N 1
ATOM 5383 C CA . ARG D 1 10 ? -27.487 6.350 -41.761 1.00 20.70 4 ARG D CA 1
ATOM 5384 C C . ARG D 1 10 ? -28.211 7.440 -40.977 1.00 20.51 4 ARG D C 1
ATOM 5385 O O . ARG D 1 10 ? -27.575 8.300 -40.359 1.00 17.01 4 ARG D O 1
ATOM 5393 N N . GLU D 1 11 ? -29.545 7.400 -40.971 1.00 20.48 5 GLU D N 1
ATOM 5394 C CA . GLU D 1 11 ? -30.317 8.408 -40.254 1.00 23.73 5 GLU D CA 1
ATOM 5395 C C . GLU D 1 11 ? -30.126 8.298 -38.748 1.00 22.90 5 GLU D C 1
ATOM 5396 O O . GLU D 1 11 ? -30.033 9.319 -38.062 1.00 24.92 5 GLU D O 1
ATOM 5402 N N . GLN D 1 12 ? -30.084 7.075 -38.208 1.00 22.45 6 GLN D N 1
ATOM 5403 C CA . GLN D 1 12 ? -29.784 6.909 -36.784 1.00 24.30 6 GLN D CA 1
ATOM 5404 C C . GLN D 1 12 ? -28.453 7.566 -36.420 1.00 23.65 6 GLN D C 1
ATOM 5405 O O . GLN D 1 12 ? -28.348 8.296 -35.422 1.00 20.29 6 GLN D O 1
ATOM 5410 N N . LEU D 1 13 ? -27.421 7.314 -37.217 1.00 18.55 7 LEU D N 1
ATOM 5411 C CA . LEU D 1 13 ? -26.098 7.819 -36.867 1.00 22.13 7 LEU D CA 1
ATOM 5412 C C . LEU D 1 13 ? -26.032 9.326 -37.014 1.00 21.06 7 LEU D C 1
ATOM 5413 O O . LEU D 1 13 ? -25.493 10.003 -36.138 1.00 19.88 7 LEU D O 1
ATOM 5418 N N . LEU D 1 14 ? -26.589 9.868 -38.109 1.00 18.42 8 LEU D N 1
ATOM 5419 C CA . LEU D 1 14 ? -26.581 11.313 -38.297 1.00 18.42 8 LEU D CA 1
ATOM 5420 C C . LEU D 1 14 ? -27.314 12.011 -37.159 1.00 24.02 8 LEU D C 1
ATOM 5421 O O . LEU D 1 14 ? -26.850 13.038 -36.652 1.00 22.52 8 LEU D O 1
ATOM 5426 N N . GLN D 1 15 ? -28.467 11.470 -36.749 1.00 22.25 9 GLN D N 1
ATOM 5427 C CA . GLN D 1 15 ? -29.214 12.072 -35.648 1.00 22.00 9 GLN D CA 1
ATOM 5428 C C . GLN D 1 15 ? -28.421 12.015 -34.348 1.00 19.39 9 GLN D C 1
ATOM 5429 O O . GLN D 1 15 ? -28.431 12.971 -33.563 1.00 20.91 9 GLN D O 1
ATOM 5435 N N . ARG D 1 16 ? -27.717 10.899 -34.107 1.00 16.60 10 ARG D N 1
ATOM 5436 C CA . ARG D 1 16 ? -26.867 10.797 -32.923 1.00 19.26 10 ARG D CA 1
ATOM 5437 C C . ARG D 1 16 ? -25.765 11.854 -32.945 1.00 22.21 10 ARG D C 1
ATOM 5438 O O . ARG D 1 16 ? -25.466 12.493 -31.921 1.00 17.65 10 ARG D O 1
ATOM 5446 N N . ALA D 1 17 ? -25.157 12.077 -34.099 1.00 19.22 11 ALA D N 1
ATOM 5447 C CA . ALA D 1 17 ? -24.065 13.036 -34.082 1.00 20.62 11 ALA D CA 1
ATOM 5448 C C . ALA D 1 17 ? -24.523 14.470 -33.895 1.00 17.64 11 ALA D C 1
ATOM 5449 O O . ALA D 1 17 ? -23.777 15.275 -33.327 1.00 19.55 11 ALA D O 1
ATOM 5451 N N . ARG D 1 18 ? -25.682 14.834 -34.430 1.00 13.78 12 ARG D N 1
ATOM 5452 C CA . ARG D 1 18 ? -26.188 16.173 -34.172 1.00 15.46 12 ARG D CA 1
ATOM 5453 C C . ARG D 1 18 ? -26.554 16.353 -32.698 1.00 18.65 12 ARG D C 1
ATOM 5454 O O . ARG D 1 18 ? -26.302 17.417 -32.120 1.00 24.28 12 ARG D O 1
ATOM 5462 N N . LEU D 1 19 ? -27.142 15.328 -32.073 1.00 20.44 13 LEU D N 1
ATOM 5463 C CA . LEU D 1 19 ? -27.393 15.385 -30.630 1.00 24.82 13 LEU D CA 1
ATOM 5464 C C . LEU D 1 19 ? -26.084 15.508 -29.866 1.00 16.99 13 LEU D C 1
ATOM 5465 O O . LEU D 1 19 ? -25.946 16.350 -28.965 1.00 21.13 13 LEU D O 1
ATOM 5470 N N . ALA D 1 20 ? -25.107 14.674 -30.221 1.00 13.58 14 ALA D N 1
ATOM 5471 C CA . ALA D 1 20 ? -23.808 14.720 -29.562 1.00 17.36 14 ALA D CA 1
ATOM 5472 C C . ALA D 1 20 ? -23.174 16.093 -29.705 1.00 17.09 14 ALA D C 1
ATOM 5473 O O . ALA D 1 20 ? -22.602 16.630 -28.747 1.00 15.38 14 ALA D O 1
ATOM 5475 N N . GLU D 1 21 ? -23.295 16.699 -30.885 1.00 13.14 15 GLU D N 1
ATOM 5476 C CA . GLU D 1 21 ? -22.793 18.056 -31.052 1.00 15.30 15 GLU D CA 1
ATOM 5477 C C . GLU D 1 21 ? -23.448 19.004 -30.062 1.00 17.18 15 GLU D C 1
ATOM 5478 O O . GLU D 1 21 ? -22.765 19.790 -29.395 1.00 19.18 15 GLU D O 1
ATOM 5484 N N . GLN D 1 22 ? -24.785 18.957 -29.966 1.00 17.18 16 GLN D N 1
ATOM 5485 C CA . GLN D 1 22 ? -25.485 19.878 -29.081 1.00 16.84 16 GLN D CA 1
ATOM 5486 C C . GLN D 1 22 ? -25.123 19.627 -27.623 1.00 22.69 16 GLN D C 1
ATOM 5487 O O . GLN D 1 22 ? -25.077 20.569 -26.827 1.00 21.79 16 GLN D O 1
ATOM 5493 N N . ALA D 1 23 ? -24.867 18.371 -27.255 1.00 17.13 17 ALA D N 1
ATOM 5494 C CA . ALA D 1 23 ? -24.467 18.023 -25.896 1.00 17.95 17 ALA D CA 1
ATOM 5495 C C . ALA D 1 23 ? -22.980 18.255 -25.636 1.00 16.45 17 ALA D C 1
ATOM 5496 O O . ALA D 1 23 ? -22.521 18.008 -24.515 1.00 20.34 17 ALA D O 1
ATOM 5498 N N . GLU D 1 24 ? -22.230 18.705 -26.646 1.00 13.85 18 GLU D N 1
ATOM 5499 C CA . GLU D 1 24 ? -20.769 18.856 -26.581 1.00 17.53 18 GLU D CA 1
ATOM 5500 C C . GLU D 1 24 ? -20.086 17.554 -26.163 1.00 21.57 18 GLU D C 1
ATOM 5501 O O . GLU D 1 24 ? -19.156 17.543 -25.355 1.00 17.60 18 GLU D O 1
ATOM 5507 N N . ARG D 1 25 ? -20.551 16.441 -26.730 1.00 18.26 19 ARG D N 1
ATOM 5508 C CA . ARG D 1 25 ? -19.943 15.123 -26.532 1.00 16.73 19 ARG D CA 1
ATOM 5509 C C . ARG D 1 25 ? -19.279 14.738 -27.847 1.00 20.57 19 ARG D C 1
ATOM 5510 O O . ARG D 1 25 ? -19.841 14.024 -28.680 1.00 19.42 19 ARG D O 1
ATOM 5518 N N . TYR D 1 26 ? -18.064 15.239 -28.039 1.00 18.10 20 TYR D N 1
ATOM 5519 C CA . TYR D 1 26 ? -17.460 15.152 -29.354 1.00 19.88 20 TYR D CA 1
ATOM 5520 C C . TYR D 1 26 ? -16.894 13.778 -29.646 1.00 19.05 20 TYR D C 1
ATOM 5521 O O . TYR D 1 26 ? -16.804 13.405 -30.814 1.00 13.04 20 TYR D O 1
ATOM 5530 N N . ASP D 1 27 ? -16.566 12.996 -28.622 1.00 13.92 21 ASP D N 1
ATOM 5531 C CA . ASP D 1 27 ? -16.200 11.608 -28.880 1.00 23.52 21 ASP D CA 1
ATOM 5532 C C . ASP D 1 27 ? -17.389 10.814 -29.434 1.00 18.92 21 ASP D C 1
ATOM 5533 O O . ASP D 1 27 ? -17.219 10.017 -30.365 1.00 20.00 21 ASP D O 1
ATOM 5538 N N . ASP D 1 28 ? -18.593 11.002 -28.872 1.00 16.13 22 ASP D N 1
ATOM 5539 C CA . ASP D 1 28 ? -19.795 10.396 -29.465 1.00 11.70 22 ASP D CA 1
ATOM 5540 C C . ASP D 1 28 ? -20.026 10.913 -30.875 1.00 19.32 22 ASP D C 1
ATOM 5541 O O . ASP D 1 28 ? -20.374 10.146 -31.779 1.00 18.85 22 ASP D O 1
ATOM 5546 N N . MET D 1 29 ? -19.862 12.212 -31.059 1.00 15.49 23 MET D N 1
ATOM 5547 C CA . MET D 1 29 ? -20.061 12.821 -32.346 1.00 15.28 23 MET D CA 1
ATOM 5548 C C . MET D 1 29 ? -19.142 12.224 -33.396 1.00 18.49 23 MET D C 1
ATOM 5549 O O . MET D 1 29 ? -19.584 11.875 -34.440 1.00 20.01 23 MET D O 1
ATOM 5554 N N . ALA D 1 30 ? -17.872 12.097 -33.055 1.00 19.44 24 ALA D N 1
ATOM 5555 C CA . ALA D 1 30 ? -16.885 11.553 -33.982 1.00 16.39 24 ALA D CA 1
ATOM 5556 C C . ALA D 1 30 ? -17.166 10.088 -34.273 1.00 17.16 24 ALA D C 1
ATOM 5557 O O . ALA D 1 30 ? -17.126 9.656 -35.429 1.00 15.41 24 ALA D O 1
ATOM 5559 N N . SER D 1 31 ? -17.433 9.300 -33.227 1.00 19.19 25 SER D N 1
ATOM 5560 C CA . SER D 1 31 ? -17.755 7.889 -33.423 1.00 19.55 25 SER D CA 1
ATOM 5561 C C . SER D 1 31 ? -18.952 7.708 -34.355 1.00 20.04 25 SER D C 1
ATOM 5562 O O . SER D 1 31 ? -18.951 6.811 -35.211 1.00 21.71 25 SER D O 1
ATOM 5565 N N . ALA D 1 32 ? -19.982 8.562 -34.223 1.00 18.07 26 ALA D N 1
ATOM 5566 C CA . ALA D 1 32 ? -21.126 8.457 -35.122 1.00 16.53 26 ALA D CA 1
ATOM 5567 C C . ALA D 1 32 ? -20.752 8.854 -36.547 1.00 17.75 26 ALA D C 1
ATOM 5568 O O . ALA D 1 32 ? -21.129 8.171 -37.509 1.00 18.26 26 ALA D O 1
ATOM 5570 N N . MET D 1 33 ? -20.025 9.939 -36.713 1.00 17.63 27 MET D N 1
ATOM 5571 C CA . MET D 1 33 ? -19.630 10.392 -38.031 1.00 18.47 27 MET D CA 1
ATOM 5572 C C . MET D 1 33 ? -18.662 9.400 -38.691 1.00 22.12 27 MET D C 1
ATOM 5573 O O . MET D 1 33 ? -18.671 9.213 -39.856 1.00 28.46 27 MET D O 1
ATOM 5578 N N . LYS D 1 34 ? -17.846 8.765 -37.907 1.00 16.82 28 LYS D N 1
ATOM 5579 C CA . LYS D 1 34 ? -16.976 7.730 -38.447 1.00 23.51 28 LYS D CA 1
ATOM 5580 C C . LYS D 1 34 ? -17.818 6.606 -39.026 1.00 28.51 28 LYS D C 1
ATOM 5581 O O . LYS D 1 34 ? -17.564 6.131 -40.143 1.00 23.49 28 LYS D O 1
ATOM 5587 N N . ALA D 1 35 ? -18.860 6.207 -38.288 1.00 24.63 29 ALA D N 1
ATOM 5588 C CA . ALA D 1 35 ? -19.741 5.140 -38.741 1.00 23.08 29 ALA D CA 1
ATOM 5589 C C . ALA D 1 35 ? -20.505 5.552 -39.992 1.00 16.58 29 ALA D C 1
ATOM 5590 O O . ALA D 1 35 ? -20.657 4.749 -40.918 1.00 22.87 29 ALA D O 1
ATOM 5592 N N . VAL D 1 36 ? -20.954 6.813 -40.058 1.00 15.15 30 VAL D N 1
ATOM 5593 C CA . VAL D 1 36 ? -21.588 7.320 -41.281 1.00 15.31 30 VAL D CA 1
ATOM 5594 C C . VAL D 1 36 ? -20.649 7.196 -42.471 1.00 23.67 30 VAL D C 1
ATOM 5595 O O . VAL D 1 36 ? -21.026 6.684 -43.539 1.00 19.45 30 VAL D O 1
ATOM 5599 N N . THR D 1 37 ? -19.431 7.725 -42.333 1.00 14.87 31 THR D N 1
ATOM 5600 C CA . THR D 1 37 ? -18.460 7.635 -43.420 1.00 16.60 31 THR D CA 1
ATOM 5601 C C . THR D 1 37 ? -18.239 6.197 -43.863 1.00 16.98 31 THR D C 1
ATOM 5602 O O . THR D 1 37 ? -18.136 5.916 -45.057 1.00 18.54 31 THR D O 1
ATOM 5606 N N . GLU D 1 38 ? -18.158 5.269 -42.910 1.00 18.66 32 GLU D N 1
ATOM 5607 C CA . GLU D 1 38 ? -17.916 3.868 -43.243 1.00 25.48 32 GLU D CA 1
ATOM 5608 C C . GLU D 1 38 ? -19.077 3.214 -43.984 1.00 28.73 32 GLU D C 1
ATOM 5609 O O . GLU D 1 38 ? -18.929 2.077 -44.436 1.00 22.94 32 GLU D O 1
ATOM 5615 N N . LEU D 1 39 ? -20.228 3.880 -44.097 1.00 26.95 33 LEU D N 1
ATOM 5616 C CA . LEU D 1 39 ? -21.283 3.379 -44.968 1.00 25.75 33 LEU D CA 1
ATOM 5617 C C . LEU D 1 39 ? -20.910 3.471 -46.441 1.00 30.50 33 LEU D C 1
ATOM 5618 O O . LEU D 1 39 ? -21.651 2.944 -47.282 1.00 28.74 33 LEU D O 1
ATOM 5623 N N . ASN D 1 40 ? -19.798 4.133 -46.771 1.00 30.92 34 ASN D N 1
ATOM 5624 C CA . ASN D 1 40 ? -19.269 4.184 -48.134 1.00 31.73 34 ASN D CA 1
ATOM 5625 C C . ASN D 1 40 ? -20.188 4.951 -49.082 1.00 32.85 34 ASN D C 1
ATOM 5626 O O . ASN D 1 40 ? -20.254 4.639 -50.270 1.00 30.81 34 ASN D O 1
ATOM 5631 N N . GLU D 1 41 ? -20.905 5.945 -48.558 1.00 28.77 35 GLU D N 1
ATOM 5632 C CA . GLU D 1 41 ? -21.751 6.850 -49.309 1.00 30.59 35 GLU D CA 1
ATOM 5633 C C . GLU D 1 41 ? -21.209 8.270 -49.176 1.00 28.79 35 GLU D C 1
ATOM 5634 O O . GLU D 1 41 ? -20.602 8.608 -48.159 1.00 30.22 35 GLU D O 1
ATOM 5640 N N . PRO D 1 42 ? -21.400 9.116 -50.187 1.00 28.53 36 PRO D N 1
ATOM 5641 C CA . PRO D 1 42 ? -20.845 10.473 -50.116 1.00 29.88 36 PRO D CA 1
ATOM 5642 C C . PRO D 1 42 ? -21.397 11.241 -48.929 1.00 30.27 36 PRO D C 1
ATOM 5643 O O . PRO D 1 42 ? -22.498 10.976 -48.441 1.00 37.41 36 PRO D O 1
ATOM 5647 N N . LEU D 1 43 ? -20.592 12.167 -48.434 1.00 25.59 37 LEU D N 1
ATOM 5648 C CA . LEU D 1 43 ? -21.028 13.112 -47.418 1.00 22.80 37 LEU D CA 1
ATOM 5649 C C . LEU D 1 43 ? -21.512 14.377 -48.111 1.00 26.26 37 LEU D C 1
ATOM 5650 O O . LEU D 1 43 ? -20.803 14.936 -48.958 1.00 26.94 37 LEU D O 1
ATOM 5655 N N . SER D 1 44 ? -22.718 14.821 -47.766 1.00 25.05 38 SER D N 1
ATOM 5656 C CA . SER D 1 44 ? -23.152 16.152 -48.176 1.00 35.39 38 SER D CA 1
ATOM 5657 C C . SER D 1 44 ? -22.286 17.215 -47.500 1.00 32.72 38 SER D C 1
ATOM 5658 O O . SER D 1 44 ? -21.414 16.893 -46.679 1.00 30.90 38 SER D O 1
ATOM 5661 N N . ASN D 1 45 ? -22.537 18.490 -47.809 1.00 33.13 39 ASN D N 1
ATOM 5662 C CA . ASN D 1 45 ? -21.767 19.555 -47.174 1.00 34.05 39 ASN D CA 1
ATOM 5663 C C . ASN D 1 45 ? -22.044 19.626 -45.680 1.00 28.32 39 ASN D C 1
ATOM 5664 O O . ASN D 1 45 ? -21.121 19.853 -44.887 1.00 28.68 39 ASN D O 1
ATOM 5669 N N . GLU D 1 46 ? -23.300 19.416 -45.277 1.00 32.83 40 GLU D N 1
ATOM 5670 C CA . GLU D 1 46 ? -23.631 19.393 -43.855 1.00 32.63 40 GLU D CA 1
ATOM 5671 C C . GLU D 1 46 ? -22.955 18.226 -43.158 1.00 26.37 40 GLU D C 1
ATOM 5672 O O . GLU D 1 46 ? -22.418 18.379 -42.056 1.00 29.59 40 GLU D O 1
ATOM 5675 N N . ASP D 1 47 ? -22.991 17.041 -43.780 1.00 26.35 41 ASP D N 1
ATOM 5676 C CA . ASP D 1 47 ? -22.368 15.867 -43.178 1.00 21.48 41 ASP D CA 1
ATOM 5677 C C . ASP D 1 47 ? -20.865 16.055 -43.068 1.00 26.42 41 ASP D C 1
ATOM 5678 O O . ASP D 1 47 ? -20.245 15.621 -42.090 1.00 17.03 41 ASP D O 1
ATOM 5683 N N . ARG D 1 48 ? -20.262 16.665 -44.097 1.00 20.39 42 ARG D N 1
ATOM 5684 C CA . ARG D 1 48 ? -18.824 16.921 -44.108 1.00 32.31 42 ARG D CA 1
ATOM 5685 C C . ARG D 1 48 ? -18.424 17.812 -42.945 1.00 25.22 42 ARG D C 1
ATOM 5686 O O . ARG D 1 48 ? -17.402 17.578 -42.290 1.00 22.71 42 ARG D O 1
ATOM 5694 N N . ASN D 1 49 ? -19.212 18.859 -42.691 1.00 23.67 43 ASN D N 1
ATOM 5695 C CA . ASN D 1 49 ? -18.923 19.743 -41.573 1.00 20.90 43 ASN D CA 1
ATOM 5696 C C . ASN D 1 49 ? -19.132 19.049 -40.225 1.00 28.11 43 ASN D C 1
ATOM 5697 O O . ASN D 1 49 ? -18.404 19.335 -39.272 1.00 24.41 43 ASN D O 1
ATOM 5702 N N . LEU D 1 50 ? -20.104 18.136 -40.114 1.00 25.11 44 LEU D N 1
ATOM 5703 C CA . LEU D 1 50 ? -20.248 17.384 -38.866 1.00 24.11 44 LEU D CA 1
ATOM 5704 C C . LEU D 1 50 ? -19.021 16.534 -38.590 1.00 21.32 44 LEU D C 1
ATOM 5705 O O . LEU D 1 50 ? -18.528 16.482 -37.458 1.00 19.58 44 LEU D O 1
ATOM 5710 N N . LEU D 1 51 ? -18.547 15.817 -39.609 1.00 17.94 45 LEU D N 1
ATOM 5711 C CA . LEU D 1 51 ? -17.354 14.999 -39.444 1.00 19.88 45 LEU D CA 1
ATOM 5712 C C . LEU D 1 51 ? -16.149 15.859 -39.074 1.00 20.96 45 LEU D C 1
ATOM 5713 O O . LEU D 1 51 ? -15.366 15.500 -38.192 1.00 20.41 45 LEU D O 1
ATOM 5718 N N . SER D 1 52 ? -16.013 17.020 -39.710 1.00 19.70 46 SER D N 1
ATOM 5719 C CA . SER D 1 52 ? -14.869 17.888 -39.452 1.00 19.00 46 SER D CA 1
ATOM 5720 C C . SER D 1 52 ? -14.926 18.484 -38.044 1.00 17.24 46 SER D C 1
ATOM 5721 O O . SER D 1 52 ? -13.941 18.440 -37.305 1.00 16.91 46 SER D O 1
ATOM 5724 N N . VAL D 1 53 ? -16.078 19.044 -37.659 1.00 20.78 47 VAL D N 1
ATOM 5725 C CA . VAL D 1 53 ? -16.259 19.607 -36.315 1.00 20.52 47 VAL D CA 1
ATOM 5726 C C . VAL D 1 53 ? -15.963 18.563 -35.237 1.00 26.41 47 VAL D C 1
ATOM 5727 O O . VAL D 1 53 ? -15.268 18.840 -34.248 1.00 25.71 47 VAL D O 1
ATOM 5731 N N . ALA D 1 54 ? -16.520 17.359 -35.397 1.00 19.22 48 ALA D N 1
ATOM 5732 C CA . ALA D 1 54 ? -16.329 16.294 -34.420 1.00 17.50 48 ALA D CA 1
ATOM 5733 C C . ALA D 1 54 ? -14.849 16.002 -34.220 1.00 19.42 48 ALA D C 1
ATOM 5734 O O . ALA D 1 54 ? -14.337 16.076 -33.102 1.00 20.08 48 ALA D O 1
ATOM 5736 N N . TYR D 1 55 ? -14.132 15.698 -35.306 1.00 17.11 49 TYR D N 1
ATOM 5737 C CA . TYR D 1 55 ? -12.732 15.311 -35.153 1.00 16.33 49 TYR D CA 1
ATOM 5738 C C . TYR D 1 55 ? -11.833 16.488 -34.789 1.00 17.92 49 TYR D C 1
ATOM 5739 O O . TYR D 1 55 ? -10.851 16.302 -34.067 1.00 22.61 49 TYR D O 1
ATOM 5748 N N . LYS D 1 56 ? -12.142 17.696 -35.254 1.00 17.76 50 LYS D N 1
ATOM 5749 C CA . LYS D 1 56 ? -11.357 18.849 -34.821 1.00 20.92 50 LYS D CA 1
ATOM 5750 C C . LYS D 1 56 ? -11.407 19.003 -33.306 1.00 18.72 50 LYS D C 1
ATOM 5751 O O . LYS D 1 56 ? -10.408 19.359 -32.680 1.00 16.50 50 LYS D O 1
ATOM 5757 N N . ASN D 1 57 ? -12.572 18.753 -32.705 1.00 25.56 51 ASN D N 1
ATOM 5758 C CA . ASN D 1 57 ? -12.732 18.904 -31.261 1.00 24.67 51 ASN D CA 1
ATOM 5759 C C . ASN D 1 57 ? -12.061 17.770 -30.501 1.00 18.75 51 ASN D C 1
ATOM 5760 O O . ASN D 1 57 ? -11.424 18.000 -29.467 1.00 20.83 51 ASN D O 1
ATOM 5765 N N . VAL D 1 58 ? -12.235 16.537 -30.968 1.00 16.97 52 VAL D N 1
ATOM 5766 C CA . VAL D 1 58 ? -11.588 15.388 -30.337 1.00 17.37 52 VAL D CA 1
ATOM 5767 C C . VAL D 1 58 ? -10.065 15.540 -30.368 1.00 20.21 52 VAL D C 1
ATOM 5768 O O . VAL D 1 58 ? -9.394 15.479 -29.330 1.00 19.75 52 VAL D O 1
ATOM 5772 N N . VAL D 1 59 ? -9.494 15.763 -31.554 1.00 16.04 53 VAL D N 1
ATOM 5773 C CA . VAL D 1 59 ? -8.038 15.888 -31.635 1.00 15.71 53 VAL D CA 1
ATOM 5774 C C . VAL D 1 59 ? -7.561 17.131 -30.890 1.00 21.50 53 VAL D C 1
ATOM 5775 O O . VAL D 1 59 ? -6.457 17.136 -30.336 1.00 21.25 53 VAL D O 1
ATOM 5779 N N . GLY D 1 60 ? -8.387 18.182 -30.829 1.00 16.88 54 GLY D N 1
ATOM 5780 C CA . GLY D 1 60 ? -7.965 19.413 -30.170 1.00 23.07 54 GLY D CA 1
ATOM 5781 C C . GLY D 1 60 ? -7.837 19.271 -28.661 1.00 23.01 54 GLY D C 1
ATOM 5782 O O . GLY D 1 60 ? -6.938 19.851 -28.053 1.00 21.41 54 GLY D O 1
ATOM 5783 N N . ALA D 1 61 ? -8.738 18.511 -28.033 1.00 19.08 55 ALA D N 1
ATOM 5784 C CA . ALA D 1 61 ? -8.580 18.183 -26.614 1.00 22.48 55 ALA D CA 1
ATOM 5785 C C . ALA D 1 61 ? -7.268 17.440 -26.359 1.00 23.37 55 ALA D C 1
ATOM 5786 O O . ALA D 1 61 ? -6.539 17.755 -25.410 1.00 24.41 55 ALA D O 1
ATOM 5788 N N . ARG D 1 62 ? -6.946 16.445 -27.199 1.00 16.25 56 ARG D N 1
ATOM 5789 C CA . ARG D 1 62 ? -5.694 15.710 -27.005 1.00 20.53 56 ARG D CA 1
ATOM 5790 C C . ARG D 1 62 ? -4.486 16.601 -27.260 1.00 23.21 56 ARG D C 1
ATOM 5791 O O . ARG D 1 62 ? -3.512 16.552 -26.502 1.00 28.35 56 ARG D O 1
ATOM 5799 N N . ARG D 1 63 ? -4.535 17.414 -28.328 1.00 26.22 57 ARG D N 1
ATOM 5800 C CA . ARG D 1 63 ? -3.465 18.363 -28.631 1.00 23.19 57 ARG D CA 1
ATOM 5801 C C . ARG D 1 63 ? -3.232 19.300 -27.457 1.00 25.64 57 ARG D C 1
ATOM 5802 O O . ARG D 1 63 ? -2.089 19.536 -27.048 1.00 30.39 57 ARG D O 1
ATOM 5810 N N . SER D 1 64 ? -4.318 19.850 -26.903 1.00 21.02 58 SER D N 1
ATOM 5811 C CA . SER D 1 64 ? -4.201 20.769 -25.782 1.00 26.68 58 SER D CA 1
ATOM 5812 C C . SER D 1 64 ? -3.659 20.065 -24.540 1.00 30.01 58 SER D C 1
ATOM 5813 O O . SER D 1 64 ? -2.808 20.615 -23.836 1.00 33.79 58 SER D O 1
ATOM 5816 N N . SER D 1 65 ? -4.136 18.849 -24.255 1.00 24.70 59 SER D N 1
ATOM 5817 C CA . SER D 1 65 ? -3.613 18.116 -23.107 1.00 27.64 59 SER D CA 1
ATOM 5818 C C . SER D 1 65 ? -2.140 17.791 -23.317 1.00 29.80 59 SER D C 1
ATOM 5819 O O . SER D 1 65 ? -1.320 17.938 -22.398 1.00 26.36 59 SER D O 1
ATOM 5822 N N . TRP D 1 66 ? -1.787 17.379 -24.539 1.00 27.70 60 TRP D N 1
ATOM 5823 C CA . TRP D 1 66 ? -0.409 17.008 -24.848 1.00 32.37 60 TRP D CA 1
ATOM 5824 C C . TRP D 1 66 ? 0.540 18.176 -24.617 1.00 31.86 60 TRP D C 1
ATOM 5825 O O . TRP D 1 66 ? 1.627 18.004 -24.047 1.00 34.12 60 TRP D O 1
ATOM 5836 N N . ARG D 1 67 ? 0.140 19.381 -25.034 1.00 28.39 61 ARG D N 1
ATOM 5837 C CA . ARG D 1 67 ? 1.000 20.541 -24.828 1.00 33.22 61 ARG D CA 1
ATOM 5838 C C . ARG D 1 67 ? 1.228 20.795 -23.342 1.00 34.95 61 ARG D C 1
ATOM 5839 O O . ARG D 1 67 ? 2.337 21.147 -22.929 1.00 41.34 61 ARG D O 1
ATOM 5847 N N . VAL D 1 68 ? 0.201 20.582 -22.515 1.00 31.31 62 VAL D N 1
ATOM 5848 C CA . VAL D 1 68 ? 0.336 20.840 -21.082 1.00 37.59 62 VAL D CA 1
ATOM 5849 C C . VAL D 1 68 ? 1.341 19.881 -20.453 1.00 31.03 62 VAL D C 1
ATOM 5850 O O . VAL D 1 68 ? 2.227 20.293 -19.702 1.00 33.23 62 VAL D O 1
ATOM 5854 N N . ILE D 1 69 ? 1.206 18.584 -20.732 1.00 31.27 63 ILE D N 1
ATOM 5855 C CA . ILE D 1 69 ? 2.036 17.595 -20.052 1.00 34.79 63 ILE D CA 1
ATOM 5856 C C . ILE D 1 69 ? 3.470 17.639 -20.583 1.00 36.00 63 ILE D C 1
ATOM 5857 O O . ILE D 1 69 ? 4.436 17.511 -19.819 1.00 45.56 63 ILE D O 1
ATOM 5862 N N . SER D 1 70 ? 3.633 17.844 -21.893 1.00 37.57 64 SER D N 1
ATOM 5863 C CA . SER D 1 70 ? 4.972 18.043 -22.451 1.00 38.24 64 SER D CA 1
ATOM 5864 C C . SER D 1 70 ? 5.642 19.266 -21.844 1.00 43.94 64 SER D C 1
ATOM 5865 O O . SER D 1 70 ? 6.857 19.265 -21.605 1.00 45.59 64 SER D O 1
ATOM 5868 N N . SER D 1 71 ? 4.871 20.334 -21.619 1.00 39.28 65 SER D N 1
ATOM 5869 C CA . SER D 1 71 ? 5.432 21.507 -20.964 1.00 44.01 65 SER D CA 1
ATOM 5870 C C . SER D 1 71 ? 5.870 21.169 -19.544 1.00 51.16 65 SER D C 1
ATOM 5871 O O . SER D 1 71 ? 6.945 21.585 -19.101 1.00 52.63 65 SER D O 1
ATOM 5874 N N . ILE D 1 72 ? 5.066 20.385 -18.825 1.00 49.14 66 ILE D N 1
ATOM 5875 C CA . ILE D 1 72 ? 5.484 19.948 -17.498 1.00 50.18 66 ILE D CA 1
ATOM 5876 C C . ILE D 1 72 ? 6.708 19.044 -17.596 1.00 52.96 66 ILE D C 1
ATOM 5877 O O . ILE D 1 72 ? 7.625 19.129 -16.769 1.00 59.34 66 ILE D O 1
ATOM 5882 N N . GLU D 1 73 ? 6.752 18.181 -18.614 1.00 52.97 67 GLU D N 1
ATOM 5883 C CA . GLU D 1 73 ? 7.897 17.293 -18.789 1.00 57.72 67 GLU D CA 1
ATOM 5884 C C . GLU D 1 73 ? 9.172 18.083 -19.061 1.00 63.42 67 GLU D C 1
ATOM 5885 O O . GLU D 1 73 ? 10.249 17.728 -18.562 1.00 59.90 67 GLU D O 1
ATOM 5891 N N . GLN D 1 74 ? 9.068 19.167 -19.838 1.00 66.78 68 GLN D N 1
ATOM 5892 C CA . GLN D 1 74 ? 10.218 20.036 -20.075 1.00 67.55 68 GLN D CA 1
ATOM 5893 C C . GLN D 1 74 ? 10.765 20.588 -18.760 1.00 71.80 68 GLN D C 1
ATOM 5894 O O . GLN D 1 74 ? 11.919 20.331 -18.395 1.00 78.41 68 GLN D O 1
ATOM 5896 N N . LYS D 1 75 ? 9.938 21.335 -18.020 1.00 66.03 69 LYS D N 1
ATOM 5897 C CA . LYS D 1 75 ? 10.364 21.904 -16.743 1.00 67.59 69 LYS D CA 1
ATOM 5898 C C . LYS D 1 75 ? 10.599 20.853 -15.664 1.00 70.83 69 LYS D C 1
ATOM 5899 O O . LYS D 1 75 ? 11.118 21.197 -14.597 1.00 73.97 69 LYS D O 1
ATOM 5901 N N . THR D 1 76 ? 10.237 19.591 -15.912 1.00 74.74 70 THR D N 1
ATOM 5902 C CA . THR D 1 76 ? 10.467 18.542 -14.924 1.00 77.85 70 THR D CA 1
ATOM 5903 C C . THR D 1 76 ? 11.950 18.215 -14.783 1.00 90.07 70 THR D C 1
ATOM 5904 O O . THR D 1 76 ? 12.397 17.849 -13.690 1.00 96.18 70 THR D O 1
ATOM 5907 N N . MET D 1 77 ? 12.724 18.334 -15.864 1.00 80.76 71 MET D N 1
ATOM 5908 C CA . MET D 1 77 ? 14.170 18.089 -15.787 1.00 84.38 71 MET D CA 1
ATOM 5909 C C . MET D 1 77 ? 14.506 19.082 -14.696 1.00 84.77 71 MET D C 1
ATOM 5910 O O . MET D 1 77 ? 14.473 20.297 -14.917 1.00 83.90 71 MET D O 1
ATOM 5912 N N . ALA D 1 78 ? 14.995 18.671 -13.587 1.00 84.71 72 ALA D N 1
ATOM 5913 C CA . ALA D 1 78 ? 15.249 19.551 -12.437 1.00 79.98 72 ALA D CA 1
ATOM 5914 C C . ALA D 1 78 ? 15.687 18.756 -11.219 1.00 78.47 72 ALA D C 1
ATOM 5915 O O . ALA D 1 78 ? 15.463 17.549 -11.125 1.00 78.56 72 ALA D O 1
ATOM 5917 N N . ASN D 1 81 ? 13.830 14.687 -10.312 1.00 71.78 75 ASN D N 1
ATOM 5918 C CA . ASN D 1 81 ? 13.403 13.374 -9.837 1.00 68.58 75 ASN D CA 1
ATOM 5919 C C . ASN D 1 81 ? 13.187 12.422 -11.011 1.00 59.61 75 ASN D C 1
ATOM 5920 O O . ASN D 1 81 ? 12.242 12.588 -11.776 1.00 49.78 75 ASN D O 1
ATOM 5922 N N . GLU D 1 82 ? 14.075 11.429 -11.141 1.00 59.66 76 GLU D N 1
ATOM 5923 C CA . GLU D 1 82 ? 13.970 10.474 -12.242 1.00 59.42 76 GLU D CA 1
ATOM 5924 C C . GLU D 1 82 ? 12.626 9.754 -12.233 1.00 58.34 76 GLU D C 1
ATOM 5925 O O . GLU D 1 82 ? 12.066 9.462 -13.294 1.00 60.79 76 GLU D O 1
ATOM 5927 N N . L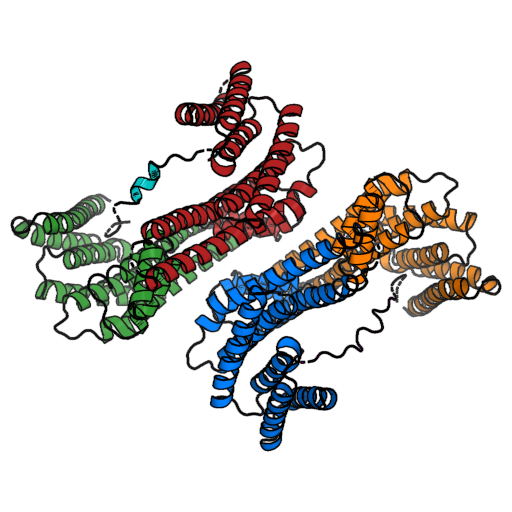YS D 1 83 ? 12.090 9.459 -11.045 1.00 57.19 77 LYS D N 1
ATOM 5928 C CA . LYS D 1 83 ? 10.829 8.726 -10.980 1.00 53.67 77 LYS D CA 1
ATOM 5929 C C . LYS D 1 83 ? 9.629 9.633 -11.245 1.00 52.14 77 LYS D C 1
ATOM 5930 O O . LYS D 1 83 ? 8.688 9.222 -11.929 1.00 51.66 77 LYS D O 1
ATOM 5934 N N . LYS D 1 84 ? 9.644 10.867 -10.727 1.00 47.04 78 LYS D N 1
ATOM 5935 C CA . LYS D 1 84 ? 8.584 11.816 -11.058 1.00 54.98 78 LYS D CA 1
ATOM 5936 C C . LYS D 1 84 ? 8.570 12.127 -12.550 1.00 50.83 78 LYS D C 1
ATOM 5937 O O . LYS D 1 84 ? 7.503 12.141 -13.178 1.00 45.97 78 LYS D O 1
ATOM 5939 N N . LEU D 1 85 ? 9.745 12.359 -13.144 1.00 48.99 79 LEU D N 1
ATOM 5940 C CA . LEU D 1 85 ? 9.801 12.601 -14.583 1.00 52.97 79 LEU D CA 1
ATOM 5941 C C . LEU D 1 85 ? 9.279 11.404 -15.372 1.00 48.45 79 LEU D C 1
ATOM 5942 O O . LEU D 1 85 ? 8.606 11.573 -16.394 1.00 44.44 79 LEU D O 1
ATOM 5945 N N . GLU D 1 86 ? 9.577 10.184 -14.913 1.00 49.47 80 GLU D N 1
ATOM 5946 C CA . GLU D 1 86 ? 9.141 8.998 -15.647 1.00 44.97 80 GLU D CA 1
ATOM 5947 C C . GLU D 1 86 ? 7.622 8.937 -15.750 1.00 44.24 80 GLU D C 1
ATOM 5948 O O . GLU D 1 86 ? 7.079 8.614 -16.813 1.00 46.78 80 GLU D O 1
ATOM 5950 N N . LYS D 1 87 ? 6.917 9.256 -14.658 1.00 45.75 81 LYS D N 1
ATOM 5951 C CA . LYS D 1 87 ? 5.457 9.216 -14.688 1.00 40.83 81 LYS D CA 1
ATOM 5952 C C . LYS D 1 87 ? 4.880 10.332 -15.552 1.00 38.95 81 LYS D C 1
ATOM 5953 O O . LYS D 1 87 ? 3.835 10.142 -16.188 1.00 41.56 81 LYS D O 1
ATOM 5957 N N . VAL D 1 88 ? 5.535 11.494 -15.592 1.00 38.87 82 VAL D N 1
ATOM 5958 C CA . VAL D 1 88 ? 5.109 12.550 -16.508 1.00 34.97 82 VAL D CA 1
ATOM 5959 C C . VAL D 1 88 ? 5.263 12.087 -17.954 1.00 39.79 82 VAL D C 1
ATOM 5960 O O . VAL D 1 88 ? 4.357 12.256 -18.780 1.00 35.81 82 VAL D O 1
ATOM 5964 N N . LYS D 1 89 ? 6.420 11.499 -18.278 1.00 41.08 83 LYS D N 1
ATOM 5965 C CA . LYS D 1 89 ? 6.654 10.997 -19.632 1.00 35.70 83 LYS D CA 1
ATOM 5966 C C . LYS D 1 89 ? 5.624 9.944 -20.015 1.00 34.46 83 LYS D C 1
ATOM 5967 O O . LYS D 1 89 ? 5.067 9.978 -21.118 1.00 39.69 83 LYS D O 1
ATOM 5972 N N . ALA D 1 90 ? 5.373 8.988 -19.120 1.00 35.18 84 ALA D N 1
ATOM 5973 C CA . ALA D 1 90 ? 4.422 7.925 -19.425 1.00 43.00 84 ALA D CA 1
ATOM 5974 C C . ALA D 1 90 ? 3.024 8.484 -19.666 1.00 37.07 84 ALA D C 1
ATOM 5975 O O . ALA D 1 90 ? 2.290 7.982 -20.523 1.00 40.75 84 ALA D O 1
ATOM 5977 N N . TYR D 1 91 ? 2.637 9.523 -18.921 1.00 37.19 85 TYR D N 1
ATOM 5978 C CA . TYR D 1 91 ? 1.311 10.102 -19.107 1.00 30.73 85 TYR D CA 1
ATOM 5979 C C . TYR D 1 91 ? 1.218 10.837 -20.436 1.00 31.12 85 TYR D C 1
ATOM 5980 O O . TYR D 1 91 ? 0.215 10.715 -21.151 1.00 30.83 85 TYR D O 1
ATOM 598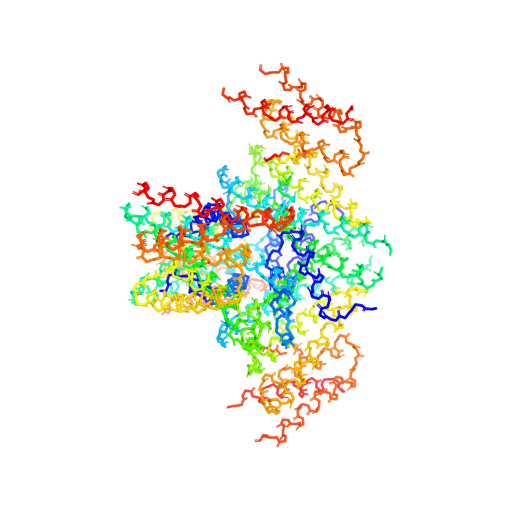9 N N . ARG D 1 92 ? 2.256 11.603 -20.780 1.00 30.95 86 ARG D N 1
ATOM 5990 C CA . ARG D 1 92 ? 2.287 12.279 -22.071 1.00 28.87 86 ARG D CA 1
ATOM 5991 C C . ARG D 1 92 ? 2.265 11.275 -23.221 1.00 28.83 86 ARG D C 1
ATOM 5992 O O . ARG D 1 92 ? 1.679 11.553 -24.270 1.00 29.85 86 ARG D O 1
ATOM 6000 N N . GLU D 1 93 ? 2.898 10.108 -23.041 1.00 34.77 87 GLU D N 1
ATOM 6001 C CA . GLU D 1 93 ? 2.825 9.029 -24.030 1.00 32.24 87 GLU D CA 1
ATOM 6002 C C . GLU D 1 93 ? 1.410 8.480 -24.149 1.00 29.92 87 GLU D C 1
ATOM 6003 O O . GLU D 1 93 ? 0.923 8.218 -25.255 1.00 32.63 87 GLU D O 1
ATOM 6009 N N . LYS D 1 94 ? 0.762 8.243 -23.006 1.00 29.90 88 LYS D N 1
ATOM 6010 C CA . LYS D 1 94 ? -0.638 7.837 -22.993 1.00 31.15 88 LYS D CA 1
ATOM 6011 C C . LYS D 1 94 ? -1.490 8.789 -23.824 1.00 28.41 88 LYS D C 1
ATOM 6012 O O . LYS D 1 94 ? -2.266 8.362 -24.686 1.00 27.40 88 LYS D O 1
ATOM 6018 N N . ILE D 1 95 ? -1.356 10.091 -23.564 1.00 30.27 89 ILE D N 1
ATOM 6019 C CA . ILE D 1 95 ? -2.091 11.093 -24.326 1.00 25.15 89 ILE D CA 1
ATOM 6020 C C . ILE D 1 95 ? -1.673 11.041 -25.781 1.00 23.49 89 ILE D C 1
ATOM 6021 O O . ILE D 1 95 ? -2.507 11.113 -26.695 1.00 24.83 89 ILE D O 1
ATOM 6026 N N . GLU D 1 96 ? -0.371 10.906 -26.013 1.00 23.08 90 GLU D N 1
ATOM 6027 C CA . GLU D 1 96 ? 0.155 10.883 -27.368 1.00 26.30 90 GLU D CA 1
ATOM 6028 C C . GLU D 1 96 ? -0.440 9.743 -28.174 1.00 27.29 90 GLU D C 1
ATOM 6029 O O . GLU D 1 96 ? -0.730 9.903 -29.364 1.00 28.02 90 GLU D O 1
ATOM 6035 N N . LYS D 1 97 ? -0.607 8.574 -27.550 1.00 26.25 91 LYS D N 1
ATOM 6036 C CA . LYS D 1 97 ? -1.166 7.434 -28.269 1.00 30.34 91 LYS D CA 1
ATOM 6037 C C . LYS D 1 97 ? -2.656 7.633 -28.536 1.00 27.68 91 LYS D C 1
ATOM 6038 O O . LYS D 1 97 ? -3.165 7.201 -29.574 1.00 26.21 91 LYS D O 1
ATOM 6040 N N . GLU D 1 98 ? -3.373 8.277 -27.613 1.00 24.88 92 GLU D N 1
ATOM 6041 C CA . GLU D 1 98 ? -4.749 8.665 -27.909 1.00 26.22 92 GLU D CA 1
ATOM 6042 C C . GLU D 1 98 ? -4.802 9.594 -29.115 1.00 27.38 92 GLU D C 1
ATOM 6043 O O . GLU D 1 98 ? -5.651 9.441 -29.998 1.00 23.50 92 GLU D O 1
ATOM 6049 N N . LEU D 1 99 ? -3.912 10.587 -29.147 1.00 30.68 93 LEU D N 1
ATOM 6050 C CA . LEU D 1 99 ? -3.888 11.539 -30.252 1.00 23.82 93 LEU D CA 1
ATOM 6051 C C . LEU D 1 99 ? -3.603 10.833 -31.574 1.00 22.65 93 LEU D C 1
ATOM 6052 O O . LEU D 1 99 ? -4.272 11.090 -32.583 1.00 25.63 93 LEU D O 1
ATOM 6057 N N . GLU D 1 100 ? -2.614 9.930 -31.584 1.00 23.36 94 GLU D N 1
ATOM 6058 C CA . GLU D 1 100 ? -2.233 9.234 -32.815 1.00 24.32 94 GLU D CA 1
ATOM 6059 C C . GLU D 1 100 ? -3.357 8.338 -33.321 1.00 23.27 94 GLU D C 1
ATOM 6060 O O . GLU D 1 100 ? -3.598 8.259 -34.533 1.00 28.28 94 GLU D O 1
ATOM 6066 N N . THR D 1 101 ? -4.039 7.639 -32.409 1.00 25.36 95 THR D N 1
ATOM 6067 C CA . THR D 1 101 ? -5.208 6.848 -32.790 1.00 33.63 95 THR D CA 1
ATOM 6068 C C . THR D 1 101 ? -6.277 7.714 -33.453 1.00 26.27 95 THR D C 1
ATOM 6069 O O . THR D 1 101 ? -6.866 7.316 -34.466 1.00 23.28 95 THR D O 1
ATOM 6073 N N . VAL D 1 102 ? -6.545 8.897 -32.896 1.00 23.74 96 VAL D N 1
ATOM 6074 C CA . VAL D 1 102 ? -7.552 9.785 -33.484 1.00 27.85 96 VAL D CA 1
ATOM 6075 C C . VAL D 1 102 ? -7.128 10.222 -34.879 1.00 24.26 96 VAL D C 1
ATOM 6076 O O . VAL D 1 102 ? -7.924 10.183 -35.825 1.00 20.80 96 VAL D O 1
ATOM 6080 N N . CYS D 1 103 ? -5.867 10.659 -35.026 1.00 17.92 97 CYS D N 1
ATOM 6081 C CA . CYS D 1 103 ? -5.388 11.098 -36.333 1.00 19.84 97 CYS D CA 1
ATOM 6082 C C . CYS D 1 103 ? -5.413 9.963 -37.346 1.00 23.69 97 CYS D C 1
ATOM 6083 O O . CYS D 1 103 ? -5.806 10.164 -38.499 1.00 29.64 97 CYS D O 1
ATOM 6086 N N . ASN D 1 104 ? -5.016 8.757 -36.934 1.00 26.82 98 ASN D N 1
ATOM 6087 C CA . ASN D 1 104 ? -5.000 7.636 -37.873 1.00 28.06 98 ASN D CA 1
ATOM 6088 C C . ASN D 1 104 ? -6.412 7.206 -38.273 1.00 19.94 98 ASN D C 1
ATOM 6089 O O . ASN D 1 104 ? -6.632 6.790 -39.412 1.00 20.85 98 ASN D O 1
ATOM 6094 N N . ASP D 1 105 ? -7.370 7.292 -37.360 1.00 18.14 99 ASP D N 1
ATOM 6095 C CA . ASP D 1 105 ? -8.763 7.013 -37.716 1.00 24.22 99 ASP D CA 1
ATOM 6096 C C . ASP D 1 105 ? -9.245 7.943 -38.823 1.00 22.97 99 ASP D C 1
ATOM 6097 O O . ASP D 1 105 ? -9.771 7.494 -39.846 1.00 23.78 99 ASP D O 1
ATOM 6102 N N . VAL D 1 106 ? -9.046 9.249 -38.630 1.00 20.75 100 VAL D N 1
ATOM 6103 C CA . VAL D 1 106 ? -9.407 10.258 -39.626 1.00 19.50 100 VAL D CA 1
ATOM 6104 C C . VAL D 1 106 ? -8.715 9.980 -40.945 1.00 21.62 100 VAL D C 1
ATOM 6105 O O . VAL D 1 106 ? -9.341 9.992 -42.011 1.00 21.62 100 VAL D O 1
ATOM 6109 N N . LEU D 1 107 ? -7.393 9.782 -40.893 1.00 21.99 101 LEU D N 1
ATOM 6110 C CA . LEU D 1 107 ? -6.627 9.550 -42.107 1.00 23.15 101 LEU D CA 1
ATOM 6111 C C . LEU D 1 107 ? -7.094 8.288 -42.819 1.00 22.60 101 LEU D C 1
ATOM 6112 O O . LEU D 1 107 ? -7.157 8.251 -44.053 1.00 22.55 101 LEU D O 1
ATOM 6117 N N . ALA D 1 108 ? -7.426 7.241 -42.065 1.00 23.36 102 ALA D N 1
ATOM 6118 C CA . ALA D 1 108 ? -7.966 6.046 -42.706 1.00 27.36 102 ALA D CA 1
ATOM 6119 C C . ALA D 1 108 ? -9.299 6.353 -43.390 1.00 25.44 102 ALA D C 1
ATOM 6120 O O . ALA D 1 108 ? -9.518 5.953 -44.537 1.00 26.15 102 ALA D O 1
ATOM 6122 N N . LEU D 1 109 ? -10.180 7.108 -42.721 1.00 26.97 103 LEU D N 1
ATOM 6123 C CA . LEU D 1 109 ? -11.439 7.516 -43.345 1.00 28.87 103 LEU D CA 1
ATOM 6124 C C . LEU D 1 109 ? -11.193 8.278 -44.644 1.00 28.15 103 LEU D C 1
ATOM 6125 O O . LEU D 1 109 ? -11.822 8.001 -45.672 1.00 17.63 103 LEU D O 1
ATOM 6130 N N . LEU D 1 110 ? -10.259 9.234 -44.622 1.00 24.58 104 LEU D N 1
ATOM 6131 C CA . LEU D 1 110 ? -9.995 10.040 -45.806 1.00 21.55 104 LEU D CA 1
ATOM 6132 C C . LEU D 1 110 ? -9.459 9.186 -46.945 1.00 25.57 104 LEU D C 1
ATOM 6133 O O . LEU D 1 110 ? -9.787 9.417 -48.118 1.00 27.56 104 LEU D O 1
ATOM 6138 N N . ASP D 1 111 ? -8.615 8.204 -46.623 1.00 28.67 105 ASP D N 1
ATOM 6139 C CA . ASP D 1 111 ? -8.004 7.393 -47.665 1.00 31.27 105 ASP D CA 1
ATOM 6140 C C . ASP D 1 111 ? -8.925 6.260 -48.117 1.00 30.60 105 ASP D C 1
ATOM 6141 O O . ASP D 1 111 ? -8.967 5.939 -49.303 1.00 34.09 105 ASP D O 1
ATOM 6146 N N . LYS D 1 112 ? -9.662 5.633 -47.195 1.00 27.56 106 LYS D N 1
ATOM 6147 C CA . LYS D 1 112 ? -10.493 4.493 -47.575 1.00 33.59 106 LYS D CA 1
ATOM 6148 C C . LYS D 1 112 ? -11.791 4.919 -48.257 1.00 34.31 106 LYS D C 1
ATOM 6149 O O . LYS D 1 112 ? -12.289 4.197 -49.130 1.00 31.34 106 LYS D O 1
ATOM 6154 N N . PHE D 1 113 ? -12.351 6.074 -47.884 1.00 25.95 107 PHE D N 1
ATOM 6155 C CA . PHE D 1 113 ? -13.667 6.442 -48.392 1.00 31.73 107 PHE D CA 1
ATOM 6156 C C . PHE D 1 113 ? -13.733 7.851 -48.978 1.00 30.44 107 PHE D C 1
ATOM 6157 O O . PHE D 1 113 ? -14.146 8.017 -50.128 1.00 34.03 107 PHE D O 1
ATOM 6165 N N . LEU D 1 114 ? -13.349 8.873 -48.209 1.00 28.86 108 LEU D N 1
ATOM 6166 C CA . LEU D 1 114 ? -13.749 10.235 -48.556 1.00 26.37 108 LEU D CA 1
ATOM 6167 C C . LEU D 1 114 ? -13.025 10.746 -49.789 1.00 27.87 108 LEU D C 1
ATOM 6168 O O . LEU D 1 114 ? -13.665 11.226 -50.731 1.00 26.09 108 LEU D O 1
ATOM 6173 N N . ILE D 1 115 ? -11.687 10.693 -49.789 1.00 27.69 109 ILE D N 1
ATOM 6174 C CA . ILE D 1 115 ? -10.938 11.130 -50.966 1.00 27.28 109 ILE D CA 1
ATOM 6175 C C . ILE D 1 115 ? -11.165 10.169 -52.126 1.00 32.53 109 ILE D C 1
ATOM 6176 O O . ILE D 1 115 ? -11.381 10.592 -53.268 1.00 36.64 109 ILE D O 1
ATOM 6181 N N . LYS D 1 116 ? -11.147 8.862 -51.849 1.00 37.70 110 LYS D N 1
ATOM 6182 C CA . LYS D 1 116 ? -11.296 7.868 -52.913 1.00 44.63 110 LYS D CA 1
ATOM 6183 C C . LYS D 1 116 ? -12.554 8.117 -53.739 1.00 42.78 110 LYS D C 1
ATOM 6184 O O . LYS D 1 116 ? -12.491 8.231 -54.967 1.00 47.97 110 LYS D O 1
ATOM 6188 N N . ASN D 1 117 ? -13.702 8.233 -53.078 1.00 37.91 111 ASN D N 1
ATOM 6189 C CA . ASN D 1 117 ? -14.992 8.341 -53.751 1.00 34.26 111 ASN D CA 1
ATOM 6190 C C . ASN D 1 117 ? -15.265 9.716 -54.354 1.00 37.92 111 ASN D C 1
ATOM 6191 O O . ASN D 1 117 ? -16.353 9.927 -54.900 1.00 38.87 111 ASN D O 1
ATOM 6196 N N . CYS D 1 118 ? -14.337 10.664 -54.266 1.00 31.47 112 CYS D N 1
ATOM 6197 C CA . CYS D 1 118 ? -14.548 11.930 -54.947 1.00 37.15 112 CYS D CA 1
ATOM 6198 C C . CYS D 1 118 ? -14.510 11.721 -56.451 1.00 40.54 112 CYS D C 1
ATOM 6199 O O . CYS D 1 118 ? -13.573 11.122 -56.983 1.00 49.92 112 CYS D O 1
ATOM 6202 N N . ASN D 1 119 ? -15.539 12.209 -57.130 1.00 36.14 113 ASN D N 1
ATOM 6203 C CA . ASN D 1 119 ? -15.535 12.268 -58.579 1.00 43.67 113 ASN D CA 1
ATOM 6204 C C . ASN D 1 119 ? -14.659 13.420 -59.049 1.00 44.83 113 ASN D C 1
ATOM 6205 O O . ASN D 1 119 ? -14.524 14.439 -58.366 1.00 41.70 113 ASN D O 1
ATOM 6210 N N . ASP D 1 120 ? -14.087 13.257 -60.246 1.00 51.40 114 ASP D N 1
ATOM 6211 C CA . ASP D 1 120 ? -13.130 14.227 -60.769 1.00 54.00 114 ASP D CA 1
ATOM 6212 C C . ASP D 1 120 ? -13.670 15.655 -60.765 1.00 54.16 114 ASP D C 1
ATOM 6213 O O . ASP D 1 120 ? -12.890 16.609 -60.659 1.00 54.14 114 ASP D O 1
ATOM 6215 N N . PHE D 1 121 ? -14.992 15.830 -60.867 1.00 51.68 115 PHE D N 1
ATOM 6216 C CA . PHE D 1 121 ? -15.575 17.168 -60.922 1.00 47.27 115 PHE D CA 1
ATOM 6217 C C . PHE D 1 121 ? -15.875 17.769 -59.549 1.00 46.25 115 PHE D C 1
ATOM 6218 O O . PHE D 1 121 ? -16.199 18.959 -59.474 1.00 43.88 115 PHE D O 1
ATOM 6226 N N . GLN D 1 122 ? -15.770 17.000 -58.466 1.00 36.10 116 GLN D N 1
ATOM 6227 C CA . GLN D 1 122 ? -16.065 17.523 -57.130 1.00 41.87 116 GLN D CA 1
ATOM 6228 C C . GLN D 1 122 ? -14.813 18.129 -56.490 1.00 38.07 116 GLN D C 1
ATOM 6229 O O . GLN D 1 122 ? -14.323 17.687 -55.445 1.00 30.26 116 GLN D O 1
ATOM 6235 N N . TYR D 1 123 ? -14.316 19.186 -57.142 1.00 38.04 117 TYR D N 1
ATOM 6236 C CA . TYR D 1 123 ? -13.068 19.820 -56.721 1.00 36.11 117 TYR D CA 1
ATOM 6237 C C . TYR D 1 123 ? -13.174 20.387 -55.311 1.00 32.62 117 TYR D C 1
ATOM 6238 O O . TYR D 1 123 ? -12.205 20.342 -54.542 1.00 31.26 117 TYR D O 1
ATOM 6242 N N . GLU D 1 124 ? -14.342 20.932 -54.957 1.00 35.13 118 GLU D N 1
ATOM 6243 C CA . GLU D 1 124 ? -14.568 21.417 -53.598 1.00 37.68 118 GLU D CA 1
ATOM 6244 C C . GLU D 1 124 ? -14.312 20.314 -52.575 1.00 37.58 118 GLU D C 1
ATOM 6245 O O . GLU D 1 124 ? -13.550 20.498 -51.616 1.00 32.57 118 GLU D O 1
ATOM 6248 N N . SER D 1 125 ? -14.939 19.153 -52.766 1.00 35.57 119 SER D N 1
ATOM 6249 C CA . SER D 1 125 ? -14.721 18.040 -51.850 1.00 33.94 119 SER D CA 1
ATOM 6250 C C . SER D 1 125 ? -13.253 17.631 -51.821 1.00 29.46 119 SER D C 1
ATOM 6251 O O . SER D 1 125 ? -12.670 17.439 -50.747 1.00 28.57 119 SER D O 1
ATOM 6254 N N . LYS D 1 126 ? -12.633 17.524 -52.998 1.00 31.58 120 LYS D N 1
ATOM 6255 C CA . LYS D 1 126 ? -11.241 17.094 -53.082 1.00 25.40 120 LYS D CA 1
ATOM 6256 C C . LYS D 1 126 ? -10.329 18.024 -52.293 1.00 26.66 120 LYS D C 1
ATOM 6257 O O . LYS D 1 126 ? -9.507 17.568 -51.495 1.00 29.65 120 LYS D O 1
ATOM 6260 N N . VAL D 1 127 ? -10.465 19.339 -52.502 1.00 28.39 121 VAL D N 1
ATOM 6261 C CA . VAL D 1 127 ? -9.610 20.295 -51.797 1.00 31.68 121 VAL D CA 1
ATOM 6262 C C . VAL D 1 127 ? -9.828 20.188 -50.291 1.00 29.47 121 VAL D C 1
ATOM 6263 O O . VAL D 1 127 ? -8.872 20.124 -49.513 1.00 25.79 121 VAL D O 1
ATOM 6267 N N . PHE D 1 128 ? -11.093 20.122 -49.869 1.00 23.45 122 PHE D N 1
ATOM 6268 C CA . PHE D 1 128 ? -11.436 20.059 -48.449 1.00 24.75 122 PHE D CA 1
ATOM 6269 C C . PHE D 1 128 ? -10.846 18.817 -47.778 1.00 25.30 122 PHE D C 1
ATOM 6270 O O . PHE D 1 128 ? -10.326 18.895 -46.660 1.00 26.58 122 PHE D O 1
ATOM 6278 N N . TYR D 1 129 ? -10.943 17.658 -48.435 1.00 25.20 123 TYR D N 1
ATOM 6279 C CA . TYR D 1 129 ? -10.496 16.401 -47.826 1.00 19.63 123 TYR D CA 1
ATOM 6280 C C . TYR D 1 129 ? -8.980 16.282 -47.830 1.00 19.41 123 TYR D C 1
ATOM 6281 O O . TYR D 1 129 ? -8.394 15.829 -46.846 1.00 27.12 123 TYR D O 1
ATOM 6290 N N . LEU D 1 130 ? -8.324 16.680 -48.924 1.00 20.38 124 LEU D N 1
ATOM 6291 C CA . LEU D 1 130 ? -6.861 16.644 -48.927 1.00 25.36 124 LEU D CA 1
ATOM 6292 C C . LEU D 1 130 ? -6.270 17.677 -47.975 1.00 27.94 124 LEU D C 1
ATOM 6293 O O . LEU D 1 130 ? -5.228 17.425 -47.357 1.00 24.97 124 LEU D O 1
ATOM 6298 N N . LYS D 1 131 ? -6.906 18.848 -47.850 1.00 20.00 125 LYS D N 1
ATOM 6299 C CA . LYS D 1 131 ? -6.504 19.776 -46.796 1.00 21.41 125 LYS D CA 1
ATOM 6300 C C . LYS D 1 131 ? -6.619 19.115 -45.425 1.00 19.58 125 LYS D C 1
ATOM 6301 O O . LYS D 1 131 ? -5.712 19.225 -44.592 1.00 25.15 125 LYS D O 1
ATOM 6307 N N . MET D 1 132 ? -7.730 18.411 -45.188 1.00 21.04 126 MET D N 1
ATOM 6308 C CA . MET D 1 132 ? -7.937 17.698 -43.934 1.00 20.57 126 MET D CA 1
ATOM 6309 C C . MET D 1 132 ? -6.828 16.676 -43.710 1.00 20.37 126 MET D C 1
ATOM 6310 O O . MET D 1 132 ? -6.299 16.551 -42.600 1.00 24.06 126 MET D O 1
ATOM 6315 N N . LYS D 1 133 ? -6.442 15.969 -44.772 1.00 23.37 127 LYS D N 1
ATOM 6316 C CA . LYS D 1 133 ? -5.335 15.021 -44.703 1.00 25.00 127 LYS D CA 1
ATOM 6317 C C . LYS D 1 133 ? -4.025 15.709 -44.325 1.00 27.32 127 LYS D C 1
ATOM 6318 O O . LYS D 1 133 ? -3.245 15.178 -43.522 1.00 26.75 127 LYS D O 1
ATOM 6324 N N . GLY D 1 134 ? -3.746 16.872 -44.927 1.00 22.50 128 GLY D N 1
ATOM 6325 C CA . GLY D 1 134 ? -2.586 17.648 -44.509 1.00 23.35 128 GLY D CA 1
ATOM 6326 C C . GLY D 1 134 ? -2.650 18.050 -43.046 1.00 18.65 128 GLY D C 1
ATOM 6327 O O . GLY D 1 134 ? -1.634 18.029 -42.344 1.00 24.97 128 GLY D O 1
ATOM 6328 N N . ASP D 1 135 ? -3.846 18.410 -42.566 1.00 20.58 129 ASP D N 1
ATOM 6329 C CA . ASP D 1 135 ? -4.017 18.841 -41.174 1.00 24.42 129 ASP D CA 1
ATOM 6330 C C . ASP D 1 135 ? -3.689 17.718 -40.193 1.00 22.78 129 ASP D C 1
ATOM 6331 O O . ASP D 1 135 ? -2.976 17.933 -39.207 1.00 24.68 129 ASP D O 1
ATOM 6336 N N . TYR D 1 136 ? -4.246 16.520 -40.417 1.00 22.21 130 TYR D N 1
ATOM 6337 C CA . TYR D 1 136 ? -4.074 15.443 -39.447 1.00 22.18 130 TYR D CA 1
ATOM 6338 C C . TYR D 1 136 ? -2.683 14.821 -39.539 1.00 21.28 130 TYR D C 1
ATOM 6339 O O . TYR D 1 136 ? -2.165 14.328 -38.534 1.00 24.02 130 TYR D O 1
ATOM 6348 N N . TYR D 1 137 ? -2.034 14.875 -40.700 1.00 20.68 131 TYR D N 1
ATOM 6349 C CA . TYR D 1 137 ? -0.618 14.516 -40.714 1.00 19.43 131 TYR D CA 1
ATOM 6350 C C . TYR D 1 137 ? 0.216 15.562 -39.991 1.00 27.81 131 TYR D C 1
ATOM 6351 O O . TYR D 1 137 ? 1.217 15.224 -39.352 1.00 33.48 131 TYR D O 1
ATOM 6360 N N . ARG D 1 138 ? -0.196 16.829 -40.056 1.00 19.77 132 ARG D N 1
ATOM 6361 C CA . ARG D 1 138 ? 0.505 17.868 -39.317 1.00 22.66 132 ARG D CA 1
ATOM 6362 C C . ARG D 1 138 ? 0.326 17.687 -37.811 1.00 22.54 132 ARG D C 1
ATOM 6363 O O . ARG D 1 138 ? 1.266 17.901 -37.045 1.00 24.89 132 ARG D O 1
ATOM 6371 N N . TYR D 1 139 ? -0.859 17.258 -37.363 1.00 20.00 133 TYR D N 1
ATOM 6372 C CA . TYR D 1 139 ? -1.036 16.982 -35.936 1.00 19.45 133 TYR D CA 1
ATOM 6373 C C . TYR D 1 139 ? -0.173 15.801 -35.490 1.00 26.64 133 TYR D C 1
ATOM 6374 O O . TYR D 1 139 ? 0.349 15.795 -34.365 1.00 21.40 133 TYR D O 1
ATOM 6383 N N . LEU D 1 140 ? -0.002 14.792 -36.351 1.00 20.17 134 LEU D N 1
ATOM 6384 C CA . LEU D 1 140 ? 0.936 13.720 -36.016 1.00 28.18 134 LEU D CA 1
ATOM 6385 C C . LEU D 1 140 ? 2.365 14.246 -35.962 1.00 28.41 134 LEU D C 1
ATOM 6386 O O . LEU D 1 140 ? 3.155 13.830 -35.106 1.00 31.02 134 LEU D O 1
ATOM 6391 N N . ALA D 1 141 ? 2.708 15.166 -36.871 1.00 27.90 135 ALA D N 1
ATOM 6392 C CA . ALA D 1 141 ? 4.056 15.722 -36.921 1.00 31.79 135 ALA D CA 1
ATOM 6393 C C . ALA D 1 141 ? 4.366 16.594 -35.712 1.00 35.91 135 ALA D C 1
ATOM 6394 O O . ALA D 1 141 ? 5.545 16.776 -35.379 1.00 34.48 135 ALA D O 1
ATOM 6396 N N . GLU D 1 142 ? 3.334 17.137 -35.057 1.00 30.87 136 GLU D N 1
ATOM 6397 C CA . GLU D 1 142 ? 3.540 17.949 -33.862 1.00 25.98 136 GLU D CA 1
ATOM 6398 C C . GLU D 1 142 ? 4.110 17.129 -32.716 1.00 26.38 136 GLU D C 1
ATOM 6399 O O . GLU D 1 142 ? 4.738 17.689 -31.812 1.00 29.42 136 GLU D O 1
ATOM 6405 N N . VAL D 1 143 ? 3.876 15.822 -32.703 1.00 26.04 137 VAL D N 1
ATOM 6406 C CA . VAL D 1 143 ? 4.302 14.980 -31.590 1.00 30.58 137 VAL D CA 1
ATOM 6407 C C . VAL D 1 143 ? 5.325 13.937 -32.002 1.00 28.73 137 VAL D C 1
ATOM 6408 O O . VAL D 1 143 ? 5.943 13.321 -31.124 1.00 42.43 137 VAL D O 1
ATOM 6412 N N . ALA D 1 144 ? 5.512 13.704 -33.294 1.00 28.30 138 ALA D N 1
ATOM 6413 C CA . ALA D 1 144 ? 6.398 12.651 -33.747 1.00 37.11 138 ALA D CA 1
ATOM 6414 C C . ALA D 1 144 ? 7.850 13.087 -33.600 1.00 35.74 138 ALA D C 1
ATOM 6415 O O . ALA D 1 144 ? 8.167 14.266 -33.421 1.00 32.55 138 ALA D O 1
ATOM 6417 N N . SER D 1 145 ? 8.745 12.111 -33.670 1.00 38.59 139 SER D N 1
ATOM 6418 C CA . SER D 1 145 ? 10.166 12.402 -33.684 1.00 41.32 139 SER D CA 1
ATOM 6419 C C . SER D 1 145 ? 10.858 11.390 -34.589 1.00 44.62 139 SER D C 1
ATOM 6420 O O . SER D 1 145 ? 10.259 10.402 -35.024 1.00 39.70 139 SER D O 1
ATOM 6423 N N . GLY D 1 146 ? 12.128 11.667 -34.889 1.00 43.10 140 GLY D N 1
ATOM 6424 C CA . GLY D 1 146 ? 12.947 10.718 -35.630 1.00 53.63 140 GLY D CA 1
ATOM 6425 C C . GLY D 1 146 ? 12.404 10.418 -37.017 1.00 53.55 140 GLY D C 1
ATOM 6426 O O . GLY D 1 146 ? 11.953 11.311 -37.745 1.00 46.64 140 GLY D O 1
ATOM 6427 N N . GLU D 1 147 ? 12.448 9.130 -37.387 1.00 55.13 141 GLU D N 1
ATOM 6428 C CA . GLU D 1 147 ? 12.051 8.708 -38.729 1.00 48.71 141 GLU D CA 1
ATOM 6429 C C . GLU D 1 147 ? 10.547 8.808 -38.916 1.00 49.47 141 GLU D C 1
ATOM 6430 O O . GLU D 1 147 ? 10.072 9.175 -40.000 1.00 50.47 141 GLU D O 1
ATOM 6432 N N . LYS D 1 148 ? 9.781 8.464 -37.880 1.00 44.19 142 LYS D N 1
ATOM 6433 C CA . LYS D 1 148 ? 8.336 8.604 -37.975 1.00 39.72 142 LYS D CA 1
ATOM 6434 C C . LYS D 1 148 ? 7.960 10.047 -38.277 1.00 36.31 142 LYS D C 1
ATOM 6435 O O . LYS D 1 148 ? 7.071 10.301 -39.092 1.00 30.66 142 LYS D O 1
ATOM 6438 N N . LYS D 1 149 ? 8.671 11.009 -37.677 1.00 38.21 143 LYS D N 1
ATOM 6439 C CA . LYS D 1 149 ? 8.392 12.412 -37.965 1.00 38.82 143 LYS D CA 1
ATOM 6440 C C . LYS D 1 149 ? 8.604 12.731 -39.443 1.00 32.38 143 LYS D C 1
ATOM 6441 O O . LYS D 1 149 ? 7.752 13.364 -40.074 1.00 33.43 143 LYS D O 1
ATOM 6447 N N . ASN D 1 150 ? 9.735 12.306 -40.010 1.00 34.79 144 ASN D N 1
ATOM 6448 C CA . ASN D 1 150 ? 10.009 12.589 -41.418 1.00 43.15 144 ASN D CA 1
ATOM 6449 C C . ASN D 1 150 ? 8.864 12.128 -42.305 1.00 39.44 144 ASN D C 1
ATOM 6450 O O . ASN D 1 150 ? 8.430 12.860 -43.203 1.00 37.13 144 ASN D O 1
ATOM 6455 N N . SER D 1 151 ? 8.354 10.923 -42.046 1.00 40.77 145 SER D N 1
ATOM 6456 C CA . SER D 1 151 ? 7.289 10.349 -42.861 1.00 36.06 145 SER D CA 1
ATOM 6457 C C . SER D 1 151 ? 6.023 11.205 -42.820 1.00 30.26 145 SER D C 1
ATOM 6458 O O . SER D 1 151 ? 5.432 11.498 -43.864 1.00 33.23 145 SER D O 1
ATOM 6461 N N . VAL D 1 152 ? 5.590 11.622 -41.622 1.00 27.94 146 VAL D N 1
ATOM 6462 C CA . VAL D 1 152 ? 4.327 12.362 -41.528 1.00 33.57 146 VAL D CA 1
ATOM 6463 C C . VAL D 1 152 ? 4.492 13.793 -42.018 1.00 30.11 146 VAL D C 1
ATOM 6464 O O . VAL D 1 152 ? 3.536 14.390 -42.532 1.00 34.89 146 VAL D O 1
ATOM 6468 N N . VAL D 1 153 ? 5.680 14.379 -41.846 1.00 31.00 147 VAL D N 1
ATOM 6469 C CA . VAL D 1 153 ? 5.933 15.714 -42.384 1.00 29.10 147 VAL D CA 1
ATOM 6470 C C . VAL D 1 153 ? 5.786 15.708 -43.900 1.00 31.82 147 VAL D C 1
ATOM 6471 O O . VAL D 1 153 ? 5.057 16.528 -44.471 1.00 31.92 147 VAL D O 1
ATOM 6475 N N . GLU D 1 154 ? 6.461 14.770 -44.576 1.00 32.04 148 GLU D N 1
ATOM 6476 C CA . GLU D 1 154 ? 6.356 14.706 -46.032 1.00 34.86 148 GLU D CA 1
ATOM 6477 C C . GLU D 1 154 ? 4.942 14.327 -46.475 1.00 34.52 148 GLU D C 1
ATOM 6478 O O . GLU D 1 154 ? 4.446 14.850 -47.479 1.00 36.16 148 GLU D O 1
ATOM 6481 N N . ALA D 1 155 ? 4.257 13.455 -45.723 1.00 28.11 149 ALA D N 1
ATOM 6482 C CA . ALA D 1 155 ? 2.871 13.152 -46.064 1.00 26.60 149 ALA D CA 1
ATOM 6483 C C . ALA D 1 155 ? 1.980 14.380 -45.890 1.00 27.07 149 ALA D C 1
ATOM 6484 O O . ALA D 1 155 ? 1.109 14.646 -46.727 1.00 25.35 149 ALA D O 1
ATOM 6486 N N . SER D 1 156 ? 2.190 15.151 -44.819 1.00 25.15 150 SER D N 1
ATOM 6487 C CA . SER D 1 156 ? 1.440 16.392 -44.651 1.00 25.00 150 SER D CA 1
ATOM 6488 C C . SER D 1 156 ? 1.630 17.310 -45.846 1.00 29.61 150 SER D C 1
ATOM 6489 O O . SER D 1 156 ? 0.659 17.794 -46.438 1.00 29.00 150 SER D O 1
ATOM 6492 N N . GLU D 1 157 ? 2.884 17.556 -46.214 1.00 32.15 151 GLU D N 1
ATOM 6493 C CA . GLU D 1 157 ? 3.173 18.533 -47.251 1.00 32.16 151 GLU D CA 1
ATOM 6494 C C . GLU D 1 157 ? 2.653 18.068 -48.607 1.00 34.34 151 GLU D C 1
ATOM 6495 O O . GLU D 1 157 ? 2.187 18.882 -49.413 1.00 29.36 151 GLU D O 1
ATOM 6501 N N . ALA D 1 158 ? 2.724 16.761 -48.880 1.00 33.58 152 ALA D N 1
ATOM 6502 C CA . ALA D 1 158 ? 2.233 16.253 -50.160 1.00 33.22 152 ALA D CA 1
ATOM 6503 C C . ALA D 1 158 ? 0.726 16.425 -50.285 1.00 30.31 152 ALA D C 1
ATOM 6504 O O . ALA D 1 158 ? 0.225 16.728 -51.372 1.00 36.73 152 ALA D O 1
ATOM 6506 N N . ALA D 1 159 ? -0.014 16.215 -49.193 1.00 29.43 153 ALA D N 1
ATOM 6507 C CA . ALA D 1 159 ? -1.463 16.410 -49.231 1.00 27.07 153 ALA D CA 1
ATOM 6508 C C . ALA D 1 159 ? -1.807 17.875 -49.455 1.00 27.28 153 ALA D C 1
ATOM 6509 O O . ALA D 1 159 ? -2.573 18.212 -50.365 1.00 32.86 153 ALA D O 1
ATOM 6511 N N . TYR D 1 160 ? -1.250 18.758 -48.620 1.00 30.38 154 TYR D N 1
ATOM 6512 C CA . TYR D 1 160 ? -1.426 20.198 -48.788 1.00 30.27 154 TYR D CA 1
ATOM 6513 C C . TYR D 1 160 ? -1.069 20.641 -50.200 1.00 31.87 154 TYR D C 1
ATOM 6514 O O . TYR D 1 160 ? -1.788 21.430 -50.821 1.00 30.69 154 TYR D O 1
ATOM 6523 N N . LYS D 1 161 ? 0.071 20.165 -50.703 1.00 34.75 155 LYS D N 1
ATOM 6524 C CA . LYS D 1 161 ? 0.538 20.585 -52.016 1.00 34.99 155 LYS D CA 1
ATOM 6525 C C . LYS D 1 161 ? -0.459 20.196 -53.098 1.00 36.63 155 LYS D C 1
ATOM 6526 O O . LYS D 1 161 ? -0.700 20.967 -54.029 1.00 32.65 155 LYS D O 1
ATOM 6530 N N . GLU D 1 162 ? -1.062 19.010 -52.990 1.00 34.99 156 GLU D N 1
ATOM 6531 C CA . GLU D 1 162 ? -2.033 18.609 -54.004 1.00 36.49 156 GLU D CA 1
ATOM 6532 C C . GLU D 1 162 ? -3.322 19.416 -53.888 1.00 38.47 156 GLU D C 1
ATOM 6533 O O . GLU D 1 162 ? -3.879 19.857 -54.900 1.00 29.07 156 GLU D O 1
ATOM 6539 N N . ALA D 1 163 ? -3.824 19.601 -52.667 1.00 26.03 157 ALA D N 1
ATOM 6540 C CA . ALA D 1 163 ? -5.034 20.394 -52.496 1.00 31.35 157 ALA D CA 1
ATOM 6541 C C . ALA D 1 163 ? -4.828 21.819 -52.998 1.00 32.82 157 ALA D C 1
ATOM 6542 O O . ALA D 1 163 ? -5.743 22.426 -53.571 1.00 33.53 157 ALA D O 1
ATOM 6544 N N . PHE D 1 164 ? -3.624 22.362 -52.820 1.00 33.04 158 PHE D N 1
ATOM 6545 C CA . PHE D 1 164 ? -3.393 23.740 -53.230 1.00 34.77 158 PHE D CA 1
ATOM 6546 C C . PHE D 1 164 ? -3.351 23.863 -54.742 1.00 35.45 158 PHE D C 1
ATOM 6547 O O . PHE D 1 164 ? -3.823 24.858 -55.298 1.00 38.05 158 PHE D O 1
ATOM 6555 N N . GLU D 1 165 ? -2.776 22.866 -55.419 1.00 35.16 159 GLU D N 1
ATOM 6556 C CA . GLU D 1 165 ? -2.753 22.863 -56.873 1.00 39.44 159 GLU D CA 1
ATOM 6557 C C . GLU D 1 165 ? -4.160 22.773 -57.442 1.00 39.79 159 GLU D C 1
ATOM 6558 O O . GLU D 1 165 ? -4.520 23.533 -58.346 1.00 35.84 159 GLU D O 1
ATOM 6564 N N . ILE D 1 166 ? -4.984 21.870 -56.907 1.00 35.10 160 ILE D N 1
ATOM 6565 C CA . ILE D 1 166 ? -6.370 21.796 -57.364 1.00 34.42 160 ILE D CA 1
ATOM 6566 C C . ILE D 1 166 ? -7.099 23.091 -57.047 1.00 33.55 160 ILE D C 1
ATOM 6567 O O . ILE D 1 166 ? -7.874 23.598 -57.865 1.00 37.91 160 ILE D O 1
ATOM 6572 N N . SER D 1 167 ? -6.869 23.648 -55.855 1.00 33.70 161 SER D N 1
ATOM 6573 C CA . SER D 1 167 ? -7.561 24.883 -55.505 1.00 37.88 161 SER D CA 1
ATOM 6574 C C . SER D 1 167 ? -7.123 26.041 -56.398 1.00 43.04 161 SER D C 1
ATOM 6575 O O . SER D 1 167 ? -7.931 26.925 -56.695 1.00 50.43 161 SER D O 1
ATOM 6578 N N . LYS D 1 168 ? -5.859 26.054 -56.836 1.00 39.51 162 LYS D N 1
ATOM 6579 C CA . LYS D 1 168 ? -5.404 27.106 -57.740 1.00 47.47 162 LYS D CA 1
ATOM 6580 C C . LYS D 1 168 ? -6.034 26.972 -59.120 1.00 51.85 162 LYS D C 1
ATOM 6581 O O . LYS D 1 168 ? -6.316 27.982 -59.771 1.00 55.41 162 LYS D O 1
ATOM 6586 N N . GLU D 1 169 ? -6.263 25.741 -59.585 1.00 50.80 163 GLU D N 1
ATOM 6587 C CA . GLU D 1 169 ? -6.832 25.559 -60.911 1.00 53.18 163 GLU D CA 1
ATOM 6588 C C . GLU D 1 169 ? -8.341 25.771 -60.927 1.00 52.59 163 GLU D C 1
ATOM 6589 O O . GLU D 1 169 ? -8.884 26.184 -61.956 1.00 52.79 163 GLU D O 1
ATOM 6591 N N . HIS D 1 170 ? -9.041 25.520 -59.812 1.00 45.13 164 HIS D N 1
ATOM 6592 C CA . HIS D 1 170 ? -10.498 25.450 -59.866 1.00 46.90 164 HIS D CA 1
ATOM 6593 C C . HIS D 1 170 ? -11.242 26.371 -58.902 1.00 47.02 164 HIS D C 1
ATOM 6594 O O . HIS D 1 170 ? -12.476 26.381 -58.927 1.00 51.67 164 HIS D O 1
ATOM 6601 N N . MET D 1 171 ? -10.550 27.163 -58.085 1.00 45.51 165 MET D N 1
ATOM 6602 C CA . MET D 1 171 ? -11.204 28.038 -57.115 1.00 45.38 165 MET D CA 1
ATOM 6603 C C . MET D 1 171 ? -10.677 29.462 -57.233 1.00 46.94 165 MET D C 1
ATOM 6604 O O . MET D 1 171 ? -9.486 29.669 -57.473 1.00 45.76 165 MET D O 1
ATOM 6609 N N . GLN D 1 172 ? -11.564 30.440 -57.041 1.00 40.21 166 GLN D N 1
ATOM 6610 C CA . GLN D 1 172 ? -11.132 31.827 -56.999 1.00 45.85 166 GLN D CA 1
ATOM 6611 C C . GLN D 1 172 ? -10.272 32.067 -55.757 1.00 44.75 166 GLN D C 1
ATOM 6612 O O . GLN D 1 172 ? -10.435 31.389 -54.738 1.00 45.83 166 GLN D O 1
ATOM 6614 N N . PRO D 1 173 ? -9.335 33.019 -55.818 1.00 49.60 167 PRO D N 1
ATOM 6615 C CA . PRO D 1 173 ? -8.493 33.299 -54.644 1.00 45.01 167 PRO D CA 1
ATOM 6616 C C . PRO D 1 173 ? -9.284 33.779 -53.453 1.00 39.09 167 PRO D C 1
ATOM 6617 O O . PRO D 1 173 ? -8.753 33.792 -52.336 1.00 37.27 167 PRO D O 1
ATOM 6621 N N . THR D 1 174 ? -10.533 34.173 -53.654 1.00 45.56 168 THR D N 1
ATOM 6622 C CA . THR D 1 174 ? -11.408 34.591 -52.573 1.00 49.12 168 THR D CA 1
ATOM 6623 C C . THR D 1 174 ? -12.219 33.443 -51.985 1.00 43.98 168 THR D C 1
ATOM 6624 O O . THR D 1 174 ? -13.000 33.676 -51.058 1.00 42.69 168 THR D O 1
ATOM 6628 N N . HIS D 1 175 ? -12.050 32.216 -52.476 1.00 44.62 169 HIS D N 1
ATOM 6629 C CA . HIS D 1 175 ? -12.863 31.099 -51.975 1.00 42.43 169 HIS D CA 1
ATOM 6630 C C . HIS D 1 175 ? -12.443 30.731 -50.551 1.00 40.93 169 HIS D C 1
ATOM 6631 O O . HIS D 1 175 ? -11.251 30.518 -50.294 1.00 43.88 169 HIS D O 1
ATOM 6638 N N . PRO D 1 176 ? -13.389 30.637 -49.607 1.00 36.40 170 PRO D N 1
ATOM 6639 C CA . PRO D 1 176 ? -13.015 30.329 -48.213 1.00 34.63 170 PRO D CA 1
ATOM 6640 C C . PRO D 1 176 ? -12.200 29.057 -48.040 1.00 33.26 170 PRO D C 1
ATOM 6641 O O . PRO D 1 176 ? -11.288 29.023 -47.204 1.00 33.34 170 PRO D O 1
ATOM 6645 N N . ILE D 1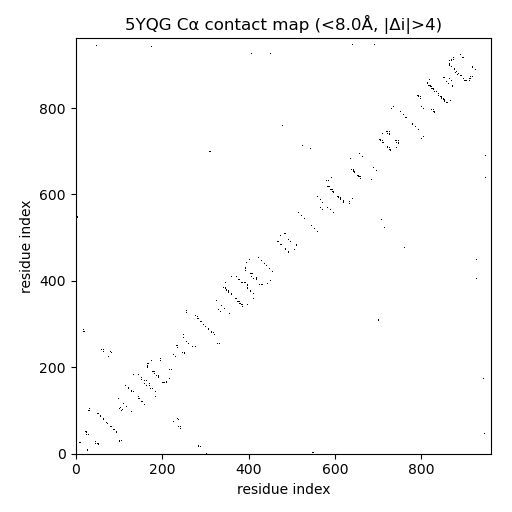 177 ? -12.511 27.996 -48.780 1.00 28.03 171 ILE D N 1
ATOM 6646 C CA . ILE D 1 177 ? -11.757 26.761 -48.605 1.00 28.53 171 ILE D CA 1
ATOM 6647 C C . ILE D 1 177 ? -10.322 26.945 -49.086 1.00 28.50 171 ILE D C 1
ATOM 6648 O O . ILE D 1 177 ? -9.372 26.524 -48.420 1.00 30.47 171 ILE D O 1
ATOM 6653 N N . ARG D 1 178 ? -10.140 27.595 -50.235 1.00 30.50 172 ARG D N 1
ATOM 6654 C CA . ARG D 1 178 ? -8.792 27.879 -50.718 1.00 36.03 172 ARG D CA 1
ATOM 6655 C C . ARG D 1 178 ? -8.019 28.763 -49.742 1.00 33.14 172 ARG D C 1
ATOM 6656 O O . ARG D 1 178 ? -6.841 28.508 -49.468 1.00 36.73 172 ARG D O 1
ATOM 6664 N N . LEU D 1 179 ? -8.662 29.799 -49.201 1.00 28.85 173 LEU D N 1
ATOM 6665 C CA . LEU D 1 179 ? -7.988 30.655 -48.222 1.00 28.94 173 LEU D CA 1
ATOM 6666 C C . LEU D 1 179 ? -7.691 29.896 -46.933 1.00 31.00 173 LEU D C 1
ATOM 6667 O O . LEU D 1 179 ? -6.611 30.053 -46.344 1.00 30.07 173 LEU D O 1
ATOM 6672 N N . GLY D 1 180 ? -8.640 29.084 -46.466 1.00 30.01 174 GLY D N 1
ATOM 6673 C CA . GLY D 1 180 ? -8.382 28.286 -45.277 1.00 31.91 174 GLY D CA 1
ATOM 6674 C C . GLY D 1 180 ? -7.236 27.313 -45.481 1.00 31.07 174 GLY D C 1
ATOM 6675 O O . GLY D 1 180 ? -6.464 27.037 -44.554 1.00 27.39 174 GLY D O 1
ATOM 6676 N N . LEU D 1 181 ? -7.114 26.779 -46.700 1.00 25.23 175 LEU D N 1
ATOM 6677 C CA . LEU D 1 181 ? -6.008 25.890 -47.033 1.00 23.40 175 LEU D CA 1
ATOM 6678 C C . LEU D 1 181 ? -4.685 26.647 -47.032 1.00 29.91 175 LEU D C 1
ATOM 6679 O O . LEU D 1 181 ? -3.699 26.200 -46.437 1.00 27.42 175 LEU D O 1
ATOM 6684 N N . ALA D 1 182 ? -4.641 27.799 -47.702 1.00 29.44 176 ALA D N 1
ATOM 6685 C CA . ALA D 1 182 ? -3.419 28.595 -47.681 1.00 34.89 176 ALA D CA 1
ATOM 6686 C C . ALA D 1 182 ? -2.990 28.903 -46.248 1.00 31.03 176 ALA D C 1
ATOM 6687 O O . ALA D 1 182 ? -1.794 28.856 -45.924 1.00 30.69 176 ALA D O 1
ATOM 6689 N N . LEU D 1 183 ? -3.957 29.192 -45.372 1.00 30.62 177 LEU D N 1
ATOM 6690 C CA . LEU D 1 183 ? -3.641 29.548 -43.991 1.00 30.83 177 LEU D CA 1
ATOM 6691 C C . LEU D 1 183 ? -2.987 28.382 -43.260 1.00 28.38 177 LEU D C 1
ATOM 6692 O O . LEU D 1 183 ? -1.912 28.531 -42.664 1.00 29.20 177 LEU D O 1
ATOM 6697 N N . ASN D 1 184 ? -3.614 27.204 -43.319 1.00 23.20 178 ASN D N 1
ATOM 6698 C CA . ASN D 1 184 ? -3.081 26.030 -42.632 1.00 25.82 178 ASN D CA 1
ATOM 6699 C C . ASN D 1 184 ? -1.774 25.568 -43.249 1.00 25.79 178 ASN D C 1
ATOM 6700 O O . ASN D 1 184 ? -0.875 25.111 -42.539 1.00 28.21 178 ASN D O 1
ATOM 6705 N N . PHE D 1 185 ? -1.674 25.649 -44.573 1.00 29.31 179 PHE D N 1
ATOM 6706 C CA . PHE D 1 185 ? -0.437 25.314 -45.263 1.00 28.30 179 PHE D CA 1
ATOM 6707 C C . PHE D 1 185 ? 0.690 26.238 -44.823 1.00 32.47 179 PHE D C 1
ATOM 6708 O O . PHE D 1 185 ? 1.814 25.783 -44.584 1.00 29.97 179 PHE D O 1
ATOM 6716 N N . SER D 1 186 ? 0.406 27.539 -44.682 1.00 29.53 180 SER D N 1
ATOM 6717 C CA . SER D 1 186 ? 1.437 28.437 -44.179 1.00 33.60 180 SER D CA 1
ATOM 6718 C C . SER D 1 186 ? 1.792 28.111 -42.732 1.00 32.53 180 SER D C 1
ATOM 6719 O O . SER D 1 186 ? 2.955 28.245 -42.344 1.00 28.73 180 SER D O 1
ATOM 6722 N N . VAL D 1 187 ? 0.820 27.658 -41.931 1.00 31.41 181 VAL D N 1
ATOM 6723 C CA . VAL D 1 187 ? 1.121 27.244 -40.559 1.00 25.67 181 VAL D CA 1
ATOM 6724 C C . VAL D 1 187 ? 2.003 26.004 -40.569 1.00 28.86 181 VAL D C 1
ATOM 6725 O O . VAL D 1 187 ? 2.889 25.848 -39.719 1.00 28.41 181 VAL D O 1
ATOM 6729 N N . PHE D 1 188 ? 1.782 25.105 -41.531 1.00 26.66 182 PHE D N 1
ATOM 6730 C CA . PHE D 1 188 ? 2.658 23.946 -41.663 1.00 30.59 182 PHE D CA 1
ATOM 6731 C C . PHE D 1 188 ? 4.103 24.379 -41.877 1.00 30.63 182 PHE D C 1
ATOM 6732 O O . PHE D 1 188 ? 5.017 23.892 -41.205 1.00 35.31 182 PHE D O 1
ATOM 6740 N N . TYR D 1 189 ? 4.329 25.305 -42.806 1.00 28.09 183 TYR D N 1
ATOM 6741 C CA . TYR D 1 189 ? 5.697 25.744 -43.059 1.00 34.96 183 TYR D CA 1
ATOM 6742 C C . TYR D 1 189 ? 6.296 26.401 -41.825 1.00 35.19 183 TYR D C 1
ATOM 6743 O O . TYR D 1 189 ? 7.451 26.133 -41.470 1.00 37.91 183 TYR D O 1
ATOM 6752 N N . TYR D 1 190 ? 5.511 27.228 -41.128 1.00 32.86 184 TYR D N 1
ATOM 6753 C CA . TYR D 1 190 ? 6.054 27.968 -39.994 1.00 36.93 184 TYR D CA 1
ATOM 6754 C C . TYR D 1 190 ? 6.276 27.059 -38.790 1.00 40.40 184 TYR D C 1
ATOM 6755 O O . TYR D 1 190 ? 7.364 27.045 -38.205 1.00 45.12 184 TYR D O 1
ATOM 6764 N N . GLU D 1 191 ? 5.262 26.278 -38.417 1.00 39.07 185 GLU D N 1
ATOM 6765 C CA . GLU D 1 191 ? 5.330 25.517 -37.172 1.00 41.34 185 GLU D CA 1
ATOM 6766 C C . GLU D 1 191 ? 6.038 24.177 -37.351 1.00 40.01 185 GLU D C 1
ATOM 6767 O O . GLU D 1 191 ? 6.785 23.752 -36.467 1.00 37.23 185 GLU D O 1
ATOM 6772 N N . ILE D 1 192 ? 5.809 23.483 -38.461 1.00 36.00 186 ILE D N 1
ATOM 6773 C CA . ILE D 1 192 ? 6.404 22.164 -38.631 1.00 28.86 186 ILE D CA 1
ATOM 6774 C C . ILE D 1 192 ? 7.768 22.252 -39.294 1.00 31.41 186 ILE D C 1
ATOM 6775 O O . ILE D 1 192 ? 8.740 21.666 -38.814 1.00 34.64 186 ILE D O 1
ATOM 6780 N N . GLN D 1 193 ? 7.868 22.997 -40.391 1.00 37.42 187 GLN D N 1
ATOM 6781 C CA . GLN D 1 193 ? 9.094 23.041 -41.167 1.00 37.84 187 GLN D CA 1
ATOM 6782 C C . GLN D 1 193 ? 10.108 24.055 -40.656 1.00 43.61 187 GLN D C 1
ATOM 6783 O O . GLN D 1 193 ? 11.267 24.008 -41.083 1.00 46.55 187 GLN D O 1
ATOM 6789 N N . ASN D 1 194 ? 9.712 24.955 -39.752 1.00 44.57 188 ASN D N 1
ATOM 6790 C CA . ASN D 1 194 ? 10.582 26.047 -39.291 1.00 50.48 188 ASN D CA 1
ATOM 6791 C C . ASN D 1 194 ? 11.092 26.871 -40.473 1.00 51.62 188 ASN D C 1
ATOM 6792 O O . ASN D 1 194 ? 12.257 27.266 -40.521 1.00 57.08 188 ASN D O 1
ATOM 6795 N N . ALA D 1 195 ? 10.205 27.128 -41.438 1.00 48.39 189 ALA D N 1
ATOM 6796 C CA . ALA D 1 195 ? 10.524 27.841 -42.674 1.00 47.09 189 ALA D CA 1
ATOM 6797 C C . ALA D 1 195 ? 9.689 29.116 -42.738 1.00 45.55 189 ALA D C 1
ATOM 6798 O O . ALA D 1 195 ? 8.721 29.198 -43.509 1.00 45.16 189 ALA D O 1
ATOM 6800 N N . PRO D 1 196 ? 10.044 30.135 -41.945 1.00 52.84 190 PRO D N 1
ATOM 6801 C CA . PRO D 1 196 ? 9.180 31.328 -41.859 1.00 52.55 190 PRO D CA 1
ATOM 6802 C C . PRO D 1 196 ? 9.076 32.102 -43.162 1.00 54.98 190 PRO D C 1
ATOM 6803 O O . PRO D 1 196 ? 8.005 32.639 -43.473 1.00 52.62 190 PRO D O 1
ATOM 6807 N N . GLU D 1 197 ? 10.166 32.186 -43.927 1.00 46.14 191 GLU D N 1
ATOM 6808 C CA . GLU D 1 197 ? 10.134 32.918 -45.188 1.00 59.51 191 GLU D CA 1
ATOM 6809 C C . GLU D 1 197 ? 9.189 32.246 -46.171 1.00 54.04 191 GLU D C 1
ATOM 6810 O O . GLU D 1 197 ? 8.343 32.903 -46.792 1.00 49.01 191 GLU D O 1
ATOM 6812 N N . GLN D 1 198 ? 9.320 30.927 -46.324 1.00 51.56 192 GLN D N 1
ATOM 6813 C CA . GLN D 1 198 ? 8.375 30.185 -47.145 1.00 48.04 192 GLN D CA 1
ATOM 6814 C C . GLN D 1 198 ? 6.963 30.286 -46.585 1.00 45.90 192 GLN D C 1
ATOM 6815 O O . GLN D 1 198 ? 5.996 30.358 -47.354 1.00 46.86 192 GLN D O 1
ATOM 6821 N N . ALA D 1 199 ? 6.823 30.327 -45.254 1.00 41.44 193 ALA D N 1
ATOM 6822 C CA . ALA D 1 199 ? 5.501 30.472 -44.653 1.00 36.00 193 ALA D CA 1
ATOM 6823 C C . ALA D 1 199 ? 4.918 31.849 -44.940 1.00 38.04 193 ALA D C 1
ATOM 6824 O O . ALA D 1 199 ? 3.761 31.971 -45.357 1.00 36.56 193 ALA D O 1
ATOM 6826 N N . CYS D 1 200 ? 5.705 32.902 -44.715 1.00 37.71 194 CYS D N 1
ATOM 6827 C CA . CYS D 1 200 ? 5.211 34.251 -44.969 1.00 39.48 194 CYS D CA 1
ATOM 6828 C C . CYS D 1 200 ? 4.934 34.482 -46.453 1.00 42.77 194 CYS D C 1
ATOM 6829 O O . CYS D 1 200 ? 3.965 35.161 -46.811 1.00 42.77 194 CYS D O 1
ATOM 6832 N N . LEU D 1 201 ? 5.773 33.936 -47.335 1.00 45.96 195 LEU D N 1
ATOM 6833 C CA . LEU D 1 201 ? 5.548 34.159 -48.761 1.00 45.76 195 LEU D CA 1
ATOM 6834 C C . LEU D 1 201 ? 4.252 33.511 -49.235 1.00 46.46 195 LEU D C 1
ATOM 6835 O O . LEU D 1 201 ? 3.580 34.050 -50.123 1.00 44.92 195 LEU D O 1
ATOM 6838 N N . LEU D 1 202 ? 3.870 32.377 -48.644 1.00 43.42 196 LEU D N 1
ATOM 6839 C CA . LEU D 1 202 ? 2.630 31.717 -49.044 1.00 42.91 196 LEU D CA 1
ATOM 6840 C C . LEU D 1 202 ? 1.422 32.467 -48.500 1.00 39.26 196 LEU D C 1
ATOM 6841 O O . LEU D 1 202 ? 0.453 32.715 -49.229 1.00 35.71 196 LEU D O 1
ATOM 6846 N N . ALA D 1 203 ? 1.445 32.803 -47.206 1.00 36.71 197 ALA D N 1
ATOM 6847 C CA . ALA D 1 203 ? 0.349 33.571 -46.630 1.00 35.45 197 ALA D CA 1
ATOM 6848 C C . ALA D 1 203 ? 0.194 34.915 -47.332 1.00 37.28 197 ALA D C 1
ATOM 6849 O O . ALA D 1 203 ? -0.929 35.361 -47.590 1.00 40.91 197 ALA D O 1
ATOM 6851 N N . LYS D 1 204 ? 1.312 35.574 -47.652 1.00 35.01 198 LYS D N 1
ATOM 6852 C CA . LYS D 1 204 ? 1.241 36.876 -48.314 1.00 39.20 198 LYS D CA 1
ATOM 6853 C C . LYS D 1 204 ? 0.677 36.762 -49.728 1.00 43.31 198 LYS D C 1
ATOM 6854 O O . LYS D 1 204 ? -0.161 37.576 -50.133 1.00 42.45 198 LYS D O 1
ATOM 6858 N N . GLN D 1 205 ? 1.106 35.756 -50.493 1.00 42.50 199 GLN D N 1
ATOM 6859 C CA . GLN D 1 205 ? 0.608 35.642 -51.858 1.00 48.14 199 GLN D CA 1
ATOM 6860 C C . GLN D 1 205 ? -0.890 35.353 -51.890 1.00 47.51 199 GLN D C 1
ATOM 6861 O O . GLN D 1 205 ? -1.587 35.810 -52.805 1.00 51.90 199 GLN D O 1
ATOM 6863 N N . ALA D 1 206 ? -1.408 34.631 -50.895 1.00 37.96 200 ALA D N 1
ATOM 6864 C CA . ALA D 1 206 ? -2.819 34.253 -50.900 1.00 38.03 200 ALA D CA 1
ATOM 6865 C C . ALA D 1 206 ? -3.715 35.403 -50.451 1.00 37.71 200 ALA D C 1
ATOM 6866 O O . ALA D 1 206 ? -4.778 35.627 -51.037 1.00 39.80 200 ALA D O 1
ATOM 6868 N N . PHE D 1 207 ? -3.319 36.123 -49.400 1.00 35.79 201 PHE D N 1
ATOM 6869 C CA . PHE D 1 207 ? -4.024 37.349 -49.046 1.00 36.50 201 PHE D CA 1
ATOM 6870 C C . PHE D 1 207 ? -4.023 38.324 -50.217 1.00 44.99 201 PHE D C 1
ATOM 6871 O O . PHE D 1 207 ? -5.055 38.929 -50.532 1.00 47.85 201 PHE D O 1
ATOM 6879 N N . ASP D 1 208 ? -2.875 38.472 -50.886 1.00 47.35 202 ASP D N 1
ATOM 6880 C CA . ASP D 1 208 ? -2.776 39.406 -52.004 1.00 49.81 202 ASP D CA 1
ATOM 6881 C C . ASP D 1 208 ? -3.655 38.970 -53.169 1.00 55.38 202 ASP D C 1
ATOM 6882 O O . ASP D 1 208 ? -4.396 39.783 -53.731 1.00 58.13 202 ASP D O 1
ATOM 6887 N N . ASP D 1 209 ? -3.593 37.688 -53.546 1.00 56.14 203 ASP D N 1
ATOM 6888 C CA . ASP D 1 209 ? -4.451 37.196 -54.622 1.00 51.34 203 ASP D CA 1
ATOM 6889 C C . ASP D 1 209 ? -5.926 37.382 -54.298 1.00 49.64 203 ASP D C 1
ATOM 6890 O O . ASP D 1 209 ? -6.729 37.631 -55.198 1.00 50.44 203 ASP D O 1
ATOM 6895 N N . ALA D 1 210 ? -6.304 37.282 -53.025 1.00 53.29 204 ALA D N 1
ATOM 6896 C CA . ALA D 1 210 ? -7.709 37.466 -52.677 1.00 50.94 204 ALA D CA 1
ATOM 6897 C C . ALA D 1 210 ? -8.097 38.940 -52.698 1.00 52.04 204 ALA D C 1
ATOM 6898 O O . ALA D 1 210 ? -9.089 39.319 -53.329 1.00 53.25 204 ALA D O 1
ATOM 6900 N N . ILE D 1 211 ? -7.320 39.788 -52.016 1.00 47.58 205 ILE D N 1
ATOM 6901 C CA . ILE D 1 211 ? -7.616 41.213 -51.968 1.00 52.30 205 ILE D CA 1
ATOM 6902 C C . ILE D 1 211 ? -7.594 41.829 -53.366 1.00 59.33 205 ILE D C 1
ATOM 6903 O O . ILE D 1 211 ? -8.249 42.848 -53.608 1.00 61.35 205 ILE D O 1
ATOM 6907 N N . ALA D 1 212 ? -6.882 41.211 -54.309 1.00 58.60 206 ALA D N 1
ATOM 6908 C CA . ALA D 1 212 ? -6.899 41.683 -55.686 1.00 61.06 206 ALA D CA 1
ATOM 6909 C C . ALA D 1 212 ? -8.249 41.468 -56.361 1.00 60.81 206 ALA D C 1
ATOM 6910 O O . ALA D 1 212 ? -8.550 42.157 -57.339 1.00 60.62 206 ALA D O 1
ATOM 6912 N N . GLU D 1 213 ? -9.069 40.540 -55.861 1.00 59.05 207 GLU D N 1
ATOM 6913 C CA . GLU D 1 213 ? -10.365 40.235 -56.457 1.00 61.09 207 GLU D CA 1
ATOM 6914 C C . GLU D 1 213 ? -11.540 40.510 -55.522 1.00 66.99 207 GLU D C 1
ATOM 6915 O O . GLU D 1 213 ? -12.678 40.178 -55.871 1.00 72.14 207 GLU D O 1
ATOM 6917 N N . LEU D 1 214 ? -11.303 41.106 -54.355 1.00 70.82 208 LEU D N 1
ATOM 6918 C CA . LEU D 1 214 ? -12.352 41.296 -53.349 1.00 71.72 208 LEU D CA 1
ATOM 6919 C C . LEU D 1 214 ? -13.557 42.081 -53.873 1.00 75.32 208 LEU D C 1
ATOM 6920 O O . LEU D 1 214 ? -13.410 43.106 -54.539 1.00 81.55 208 LEU D O 1
ATOM 6922 N N . ASP D 1 220 ? -22.146 39.569 -48.987 1.00 74.78 214 ASP D N 1
ATOM 6923 C CA . ASP D 1 220 ? -22.408 38.502 -48.029 1.00 79.44 214 ASP D CA 1
ATOM 6924 C C . ASP D 1 220 ? -21.277 37.487 -48.064 1.00 87.20 214 ASP D C 1
ATOM 6925 O O . ASP D 1 220 ? -20.774 37.062 -47.021 1.00 85.40 214 ASP D O 1
ATOM 6927 N N . SER D 1 221 ? -20.883 37.097 -49.279 1.00 92.88 215 SER D N 1
ATOM 6928 C CA . SER D 1 221 ? -19.708 36.246 -49.435 1.00 88.05 215 SER D CA 1
ATOM 6929 C C . SER D 1 221 ? -18.447 36.948 -48.945 1.00 83.47 215 SER D C 1
ATOM 6930 O O . SER D 1 221 ? -17.489 36.284 -48.527 1.00 81.66 215 SER D O 1
ATOM 6932 N N . TYR D 1 222 ? -18.435 38.284 -48.986 1.00 80.83 216 TYR D N 1
ATOM 6933 C CA . TYR D 1 222 ? -17.283 39.054 -48.525 1.00 74.85 216 TYR D CA 1
ATOM 6934 C C . TYR D 1 222 ? -16.915 38.689 -47.091 1.00 73.84 216 TYR D C 1
ATOM 6935 O O . TYR D 1 222 ? -15.765 38.334 -46.804 1.00 68.55 216 TYR D O 1
ATOM 6939 N N . LYS D 1 223 ? -17.893 38.751 -46.180 1.00 75.76 217 LYS D N 1
ATOM 6940 C CA . LYS D 1 223 ? -17.629 38.488 -44.769 1.00 71.63 217 LYS D CA 1
ATOM 6941 C C . LYS D 1 223 ? -16.949 37.143 -44.553 1.00 64.77 217 LYS D C 1
ATOM 6942 O O . LYS D 1 223 ? -16.115 37.008 -43.650 1.00 62.67 217 LYS D O 1
ATOM 6944 N N . ASP D 1 224 ? -17.271 36.147 -45.381 1.00 64.67 218 ASP D N 1
ATOM 6945 C CA . ASP D 1 224 ? -16.686 34.819 -45.217 1.00 64.88 218 ASP D CA 1
ATOM 6946 C C . ASP D 1 224 ? -15.209 34.812 -45.587 1.00 60.76 218 ASP D C 1
ATOM 6947 O O . ASP D 1 224 ? -14.369 34.313 -44.827 1.00 61.65 218 ASP D O 1
ATOM 6952 N N . SER D 1 225 ? -14.876 35.341 -46.765 1.00 55.62 219 SER D N 1
ATOM 6953 C CA . SER D 1 225 ? -13.482 35.360 -47.190 1.00 55.41 219 SER D CA 1
ATOM 6954 C C . SER D 1 225 ? -12.660 36.325 -46.348 1.00 54.84 219 SER D C 1
ATOM 6955 O O . SER D 1 225 ? -11.510 36.027 -46.003 1.00 49.11 219 SER D O 1
ATOM 6958 N N . THR D 1 226 ? -13.232 37.487 -46.007 1.00 55.25 220 THR D N 1
ATOM 6959 C CA . THR D 1 226 ? -12.476 38.492 -45.265 1.00 47.79 220 THR D CA 1
ATOM 6960 C C . THR D 1 226 ? -12.114 38.003 -43.876 1.00 42.35 220 THR D C 1
ATOM 6961 O O . THR D 1 226 ? -11.064 38.379 -43.344 1.00 40.98 220 THR D O 1
ATOM 6965 N N . LEU D 1 227 ? -12.956 37.158 -43.279 1.00 42.59 221 LEU D N 1
ATOM 6966 C CA . LEU D 1 227 ? -12.628 36.603 -41.970 1.00 40.19 221 LEU D CA 1
ATOM 6967 C C . LEU D 1 227 ? -11.327 35.807 -42.023 1.00 42.74 221 LEU D C 1
ATOM 6968 O O . LEU D 1 227 ? -10.467 35.952 -41.148 1.00 46.88 221 LEU D O 1
ATOM 6971 N N . ILE D 1 228 ? -11.145 34.988 -43.063 1.00 42.52 222 ILE D N 1
ATOM 6972 C CA . ILE D 1 228 ? -9.932 34.177 -43.158 1.00 39.16 222 ILE D CA 1
ATOM 6973 C C . ILE D 1 228 ? -8.746 35.029 -43.585 1.00 39.40 222 ILE D C 1
ATOM 6974 O O . ILE D 1 228 ? -7.626 34.840 -43.095 1.00 35.48 222 ILE D O 1
ATOM 6979 N N . MET D 1 229 ? -8.964 35.965 -44.519 1.00 41.73 223 MET D N 1
ATOM 6980 C CA . MET D 1 229 ? -7.896 36.887 -44.908 1.00 38.54 223 MET D CA 1
ATOM 6981 C C . MET D 1 229 ? -7.331 37.620 -43.697 1.00 37.64 223 MET D C 1
ATOM 6982 O O . MET D 1 229 ? -6.119 37.852 -43.611 1.00 40.35 223 MET D O 1
ATOM 6987 N N . GLN D 1 230 ? -8.193 37.997 -42.751 1.00 38.31 224 GLN D N 1
ATOM 6988 C CA . GLN D 1 230 ? -7.711 38.638 -41.535 1.00 40.23 224 GLN D CA 1
ATOM 6989 C C . GLN D 1 230 ? -6.806 37.711 -40.725 1.00 41.33 224 GLN D C 1
ATOM 6990 O O . GLN D 1 230 ? -5.881 38.181 -40.055 1.00 38.76 224 GLN D O 1
ATOM 6996 N N . LEU D 1 231 ? -7.053 36.395 -40.774 1.00 36.02 225 LEU D N 1
ATOM 6997 C CA . LEU D 1 231 ? -6.190 35.462 -40.055 1.00 30.91 225 LEU D CA 1
ATOM 6998 C C . LEU D 1 231 ? -4.832 35.335 -40.737 1.00 29.21 225 LEU D C 1
ATOM 6999 O O . LEU D 1 231 ? -3.798 35.264 -40.067 1.00 35.36 225 LEU D O 1
ATOM 7004 N N . LEU D 1 232 ? -4.822 35.280 -42.070 1.00 27.63 226 LEU D N 1
ATOM 7005 C CA . LEU D 1 232 ? -3.577 35.345 -42.823 1.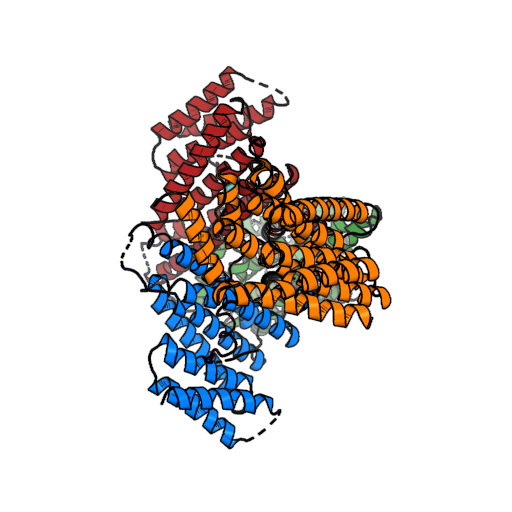00 33.68 226 LEU D CA 1
ATOM 7006 C C . LEU D 1 232 ? -2.752 36.561 -42.413 1.00 31.67 226 LEU D C 1
ATOM 7007 O O . LEU D 1 232 ? -1.545 36.457 -42.164 1.00 34.33 226 LEU D O 1
ATOM 7012 N N . ARG D 1 233 ? -3.401 37.725 -42.328 1.00 38.54 227 ARG D N 1
ATOM 7013 C CA . ARG D 1 233 ? -2.687 38.966 -42.041 1.00 44.19 227 ARG D CA 1
ATOM 7014 C C . ARG D 1 233 ? -2.199 39.007 -40.599 1.00 42.28 227 ARG D C 1
ATOM 7015 O O . ARG D 1 233 ? -1.117 39.535 -40.319 1.00 43.83 227 ARG D O 1
ATOM 7017 N N . ASP D 1 234 ? -2.988 38.469 -39.668 1.00 45.06 228 ASP D N 1
ATOM 7018 C CA . ASP D 1 234 ? -2.545 38.388 -38.280 1.00 43.98 228 ASP D CA 1
ATOM 7019 C C . ASP D 1 234 ? -1.289 37.540 -38.163 1.00 45.70 228 ASP D C 1
ATOM 7020 O O . ASP D 1 234 ? -0.316 37.935 -37.509 1.00 46.63 228 ASP D O 1
ATOM 7025 N N . ASN D 1 235 ? -1.290 36.364 -38.797 1.00 38.23 229 ASN D N 1
ATOM 7026 C CA . ASN D 1 235 ? -0.098 35.522 -38.779 1.00 35.50 229 ASN D CA 1
ATOM 7027 C C . ASN D 1 235 ? 1.094 36.238 -39.405 1.00 36.63 229 ASN D C 1
ATOM 7028 O O . ASN D 1 235 ? 2.198 36.220 -38.845 1.00 36.25 229 ASN D O 1
ATOM 7033 N N . LEU D 1 236 ? 0.887 36.898 -40.549 1.00 35.50 230 LEU D N 1
ATOM 7034 C CA . LEU D 1 236 ? 1.974 37.648 -41.177 1.00 41.72 230 LEU D CA 1
ATOM 7035 C C . LEU D 1 236 ? 2.444 38.797 -40.293 1.00 42.58 230 LEU D C 1
ATOM 7036 O O . LEU D 1 236 ? 3.651 39.034 -40.152 1.00 45.15 230 LEU D O 1
ATOM 7041 N N . THR D 1 237 ? 1.506 39.534 -39.698 1.00 43.76 231 THR D N 1
ATOM 7042 C CA . THR D 1 237 ? 1.894 40.553 -38.729 1.00 50.01 231 THR D CA 1
ATOM 7043 C C . THR D 1 237 ? 2.711 39.939 -37.601 1.00 47.15 231 THR D C 1
ATOM 7044 O O . THR D 1 237 ? 3.726 40.502 -37.179 1.00 44.96 231 THR D O 1
ATOM 7048 N N . LEU D 1 238 ? 2.305 38.759 -37.133 1.00 42.92 232 LEU D N 1
ATOM 7049 C CA . LEU D 1 238 ? 3.020 38.106 -36.041 1.00 47.21 232 LEU D CA 1
ATOM 7050 C C . LEU D 1 238 ? 4.370 37.559 -36.498 1.00 47.20 232 LEU D C 1
ATOM 7051 O O . LEU D 1 238 ? 5.379 37.737 -35.808 1.00 46.53 232 LEU D O 1
ATOM 7055 N N . TRP D 1 239 ? 4.408 36.888 -37.656 1.00 41.38 233 TRP D N 1
ATOM 7056 C CA . TRP D 1 239 ? 5.603 36.194 -38.125 1.00 42.35 233 TRP D CA 1
ATOM 7057 C C . TRP D 1 239 ? 6.689 37.129 -38.648 1.00 48.61 233 TRP D C 1
ATOM 7058 O O . TRP D 1 239 ? 7.818 36.677 -38.865 1.00 49.99 233 TRP D O 1
ATOM 7069 N N . THR D 1 240 ? 6.383 38.403 -38.865 1.00 53.37 234 THR D N 1
ATOM 7070 C CA . THR D 1 240 ? 7.375 39.356 -39.340 1.00 60.70 234 THR D CA 1
ATOM 7071 C C . THR D 1 240 ? 7.531 40.516 -38.353 1.00 66.32 234 THR D C 1
ATOM 7072 O O . THR D 1 240 ? 7.730 40.308 -37.153 1.00 67.77 234 THR D O 1
ATOM 7076 N N . ARG E 2 3 ? -29.304 -26.040 -57.547 1.00 55.20 262 ARG E N 1
ATOM 7077 C CA . ARG E 2 3 ? -28.210 -26.590 -56.754 1.00 57.78 262 ARG E CA 1
ATOM 7078 C C . ARG E 2 3 ? -27.435 -27.645 -57.535 1.00 61.18 262 ARG E C 1
ATOM 7079 O O . ARG E 2 3 ? -26.229 -27.806 -57.345 1.00 62.85 262 ARG E O 1
ATOM 7081 N N . GLY E 2 5 ? -27.490 -22.579 -57.937 1.00 47.50 264 GLY E N 1
ATOM 7082 C CA . GLY E 2 5 ? -26.815 -23.595 -58.726 1.00 42.68 264 GLY E CA 1
ATOM 7083 C C . GLY E 2 5 ? -25.884 -23.041 -59.798 1.00 31.09 264 GLY E C 1
ATOM 7084 O O . GLY E 2 5 ? -25.550 -23.735 -60.756 1.00 24.72 264 GLY E O 1
ATOM 7095 N N . PHE E 2 7 ? -22.411 -21.270 -61.525 1.00 32.90 266 PHE E N 1
ATOM 7096 C CA . PHE E 2 7 ? -21.007 -21.650 -61.483 1.00 36.98 266 PHE E CA 1
ATOM 7097 C C . PHE E 2 7 ? -20.361 -21.031 -60.240 1.00 43.76 266 PHE E C 1
ATOM 7098 O O . PHE E 2 7 ? -20.382 -19.816 -60.064 1.00 35.36 266 PHE E O 1
ATOM 7103 N N . ARG E 2 8 ? -19.804 -21.871 -59.375 1.00 52.90 267 ARG E N 1
ATOM 7104 C CA . ARG E 2 8 ? -19.217 -21.390 -58.131 1.00 53.56 267 ARG E CA 1
ATOM 7105 C C . ARG E 2 8 ? -17.702 -21.235 -58.260 1.00 51.79 267 ARG E C 1
ATOM 7106 O O . ARG E 2 8 ? -17.148 -21.342 -59.355 1.00 54.58 267 ARG E O 1
ATOM 7108 N N . ALA E 2 12 ? -11.914 -24.360 -57.201 1.00 62.00 271 ALA E N 1
ATOM 7109 C CA . ALA E 2 12 ? -11.628 -24.449 -55.779 1.00 63.88 271 ALA E CA 1
ATOM 7110 C C . ALA E 2 12 ? -10.108 -24.465 -55.519 1.00 71.30 271 ALA E C 1
ATOM 7111 O O . ALA E 2 12 ? -9.398 -25.314 -56.005 1.00 72.31 271 ALA E O 1
ATOM 7113 N N . LEU E 2 13 ? -9.614 -23.504 -54.764 1.00 72.91 272 LEU E N 1
ATOM 7114 C CA . LEU E 2 13 ? -8.189 -23.419 -54.507 1.00 76.05 272 LEU E CA 1
ATOM 7115 C C . LEU E 2 13 ? -7.693 -24.283 -53.372 1.00 73.68 272 LEU E C 1
ATOM 7116 O O . LEU E 2 13 ? -8.459 -24.920 -52.694 1.00 75.92 272 LEU E O 1
ATOM 7118 N N . SER E 2 14 ? -6.397 -24.259 -53.142 1.00 70.46 273 SER E N 1
ATOM 7119 C CA . SER E 2 14 ? -5.814 -24.967 -52.040 1.00 68.41 273 SER E CA 1
ATOM 7120 C C . SER E 2 14 ? -6.202 -24.037 -50.904 1.00 77.86 273 SER E C 1
ATOM 7121 O O . SER E 2 14 ? -5.418 -23.353 -50.286 1.00 74.17 273 SER E O 1
ATOM 7123 N N . GLN E 2 15 ? -7.525 -24.155 -50.670 1.00 88.19 274 GLN E N 1
ATOM 7124 C CA . GLN E 2 15 ? -8.358 -23.584 -49.619 1.00 94.65 274 GLN E CA 1
ATOM 7125 C C . GLN E 2 15 ? -9.237 -24.842 -49.288 1.00 94.64 274 GLN E C 1
ATOM 7126 O O . GLN E 2 15 ? -10.208 -24.750 -48.569 1.00 96.67 274 GLN E O 1
ATOM 7128 N N . LYS E 2 16 ? -8.855 -25.927 -49.920 1.00 88.94 275 LYS E N 1
ATOM 7129 C CA . LYS E 2 16 ? -9.450 -27.225 -49.782 1.00 80.31 275 LYS E CA 1
ATOM 7130 C C . LYS E 2 16 ? -8.676 -27.831 -48.627 1.00 78.99 275 LYS E C 1
ATOM 7131 O O . LYS E 2 16 ? -9.232 -28.435 -47.738 1.00 78.05 275 LYS E O 1
ATOM 7133 N N . MET E 2 17 ? -7.377 -27.618 -48.633 1.00 80.59 276 MET E N 1
ATOM 7134 C CA . MET E 2 17 ? -6.516 -28.106 -47.604 1.00 84.08 276 MET E CA 1
ATOM 7135 C C . MET E 2 17 ? -6.380 -27.062 -46.514 1.00 88.94 276 MET E C 1
ATOM 7136 O O . MET E 2 17 ? -5.284 -26.759 -46.073 1.00 94.91 276 MET E O 1
ATOM 7140 N N . SER E 2 18 ? -7.504 -26.517 -46.080 1.00 84.87 277 SER E N 1
ATOM 7141 C CA . SER E 2 18 ? -7.490 -25.544 -45.032 1.00 82.84 277 SER E CA 1
ATOM 7142 C C . SER E 2 18 ? -8.053 -26.187 -43.802 1.00 78.01 277 SER E C 1
ATOM 7143 O O . SER E 2 18 ? -7.438 -26.201 -42.760 1.00 82.11 277 SER E O 1
ATOM 7145 N N . PRO E 2 19 ? -9.294 -26.766 -43.982 1.00 85.05 278 PRO E N 1
ATOM 7146 C CA . PRO E 2 19 ? -9.882 -27.346 -42.769 1.00 78.65 278 PRO E CA 1
ATOM 7147 C C . PRO E 2 19 ? -9.133 -28.505 -42.174 1.00 78.11 278 PRO E C 1
ATOM 7148 O O . PRO E 2 19 ? -9.627 -29.120 -41.251 1.00 75.19 278 PRO E O 1
ATOM 7152 N N . PHE E 2 20 ? -7.961 -28.801 -42.687 1.00 78.35 279 PHE E N 1
ATOM 7153 C CA . PHE E 2 20 ? -7.195 -29.889 -42.156 1.00 74.02 279 PHE E CA 1
ATOM 7154 C C . PHE E 2 20 ? -6.173 -29.343 -41.198 1.00 72.74 279 PHE E C 1
ATOM 7155 O O . PHE E 2 20 ? -5.575 -30.072 -40.446 1.00 75.54 279 PHE E O 1
ATOM 7163 N N . LYS E 2 21 ? -5.980 -28.040 -41.254 1.00 74.04 280 LYS E N 1
ATOM 7164 C CA . LYS E 2 21 ? -5.021 -27.329 -40.429 1.00 71.63 280 LYS E CA 1
ATOM 7165 C C . LYS E 2 21 ? -5.097 -27.629 -38.950 1.00 71.93 280 LYS E C 1
ATOM 7166 O O . LYS E 2 21 ? -6.142 -27.797 -38.390 1.00 69.03 280 LYS E O 1
ATOM 7168 N N . ARG E 2 22 ? -3.939 -27.684 -38.335 1.00 75.56 281 ARG E N 1
ATOM 7169 C CA . ARG E 2 22 ? -3.867 -27.926 -36.901 1.00 74.50 281 ARG E CA 1
ATOM 7170 C C . ARG E 2 22 ? -3.734 -26.592 -36.178 1.00 63.11 281 ARG E C 1
ATOM 7171 O O . ARG E 2 22 ? -2.788 -25.835 -36.429 1.00 63.60 281 ARG E O 1
ATOM 7173 N N . GLN E 2 23 ? -4.685 -26.302 -35.298 1.00 53.66 282 GLN E N 1
ATOM 7174 C CA . GLN E 2 23 ? -4.631 -25.126 -34.440 1.00 47.63 282 GLN E CA 1
ATOM 7175 C C . GLN E 2 23 ? -4.172 -25.554 -33.053 1.00 41.49 282 GLN E C 1
ATOM 7176 O O . GLN E 2 23 ? -4.742 -26.481 -32.467 1.00 43.59 282 GLN E O 1
ATOM 7182 N N . LEU E 2 24 ? -3.140 -24.889 -32.539 1.00 39.51 283 LEU E N 1
ATOM 7183 C CA . LEU E 2 24 ? -2.570 -25.234 -31.236 1.00 39.36 283 LEU E CA 1
ATOM 7184 C C . LEU E 2 24 ? -3.367 -24.677 -30.060 1.00 37.57 283 LEU E C 1
ATOM 7185 O O . LEU E 2 24 ? -3.450 -25.310 -29.004 1.00 37.06 283 LEU E O 1
ATOM 7200 N N . LEU E 2 26 ? -6.829 -22.624 -28.110 1.00 29.73 285 LEU E N 1
ATOM 7201 C CA . LEU E 2 26 ? -8.245 -22.934 -27.884 1.00 31.28 285 LEU E CA 1
ATOM 7202 C C . LEU E 2 26 ? -9.134 -22.408 -29.004 1.00 35.28 285 LEU E C 1
ATOM 7203 O O . LEU E 2 26 ? -8.879 -21.340 -29.564 1.00 38.92 285 LEU E O 1
ATOM 7208 N N . ARG E 2 27 ? -10.180 -23.166 -29.313 1.00 41.51 286 ARG E N 1
ATOM 7209 C CA . ARG E 2 27 ? -11.199 -22.808 -30.292 1.00 50.30 286 ARG E CA 1
ATOM 7210 C C . ARG E 2 27 ? -12.474 -22.349 -29.579 1.00 60.70 286 ARG E C 1
ATOM 7211 O O . ARG E 2 27 ? -12.569 -22.366 -28.349 1.00 63.76 286 ARG E O 1
ATOM 7214 N N . ILE E 2 28 ? -13.464 -21.932 -30.367 1.00 68.89 287 ILE E N 1
ATOM 7215 C CA . ILE E 2 28 ? -14.775 -21.562 -29.827 1.00 68.39 287 ILE E CA 1
ATOM 7216 C C . ILE E 2 28 ? -15.894 -22.194 -30.649 1.00 69.81 287 ILE E C 1
ATOM 7217 O O . ILE E 2 28 ? -15.938 -23.416 -30.825 1.00 73.47 287 ILE E O 1
ATOM 7219 N N . GLN F 2 4 ? -27.064 25.468 -11.593 1.00 59.43 263 GLN F N 1
ATOM 7220 C CA . GLN F 2 4 ? -27.446 26.864 -11.789 1.00 63.69 263 GLN F CA 1
ATOM 7221 C C . GLN F 2 4 ? -26.946 27.775 -10.653 1.00 67.77 263 GLN F C 1
ATOM 7222 O O . GLN F 2 4 ? -26.153 28.688 -10.894 1.00 76.83 263 GLN F O 1
ATOM 7225 N N . GLY F 2 5 ? -27.401 27.535 -9.423 1.00 60.27 264 GLY F N 1
ATOM 7226 C CA . GLY F 2 5 ? -27.065 28.417 -8.313 1.00 49.77 264 GLY F CA 1
ATOM 7227 C C . GLY F 2 5 ? -26.081 27.895 -7.273 1.00 36.15 264 GLY F C 1
ATOM 7228 O O . GLY F 2 5 ? -25.739 28.610 -6.335 1.00 30.58 264 GLY F O 1
ATOM 7239 N N . PHE F 2 7 ? -22.532 26.088 -5.590 1.00 31.03 266 PHE F N 1
ATOM 7240 C CA . PHE F 2 7 ? -21.131 26.467 -5.589 1.00 34.79 266 PHE F CA 1
ATOM 7241 C C . PHE F 2 7 ? -20.423 25.894 -6.809 1.00 42.97 266 PHE F C 1
ATOM 7242 O O . PHE F 2 7 ? -20.365 24.683 -6.991 1.00 30.61 266 PHE F O 1
ATOM 7250 N N . ARG F 2 8 ? -19.885 26.775 -7.642 1.00 53.84 267 ARG F N 1
ATOM 7251 C CA . ARG F 2 8 ? -19.176 26.346 -8.833 1.00 55.70 267 ARG F CA 1
ATOM 7252 C C . ARG F 2 8 ? -17.678 26.566 -8.646 1.00 56.28 267 ARG F C 1
ATOM 7253 O O . ARG F 2 8 ? -16.925 25.625 -8.397 1.00 52.88 267 ARG F O 1
ATOM 7255 N N . SER F 2 14 ? -7.331 29.663 -13.229 1.00 78.00 273 SER F N 1
ATOM 7256 C CA . SER F 2 14 ? -6.311 30.532 -13.806 1.00 88.80 273 SER F CA 1
ATOM 7257 C C . SER F 2 14 ? -5.974 30.078 -15.219 1.00 90.05 273 SER F C 1
ATOM 7258 O O . SER F 2 14 ? -5.619 30.890 -16.072 1.00 86.93 273 SER F O 1
ATOM 7260 N N . GLN F 2 15 ? -6.098 28.769 -15.462 1.00 111.49 274 GLN F N 1
ATOM 7261 C CA . GLN F 2 15 ? -6.033 28.254 -16.825 1.00 104.63 274 GLN F CA 1
ATOM 7262 C C . GLN F 2 15 ? -7.181 28.768 -17.682 1.00 100.70 274 GLN F C 1
ATOM 7263 O O . GLN F 2 15 ? -7.175 28.542 -18.898 1.00 97.65 274 GLN F O 1
ATOM 7265 N N . LYS F 2 16 ? -8.163 29.461 -17.074 1.00 103.12 275 LYS F N 1
ATOM 7266 C CA . LYS F 2 16 ? -9.231 30.226 -17.716 1.00 98.30 275 LYS F CA 1
ATOM 7267 C C . LYS F 2 16 ? -8.712 31.440 -18.445 1.00 100.10 275 LYS F C 1
ATOM 7268 O O . LYS F 2 16 ? -9.498 32.276 -18.911 1.00 100.33 275 LYS F O 1
ATOM 7270 N N . MET F 2 17 ? -7.389 31.569 -18.518 1.00 100.42 276 MET F N 1
ATOM 7271 C CA . MET F 2 17 ? -6.747 32.433 -19.497 1.00 94.43 276 MET F CA 1
ATOM 7272 C C . MET F 2 17 ? -6.759 31.815 -20.889 1.00 92.06 276 MET F C 1
ATOM 7273 O O . MET F 2 17 ? -6.202 32.402 -21.823 1.00 91.78 276 MET F O 1
ATOM 7277 N N . SER F 2 18 ? -7.379 30.643 -21.035 1.00 93.76 277 SER F N 1
ATOM 7278 C CA . SER F 2 18 ? -7.464 29.992 -22.341 1.00 88.47 277 SER F CA 1
ATOM 7279 C C . SER F 2 18 ? -8.157 30.838 -23.402 1.00 79.66 277 SER F C 1
ATOM 7280 O O . SER F 2 18 ? -7.633 30.893 -24.535 1.00 80.07 277 SER F O 1
ATOM 7282 N N . PRO F 2 19 ? -9.288 31.505 -23.150 1.00 72.46 278 PRO F N 1
ATOM 7283 C CA . PRO F 2 19 ? -9.950 32.268 -24.222 1.00 67.84 278 PRO F CA 1
ATOM 7284 C C . PRO F 2 19 ? -9.096 33.368 -24.838 1.00 65.85 278 PRO F C 1
ATOM 7285 O O . PRO F 2 19 ? -9.506 33.934 -25.859 1.00 62.78 278 PRO F O 1
ATOM 7289 N N . PHE F 2 20 ? -7.938 33.688 -24.264 1.00 68.04 279 PHE F N 1
ATOM 7290 C CA . PHE F 2 20 ? -7.052 34.691 -24.839 1.00 65.05 279 PHE F CA 1
ATOM 7291 C C . PHE F 2 20 ? -5.970 34.092 -25.726 1.00 64.99 279 PHE F C 1
ATOM 7292 O O . PHE F 2 20 ? -5.241 34.845 -26.383 1.00 64.37 279 PHE F O 1
ATOM 7300 N N . LYS F 2 21 ? -5.852 32.767 -25.761 1.00 86.72 280 LYS F N 1
ATOM 7301 C CA . LYS F 2 21 ? -4.875 32.115 -26.619 1.00 79.69 280 LYS F CA 1
ATOM 7302 C C . LYS F 2 21 ? -5.268 32.276 -28.083 1.00 74.16 280 LYS F C 1
ATOM 7303 O O . LYS F 2 21 ? -6.432 32.109 -28.454 1.00 71.27 280 LYS F O 1
ATOM 7305 N N . ARG F 2 22 ? -4.291 32.612 -28.917 1.00 73.98 281 ARG F N 1
ATOM 7306 C CA . ARG F 2 22 ? -4.515 32.804 -30.344 1.00 73.19 281 ARG F CA 1
ATOM 7307 C C . ARG F 2 22 ? -4.156 31.521 -31.083 1.00 64.59 281 ARG F C 1
ATOM 7308 O O . ARG F 2 22 ? -3.030 31.024 -30.961 1.00 66.03 281 ARG F O 1
ATOM 7310 N N . GLN F 2 23 ? -5.116 30.984 -31.831 1.00 58.87 282 GLN F N 1
ATOM 7311 C CA . GLN F 2 23 ? -4.855 29.875 -32.739 1.00 49.45 282 GLN F CA 1
ATOM 7312 C C . GLN F 2 23 ? -4.255 30.409 -34.029 1.00 42.44 282 GLN F C 1
ATOM 7313 O O . GLN F 2 23 ? -4.748 31.394 -34.585 1.00 44.65 282 GLN F O 1
ATOM 7319 N N . LEU F 2 24 ? -3.211 29.748 -34.518 1.00 41.32 283 LEU F N 1
ATOM 7320 C CA . LEU F 2 24 ? -2.617 30.103 -35.804 1.00 37.71 283 LEU F CA 1
ATOM 7321 C C . LEU F 2 24 ? -3.436 29.541 -36.965 1.00 36.09 283 LEU F C 1
ATOM 7322 O O . LEU F 2 24 ? -3.576 30.183 -38.004 1.00 36.54 283 LEU F O 1
ATOM 7337 N N . LEU F 2 26 ? -6.807 27.537 -38.979 1.00 33.68 285 LEU F N 1
ATOM 7338 C CA . LEU F 2 26 ? -8.222 27.805 -39.207 1.00 34.80 285 LEU F CA 1
ATOM 7339 C C . LEU F 2 26 ? -9.086 27.284 -38.060 1.00 41.68 285 LEU F C 1
ATOM 7340 O O . LEU F 2 26 ? -8.885 26.170 -37.570 1.00 39.90 285 LEU F O 1
ATOM 7345 N N . ARG F 2 27 ? -10.045 28.102 -37.649 1.00 43.04 286 ARG F N 1
ATOM 7346 C CA . ARG F 2 27 ? -10.974 27.764 -36.580 1.00 53.03 286 ARG F CA 1
ATOM 7347 C C . ARG F 2 27 ? -12.063 26.814 -37.078 1.00 58.81 286 ARG F C 1
ATOM 7348 O O . ARG F 2 27 ? -12.540 26.938 -38.208 1.00 58.83 286 ARG F O 1
#

Sequence (962 aa):
FMGDREQLLQRARLAEQAERYDDMASAMKAVTELNEPLSNEDRNLLSVAYKNVVGARRSSWRVISSIEQKTMNEKKLEKVKAYREKIEKELETVCNDVLALLDKFLIKNCNDFQYESKVFYLKMKGDYYRYLAEVASGEKKNSVVEASEAAYKEAFEISKEHMQPTHPIRLGLALNFSVFYYEIQNAPEQACLLAKQAFDDAIAELYKDSTLIMQLLRDNLTLWTMGDREQLLQRARLAEQAERYDDMASAMKAVTELNEPLSNNEDRNLLSVAYKNVVGARRSSWRVISSIEQKTMADGNEKKLEKVKAYREKIEKELETVCNDVLALLDKFLIKNCNDFQYESKVFYLKMKGDYYRYLAEVASGEKKNSVVEASEAAYKEAFEISKEHMQPTHPIRLGLALNFSVFYYEIQNAPEQACLLAKQAFDDAIAELDTLNEDSYKDSTLIMQLLRDNLTLWTSDFMGDREQLLQRARLAEQAERYDDMASAMKAVTELNEPLSNEDRNNLLSVAYKNVVGARRSSWRVISSIEQKTMADGNEKKLEKVKAYREKIEKELETVCNDVLALLDKFLIKNCNDFQYESKVFYLKMKGDYYRYLAEVASGEKKNSVVEASEAAYKEAFEISKEHMQPTHPIRLGLALNFSVFYYEIQNAPEQACLLAKQAFDDAIAELDTLNEDSYKDSTLIMQLLRDNLTLWTSDMGDREQLLQRARLAEQAERYDDMASAMKAVTELNEPLSNEDRNLLSVAYKNVVGARRSSWRVISSIEQKTMANEKKLEKVKAYREKIEKELETVCNDVLALLDKFLIKNCNDFQYESKVFYLKMKGDYYRYLAEVASGEKKNSVVEASEAAYKEAFEISKEHMQPTHPIRLGLALNFSVFYYEIQNAPEQACLLAKQAFDDAIAELDSYKDSTLIMQLLRDNLTLWTRGFRALSQKMSPFKRQLLRIQGFRSQKMSPFKRQLLR